Protein 5GJ7 (pdb70)

Foldseek 3Di:
DCPPCVPVNNPPHDPVLVVVLVLLLVLLQVLQVVALVLFVVLAAPVVSLVSCLVSLVLQQCADVVLPHVVDFLLSLLRSLLSNLLSPLLSSLLSLQFSLVNNQCVQWVLFDPVLNSVVSNCCRPVVATEHEFEAACVVWEWEADVQFTWIFGKTWFNQNLVRHQWYWYWHQYPPVRWIWIFIFGSVQWDWAADDAALASSSSGITMTGGDRGGTGPNRTGDTDDPPDHGTNFALLSLSVLSLLSSLLSLLVSLLVVLVVQQQPDDDPVDPHGNCPVVVLVVLNVLLVVLSVVLVVLSSVLSVCSRVDGRVVSNLCNLSSLVSLVSSLVSSLSSLVSSDVSNDPCCPDSVDCSSNSNRHSVCSCVPPPHPVVSVVSVVVSVVVVVVVVD/DCPPCVPVNNVPHDPVLVVVLVLLLVLLQVLQVVALVLFVVLAAPVVSLVSCLVSLVLQQCADVVLPHVVDFLLSLLRSLLSNLLSPLLSSLLSLQFSLVNNQCVQWVLFDPVLNSVVSNCCRPPVATEHEFEAACVVWEWEADVQFTWIFGKTWFNQNLVRHQWYWYWHQYPPVRWIWIFIFGSVQWDWAADDAALASSSSGIIMIGGDRGDGGPNRTSDTDDPPPHGTNFALLSLSVLSLLSSLLSLLVSLLVVLVVQQQPDDDPVDPHGNCPVVVLVVLNVLLVVLSVVLVVLSSVLSVCSRPDGRVVSNLCNLSSLVSLQSSLVSSLSSLVSSDVSNDPCCPDSVDCSSNSNRHSVCSCVPPPHPVVSVVSVVVSVVVVVVVVD

Radius of gyration: 30.06 Å; Cα contacts (8 Å, |Δi|>4): 1444; chains: 2; bounding box: 57×85×86 Å

B-factor: mean 37.54, std 18.25, range [15.16, 155.48]

InterPro domains:
  IPR006091 Acyl-CoA dehydrogenase/oxidase, middle domain [PF02770] (129-219)
  IPR009075 Acyl-CoA dehydrogenase/oxidase, C-terminal [PF00441] (251-368)
  IPR009100 Acyl-CoA dehydrogenase/oxidase, N-terminal and middle domain superfamily [SSF56645] (12-227)
  IPR013786 Acyl-CoA dehydrogenase/oxidase, N-terminal [PF02771] (24-99)
  IPR036250 Acyl-CoA dehydrogenase-like, C-terminal [SSF47203] (246-389)
  IPR037069 Acyl-CoA dehydrogenase/oxidase, N-terminal domain superfamily [G3DSA:1.10.540.10] (10-118)
  IPR046373 Acyl-CoA oxidase/dehydrogenase, middle domain superfamily [G3DSA:2.40.110.10] (139-228)

Nearest PDB structures (foldseek):
  5gj7-assembly2_B  TM=1.002E+00  e=6.350E-62  Alicyclobacillus acidocaldarius subsp. acidocaldarius DSM 446
  5z8t-assembly1_A  TM=9.835E-01  e=1.400E-55  Alicyclobacillus acidocaldarius subsp. acidocaldarius DSM 446
  4zxv-assembly1_B  TM=8.487E-01  e=9.759E-19  Streptomyces peucetius
  7f70-assembly1_A  TM=8.238E-01  e=1.485E-18  Mycobacterium tuberculosis H37Rv
  3d6b-assembly1_D  TM=8.443E-01  e=2.720E-15  Burkholderia pseudomallei 1710b

Solvent-accessible surface area: 32580 Å² total; per-residue (Å²): 114,35,9,11,28,71,79,152,40,64,101,92,11,62,80,78,6,103,80,34,0,121,38,0,92,87,16,10,95,25,0,71,113,72,3,61,116,31,9,132,73,29,70,20,0,110,100,2,2,94,35,0,48,94,36,1,2,1,82,12,1,0,20,103,143,36,39,5,80,29,7,43,0,15,9,2,0,2,0,0,9,12,0,1,66,4,12,3,4,0,0,16,0,0,0,54,0,1,0,5,0,0,30,2,39,34,0,15,21,2,59,82,119,10,23,84,70,0,0,72,11,1,36,160,130,9,2,0,0,6,36,6,50,85,45,128,85,160,0,43,0,75,110,35,131,52,0,11,92,0,76,20,96,0,16,143,2,30,0,0,20,16,9,46,23,0,6,0,24,0,25,4,43,154,86,128,26,45,0,31,0,0,0,89,55,130,49,20,91,47,32,148,57,158,58,23,0,7,19,40,4,4,16,22,19,8,0,13,1,142,91,3,71,0,23,90,141,30,17,11,26,18,74,102,127,68,98,104,54,73,144,95,47,4,8,45,0,20,61,3,0,7,1,0,0,0,0,0,1,0,6,10,0,22,52,55,0,82,114,25,0,56,94,100,139,25,143,118,51,116,52,40,18,26,95,26,98,52,5,86,119,35,19,39,87,0,66,119,61,4,68,50,1,7,63,59,0,2,46,5,0,72,133,1,51,93,15,44,31,115,90,17,58,149,28,79,29,54,14,12,21,1,8,7,72,0,0,26,4,0,20,76,0,0,38,19,0,0,54,6,10,9,37,132,0,25,17,45,41,17,23,0,5,17,12,11,4,4,1,7,19,0,7,14,31,94,48,64,20,30,52,3,132,110,65,55,54,122,19,43,115,61,154,155,62,87,74,168,114,34,9,9,27,70,78,153,39,62,100,93,11,64,82,79,6,102,81,33,0,119,41,0,92,86,15,9,96,25,0,72,113,73,3,52,85,18,10,148,68,28,72,20,2,117,70,2,5,106,44,0,54,88,36,0,2,1,81,13,1,0,19,106,146,46,40,5,80,29,8,42,0,14,11,2,0,2,0,0,9,12,0,2,67,4,11,3,3,0,0,15,2,0,0,52,0,1,0,4,0,0,29,2,38,35,0,14,20,2,57,84,117,9,24,104,61,0,0,84,10,0,34,150,128,9,2,0,0,6,37,6,50,84,48,125,84,162,1,42,0,74,109,36,133,52,0,11,105,0,52,19,91,0,12,146,2,28,0,0,22,16,9,48,24,0,6,0,24,0,26,4,42,151,84,129,27,45,0,30,0,0,0,93,56,131,51,19,107,48,44,136,59,155,35,23,0,6,15,30,4,7,14,18,22,11,0,33,1,150,78,4,74,0,24,92,142,32,14,11,28,19,75,107,135,77,98,110,36,68,140,95,46,4,8,45,0,19,62,3,0,7,0,0,0,0,0,0,1,0,7,9,0,23,52,55,0,82,114,28,0,57,93,99,142,24,153,118,50,104,51,38,18,26,97,26,98,52,5,84,120,37,20,38,87,0,69,115,63,4,70,49,1,7,64,59,0,2,45,5,0,74,131,1,51,92,15,46,29,114,91,17,60,148,29,79,30,55,12,12,19,1,7,7,74,1,0,27,5,0,18,77,0,0,38,20,0,0,57,6,10,15,38,133,0,26,17,55,41,18,23,0,5,16,11,10,3,5,0,6,16,0,8,12,30,103,46,57,21,30,51,4,133,112,67,53,53,124,19,45,114,62,153,155,60,88,73,171

Organism: Alicyclobacillus acidocaldarius subsp. acidocaldarius (strain ATCC 27009 / DSM 446 / BCRC 14685 / JCM 5260 / KCTC 1825 / NBRC 15652 / NCIMB 11725 / NRRL B-14509 / 104-IA) (NCBI:txid521098)

CATH classification: 1.10.540.10 (+2 more: 2.40.110.10, 1.20.140.10)

Sequence (776 aa):
SNAMYDIYGEAALPADVRERLRITRDLAQAFHERAPEHDRAGDFPFENIEDLKASGYVRWTVPVEYGGLGLSLEEMLMHQEVLAKGDGSTALAIGWHVGILLHLRETGAFPDELFRMVCESVVKEGALINSCATEPPETTAVKVPGGYRITGRKTFSTLSPALTWIMVTATVADEDVVGQFLVRKEDVEIVETWDTLGMRATGSHDIVLKDVFVPEERVIVIQRPGVQAERRPDGSGWLLHIPACYLGIALAARDFALEYAATYRPNTLPHPIAEVPHVEQKLGEMELKLLAARTLLYDLARRFDAASPEERVKLQPQFGAVKTLATNAANQVVDLAMRVVGGRSLSRALPLERYYRDVRAGLHNPPMDDVVYRNLAKAALARRAAGQSNAMYDIYGEAALPADVRERLRITRDLAQAFHERAPEHDRAGDFPFENIEDLKASGYVRWTVPVEYGGLGLSLEEMLMHQEVLAKGDGSTALAIGWHVGILLHLRETGAFPDELFRMVCESVVKEGALINSCATEPPETTAVKVPGGYRITGRKTFSTLSPALTWIMVTATVADEDVVGQFLVRKEDVEIVETWDTLGMRATGSHDIVLKDVFVPEERVIVIQRPGVQAERRPDGSGWLLHIPACYLGIALAARDFALEYAATYRPNTLPHPIAEVPHVEQKLGEMELKLLAARTLLYDLARRFDAASPEERVKLQPQFGAVKTLATNAANQVVDLAMRVVGGRSLSRALPLERYYRDVRAGLHNPPMDDVVYRNLAKAALARRAAGQ

Secondary structure (DSSP, 8-state):
--TTHHHH-STTS-HHHHHHHHHHHHHHHHHHHHHHHHHHHT---HHHHHHHHHHTGGGTTS-GGGTS----HHHHHHHHHHHHHH-HHHHHHHHHHHHHHHHHHHH--S-HHHHHHHHHHHHHH---EEEE-------EEEEETTEEEEEEEE---TTGGG-SEEEEEEEETTTTEEEEEEEEGGGSEEEE---BSS-TTT--EEEEEEEEEEEGGGEEEEE-SS--S-SS--TTGGGGHHHHHHHHHHHHHHHHHHHHHHH---TT-SS-GGGSHHHHHHHHHHHHHHHHHHHHHHHHHHHHHH--HHHHHHTHHHHHHHHHHHHHHHHHHHHHHHHHH-GGGGBTTSSHHHHHHHHGGGGTSSSPHHHHHHHHHHHHHHHHHHT-/--TTHHHH-STTS-HHHHHHHHHHHHHHHHHHHHHHHHHHHT---HHHHHHHHHHTGGGTTS-GGGTS----HHHHHHHHHHHHHH-HHHHHHHHHHHHHHHHHHHH--S-HHHHHHHHHHHHHH---EEEE-------EEEEETTEEEEEEEE---TTGGG-SEEEEEEEETTTTEEEEEEEEGGGSEEEE---BSS-TTT--EEEEEEEEEEEGGGEEEEE-SS--S-SS--TTGGGGHHHHHHHHHHHHHHHHHHHHHHH---TT-SS-GGGSHHHHHHHHHHHHHHHHHHHHHHHHHHHHHH--HHHHHHTHHHHHHHHHHHHHHHHHHHHHHHHHH-GGGGBTTSSHHHHHHHHGGGGTSSSPHHHHHHHHHHHHHHHHHHT-

Structure (mmCIF, N/CA/C/O backbone):
data_5GJ7
#
_entry.id   5GJ7
#
_cell.length_a   155.691
_cell.length_b   69.384
_cell.length_c   83.255
_cell.angle_alpha   90.000
_cell.angle_beta   90.000
_cell.angle_gamma   90.000
#
_symmetry.space_group_name_H-M   'P 21 21 2'
#
loop_
_entity.id
_entity.type
_entity.pdbx_description
1 polymer 'Acyl-CoA dehydrogenase type 2 domain protein'
2 water water
#
loop_
_atom_site.group_PDB
_atom_site.id
_atom_site.type_symbol
_atom_site.label_atom_id
_atom_site.label_alt_id
_atom_site.label_comp_id
_atom_site.label_asym_id
_atom_site.label_entity_id
_atom_site.label_seq_id
_atom_site.pdbx_PDB_ins_code
_atom_site.Cartn_x
_atom_site.Cartn_y
_atom_site.Cartn_z
_atom_site.occupancy
_atom_site.B_iso_or_equiv
_atom_site.auth_seq_id
_atom_site.auth_comp_id
_atom_site.auth_asym_id
_atom_site.auth_atom_id
_atom_site.pdbx_PDB_model_num
ATOM 1 N N . SER A 1 1 ? 229.096 66.314 12.014 1.00 71.65 -2 SER A N 1
ATOM 2 C CA . SER A 1 1 ? 228.917 66.006 13.463 1.00 75.24 -2 SER A CA 1
ATOM 3 C C . SER A 1 1 ? 227.632 65.179 13.661 1.00 66.96 -2 SER A C 1
ATOM 4 O O . SER A 1 1 ? 227.709 64.027 14.079 1.00 67.67 -2 SER A O 1
ATOM 7 N N . ASN A 1 2 ? 226.473 65.772 13.349 1.00 64.90 -1 ASN A N 1
ATOM 8 C CA . ASN A 1 2 ? 225.158 65.064 13.288 1.00 58.69 -1 ASN A CA 1
ATOM 9 C C . ASN A 1 2 ? 224.800 64.651 11.829 1.00 52.26 -1 ASN A C 1
ATOM 10 O O . ASN A 1 2 ? 224.299 63.537 11.543 1.00 41.64 -1 ASN A O 1
ATOM 15 N N . ALA A 1 3 ? 225.033 65.576 10.905 1.00 39.90 0 ALA A N 1
ATOM 16 C CA . ALA A 1 3 ? 224.570 65.404 9.544 1.00 37.75 0 ALA A CA 1
ATOM 17 C C . ALA A 1 3 ? 225.332 64.284 8.841 1.00 34.21 0 ALA A C 1
ATOM 18 O O . ALA A 1 3 ? 226.416 63.840 9.272 1.00 42.73 0 ALA A O 1
ATOM 20 N N . MET A 1 4 ? 224.735 63.824 7.755 1.00 28.65 1 MET A N 1
ATOM 21 C CA . MET A 1 4 ? 225.278 62.730 6.921 1.00 29.32 1 MET A CA 1
ATOM 22 C C . MET A 1 4 ? 225.340 61.380 7.625 1.00 28.65 1 MET A C 1
ATOM 23 O O . MET A 1 4 ? 226.119 60.474 7.241 1.00 24.75 1 MET A O 1
ATOM 28 N N . TYR A 1 5 ? 224.443 61.223 8.605 1.00 33.21 2 TYR A N 1
ATOM 29 C CA . TYR A 1 5 ? 224.146 59.938 9.248 1.00 32.57 2 TYR A CA 1
ATOM 30 C C . TYR A 1 5 ? 223.828 58.822 8.240 1.00 31.25 2 TYR A C 1
ATOM 31 O O . TYR A 1 5 ? 224.087 57.677 8.540 1.00 29.81 2 TYR A O 1
ATOM 40 N N . ASP A 1 6 ? 223.312 59.143 7.054 1.00 30.22 3 ASP A N 1
ATOM 41 C CA . ASP A 1 6 ? 223.096 58.128 5.982 1.00 33.15 3 ASP A CA 1
ATOM 42 C C . ASP A 1 6 ? 224.401 57.495 5.469 1.00 37.65 3 ASP A C 1
ATOM 43 O O . ASP A 1 6 ? 224.426 56.295 5.089 1.00 30.81 3 ASP A O 1
ATOM 48 N N . ILE A 1 7 ? 225.471 58.304 5.469 1.00 31.24 4 ILE A N 1
ATOM 49 C CA . ILE A 1 7 ? 226.819 57.818 5.182 1.00 34.15 4 ILE A CA 1
ATOM 50 C C . ILE A 1 7 ? 227.516 57.275 6.408 1.00 33.56 4 ILE A C 1
ATOM 51 O O . ILE A 1 7 ? 228.114 56.202 6.345 1.00 36.32 4 ILE A O 1
ATOM 56 N N . TYR A 1 8 ? 227.508 58.021 7.503 1.00 31.11 5 TYR A N 1
ATOM 57 C CA . TYR A 1 8 ? 228.406 57.723 8.643 1.00 34.40 5 TYR A CA 1
ATOM 58 C C . TYR A 1 8 ? 227.817 56.955 9.835 1.00 37.32 5 TYR A C 1
ATOM 59 O O . TYR A 1 8 ? 228.563 56.610 10.750 1.00 37.45 5 TYR A O 1
ATOM 68 N N . GLY A 1 9 ? 226.515 56.675 9.822 1.00 38.68 6 GLY A N 1
ATOM 69 C CA . GLY A 1 9 ? 225.832 55.908 10.907 1.00 41.46 6 GLY A CA 1
ATOM 70 C C . GLY A 1 9 ? 224.937 56.796 11.775 1.00 49.61 6 GLY A C 1
ATOM 71 O O . GLY A 1 9 ? 225.276 57.965 12.027 1.00 41.38 6 GLY A O 1
ATOM 72 N N . GLU A 1 10 ? 223.775 56.261 12.192 1.00 50.84 7 GLU A N 1
ATOM 73 C CA . GLU A 1 10 ? 222.820 56.972 13.070 1.00 56.61 7 GLU A CA 1
ATOM 74 C C . GLU A 1 10 ? 223.079 56.743 14.570 1.00 58.44 7 GLU A C 1
ATOM 75 O O . GLU A 1 10 ? 222.648 57.552 15.401 1.00 58.26 7 GLU A O 1
ATOM 81 N N . ALA A 1 11 ? 223.803 55.677 14.911 1.00 58.29 8 ALA A N 1
ATOM 82 C CA . ALA A 1 11 ? 224.123 55.345 16.313 1.00 63.38 8 ALA A CA 1
ATOM 83 C C . ALA A 1 11 ? 224.673 56.546 17.123 1.00 62.28 8 ALA A C 1
ATOM 84 O O . ALA A 1 11 ? 224.350 56.688 18.299 1.00 58.38 8 ALA A O 1
ATOM 86 N N . ALA A 1 12 ? 225.482 57.395 16.482 1.00 60.63 9 ALA A N 1
ATOM 87 C CA . ALA A 1 12 ? 226.109 58.563 17.129 1.00 63.04 9 ALA A CA 1
ATOM 88 C C . ALA A 1 12 ? 225.159 59.733 17.415 1.00 61.94 9 ALA A C 1
ATOM 89 O O . ALA A 1 12 ? 225.547 60.674 18.115 1.00 65.95 9 ALA A O 1
ATOM 91 N N . LEU A 1 13 ? 223.951 59.709 16.843 1.00 52.78 10 LEU A N 1
ATOM 92 C CA . LEU A 1 13 ? 223.027 60.854 16.944 1.00 43.38 10 LEU A CA 1
ATOM 93 C C . LEU A 1 13 ? 222.380 60.894 18.321 1.00 37.32 10 LEU A C 1
ATOM 94 O O . LEU A 1 13 ? 222.006 59.845 18.852 1.00 35.67 10 LEU A O 1
ATOM 99 N N . PRO A 1 14 ? 222.258 62.085 18.915 1.00 33.74 11 PRO A N 1
ATOM 100 C CA . PRO A 1 14 ? 221.549 62.146 20.204 1.00 38.32 11 PRO A CA 1
ATOM 101 C C . PRO A 1 14 ? 220.053 61.754 20.041 1.00 34.72 11 PRO A C 1
ATOM 102 O O . PRO A 1 14 ? 219.504 61.918 18.940 1.00 33.89 11 PRO A O 1
ATOM 106 N N . ALA A 1 15 ? 219.450 61.241 21.115 1.00 34.34 12 ALA A N 1
ATOM 107 C CA . ALA A 1 15 ? 218.088 60.705 21.109 1.00 33.11 12 ALA A CA 1
ATOM 108 C C . ALA A 1 15 ? 217.090 61.757 20.628 1.00 31.37 12 ALA A C 1
ATOM 109 O O . ALA A 1 15 ? 216.192 61.419 19.863 1.00 31.28 12 ALA A O 1
ATOM 111 N N . ASP A 1 16 ? 217.251 63.021 21.014 1.00 30.31 13 ASP A N 1
ATOM 112 C CA . ASP A 1 16 ? 216.291 64.067 20.545 1.00 29.96 13 ASP A CA 1
ATOM 113 C C . ASP A 1 16 ? 216.303 64.318 19.018 1.00 27.81 13 ASP A C 1
ATOM 114 O O . ASP A 1 16 ? 215.255 64.454 18.378 1.00 25.48 13 ASP A O 1
ATOM 119 N N . VAL A 1 17 ? 217.500 64.358 18.432 1.00 26.65 14 VAL A N 1
ATOM 120 C CA . VAL A 1 17 ? 217.649 64.528 16.999 1.00 25.86 14 VAL A CA 1
ATOM 121 C C . VAL A 1 17 ? 217.126 63.276 16.264 1.00 25.97 14 VAL A C 1
ATOM 122 O O . VAL A 1 17 ? 216.475 63.434 15.242 1.00 23.10 14 VAL A O 1
ATOM 126 N N . ARG A 1 18 ? 217.419 62.066 16.776 1.00 26.66 15 ARG A N 1
ATOM 127 C CA . ARG A 1 18 ? 216.884 60.849 16.163 1.00 30.52 15 ARG A CA 1
ATOM 128 C C . ARG A 1 18 ? 215.338 60.873 16.159 1.00 29.64 15 ARG A C 1
ATOM 129 O O . ARG A 1 18 ? 214.697 60.484 15.174 1.00 28.24 15 ARG A O 1
ATOM 137 N N . GLU A 1 19 ? 214.725 61.326 17.259 1.00 28.61 16 GLU A N 1
ATOM 138 C CA . GLU A 1 19 ? 213.267 61.421 17.305 1.00 30.10 16 GLU A CA 1
ATOM 139 C C . GLU A 1 19 ? 212.739 62.443 16.273 1.00 27.74 16 GLU A C 1
ATOM 140 O O . GLU A 1 19 ? 211.737 62.198 15.560 1.00 23.44 16 GLU A O 1
ATOM 146 N N . ARG A 1 20 ? 213.438 63.580 16.152 1.00 26.14 17 ARG A N 1
ATOM 147 C CA . ARG A 1 20 ? 212.993 64.580 15.194 1.00 23.51 17 ARG A CA 1
ATOM 148 C C . ARG A 1 20 ? 213.153 64.083 13.749 1.00 24.04 17 ARG A C 1
ATOM 149 O O . ARG A 1 20 ? 212.271 64.319 12.926 1.00 26.02 17 ARG A O 1
ATOM 157 N N . LEU A 1 21 ? 214.204 63.328 13.477 1.00 24.48 18 LEU A N 1
ATOM 158 C CA . LEU A 1 21 ? 214.421 62.710 12.168 1.00 27.23 18 LEU A CA 1
ATOM 159 C C . LEU A 1 21 ? 213.355 61.658 11.819 1.00 27.21 18 LEU A C 1
ATOM 160 O O . LEU A 1 21 ? 212.968 61.599 10.662 1.00 22.62 18 LEU A O 1
ATOM 165 N N . ARG A 1 22 ? 212.883 60.887 12.805 1.00 28.14 19 ARG A N 1
ATOM 166 C CA . ARG A 1 22 ? 211.714 59.998 12.605 1.00 29.21 19 ARG A CA 1
ATOM 167 C C . ARG A 1 22 ? 210.473 60.816 12.176 1.00 28.20 19 ARG A C 1
ATOM 168 O O . ARG A 1 22 ? 209.760 60.413 11.276 1.00 27.07 19 ARG A O 1
ATOM 176 N N . ILE A 1 23 ? 210.247 61.963 12.816 1.00 26.50 20 ILE A N 1
ATOM 177 C CA . ILE A 1 23 ? 209.128 62.854 12.447 1.00 26.80 20 ILE A CA 1
ATOM 178 C C . ILE A 1 23 ? 209.245 63.364 11.019 1.00 24.13 20 ILE A C 1
ATOM 179 O O . ILE A 1 23 ? 208.298 63.260 10.256 1.00 21.78 20 ILE A O 1
ATOM 184 N N . THR A 1 24 ? 210.409 63.883 10.623 1.00 22.52 21 THR A N 1
ATOM 185 C CA . THR A 1 24 ? 210.554 64.442 9.282 1.00 22.34 21 THR A CA 1
ATOM 186 C C . THR A 1 24 ? 210.660 63.381 8.187 1.00 22.01 21 THR A C 1
ATOM 187 O O . THR A 1 24 ? 210.161 63.587 7.086 1.00 21.27 21 THR A O 1
ATOM 191 N N . ARG A 1 25 ? 211.238 62.227 8.478 1.00 23.29 22 ARG A N 1
ATOM 192 C CA . ARG A 1 25 ? 211.201 61.099 7.531 1.00 25.50 22 ARG A CA 1
ATOM 193 C C . ARG A 1 25 ? 209.768 60.661 7.253 1.00 26.87 22 ARG A C 1
ATOM 194 O O . ARG A 1 25 ? 209.434 60.407 6.101 1.00 26.12 22 ARG A O 1
ATOM 202 N N . ASP A 1 26 ? 208.956 60.572 8.312 1.00 27.47 23 ASP A N 1
ATOM 203 C CA . ASP A 1 26 ? 207.477 60.287 8.191 1.00 30.29 23 ASP A CA 1
ATOM 204 C C . ASP A 1 26 ? 206.778 61.314 7.297 1.00 27.97 23 ASP A C 1
ATOM 205 O O . ASP A 1 26 ? 206.091 60.906 6.361 1.00 24.25 23 ASP A O 1
ATOM 210 N N . LEU A 1 27 ? 206.986 62.613 7.556 1.00 23.01 24 LEU A N 1
ATOM 211 C CA . LEU A 1 27 ? 206.457 63.650 6.681 1.00 22.59 24 LEU A CA 1
ATOM 212 C C . LEU A 1 27 ? 206.902 63.505 5.206 1.00 22.22 24 LEU A C 1
ATOM 213 O O . LEU A 1 27 ? 206.090 63.510 4.291 1.00 21.12 24 LEU A O 1
ATOM 218 N N . ALA A 1 28 ? 208.195 63.336 4.988 1.00 21.70 25 ALA A N 1
ATOM 219 C CA . ALA A 1 28 ? 208.742 63.141 3.662 1.00 21.77 25 ALA A CA 1
ATOM 220 C C . ALA A 1 28 ? 208.096 62.001 2.918 1.00 22.77 25 ALA A C 1
ATOM 221 O O . ALA A 1 28 ? 207.867 62.108 1.736 1.00 22.99 25 ALA A O 1
ATOM 223 N N . GLN A 1 29 ? 207.876 60.888 3.603 1.00 25.62 26 GLN A N 1
ATOM 224 C CA . GLN A 1 29 ? 207.235 59.729 2.959 1.00 27.61 26 GLN A CA 1
ATOM 225 C C . GLN A 1 29 ? 205.818 60.098 2.450 1.00 27.62 26 GLN A C 1
ATOM 226 O O . GLN A 1 29 ? 205.430 59.735 1.336 1.00 29.09 26 GLN A O 1
ATOM 232 N N . ALA A 1 30 ? 205.045 60.787 3.275 1.00 26.37 27 ALA A N 1
ATOM 233 C CA . ALA A 1 30 ? 203.738 61.229 2.850 1.00 29.02 27 ALA A CA 1
ATOM 234 C C . ALA A 1 30 ? 203.837 62.230 1.668 1.00 27.04 27 ALA A C 1
ATOM 235 O O . ALA A 1 30 ? 203.075 62.135 0.704 1.00 25.17 27 ALA A O 1
ATOM 237 N N . PHE A 1 31 ? 204.802 63.151 1.705 1.00 25.34 28 PHE A N 1
ATOM 238 C CA . PHE A 1 31 ? 204.931 64.118 0.617 1.00 25.02 28 PHE A CA 1
ATOM 239 C C . PHE A 1 31 ? 205.247 63.410 -0.717 1.00 23.93 28 PHE A C 1
ATOM 240 O O . PHE A 1 31 ? 204.718 63.771 -1.784 1.00 23.83 28 PHE A O 1
ATOM 248 N N . HIS A 1 32 ? 206.120 62.421 -0.633 1.00 22.16 29 HIS A N 1
ATOM 249 C CA . HIS A 1 32 ? 206.503 61.567 -1.762 1.00 24.87 29 HIS A CA 1
ATOM 250 C C . HIS A 1 32 ? 205.300 60.898 -2.382 1.00 24.15 29 HIS A C 1
ATOM 251 O O . HIS A 1 32 ? 205.138 60.930 -3.603 1.00 24.04 29 HIS A O 1
ATOM 258 N N . GLU A 1 33 ? 204.450 60.325 -1.552 1.00 25.95 30 GLU A N 1
ATOM 259 C CA . GLU A 1 33 ? 203.269 59.640 -2.067 1.00 28.43 30 GLU A CA 1
ATOM 260 C C . GLU A 1 33 ? 202.304 60.612 -2.759 1.00 29.83 30 GLU A C 1
ATOM 261 O O . GLU A 1 33 ? 201.675 60.271 -3.756 1.00 29.12 30 GLU A O 1
ATOM 267 N N . ARG A 1 34 ? 202.220 61.834 -2.234 1.00 27.52 31 ARG A N 1
ATOM 268 C CA . ARG A 1 34 ? 201.348 62.891 -2.803 1.00 28.70 31 ARG A CA 1
ATOM 269 C C . ARG A 1 34 ? 201.948 63.678 -3.975 1.00 26.66 31 ARG A C 1
ATOM 270 O O . ARG A 1 34 ? 201.200 64.369 -4.714 1.00 25.78 31 ARG A O 1
ATOM 278 N N . ALA A 1 35 ? 203.243 63.548 -4.197 1.00 26.01 32 ALA A N 1
ATOM 279 C CA . ALA A 1 35 ? 203.945 64.541 -5.083 1.00 25.13 32 ALA A CA 1
ATOM 280 C C . ALA A 1 35 ? 203.512 64.434 -6.549 1.00 25.02 32 ALA A C 1
ATOM 281 O O . ALA A 1 35 ? 203.349 65.446 -7.213 1.00 23.24 32 ALA A O 1
ATOM 283 N N . PRO A 1 36 ? 203.256 63.220 -7.049 1.00 27.39 33 PRO A N 1
ATOM 284 C CA . PRO A 1 36 ? 202.955 63.130 -8.501 1.00 27.79 33 PRO A CA 1
ATOM 285 C C . PRO A 1 36 ? 201.715 63.912 -8.962 1.00 27.92 33 PRO A C 1
ATOM 286 O O . PRO A 1 36 ? 201.777 64.601 -9.988 1.00 26.44 33 PRO A O 1
ATOM 290 N N . GLU A 1 37 ? 200.613 63.819 -8.219 1.00 28.94 34 GLU A N 1
ATOM 291 C CA . GLU A 1 37 ? 199.364 64.471 -8.589 1.00 32.18 34 GLU A CA 1
ATOM 292 C C . GLU A 1 37 ? 199.514 65.976 -8.398 1.00 28.45 34 GLU A C 1
ATOM 293 O O . GLU A 1 37 ? 198.956 66.738 -9.174 1.00 28.82 34 GLU A O 1
ATOM 299 N N . HIS A 1 38 ? 200.186 66.403 -7.346 1.00 26.92 35 HIS A N 1
ATOM 300 C CA . HIS A 1 38 ? 200.405 67.843 -7.123 1.00 26.60 35 HIS A CA 1
ATOM 301 C C . HIS A 1 38 ? 201.257 68.458 -8.245 1.00 29.41 35 HIS A C 1
ATOM 302 O O . HIS A 1 38 ? 200.923 69.547 -8.718 1.00 30.37 35 HIS A O 1
ATOM 309 N N . ASP A 1 39 ? 202.302 67.756 -8.698 1.00 27.03 36 ASP A N 1
ATOM 310 C CA . ASP A 1 39 ? 203.081 68.170 -9.876 1.00 27.36 36 ASP A CA 1
ATOM 311 C C . ASP A 1 39 ? 202.254 68.194 -11.150 1.00 30.01 36 ASP A C 1
ATOM 312 O O . ASP A 1 39 ? 202.335 69.151 -11.940 1.00 27.91 36 ASP A O 1
ATOM 317 N N . ARG A 1 40 ? 201.460 67.155 -11.368 1.00 30.85 37 ARG A N 1
ATOM 318 C CA . ARG A 1 40 ? 200.647 67.078 -12.595 1.00 36.50 37 ARG A CA 1
ATOM 319 C C . ARG A 1 40 ? 199.599 68.192 -12.598 1.00 37.21 37 ARG A C 1
ATOM 320 O O . ARG A 1 40 ? 199.472 68.919 -13.575 1.00 37.34 37 ARG A O 1
ATOM 328 N N . ALA A 1 41 ? 198.883 68.366 -11.490 1.00 36.39 38 ALA A N 1
ATOM 329 C CA . ALA A 1 41 ? 197.830 69.380 -11.433 1.00 38.09 38 ALA A CA 1
ATOM 330 C C . ALA A 1 41 ? 198.387 70.774 -11.204 1.00 38.40 38 ALA A C 1
ATOM 331 O O . ALA A 1 41 ? 197.705 71.785 -11.495 1.00 39.93 38 ALA A O 1
ATOM 333 N N . GLY A 1 42 ? 199.587 70.875 -10.652 1.00 32.03 39 GLY A N 1
ATOM 334 C CA . GLY A 1 42 ? 200.134 72.184 -10.274 1.00 34.71 39 GLY A CA 1
ATOM 335 C C . GLY A 1 42 ? 199.328 72.874 -9.177 1.00 36.68 39 GLY A C 1
ATOM 336 O O . GLY A 1 42 ? 199.295 74.124 -9.136 1.00 38.60 39 GLY A O 1
ATOM 337 N N . ASP A 1 43 ? 198.709 72.071 -8.278 1.00 34.22 40 ASP A N 1
ATOM 338 C CA . ASP A 1 43 ? 197.826 72.592 -7.196 1.00 31.87 40 ASP A CA 1
ATOM 339 C C . ASP A 1 43 ? 198.591 72.644 -5.857 1.00 29.89 40 ASP A C 1
ATOM 340 O O . ASP A 1 43 ? 199.412 71.771 -5.555 1.00 27.40 40 ASP A O 1
ATOM 345 N N . PHE A 1 44 ? 198.337 73.701 -5.083 1.00 27.32 41 PHE A N 1
ATOM 346 C CA . PHE A 1 44 ? 199.087 73.950 -3.889 1.00 26.54 41 PHE A CA 1
ATOM 347 C C . PHE A 1 44 ? 198.926 72.842 -2.837 1.00 26.11 41 PHE A C 1
ATOM 348 O O . PHE A 1 44 ? 197.818 72.433 -2.540 1.00 26.17 41 PHE A O 1
ATOM 356 N N . PRO A 1 45 ? 200.014 72.393 -2.205 1.00 25.19 42 PRO A N 1
ATOM 357 C CA . PRO A 1 45 ? 199.887 71.206 -1.310 1.00 24.11 42 PRO A CA 1
ATOM 358 C C . PRO A 1 45 ? 199.420 71.593 0.106 1.00 23.47 42 PRO A C 1
ATOM 359 O O . PRO A 1 45 ? 200.162 71.488 1.070 1.00 22.29 42 PRO A O 1
ATOM 363 N N . PHE A 1 46 ? 198.168 72.033 0.247 1.00 23.84 43 PHE A N 1
ATOM 364 C CA . PHE A 1 46 ? 197.672 72.456 1.554 1.00 24.87 43 PHE A CA 1
ATOM 365 C C . PHE A 1 46 ? 197.725 71.368 2.604 1.00 26.02 43 PHE A C 1
ATOM 366 O O . PHE A 1 46 ? 198.043 71.636 3.747 1.00 25.87 43 PHE A O 1
ATOM 374 N N . GLU A 1 47 ? 197.455 70.127 2.221 1.00 26.62 44 GLU A N 1
ATOM 375 C CA . GLU A 1 47 ? 197.515 69.039 3.184 1.00 27.47 44 GLU A CA 1
ATOM 376 C C . GLU A 1 47 ? 198.912 68.768 3.733 1.00 25.78 44 GLU A C 1
ATOM 377 O O . GLU A 1 47 ? 199.074 68.462 4.922 1.00 24.99 44 GLU A O 1
ATOM 383 N N . ASN A 1 48 ? 199.924 68.912 2.894 1.00 25.24 45 ASN A N 1
ATOM 384 C CA . ASN A 1 48 ? 201.303 68.854 3.363 1.00 24.03 45 ASN A CA 1
ATOM 385 C C . ASN A 1 48 ? 201.592 69.940 4.397 1.00 23.95 45 ASN A C 1
ATOM 386 O O . ASN A 1 48 ? 202.207 69.696 5.432 1.00 22.50 45 ASN A O 1
ATOM 391 N N . ILE A 1 49 ? 201.179 71.149 4.111 1.00 24.70 46 ILE A N 1
ATOM 392 C CA . ILE A 1 49 ? 201.322 72.240 5.080 1.00 26.06 46 ILE A CA 1
ATOM 393 C C . ILE A 1 49 ? 200.561 71.964 6.386 1.00 25.99 46 ILE A C 1
ATOM 394 O O . ILE A 1 49 ? 201.141 72.135 7.468 1.00 27.04 46 ILE A O 1
ATOM 399 N N . GLU A 1 50 ? 199.339 71.443 6.321 1.00 27.09 47 GLU A N 1
ATOM 400 C CA . GLU A 1 50 ? 198.629 71.001 7.541 1.00 27.94 47 GLU A CA 1
ATOM 401 C C . GLU A 1 50 ? 199.405 69.919 8.335 1.00 27.56 47 GLU A C 1
ATOM 402 O O . GLU A 1 50 ? 199.452 69.995 9.576 1.00 25.79 47 GLU A O 1
ATOM 408 N N . ASP A 1 51 ? 200.020 68.950 7.641 1.00 26.56 48 ASP A N 1
ATOM 409 C CA . ASP A 1 51 ? 200.867 67.956 8.317 1.00 25.33 48 ASP A CA 1
ATOM 410 C C . ASP A 1 51 ? 202.093 68.591 9.014 1.00 24.97 48 ASP A C 1
ATOM 411 O O . ASP A 1 51 ? 202.435 68.203 10.114 1.00 24.11 48 ASP A O 1
ATOM 416 N N . LEU A 1 52 ? 202.760 69.543 8.365 1.00 23.21 49 LEU A N 1
ATOM 417 C CA . LEU A 1 52 ? 203.887 70.225 8.953 1.00 23.99 49 LEU A CA 1
ATOM 418 C C . LEU A 1 52 ? 203.449 70.973 10.243 1.00 24.60 49 LEU A C 1
ATOM 419 O O . LEU A 1 52 ? 204.131 70.942 11.250 1.00 21.78 49 LEU A O 1
ATOM 424 N N . LYS A 1 53 ? 202.304 71.644 10.189 1.00 25.16 50 LYS A N 1
ATOM 425 C CA . LYS A 1 53 ? 201.791 72.342 11.376 1.00 26.84 50 LYS A CA 1
ATOM 426 C C . LYS A 1 53 ? 201.462 71.352 12.482 1.00 26.09 50 LYS A C 1
ATOM 427 O O . LYS A 1 53 ? 201.827 71.560 13.621 1.00 24.86 50 LYS A O 1
ATOM 433 N N . ALA A 1 54 ? 200.792 70.256 12.142 1.00 28.03 51 ALA A N 1
ATOM 434 C CA . ALA A 1 54 ? 200.356 69.286 13.165 1.00 28.88 51 ALA A CA 1
ATOM 435 C C . ALA A 1 54 ? 201.575 68.659 13.826 1.00 27.81 51 ALA A C 1
ATOM 436 O O . ALA A 1 54 ? 201.569 68.404 15.041 1.00 26.88 51 ALA A O 1
ATOM 438 N N . SER A 1 55 ? 202.627 68.411 13.053 1.00 25.38 52 SER A N 1
ATOM 439 C CA . SER A 1 55 ? 203.814 67.758 13.604 1.00 24.88 52 SER A CA 1
ATOM 440 C C . SER A 1 55 ? 204.572 68.661 14.585 1.00 25.49 52 SER A C 1
ATOM 441 O O . SER A 1 55 ? 205.446 68.176 15.300 1.00 25.69 52 SER A O 1
ATOM 444 N N . GLY A 1 56 ? 204.368 69.986 14.507 1.00 24.32 53 GLY A N 1
ATOM 445 C CA . GLY A 1 56 ? 205.191 70.900 15.271 1.00 23.39 53 GLY A CA 1
ATOM 446 C C . GLY A 1 56 ? 206.410 71.443 14.528 1.00 22.28 53 GLY A C 1
ATOM 447 O O . GLY A 1 56 ? 207.011 72.428 14.996 1.00 23.41 53 GLY A O 1
ATOM 448 N N . TYR A 1 57 ? 206.731 70.899 13.350 1.00 20.98 54 TYR A N 1
ATOM 449 C CA . TYR A 1 57 ? 207.907 71.288 12.592 1.00 20.28 54 TYR A CA 1
ATOM 450 C C . TYR A 1 57 ? 208.033 72.818 12.440 1.00 20.14 54 TYR A C 1
ATOM 451 O O . TYR A 1 57 ? 209.120 73.372 12.497 1.00 19.27 54 TYR A O 1
ATOM 460 N N . VAL A 1 58 ? 206.913 73.474 12.245 1.00 21.35 55 VAL A N 1
ATOM 461 C CA . VAL A 1 58 ? 206.912 74.892 11.921 1.00 21.59 55 VAL A CA 1
ATOM 462 C C . VAL A 1 58 ? 207.415 75.790 13.031 1.00 21.31 55 VAL A C 1
ATOM 463 O O . VAL A 1 58 ? 207.610 76.991 12.808 1.00 21.52 55 VAL A O 1
ATOM 467 N N . ARG A 1 59 ? 207.469 75.272 14.250 1.00 21.70 56 ARG A N 1
ATOM 468 C CA . ARG A 1 59 ? 207.951 76.047 15.376 1.00 22.47 56 ARG A CA 1
ATOM 469 C C . ARG A 1 59 ? 209.332 75.627 15.849 1.00 22.31 56 ARG A C 1
ATOM 470 O O . ARG A 1 59 ? 209.820 76.154 16.830 1.00 23.53 56 ARG A O 1
ATOM 478 N N . TRP A 1 60 ? 209.985 74.705 15.152 1.00 22.72 57 TRP A N 1
ATOM 479 C CA . TRP A 1 60 ? 211.252 74.190 15.628 1.00 22.04 57 TRP A CA 1
ATOM 480 C C . TRP A 1 60 ? 212.369 75.273 15.692 1.00 22.31 57 TRP A C 1
ATOM 481 O O . TRP A 1 60 ? 213.227 75.211 16.593 1.00 22.58 57 TRP A O 1
ATOM 492 N N . THR A 1 61 ? 212.357 76.257 14.803 1.00 20.04 58 THR A N 1
ATOM 493 C CA . THR A 1 61 ? 213.374 77.331 14.868 1.00 20.87 58 THR A CA 1
ATOM 494 C C . THR A 1 61 ? 213.009 78.532 15.719 1.00 20.90 58 THR A C 1
ATOM 495 O O . THR A 1 61 ? 213.873 79.373 15.989 1.00 22.86 58 THR A O 1
ATOM 499 N N . VAL A 1 62 ? 211.783 78.601 16.210 1.00 21.62 59 VAL A N 1
ATOM 500 C CA . VAL A 1 62 ? 211.382 79.621 17.177 1.00 22.53 59 VAL A CA 1
ATOM 501 C C . VAL A 1 62 ? 212.196 79.431 18.479 1.00 23.30 59 VAL A C 1
ATOM 502 O O . VAL A 1 62 ? 212.438 78.292 18.871 1.00 22.77 59 VAL A O 1
ATOM 506 N N . PRO A 1 63 ? 212.650 80.501 19.115 1.00 24.22 60 PRO A N 1
ATOM 507 C CA . PRO A 1 63 ? 213.440 80.269 20.343 1.00 26.63 60 PRO A CA 1
ATOM 508 C C . PRO A 1 63 ? 212.686 79.500 21.451 1.00 26.65 60 PRO A C 1
ATOM 509 O O . PRO A 1 63 ? 211.443 79.556 21.602 1.00 25.03 60 PRO A O 1
ATOM 513 N N . VAL A 1 64 ? 213.478 78.808 22.256 1.00 28.00 61 VAL A N 1
ATOM 514 C CA . VAL A 1 64 ? 212.915 78.054 23.385 1.00 29.75 61 VAL A CA 1
ATOM 515 C C . VAL A 1 64 ? 212.068 78.904 24.331 1.00 30.55 61 VAL A C 1
ATOM 516 O O . VAL A 1 64 ? 210.988 78.464 24.742 1.00 29.61 61 VAL A O 1
ATOM 520 N N . GLU A 1 65 ? 212.483 80.141 24.605 1.00 33.23 62 GLU A N 1
ATOM 521 C CA . GLU A 1 65 ? 211.729 80.979 25.529 1.00 36.94 62 GLU A CA 1
ATOM 522 C C . GLU A 1 65 ? 210.270 81.280 25.064 1.00 36.83 62 GLU A C 1
ATOM 523 O O . GLU A 1 65 ? 209.367 81.501 25.909 1.00 36.24 62 GLU A O 1
ATOM 529 N N . TYR A 1 66 ? 210.036 81.287 23.748 1.00 34.35 63 TYR A N 1
ATOM 530 C CA . TYR A 1 66 ? 208.697 81.486 23.211 1.00 33.25 63 TYR A CA 1
ATOM 531 C C . TYR A 1 66 ? 208.014 80.178 22.833 1.00 33.22 63 TYR A C 1
ATOM 532 O O . TYR A 1 66 ? 206.920 80.200 22.231 1.00 33.25 63 TYR A O 1
ATOM 541 N N . GLY A 1 67 ? 208.607 79.027 23.197 1.00 30.18 64 GLY A N 1
ATOM 542 C CA . GLY A 1 67 ? 207.920 77.732 22.998 1.00 28.97 64 GLY A CA 1
ATOM 543 C C . GLY A 1 67 ? 208.300 76.958 21.770 1.00 26.79 64 GLY A C 1
ATOM 544 O O . GLY A 1 67 ? 207.663 75.959 21.421 1.00 25.15 64 GLY A O 1
ATOM 545 N N . GLY A 1 68 ? 209.385 77.376 21.144 1.00 27.10 65 GLY A N 1
ATOM 546 C CA . GLY A 1 68 ? 209.982 76.593 20.063 1.00 26.90 65 GLY A CA 1
ATOM 547 C C . GLY A 1 68 ? 211.091 75.710 20.586 1.00 25.29 65 GLY A C 1
ATOM 548 O O . GLY A 1 68 ? 211.263 75.532 21.775 1.00 25.13 65 GLY A O 1
ATOM 549 N N . LEU A 1 69 ? 211.867 75.176 19.677 1.00 25.53 66 LEU A N 1
ATOM 550 C CA . LEU A 1 69 ? 212.971 74.275 20.014 1.00 25.09 66 LEU A CA 1
ATOM 551 C C . LEU A 1 69 ? 214.347 74.923 19.800 1.00 25.52 66 LEU A C 1
ATOM 552 O O . LEU A 1 69 ? 215.340 74.326 20.132 1.00 25.90 66 LEU A O 1
ATOM 557 N N . GLY A 1 70 ? 214.398 76.169 19.311 1.00 25.29 67 GLY A N 1
ATOM 558 C CA . GLY A 1 70 ? 215.657 76.868 19.064 1.00 24.87 67 GLY A CA 1
ATOM 559 C C . GLY A 1 70 ? 216.645 76.082 18.205 1.00 26.17 67 GLY A C 1
ATOM 560 O O . GLY A 1 70 ? 217.847 76.194 18.429 1.00 24.30 67 GLY A O 1
ATOM 561 N N . LEU A 1 71 ? 216.162 75.336 17.200 1.00 24.19 68 LEU A N 1
ATOM 562 C CA . LEU A 1 71 ? 217.013 74.425 16.441 1.00 24.13 68 LEU A CA 1
ATOM 563 C C . LEU A 1 71 ? 218.190 75.157 15.797 1.00 23.48 68 LEU A C 1
ATOM 564 O O . LEU A 1 71 ? 218.075 76.302 15.311 1.00 21.09 68 LEU A O 1
ATOM 569 N N . SER A 1 72 ? 219.293 74.455 15.762 1.00 21.48 69 SER A N 1
ATOM 570 C CA . SER A 1 72 ? 220.511 74.941 15.080 1.00 21.79 69 SER A CA 1
ATOM 571 C C . SER A 1 72 ? 220.325 74.997 13.559 1.00 20.54 69 SER A C 1
ATOM 572 O O . SER A 1 72 ? 219.445 74.333 12.995 1.00 20.63 69 SER A O 1
ATOM 575 N N . LEU A 1 73 ? 221.121 75.828 12.875 1.00 19.85 70 LEU A N 1
ATOM 576 C CA . LEU A 1 73 ? 221.056 75.867 11.416 1.00 19.83 70 LEU A CA 1
ATOM 577 C C . LEU A 1 73 ? 221.468 74.494 10.824 1.00 19.56 70 LEU A C 1
ATOM 578 O O . LEU A 1 73 ? 220.865 74.019 9.890 1.00 18.29 70 LEU A O 1
ATOM 583 N N . GLU A 1 74 ? 222.441 73.867 11.424 1.00 20.93 71 GLU A N 1
ATOM 584 C CA . GLU A 1 74 ? 222.890 72.524 10.956 1.00 21.36 71 GLU A CA 1
ATOM 585 C C . GLU A 1 74 ? 221.734 71.547 10.976 1.00 19.53 71 GLU A C 1
ATOM 586 O O . GLU A 1 74 ? 221.481 70.847 9.972 1.00 19.55 71 GLU A O 1
ATOM 592 N N . GLU A 1 75 ? 221.009 71.488 12.095 1.00 21.29 72 GLU A N 1
ATOM 593 C CA . GLU A 1 75 ? 219.877 70.577 12.182 1.00 20.15 72 GLU A CA 1
ATOM 594 C C . GLU A 1 75 ? 218.688 70.995 11.270 1.00 20.35 72 GLU A C 1
ATOM 595 O O . GLU A 1 75 ? 218.073 70.163 10.649 1.00 22.41 72 GLU A O 1
ATOM 601 N N . MET A 1 76 ? 218.400 72.270 11.164 1.00 19.52 73 MET A N 1
ATOM 602 C CA . MET A 1 76 ? 217.357 72.712 10.250 1.00 21.08 73 MET A CA 1
ATOM 603 C C . MET A 1 76 ? 217.690 72.229 8.833 1.00 19.86 73 MET A C 1
ATOM 604 O O . MET A 1 76 ? 216.805 71.709 8.119 1.00 19.89 73 MET A O 1
ATOM 609 N N . LEU A 1 77 ? 218.953 72.381 8.420 1.00 19.12 74 LEU A N 1
ATOM 610 C CA . LEU A 1 77 ? 219.326 71.919 7.071 1.00 19.32 74 LEU A CA 1
ATOM 611 C C . LEU A 1 77 ? 219.131 70.418 6.921 1.00 18.49 74 LEU A C 1
ATOM 612 O O . LEU A 1 77 ? 218.722 70.001 5.856 1.00 19.99 74 LEU A O 1
ATOM 617 N N . MET A 1 78 ? 219.440 69.621 7.950 1.00 18.57 75 MET A N 1
ATOM 618 C CA . MET A 1 78 ? 219.278 68.171 7.888 1.00 20.91 75 MET A CA 1
ATOM 619 C C . MET A 1 78 ? 217.813 67.832 7.595 1.00 20.52 75 MET A C 1
ATOM 620 O O . MET A 1 78 ? 217.510 66.931 6.792 1.00 17.38 75 MET A O 1
ATOM 625 N N . HIS A 1 79 ? 216.896 68.522 8.287 1.00 19.81 76 HIS A N 1
ATOM 626 C CA . HIS A 1 79 ? 215.478 68.207 8.104 1.00 20.13 76 HIS A CA 1
ATOM 627 C C . HIS A 1 79 ? 214.965 68.702 6.761 1.00 19.85 76 HIS A C 1
ATOM 628 O O . HIS A 1 79 ? 214.185 68.004 6.131 1.00 19.68 76 HIS A O 1
ATOM 635 N N . GLN A 1 80 ? 215.405 69.886 6.326 1.00 19.56 77 GLN A N 1
ATOM 636 C CA . GLN A 1 80 ? 215.092 70.383 4.990 1.00 18.49 77 GLN A CA 1
ATOM 637 C C . GLN A 1 80 ? 215.498 69.412 3.890 1.00 19.64 77 GLN A C 1
ATOM 638 O O . GLN A 1 80 ? 214.739 69.208 2.912 1.00 18.75 77 GLN A O 1
ATOM 644 N N . GLU A 1 81 ? 216.696 68.824 4.036 1.00 18.49 78 GLU A N 1
ATOM 645 C CA . GLU A 1 81 ? 217.166 67.894 3.084 1.00 18.56 78 GLU A CA 1
ATOM 646 C C . GLU A 1 81 ? 216.276 66.627 3.081 1.00 19.31 78 GLU A C 1
ATOM 647 O O . GLU A 1 81 ? 215.919 66.135 2.001 1.00 18.68 78 GLU A O 1
ATOM 653 N N . VAL A 1 82 ? 215.867 66.155 4.255 1.00 19.37 79 VAL A N 1
ATOM 654 C CA . VAL A 1 82 ? 214.959 64.984 4.393 1.00 20.80 79 VAL A CA 1
ATOM 655 C C . VAL A 1 82 ? 213.593 65.291 3.729 1.00 20.89 79 VAL A C 1
ATOM 656 O O . VAL A 1 82 ? 213.085 64.525 2.901 1.00 18.51 79 VAL A O 1
ATOM 660 N N . LEU A 1 83 ? 213.060 66.471 4.004 1.00 17.99 80 LEU A N 1
ATOM 661 C CA . LEU A 1 83 ? 211.714 66.831 3.498 1.00 19.30 80 LEU A CA 1
ATOM 662 C C . LEU A 1 83 ? 211.771 66.955 1.976 1.00 19.69 80 LEU A C 1
ATOM 663 O O . LEU A 1 83 ? 210.844 66.509 1.285 1.00 19.04 80 LEU A O 1
ATOM 668 N N . ALA A 1 84 ? 212.864 67.564 1.460 1.00 18.44 81 ALA A N 1
ATOM 669 C CA . ALA A 1 84 ? 213.038 67.786 0.013 1.00 19.56 81 ALA A CA 1
ATOM 670 C C . ALA A 1 84 ? 213.147 66.483 -0.780 1.00 21.96 81 ALA A C 1
ATOM 671 O O . ALA A 1 84 ? 212.773 66.436 -1.933 1.00 20.67 81 ALA A O 1
ATOM 673 N N . LYS A 1 85 ? 213.677 65.449 -0.175 1.00 21.15 82 LYS A N 1
ATOM 674 C CA . LYS A 1 85 ? 213.750 64.168 -0.844 1.00 24.27 82 LYS A CA 1
ATOM 675 C C . LYS A 1 85 ? 212.350 63.685 -1.129 1.00 24.32 82 LYS A C 1
ATOM 676 O O . LYS A 1 85 ? 212.115 63.035 -2.164 1.00 24.31 82 LYS A O 1
ATOM 682 N N . GLY A 1 86 ? 211.432 63.960 -0.202 1.00 25.32 83 GLY A N 1
ATOM 683 C CA . GLY A 1 86 ? 210.045 63.619 -0.420 1.00 25.19 83 GLY A CA 1
ATOM 684 C C . GLY A 1 86 ? 209.340 64.465 -1.447 1.00 25.55 83 GLY A C 1
ATOM 685 O O . GLY A 1 86 ? 208.632 63.934 -2.319 1.00 22.32 83 GLY A O 1
ATOM 686 N N . ASP A 1 87 ? 209.503 65.798 -1.342 1.00 24.61 84 ASP A N 1
ATOM 687 C CA . ASP A 1 87 ? 208.918 66.693 -2.313 1.00 28.70 84 ASP A CA 1
ATOM 688 C C . ASP A 1 87 ? 209.630 68.036 -2.245 1.00 26.46 84 ASP A C 1
ATOM 689 O O . ASP A 1 87 ? 209.576 68.735 -1.226 1.00 20.87 84 ASP A O 1
ATOM 694 N N . GLY A 1 88 ? 210.320 68.367 -3.321 1.00 25.04 85 GLY A N 1
ATOM 695 C CA . GLY A 1 88 ? 211.113 69.605 -3.375 1.00 22.92 85 GLY A CA 1
ATOM 696 C C . GLY A 1 88 ? 210.289 70.838 -3.135 1.00 21.84 85 GLY A C 1
ATOM 697 O O . GLY A 1 88 ? 210.735 71.708 -2.382 1.00 22.07 85 GLY A O 1
ATOM 698 N N . SER A 1 89 ? 209.164 70.960 -3.832 1.00 22.27 86 SER A N 1
ATOM 699 C CA . SER A 1 89 ? 208.287 72.142 -3.743 1.00 25.50 86 SER A CA 1
ATOM 700 C C . SER A 1 89 ? 207.919 72.437 -2.308 1.00 23.05 86 SER A C 1
ATOM 701 O O . SER A 1 89 ? 208.041 73.567 -1.847 1.00 20.50 86 SER A O 1
ATOM 704 N N . THR A 1 90 ? 207.384 71.438 -1.637 1.00 20.24 87 THR A N 1
ATOM 705 C CA . THR A 1 90 ? 206.921 71.628 -0.238 1.00 20.65 87 THR A CA 1
ATOM 706 C C . THR A 1 90 ? 208.075 72.016 0.707 1.00 21.19 87 THR A C 1
ATOM 707 O O . THR A 1 90 ? 207.940 72.907 1.544 1.00 20.85 87 THR A O 1
ATOM 711 N N . ALA A 1 91 ? 209.192 71.290 0.596 1.00 18.82 88 ALA A N 1
ATOM 712 C CA . ALA A 1 91 ? 210.375 71.581 1.424 1.00 19.06 88 ALA A CA 1
ATOM 713 C C . ALA A 1 91 ? 210.833 72.963 1.212 1.00 17.96 88 ALA A C 1
ATOM 714 O O . ALA A 1 91 ? 211.102 73.713 2.164 1.00 20.22 88 ALA A O 1
ATOM 716 N N . LEU A 1 92 ? 210.981 73.347 -0.032 1.00 18.15 89 LEU A N 1
ATOM 717 C CA . LEU A 1 92 ? 211.568 74.666 -0.287 1.00 19.30 89 LEU A CA 1
ATOM 718 C C . LEU A 1 92 ? 210.627 75.750 0.284 1.00 21.54 89 LEU A C 1
ATOM 719 O O . LEU A 1 92 ? 211.078 76.697 0.909 1.00 21.77 89 LEU A O 1
ATOM 724 N N . ALA A 1 93 ? 209.328 75.621 0.013 1.00 19.12 90 ALA A N 1
ATOM 725 C CA . ALA A 1 93 ? 208.346 76.546 0.564 1.00 20.14 90 ALA A CA 1
ATOM 726 C C . ALA A 1 93 ? 208.381 76.683 2.122 1.00 18.87 90 ALA A C 1
ATOM 727 O O . ALA A 1 93 ? 208.452 77.795 2.634 1.00 18.80 90 ALA A O 1
ATOM 729 N N . ILE A 1 94 ? 208.355 75.588 2.855 1.00 18.05 91 ILE A N 1
ATOM 730 C CA . ILE A 1 94 ? 208.385 75.677 4.311 1.00 18.95 91 ILE A CA 1
ATOM 731 C C . ILE A 1 94 ? 209.777 76.072 4.818 1.00 19.80 91 ILE A C 1
ATOM 732 O O . ILE A 1 94 ? 209.890 76.729 5.855 1.00 21.11 91 ILE A O 1
ATOM 737 N N . GLY A 1 95 ? 210.833 75.799 4.032 1.00 18.17 92 GLY A N 1
ATOM 738 C CA . GLY A 1 95 ? 212.168 76.285 4.310 1.00 19.27 92 GLY A CA 1
ATOM 739 C C . GLY A 1 95 ? 212.235 77.785 4.471 1.00 19.02 92 GLY A C 1
ATOM 740 O O . GLY A 1 95 ? 212.957 78.269 5.336 1.00 20.05 92 GLY A O 1
ATOM 741 N N . TRP A 1 96 ? 211.483 78.522 3.653 1.00 18.88 93 TRP A N 1
ATOM 742 C CA . TRP A 1 96 ? 211.453 79.960 3.745 1.00 20.81 93 TRP A CA 1
ATOM 743 C C . TRP A 1 96 ? 210.903 80.425 5.124 1.00 23.51 93 TRP A C 1
ATOM 744 O O . TRP A 1 96 ? 211.357 81.443 5.676 1.00 24.13 93 TRP A O 1
ATOM 755 N N . HIS A 1 97 ? 209.892 79.720 5.617 1.00 20.30 94 HIS A N 1
ATOM 756 C CA . HIS A 1 97 ? 209.306 79.993 6.922 1.00 21.29 94 HIS A CA 1
ATOM 757 C C . HIS A 1 97 ? 210.279 79.649 8.088 1.00 20.24 94 HIS A C 1
ATOM 758 O O . HIS A 1 97 ? 210.559 80.508 8.914 1.00 21.50 94 HIS A O 1
ATOM 765 N N . VAL A 1 98 ? 210.708 78.393 8.199 1.00 19.19 95 VAL A N 1
ATOM 766 C CA . VAL A 1 98 ? 211.609 78.012 9.321 1.00 19.98 95 VAL A CA 1
ATOM 767 C C . VAL A 1 98 ? 212.955 78.779 9.261 1.00 20.70 95 VAL A C 1
ATOM 768 O O . VAL A 1 98 ? 213.508 79.233 10.309 1.00 19.37 95 VAL A O 1
ATOM 772 N N . GLY A 1 99 ? 213.403 79.052 8.041 1.00 20.06 96 GLY A N 1
ATOM 773 C CA . GLY A 1 99 ? 214.613 79.823 7.842 1.00 20.59 96 GLY A CA 1
ATOM 774 C C . GLY A 1 99 ? 214.491 81.278 8.236 1.00 20.70 96 GLY A C 1
ATOM 775 O O . GLY A 1 99 ? 215.385 81.813 8.881 1.00 21.22 96 GLY A O 1
ATOM 776 N N . ILE A 1 100 ? 213.418 81.942 7.813 1.00 19.61 97 ILE A N 1
ATOM 777 C CA . ILE A 1 100 ? 213.237 83.348 8.155 1.00 21.03 97 ILE A CA 1
ATOM 778 C C . ILE A 1 100 ? 213.126 83.505 9.680 1.00 20.63 97 ILE A C 1
ATOM 779 O O . ILE A 1 100 ? 213.631 84.510 10.244 1.00 19.11 97 ILE A O 1
ATOM 784 N N . LEU A 1 101 ? 212.504 82.541 10.354 1.00 18.59 98 LEU A N 1
ATOM 785 C CA . LEU A 1 101 ? 212.385 82.602 11.799 1.00 20.50 98 LEU A CA 1
ATOM 786 C C . LEU A 1 101 ? 213.767 82.436 12.431 1.00 21.14 98 LEU A C 1
ATOM 787 O O . LEU A 1 101 ? 214.086 83.130 13.396 1.00 21.21 98 LEU A O 1
ATOM 792 N N . LEU A 1 102 ? 214.616 81.574 11.852 1.00 20.89 99 LEU A N 1
ATOM 793 C CA . LEU A 1 102 ? 215.998 81.443 12.345 1.00 21.25 99 LEU A CA 1
ATOM 794 C C . LEU A 1 102 ? 216.765 82.772 12.147 1.00 20.15 99 LEU A C 1
ATOM 795 O O . LEU A 1 102 ? 217.435 83.251 13.061 1.00 19.65 99 LEU A O 1
ATOM 800 N N . HIS A 1 103 ? 216.603 83.370 10.967 1.00 20.22 100 HIS A N 1
ATOM 801 C CA . HIS A 1 103 ? 217.159 84.729 10.651 1.00 22.58 100 HIS A CA 1
ATOM 802 C C . HIS A 1 103 ? 216.765 85.785 11.682 1.00 22.70 100 HIS A C 1
ATOM 803 O O . HIS A 1 103 ? 217.618 86.491 12.214 1.00 24.28 100 HIS A O 1
ATOM 810 N N . LEU A 1 104 ? 215.480 85.844 12.021 1.00 22.04 101 LEU A N 1
ATOM 811 C CA . LEU A 1 104 ? 214.966 86.853 12.998 1.00 24.06 101 LEU A CA 1
ATOM 812 C C . LEU A 1 104 ? 215.486 86.616 14.405 1.00 23.47 101 LEU A C 1
ATOM 813 O O . LEU A 1 104 ? 215.870 87.528 15.091 1.00 23.09 101 LEU A O 1
ATOM 818 N N . ARG A 1 105 ? 215.554 85.350 14.780 1.00 23.93 102 ARG A N 1
ATOM 819 C CA . ARG A 1 105 ? 216.103 84.946 16.079 1.00 24.66 102 ARG A CA 1
ATOM 820 C C . ARG A 1 105 ? 217.568 85.316 16.227 1.00 24.59 102 ARG A C 1
ATOM 821 O O . ARG A 1 105 ? 217.962 85.730 17.313 1.00 24.78 102 ARG A O 1
ATOM 829 N N . GLU A 1 106 ? 218.367 85.123 15.163 1.00 22.72 103 GLU A N 1
ATOM 830 C CA . GLU A 1 106 ? 219.783 85.365 15.207 1.00 24.44 103 GLU A CA 1
ATOM 831 C C . GLU A 1 106 ? 220.153 86.827 15.011 1.00 25.16 103 GLU A C 1
ATOM 832 O O . GLU A 1 106 ? 221.287 87.209 15.349 1.00 25.63 103 GLU A O 1
ATOM 838 N N . THR A 1 107 ? 219.235 87.646 14.493 1.00 25.47 104 THR A N 1
ATOM 839 C CA . THR A 1 107 ? 219.572 89.075 14.181 1.00 24.76 104 THR A CA 1
ATOM 840 C C . THR A 1 107 ? 218.908 90.070 15.083 1.00 27.53 104 THR A C 1
ATOM 841 O O . THR A 1 107 ? 219.368 91.218 15.162 1.00 27.92 104 THR A O 1
ATOM 845 N N . GLY A 1 108 ? 217.825 89.689 15.748 1.00 28.13 105 GLY A N 1
ATOM 846 C CA . GLY A 1 108 ? 216.913 90.679 16.369 1.00 29.50 105 GLY A CA 1
ATOM 847 C C . GLY A 1 108 ? 216.428 91.759 15.426 1.00 31.00 105 GLY A C 1
ATOM 848 O O . GLY A 1 108 ? 216.233 92.928 15.857 1.00 32.13 105 GLY A O 1
ATOM 849 N N . ALA A 1 109 ? 216.240 91.429 14.148 1.00 31.50 106 ALA A N 1
ATOM 850 C CA . ALA A 1 109 ? 215.695 92.419 13.177 1.00 36.54 106 ALA A CA 1
ATOM 851 C C . ALA A 1 109 ? 214.290 92.957 13.581 1.00 36.61 106 ALA A C 1
ATOM 852 O O . ALA A 1 109 ? 213.954 94.115 13.325 1.00 39.30 106 ALA A O 1
ATOM 854 N N . PHE A 1 110 ? 213.482 92.135 14.236 1.00 33.72 107 PHE A N 1
ATOM 855 C CA . PHE A 1 110 ? 212.160 92.622 14.720 1.00 35.18 107 PHE A CA 1
ATOM 856 C C . PHE A 1 110 ? 212.295 93.316 16.055 1.00 36.11 107 PHE A C 1
ATOM 857 O O . PHE A 1 110 ? 213.075 92.862 16.886 1.00 35.91 107 PHE A O 1
ATOM 865 N N . PRO A 1 111 ? 211.479 94.388 16.304 1.00 37.07 108 PRO A N 1
ATOM 866 C CA . PRO A 1 111 ? 211.265 94.851 17.679 1.00 37.11 108 PRO A CA 1
ATOM 867 C C . PRO A 1 111 ? 210.853 93.698 18.560 1.00 38.44 108 PRO A C 1
ATOM 868 O O . PRO A 1 111 ? 210.155 92.796 18.079 1.00 37.50 108 PRO A O 1
ATOM 872 N N . ASP A 1 112 ? 211.202 93.758 19.846 1.00 40.95 109 ASP A N 1
ATOM 873 C CA . ASP A 1 112 ? 210.998 92.617 20.771 1.00 42.02 109 ASP A CA 1
ATOM 874 C C . ASP A 1 112 ? 209.560 92.190 20.860 1.00 39.72 109 ASP A C 1
ATOM 875 O O . ASP A 1 112 ? 209.239 90.992 20.755 1.00 39.09 109 ASP A O 1
ATOM 880 N N . GLU A 1 113 ? 208.685 93.165 21.017 1.00 38.78 110 GLU A N 1
ATOM 881 C CA . GLU A 1 113 ? 207.292 92.886 21.207 1.00 41.74 110 GLU A CA 1
ATOM 882 C C . GLU A 1 113 ? 206.692 92.230 19.955 1.00 36.05 110 GLU A C 1
ATOM 883 O O . GLU A 1 113 ? 205.927 91.278 20.062 1.00 35.79 110 GLU A O 1
ATOM 889 N N . LEU A 1 114 ? 207.099 92.692 18.782 1.00 34.06 111 LEU A N 1
ATOM 890 C CA . LEU A 1 114 ? 206.601 92.156 17.532 1.00 33.88 111 LEU A CA 1
ATOM 891 C C . LEU A 1 114 ? 207.062 90.705 17.292 1.00 32.51 111 LEU A C 1
ATOM 892 O O . LEU A 1 114 ? 206.278 89.873 16.806 1.00 33.11 111 LEU A O 1
ATOM 897 N N . PHE A 1 115 ? 208.319 90.411 17.640 1.00 30.03 112 PHE A N 1
ATOM 898 C CA . PHE A 1 115 ? 208.859 89.060 17.525 1.00 29.92 112 PHE A CA 1
ATOM 899 C C . PHE A 1 115 ? 208.134 88.094 18.463 1.00 29.25 112 PHE A C 1
ATOM 900 O O . PHE A 1 115 ? 207.777 86.989 18.045 1.00 28.62 112 PHE A O 1
ATOM 908 N N . ARG A 1 116 ? 207.881 88.538 19.687 1.00 30.43 113 ARG A N 1
ATOM 909 C CA . ARG A 1 116 ? 207.125 87.768 20.646 1.00 33.76 113 ARG A CA 1
ATOM 910 C C . ARG A 1 116 ? 205.695 87.461 20.102 1.00 33.23 113 ARG A C 1
ATOM 911 O O . ARG A 1 116 ? 205.261 86.294 20.145 1.00 31.77 113 ARG A O 1
ATOM 919 N N . MET A 1 117 ? 205.012 88.472 19.555 1.00 30.56 114 MET A N 1
ATOM 920 C CA . MET A 1 117 ? 203.655 88.278 18.967 1.00 31.76 114 MET A CA 1
ATOM 921 C C . MET A 1 117 ? 203.683 87.237 17.837 1.00 29.67 114 MET A C 1
ATOM 922 O O . MET A 1 117 ? 202.908 86.251 17.868 1.00 28.06 114 MET A O 1
ATOM 927 N N . VAL A 1 118 ? 204.623 87.383 16.904 1.00 28.47 115 VAL A N 1
ATOM 928 C CA . VAL A 1 118 ? 204.735 86.462 15.798 1.00 27.23 115 VAL A CA 1
ATOM 929 C C . VAL A 1 118 ? 205.096 85.040 16.279 1.00 26.94 115 VAL A C 1
ATOM 930 O O . VAL A 1 118 ? 204.420 84.066 15.888 1.00 25.15 115 VAL A O 1
ATOM 934 N N . CYS A 1 119 ? 206.107 84.933 17.147 1.00 25.98 116 CYS A N 1
ATOM 935 C CA . CYS A 1 119 ? 206.495 83.630 17.709 1.00 26.66 116 CYS A CA 1
ATOM 936 C C . CYS A 1 119 ? 205.322 82.924 18.411 1.00 26.32 116 CYS A C 1
ATOM 937 O O . CYS A 1 119 ? 205.074 81.718 18.165 1.00 24.64 116 CYS A O 1
ATOM 940 N N . GLU A 1 120 ? 204.552 83.660 19.194 1.00 27.96 117 GLU A N 1
ATOM 941 C CA . GLU A 1 120 ? 203.333 83.088 19.818 1.00 30.13 117 GLU A CA 1
ATOM 942 C C . GLU A 1 120 ? 202.314 82.572 18.817 1.00 27.91 117 GLU A C 1
ATOM 943 O O . GLU A 1 120 ? 201.748 81.486 19.014 1.00 26.56 117 GLU A O 1
ATOM 949 N N . SER A 1 121 ? 202.078 83.326 17.751 1.00 27.17 118 SER A N 1
ATOM 950 C CA . SER A 1 121 ? 201.189 82.885 16.701 1.00 27.04 118 SER A CA 1
ATOM 951 C C . SER A 1 121 ? 201.723 81.601 15.992 1.00 25.59 118 SER A C 1
ATOM 952 O O . SER A 1 121 ? 200.938 80.691 15.677 1.00 24.63 118 SER A O 1
ATOM 955 N N . VAL A 1 122 ? 203.030 81.530 15.765 1.00 25.12 119 VAL A N 1
ATOM 956 C CA . VAL A 1 122 ? 203.624 80.323 15.173 1.00 25.32 119 VAL A CA 1
ATOM 957 C C . VAL A 1 122 ? 203.480 79.141 16.132 1.00 27.02 119 VAL A C 1
ATOM 958 O O . VAL A 1 122 ? 203.035 78.052 15.728 1.00 27.43 119 VAL A O 1
ATOM 962 N N . VAL A 1 123 ? 203.826 79.343 17.399 1.00 28.02 120 VAL A N 1
ATOM 963 C CA . VAL A 1 123 ? 203.752 78.230 18.377 1.00 28.34 120 VAL A CA 1
ATOM 964 C C . VAL A 1 123 ? 202.296 77.777 18.666 1.00 30.10 120 VAL A C 1
ATOM 965 O O . VAL A 1 123 ? 202.014 76.565 18.690 1.00 30.66 120 VAL A O 1
ATOM 969 N N . LYS A 1 124 ? 201.414 78.721 18.922 1.00 29.49 121 LYS A N 1
ATOM 970 C CA . LYS A 1 124 ? 200.038 78.383 19.335 1.00 34.23 121 LYS A CA 1
ATOM 971 C C . LYS A 1 124 ? 199.091 78.068 18.177 1.00 36.85 121 LYS A C 1
ATOM 972 O O . LYS A 1 124 ? 198.171 77.295 18.385 1.00 36.85 121 LYS A O 1
ATOM 978 N N . GLU A 1 125 ? 199.256 78.692 17.003 1.00 35.43 122 GLU A N 1
ATOM 979 C CA . GLU A 1 125 ? 198.279 78.498 15.891 1.00 38.22 122 GLU A CA 1
ATOM 980 C C . GLU A 1 125 ? 198.913 77.883 14.655 1.00 34.80 122 GLU A C 1
ATOM 981 O O . GLU A 1 125 ? 198.198 77.612 13.717 1.00 33.80 122 GLU A O 1
ATOM 987 N N . GLY A 1 126 ? 200.232 77.710 14.640 1.00 30.92 123 GLY A N 1
ATOM 988 C CA . GLY A 1 126 ? 200.952 77.305 13.428 1.00 29.75 123 GLY A CA 1
ATOM 989 C C . GLY A 1 126 ? 200.895 78.333 12.316 1.00 27.93 123 GLY A C 1
ATOM 990 O O . GLY A 1 126 ? 200.914 77.971 11.153 1.00 31.26 123 GLY A O 1
ATOM 991 N N . ALA A 1 127 ? 200.867 79.614 12.664 1.00 26.17 124 ALA A N 1
ATOM 992 C CA . ALA A 1 127 ? 200.926 80.690 11.673 1.00 24.55 124 ALA A CA 1
ATOM 993 C C . ALA A 1 127 ? 202.240 80.636 10.880 1.00 24.20 124 ALA A C 1
ATOM 994 O O . ALA A 1 127 ? 203.286 80.341 11.468 1.00 22.73 124 ALA A O 1
ATOM 996 N N . LEU A 1 128 ? 202.201 80.884 9.568 1.00 21.74 125 LEU A N 1
ATOM 997 C CA . LEU A 1 128 ? 203.366 80.835 8.759 1.00 21.68 125 LEU A CA 1
ATOM 998 C C . LEU A 1 128 ? 203.748 82.244 8.312 1.00 22.35 125 LEU A C 1
ATOM 999 O O . LEU A 1 128 ? 202.849 83.080 8.083 1.00 22.33 125 LEU A O 1
ATOM 1004 N N . ILE A 1 129 ? 205.055 82.470 8.144 1.00 21.09 126 ILE A N 1
ATOM 1005 C CA . ILE A 1 129 ? 205.612 83.817 7.818 1.00 22.50 126 ILE A CA 1
ATOM 1006 C C . ILE A 1 129 ? 206.633 83.670 6.696 1.00 23.32 126 ILE A C 1
ATOM 1007 O O . ILE A 1 129 ? 207.295 82.645 6.603 1.00 22.84 126 ILE A O 1
ATOM 1012 N N . ASN A 1 130 ? 206.669 84.652 5.791 1.00 23.41 127 ASN A N 1
ATOM 1013 C CA . ASN A 1 130 ? 207.739 84.778 4.826 1.00 27.84 127 ASN A CA 1
ATOM 1014 C C . ASN A 1 130 ? 207.980 86.266 4.543 1.00 28.24 127 ASN A C 1
ATOM 1015 O O . ASN A 1 130 ? 207.116 87.147 4.837 1.00 25.14 127 ASN A O 1
ATOM 1020 N N . SER A 1 131 ? 209.138 86.538 3.957 1.00 28.88 128 SER A N 1
ATOM 1021 C CA . SER A 1 131 ? 209.530 87.899 3.569 1.00 34.66 128 SER A CA 1
ATOM 1022 C C . SER A 1 131 ? 209.381 87.999 2.085 1.00 38.21 128 SER A C 1
ATOM 1023 O O . SER A 1 131 ? 209.863 87.110 1.368 1.00 37.18 128 SER A O 1
ATOM 1026 N N . CYS A 1 132 ? 208.685 89.031 1.587 1.00 34.76 129 CYS A N 1
ATOM 1027 C CA . CYS A 1 132 ? 208.436 89.166 0.153 1.00 37.26 129 CYS A CA 1
ATOM 1028 C C . CYS A 1 132 ? 208.866 90.564 -0.261 1.00 44.15 129 CYS A C 1
ATOM 1029 O O . CYS A 1 132 ? 208.115 91.529 -0.066 1.00 39.03 129 CYS A O 1
ATOM 1032 N N . ALA A 1 133 ? 210.091 90.671 -0.798 1.00 39.21 130 ALA A N 1
ATOM 1033 C CA . ALA A 1 133 ? 210.660 91.967 -1.181 1.00 38.60 130 ALA A CA 1
ATOM 1034 C C . ALA A 1 133 ? 210.665 92.229 -2.703 1.00 38.85 130 ALA A C 1
ATOM 1035 O O . ALA A 1 133 ? 210.442 93.357 -3.128 1.00 36.22 130 ALA A O 1
ATOM 1037 N N . THR A 1 134 ? 210.939 91.210 -3.518 1.00 40.87 131 THR A N 1
ATOM 1038 C CA . THR A 1 134 ? 211.117 91.360 -4.992 1.00 42.06 131 THR A CA 1
ATOM 1039 C C . THR A 1 134 ? 209.808 91.714 -5.690 1.00 42.13 131 THR A C 1
ATOM 1040 O O . THR A 1 134 ? 208.750 91.323 -5.233 1.00 43.17 131 THR A O 1
ATOM 1044 N N . GLU A 1 135 ? 209.881 92.471 -6.785 1.00 43.73 132 GLU A N 1
ATOM 1045 C CA . GLU A 1 135 ? 208.726 92.996 -7.509 1.00 47.91 132 GLU A CA 1
ATOM 1046 C C . GLU A 1 135 ? 208.852 92.717 -9.002 1.00 51.53 132 GLU A C 1
ATOM 1047 O O . GLU A 1 135 ? 209.944 92.430 -9.463 1.00 50.07 132 GLU A O 1
ATOM 1053 N N . PRO A 1 136 ? 207.753 92.808 -9.776 1.00 58.97 133 PRO A N 1
ATOM 1054 C CA . PRO A 1 136 ? 207.930 92.771 -11.238 1.00 68.05 133 PRO A CA 1
ATOM 1055 C C . PRO A 1 136 ? 208.440 94.114 -11.779 1.00 64.43 133 PRO A C 1
ATOM 1056 O O . PRO A 1 136 ? 209.300 94.120 -12.659 1.00 79.99 133 PRO A O 1
ATOM 1060 N N . PRO A 1 147 ? 212.104 100.432 -4.349 1.00 53.59 144 PRO A N 1
ATOM 1061 C CA . PRO A 1 147 ? 210.857 99.604 -4.292 1.00 52.54 144 PRO A CA 1
ATOM 1062 C C . PRO A 1 147 ? 209.642 100.380 -4.789 1.00 49.10 144 PRO A C 1
ATOM 1063 O O . PRO A 1 147 ? 209.376 101.494 -4.308 1.00 44.77 144 PRO A O 1
ATOM 1067 N N . GLU A 1 148 ? 208.964 99.819 -5.795 1.00 47.70 145 GLU A N 1
ATOM 1068 C CA . GLU A 1 148 ? 207.753 100.426 -6.394 1.00 50.44 145 GLU A CA 1
ATOM 1069 C C . GLU A 1 148 ? 206.550 100.371 -5.425 1.00 46.51 145 GLU A C 1
ATOM 1070 O O . GLU A 1 148 ? 205.698 101.256 -5.442 1.00 43.93 145 GLU A O 1
ATOM 1076 N N . THR A 1 149 ? 206.458 99.281 -4.631 1.00 41.76 146 THR A N 1
ATOM 1077 C CA . THR A 1 149 ? 205.441 99.166 -3.584 1.00 39.37 146 THR A CA 1
ATOM 1078 C C . THR A 1 149 ? 205.550 100.367 -2.625 1.00 42.41 146 THR A C 1
ATOM 1079 O O . THR A 1 149 ? 206.649 100.784 -2.243 1.00 43.19 146 THR A O 1
ATOM 1083 N N . THR A 1 150 ? 204.414 100.963 -2.284 1.00 40.83 147 THR A N 1
ATOM 1084 C CA . THR A 1 150 ? 204.422 102.228 -1.594 1.00 43.21 147 THR A CA 1
ATOM 1085 C C . THR A 1 150 ? 203.606 102.160 -0.326 1.00 42.13 147 THR A C 1
ATOM 1086 O O . THR A 1 150 ? 202.514 101.616 -0.348 1.00 43.93 147 THR A O 1
ATOM 1090 N N . ALA A 1 151 ? 204.100 102.764 0.744 1.00 40.98 148 ALA A N 1
ATOM 1091 C CA . ALA A 1 151 ? 203.362 102.948 1.986 1.00 40.91 148 ALA A CA 1
ATOM 1092 C C . ALA A 1 151 ? 203.060 104.413 2.169 1.00 42.88 148 ALA A C 1
ATOM 1093 O O . ALA A 1 151 ? 203.939 105.222 2.007 1.00 44.18 148 ALA A O 1
ATOM 1095 N N . VAL A 1 152 ? 201.826 104.743 2.537 1.00 43.48 149 VAL A N 1
ATOM 1096 C CA . VAL A 1 152 ? 201.402 106.098 2.793 1.00 45.65 149 VAL A CA 1
ATOM 1097 C C . VAL A 1 152 ? 201.074 106.137 4.266 1.00 45.31 149 VAL A C 1
ATOM 1098 O O . VAL A 1 152 ? 200.376 105.278 4.781 1.00 42.96 149 VAL A O 1
ATOM 1102 N N . LYS A 1 153 ? 201.569 107.159 4.939 1.00 46.57 150 LYS A N 1
ATOM 1103 C CA . LYS A 1 153 ? 201.321 107.340 6.358 1.00 47.63 150 LYS A CA 1
ATOM 1104 C C . LYS A 1 153 ? 199.880 107.790 6.519 1.00 48.56 150 LYS A C 1
ATOM 1105 O O . LYS A 1 153 ? 199.459 108.789 5.897 1.00 49.12 150 LYS A O 1
ATOM 1111 N N . VAL A 1 154 ? 199.143 107.117 7.394 1.00 46.36 151 VAL A N 1
ATOM 1112 C CA . VAL A 1 154 ? 197.742 107.518 7.711 1.00 48.11 151 VAL A CA 1
ATOM 1113 C C . VAL A 1 154 ? 197.549 107.513 9.208 1.00 48.26 151 VAL A C 1
ATOM 1114 O O . VAL A 1 154 ? 198.410 106.971 9.911 1.00 47.31 151 VAL A O 1
ATOM 1118 N N . PRO A 1 155 ? 196.416 108.034 9.694 1.00 51.34 152 PRO A N 1
ATOM 1119 C CA . PRO A 1 155 ? 196.186 107.901 11.123 1.00 52.53 152 PRO A CA 1
ATOM 1120 C C . PRO A 1 155 ? 196.264 106.447 11.571 1.00 53.06 152 PRO A C 1
ATOM 1121 O O . PRO A 1 155 ? 195.626 105.587 10.970 1.00 54.89 152 PRO A O 1
ATOM 1125 N N . GLY A 1 156 ? 197.155 106.171 12.527 1.00 51.12 153 GLY A N 1
ATOM 1126 C CA . GLY A 1 156 ? 197.264 104.866 13.113 1.00 48.45 153 GLY A CA 1
ATOM 1127 C C . GLY A 1 156 ? 198.291 103.933 12.509 1.00 44.66 153 GLY A C 1
ATOM 1128 O O . GLY A 1 156 ? 198.614 102.924 13.141 1.00 44.48 153 GLY A O 1
ATOM 1129 N N . GLY A 1 157 ? 198.829 104.257 11.332 1.00 42.86 154 GLY A N 1
ATOM 1130 C CA . GLY A 1 157 ? 199.765 103.390 10.673 1.00 41.23 154 GLY A CA 1
ATOM 1131 C C . GLY A 1 157 ? 200.012 103.785 9.233 1.00 41.23 154 GLY A C 1
ATOM 1132 O O . GLY A 1 157 ? 200.253 104.960 8.951 1.00 42.48 154 GLY A O 1
ATOM 1133 N N . TYR A 1 158 ? 199.938 102.804 8.336 1.00 39.30 155 TYR A N 1
ATOM 1134 C CA . TYR A 1 158 ? 200.284 103.003 6.931 1.00 40.74 155 TYR A CA 1
ATOM 1135 C C . TYR A 1 158 ? 199.278 102.235 6.066 1.00 39.14 155 TYR A C 1
ATOM 1136 O O . TYR A 1 158 ? 198.788 101.202 6.492 1.00 38.23 155 TYR A O 1
ATOM 1145 N N . ARG A 1 159 ? 199.047 102.726 4.853 1.00 38.78 156 ARG A N 1
ATOM 1146 C CA . ARG A 1 159 ? 198.396 101.992 3.778 1.00 38.00 156 ARG A CA 1
ATOM 1147 C C . ARG A 1 159 ? 199.429 101.629 2.732 1.00 37.89 156 ARG A C 1
ATOM 1148 O O . ARG A 1 159 ? 200.147 102.494 2.253 1.00 38.46 156 ARG A O 1
ATOM 1156 N N . ILE A 1 160 ? 199.443 100.359 2.331 1.00 35.87 157 ILE A N 1
ATOM 1157 C CA . ILE A 1 160 ? 200.396 99.809 1.384 1.00 36.47 157 ILE A CA 1
ATOM 1158 C C . ILE A 1 160 ? 199.718 99.351 0.101 1.00 37.55 157 ILE A C 1
ATOM 1159 O O . ILE A 1 160 ? 198.722 98.604 0.134 1.00 36.26 157 ILE A O 1
ATOM 1164 N N . THR A 1 161 ? 200.247 99.850 -1.009 1.00 39.14 158 THR A N 1
ATOM 1165 C CA . THR A 1 161 ? 199.792 99.534 -2.358 1.00 41.16 158 THR A CA 1
ATOM 1166 C C . THR A 1 161 ? 201.030 99.107 -3.185 1.00 40.73 158 THR A C 1
ATOM 1167 O O . THR A 1 161 ? 202.065 99.787 -3.194 1.00 39.43 158 THR A O 1
ATOM 1171 N N . GLY A 1 162 ? 200.939 97.943 -3.829 1.00 40.28 159 GLY A N 1
ATOM 1172 C CA . GLY A 1 162 ? 202.040 97.456 -4.649 1.00 38.45 159 GLY A CA 1
ATOM 1173 C C . GLY A 1 162 ? 201.833 96.013 -5.048 1.00 41.05 159 GLY A C 1
ATOM 1174 O O . GLY A 1 162 ? 200.693 95.501 -5.069 1.00 37.63 159 GLY A O 1
ATOM 1175 N N . ARG A 1 163 ? 202.955 95.364 -5.384 1.00 41.42 160 ARG A N 1
ATOM 1176 C CA . ARG A 1 163 ? 202.932 94.025 -5.933 1.00 43.04 160 ARG A CA 1
ATOM 1177 C C . ARG A 1 163 ? 204.280 93.364 -5.727 1.00 40.60 160 ARG A C 1
ATOM 1178 O O . ARG A 1 163 ? 205.300 93.974 -5.956 1.00 38.28 160 ARG A O 1
ATOM 1186 N N . LYS A 1 164 ? 204.270 92.163 -5.180 1.00 39.54 161 LYS A N 1
ATOM 1187 C CA . LYS A 1 164 ? 205.478 91.434 -4.908 1.00 39.28 161 LYS A CA 1
ATOM 1188 C C . LYS A 1 164 ? 205.379 90.151 -5.676 1.00 44.96 161 LYS A C 1
ATOM 1189 O O . LYS A 1 164 ? 204.275 89.746 -6.090 1.00 46.59 161 LYS A O 1
ATOM 1195 N N . THR A 1 165 ? 206.539 89.546 -5.940 1.00 43.00 162 THR A N 1
ATOM 1196 C CA . THR A 1 165 ? 206.605 88.424 -6.860 1.00 47.56 162 THR A CA 1
ATOM 1197 C C . THR A 1 165 ? 207.386 87.247 -6.238 1.00 41.98 162 THR A C 1
ATOM 1198 O O . THR A 1 165 ? 208.045 87.411 -5.224 1.00 41.96 162 THR A O 1
ATOM 1202 N N . PHE A 1 166 ? 207.209 86.054 -6.806 1.00 42.85 163 PHE A N 1
ATOM 1203 C CA . PHE A 1 166 ? 207.870 84.835 -6.351 1.00 45.37 163 PHE A CA 1
ATOM 1204 C C . PHE A 1 166 ? 207.662 84.484 -4.885 1.00 47.29 163 PHE A C 1
ATOM 1205 O O . PHE A 1 166 ? 208.595 84.117 -4.177 1.00 47.97 163 PHE A O 1
ATOM 1213 N N . SER A 1 167 ? 206.433 84.541 -4.419 1.00 47.17 164 SER A N 1
ATOM 1214 C CA . SER A 1 167 ? 206.189 84.259 -3.002 1.00 55.15 164 SER A CA 1
ATOM 1215 C C . SER A 1 167 ? 205.624 82.837 -2.842 1.00 48.57 164 SER A C 1
ATOM 1216 O O . SER A 1 167 ? 204.420 82.676 -2.668 1.00 48.56 164 SER A O 1
ATOM 1219 N N . THR A 1 168 ? 206.490 81.844 -2.758 1.00 34.83 165 THR A N 1
ATOM 1220 C CA . THR A 1 168 ? 206.082 80.442 -2.970 1.00 34.38 165 THR A CA 1
ATOM 1221 C C . THR A 1 168 ? 205.184 79.825 -1.906 1.00 31.41 165 THR A C 1
ATOM 1222 O O . THR A 1 168 ? 204.378 78.942 -2.232 1.00 34.49 165 THR A O 1
ATOM 1226 N N . LEU A 1 169 ? 205.308 80.262 -0.654 1.00 25.62 166 LEU A N 1
ATOM 1227 C CA . LEU A 1 169 ? 204.419 79.768 0.397 1.00 24.16 166 LEU A CA 1
ATOM 1228 C C . LEU A 1 169 ? 203.123 80.580 0.570 1.00 23.39 166 LEU A C 1
ATOM 1229 O O . LEU A 1 169 ? 202.239 80.216 1.375 1.00 23.46 166 LEU A O 1
ATOM 1234 N N . SER A 1 170 ? 202.966 81.632 -0.227 1.00 24.92 167 SER A N 1
ATOM 1235 C CA . SER A 1 170 ? 201.918 82.654 0.051 1.00 26.31 167 SER A CA 1
ATOM 1236 C C . SER A 1 170 ? 200.479 82.184 0.218 1.00 26.74 167 SER A C 1
ATOM 1237 O O . SER A 1 170 ? 199.762 82.692 1.102 1.00 27.37 167 SER A O 1
ATOM 1240 N N . PRO A 1 171 ? 200.037 81.156 -0.556 1.00 28.23 168 PRO A N 1
ATOM 1241 C CA . PRO A 1 171 ? 198.700 80.658 -0.332 1.00 27.88 168 PRO A CA 1
ATOM 1242 C C . PRO A 1 171 ? 198.423 80.192 1.091 1.00 27.50 168 PRO A C 1
ATOM 1243 O O . PRO A 1 171 ? 197.276 80.201 1.501 1.00 27.97 168 PRO A O 1
ATOM 1247 N N . ALA A 1 172 ? 199.461 79.777 1.839 1.00 26.37 169 ALA A N 1
ATOM 1248 C CA . ALA A 1 172 ? 199.314 79.253 3.203 1.00 25.97 169 ALA A CA 1
ATOM 1249 C C . ALA A 1 172 ? 199.846 80.194 4.262 1.00 25.90 169 ALA A C 1
ATOM 1250 O O . ALA A 1 172 ? 199.914 79.819 5.437 1.00 26.99 169 ALA A O 1
ATOM 1252 N N . LEU A 1 173 ? 200.226 81.409 3.894 1.00 24.09 170 LEU A N 1
ATOM 1253 C CA . LEU A 1 173 ? 200.822 82.299 4.894 1.00 22.46 170 LEU A CA 1
ATOM 1254 C C . LEU A 1 173 ? 199.782 82.902 5.787 1.00 23.63 170 LEU A C 1
ATOM 1255 O O . LEU A 1 173 ? 198.620 83.079 5.387 1.00 23.27 170 LEU A O 1
ATOM 1260 N N . THR A 1 174 ? 200.209 83.261 7.004 1.00 23.16 171 THR A N 1
ATOM 1261 C CA . THR A 1 174 ? 199.482 84.215 7.858 1.00 24.38 171 THR A CA 1
ATOM 1262 C C . THR A 1 174 ? 200.099 85.613 7.807 1.00 24.05 171 THR A C 1
ATOM 1263 O O . THR A 1 174 ? 199.378 86.602 7.764 1.00 22.75 171 THR A O 1
ATOM 1267 N N . TRP A 1 175 ? 201.426 85.669 7.837 1.00 23.58 172 TRP A N 1
ATOM 1268 C CA . TRP A 1 175 ? 202.150 86.911 7.915 1.00 24.45 172 TRP A CA 1
ATOM 1269 C C . TRP A 1 175 ? 203.081 87.061 6.709 1.00 23.97 172 TRP A C 1
ATOM 1270 O O . TRP A 1 175 ? 203.723 86.103 6.268 1.00 21.76 172 TRP A O 1
ATOM 1281 N N . ILE A 1 176 ? 203.221 88.306 6.256 1.00 24.22 173 ILE A N 1
ATOM 1282 C CA . ILE A 1 176 ? 204.064 88.640 5.157 1.00 25.05 173 ILE A CA 1
ATOM 1283 C C . ILE A 1 176 ? 204.853 89.896 5.507 1.00 25.80 173 ILE A C 1
ATOM 1284 O O . ILE A 1 176 ? 204.275 90.939 5.758 1.00 25.78 173 ILE A O 1
ATOM 1289 N N . MET A 1 177 ? 206.161 89.808 5.435 1.00 25.78 174 MET A N 1
ATOM 1290 C CA . MET A 1 177 ? 207.059 90.971 5.651 1.00 28.42 174 MET A CA 1
ATOM 1291 C C . MET A 1 177 ? 207.257 91.571 4.283 1.00 28.82 174 MET A C 1
ATOM 1292 O O . MET A 1 177 ? 207.610 90.854 3.343 1.00 29.85 174 MET A O 1
ATOM 1297 N N . VAL A 1 178 ? 206.928 92.844 4.126 1.00 29.47 175 VAL A N 1
ATOM 1298 C CA . VAL A 1 178 ? 206.989 93.421 2.821 1.00 30.82 175 VAL A CA 1
ATOM 1299 C C . VAL A 1 178 ? 207.714 94.752 2.919 1.00 31.16 175 VAL A C 1
ATOM 1300 O O . VAL A 1 178 ? 207.528 95.504 3.860 1.00 32.11 175 VAL A O 1
ATOM 1304 N N . THR A 1 179 ? 208.552 95.003 1.925 1.00 30.93 176 THR A N 1
ATOM 1305 C CA . THR A 1 179 ? 209.263 96.301 1.810 1.00 32.83 176 THR A CA 1
ATOM 1306 C C . THR A 1 179 ? 208.439 97.220 0.992 1.00 32.52 176 THR A C 1
ATOM 1307 O O . THR A 1 179 ? 207.784 96.822 0.030 1.00 33.32 176 THR A O 1
ATOM 1311 N N . ALA A 1 180 ? 208.495 98.489 1.348 1.00 34.06 177 ALA A N 1
ATOM 1312 C CA . ALA A 1 180 ? 207.819 99.493 0.616 1.00 34.76 177 ALA A CA 1
ATOM 1313 C C . ALA A 1 180 ? 208.523 100.849 0.864 1.00 37.76 177 ALA A C 1
ATOM 1314 O O . ALA A 1 180 ? 209.136 101.058 1.909 1.00 39.76 177 ALA A O 1
ATOM 1316 N N . THR A 1 181 ? 208.377 101.759 -0.086 1.00 39.92 178 THR A N 1
ATOM 1317 C CA . THR A 1 181 ? 208.917 103.105 0.044 1.00 41.86 178 THR A CA 1
ATOM 1318 C C . THR A 1 181 ? 207.853 103.925 0.631 1.00 43.42 178 THR A C 1
ATOM 1319 O O . THR A 1 181 ? 206.734 103.892 0.155 1.00 45.87 178 THR A O 1
ATOM 1323 N N . VAL A 1 182 ? 208.188 104.692 1.657 1.00 46.20 179 VAL A N 1
ATOM 1324 C CA . VAL A 1 182 ? 207.264 105.602 2.284 1.00 49.69 179 VAL A CA 1
ATOM 1325 C C . VAL A 1 182 ? 207.169 106.865 1.388 1.00 56.00 179 VAL A C 1
ATOM 1326 O O . VAL A 1 182 ? 208.188 107.495 1.087 1.00 58.41 179 VAL A O 1
ATOM 1330 N N . ALA A 1 183 ? 205.961 107.218 0.944 1.00 58.08 180 ALA A N 1
ATOM 1331 C CA . ALA A 1 183 ? 205.805 108.280 -0.047 1.00 61.57 180 ALA A CA 1
ATOM 1332 C C . ALA A 1 183 ? 206.103 109.576 0.655 1.00 65.01 180 ALA A C 1
ATOM 1333 O O . ALA A 1 183 ? 205.692 109.777 1.795 1.00 59.42 180 ALA A O 1
ATOM 1335 N N . ASP A 1 184 ? 206.864 110.434 -0.008 1.00 76.04 181 ASP A N 1
ATOM 1336 C CA . ASP A 1 184 ? 207.192 111.788 0.516 1.00 82.44 181 ASP A CA 1
ATOM 1337 C C . ASP A 1 184 ? 208.208 111.797 1.683 1.00 82.37 181 ASP A C 1
ATOM 1338 O O . ASP A 1 184 ? 208.435 112.832 2.287 1.00 86.26 181 ASP A O 1
ATOM 1343 N N . GLU A 1 185 ? 208.796 110.654 2.027 1.00 78.77 182 GLU A N 1
ATOM 1344 C CA . GLU A 1 185 ? 210.076 110.664 2.731 1.00 74.88 182 GLU A CA 1
ATOM 1345 C C . GLU A 1 185 ? 211.197 110.057 1.908 1.00 73.20 182 GLU A C 1
ATOM 1346 O O . GLU A 1 185 ? 212.360 110.303 2.206 1.00 74.67 182 GLU A O 1
ATOM 1352 N N . ASP A 1 186 ? 210.848 109.290 0.871 1.00 72.88 183 ASP A N 1
ATOM 1353 C CA . ASP A 1 186 ? 211.795 108.587 0.021 1.00 78.17 183 ASP A CA 1
ATOM 1354 C C . ASP A 1 186 ? 212.750 107.673 0.823 1.00 75.48 183 ASP A C 1
ATOM 1355 O O . ASP A 1 186 ? 213.922 107.492 0.451 1.00 82.43 183 ASP A O 1
ATOM 1360 N N . VAL A 1 187 ? 212.227 107.068 1.898 1.00 67.12 184 VAL A N 1
ATOM 1361 C CA . VAL A 1 187 ? 212.970 106.068 2.706 1.00 60.50 184 VAL A CA 1
ATOM 1362 C C . VAL A 1 187 ? 212.220 104.718 2.626 1.00 55.20 184 VAL A C 1
ATOM 1363 O O . VAL A 1 187 ? 211.008 104.698 2.453 1.00 52.33 184 VAL A O 1
ATOM 1367 N N . VAL A 1 188 ? 212.944 103.608 2.707 1.00 52.69 185 VAL A N 1
ATOM 1368 C CA . VAL A 1 188 ? 212.337 102.276 2.598 1.00 53.13 185 VAL A CA 1
ATOM 1369 C C . VAL A 1 188 ? 211.958 101.776 3.983 1.00 52.80 185 VAL A C 1
ATOM 1370 O O . VAL A 1 188 ? 212.739 101.927 4.927 1.00 52.47 185 VAL A O 1
ATOM 1374 N N . GLY A 1 189 ? 210.768 101.164 4.091 1.00 48.16 186 GLY A N 1
ATOM 1375 C CA . GLY A 1 189 ? 210.332 100.482 5.314 1.00 42.28 186 GLY A CA 1
ATOM 1376 C C . GLY A 1 189 ? 210.055 99.002 5.073 1.00 39.19 186 GLY A C 1
ATOM 1377 O O . GLY A 1 189 ? 209.941 98.557 3.934 1.00 36.61 186 GLY A O 1
ATOM 1378 N N . GLN A 1 190 ? 210.007 98.249 6.165 1.00 35.72 187 GLN A N 1
ATOM 1379 C CA . GLN A 1 190 ? 209.491 96.905 6.147 1.00 34.43 187 GLN A CA 1
ATOM 1380 C C . GLN A 1 190 ? 208.276 96.817 7.107 1.00 32.19 187 GLN A C 1
ATOM 1381 O O . GLN A 1 190 ? 208.297 97.314 8.236 1.00 30.95 187 GLN A O 1
ATOM 1387 N N . PHE A 1 191 ? 207.226 96.153 6.642 1.00 31.13 188 PHE A N 1
ATOM 1388 C CA . PHE A 1 191 ? 205.904 96.159 7.313 1.00 29.90 188 PHE A CA 1
ATOM 1389 C C . PHE A 1 191 ? 205.350 94.747 7.439 1.00 28.05 188 PHE A C 1
ATOM 1390 O O . PHE A 1 191 ? 205.506 93.946 6.499 1.00 27.58 188 PHE A O 1
ATOM 1398 N N . LEU A 1 192 ? 204.763 94.424 8.592 1.00 27.84 189 LEU A N 1
ATOM 1399 C CA . LEU A 1 192 ? 204.243 93.043 8.751 1.00 28.64 189 LEU A CA 1
ATOM 1400 C C . LEU A 1 192 ? 202.772 93.087 8.353 1.00 28.77 189 LEU A C 1
ATOM 1401 O O . LEU A 1 192 ? 201.974 93.652 9.051 1.00 27.99 189 LEU A O 1
ATOM 1406 N N . VAL A 1 193 ? 202.473 92.509 7.213 1.00 28.73 190 VAL A N 1
ATOM 1407 C CA . VAL A 1 193 ? 201.160 92.516 6.613 1.00 29.20 190 VAL A CA 1
ATOM 1408 C C . VAL A 1 193 ? 200.469 91.160 6.902 1.00 28.76 190 VAL A C 1
ATOM 1409 O O . VAL A 1 193 ? 201.145 90.144 6.907 1.00 26.01 190 VAL A O 1
ATOM 1413 N N . ARG A 1 194 ? 199.145 91.161 7.115 1.00 29.31 191 ARG A N 1
ATOM 1414 C CA . ARG A 1 194 ? 198.367 89.906 7.232 1.00 29.40 191 ARG A CA 1
ATOM 1415 C C . ARG A 1 194 ? 198.055 89.401 5.839 1.00 27.73 191 ARG A C 1
ATOM 1416 O O . ARG A 1 194 ? 197.576 90.142 4.980 1.00 25.82 191 ARG A O 1
ATOM 1424 N N . LYS A 1 195 ? 198.328 88.130 5.592 1.00 26.61 192 LYS A N 1
ATOM 1425 C CA . LYS A 1 195 ? 198.023 87.520 4.294 1.00 27.87 192 LYS A CA 1
ATOM 1426 C C . LYS A 1 195 ? 196.502 87.675 3.928 1.00 29.93 192 LYS A C 1
ATOM 1427 O O . LYS A 1 195 ? 196.160 87.930 2.763 1.00 28.12 192 LYS A O 1
ATOM 1433 N N . GLU A 1 196 ? 195.622 87.619 4.926 1.00 31.56 193 GLU A N 1
ATOM 1434 C CA . GLU A 1 196 ? 194.225 87.748 4.661 1.00 35.16 193 GLU A CA 1
ATOM 1435 C C . GLU A 1 196 ? 193.870 89.125 4.066 1.00 35.43 193 GLU A C 1
ATOM 1436 O O . GLU A 1 196 ? 192.763 89.285 3.531 1.00 33.99 193 GLU A O 1
ATOM 1442 N N . ASP A 1 197 ? 194.776 90.107 4.168 1.00 32.72 194 ASP A N 1
ATOM 1443 C CA . ASP A 1 197 ? 194.545 91.447 3.594 1.00 33.47 194 ASP A CA 1
ATOM 1444 C C . ASP A 1 197 ? 194.996 91.629 2.144 1.00 33.17 194 ASP A C 1
ATOM 1445 O O . ASP A 1 197 ? 194.741 92.688 1.549 1.00 33.64 194 ASP A O 1
ATOM 1450 N N . VAL A 1 198 ? 195.666 90.647 1.568 1.00 31.95 195 VAL A N 1
ATOM 1451 C CA . VAL A 1 198 ? 196.252 90.763 0.211 1.00 33.81 195 VAL A CA 1
ATOM 1452 C C . VAL A 1 198 ? 195.521 89.832 -0.758 1.00 35.56 195 VAL A C 1
ATOM 1453 O O . VAL A 1 198 ? 194.795 88.963 -0.314 1.00 35.56 195 VAL A O 1
ATOM 1457 N N . GLU A 1 199 ? 195.759 89.994 -2.053 1.00 36.26 196 GLU A N 1
ATOM 1458 C CA . GLU A 1 199 ? 195.240 89.095 -3.079 1.00 38.58 196 GLU A CA 1
ATOM 1459 C C . GLU A 1 199 ? 196.426 88.274 -3.590 1.00 37.07 196 GLU A C 1
ATOM 1460 O O . GLU A 1 199 ? 197.454 88.837 -3.944 1.00 34.78 196 GLU A O 1
ATOM 1466 N N . ILE A 1 200 ? 196.284 86.950 -3.605 1.00 34.82 197 ILE A N 1
ATOM 1467 C CA . ILE A 1 200 ? 197.297 86.054 -4.171 1.00 36.84 197 ILE A CA 1
ATOM 1468 C C . ILE A 1 200 ? 196.851 85.844 -5.600 1.00 38.93 197 ILE A C 1
ATOM 1469 O O . ILE A 1 200 ? 195.657 85.555 -5.822 1.00 38.81 197 ILE A O 1
ATOM 1474 N N . VAL A 1 201 ? 197.710 86.133 -6.579 1.00 38.92 198 VAL A N 1
ATOM 1475 C CA . VAL A 1 201 ? 197.329 86.021 -8.013 1.00 42.51 198 VAL A CA 1
ATOM 1476 C C . VAL A 1 201 ? 198.287 85.031 -8.643 1.00 45.49 198 VAL A C 1
ATOM 1477 O O . VAL A 1 201 ? 199.502 85.109 -8.408 1.00 41.67 198 VAL A O 1
ATOM 1481 N N . GLU A 1 202 ? 197.745 84.107 -9.429 1.00 47.21 199 GLU A N 1
ATOM 1482 C CA . GLU A 1 202 ? 198.548 83.106 -10.100 1.00 51.83 199 GLU A CA 1
ATOM 1483 C C . GLU A 1 202 ? 199.170 83.780 -11.299 1.00 50.28 199 GLU A C 1
ATOM 1484 O O . GLU A 1 202 ? 198.513 84.556 -11.998 1.00 53.73 199 GLU A O 1
ATOM 1490 N N . THR A 1 203 ? 200.435 83.499 -11.522 1.00 48.99 200 THR A N 1
ATOM 1491 C CA . THR A 1 203 ? 201.137 83.947 -12.731 1.00 54.75 200 THR A CA 1
ATOM 1492 C C . THR A 1 203 ? 201.437 82.682 -13.548 1.00 58.76 200 THR A C 1
ATOM 1493 O O . THR A 1 203 ? 200.731 81.686 -13.402 1.00 59.66 200 THR A O 1
ATOM 1497 N N . TRP A 1 204 ? 202.455 82.685 -14.401 1.00 59.96 201 TRP A N 1
ATOM 1498 C CA . TRP A 1 204 ? 202.688 81.528 -15.291 1.00 54.71 201 TRP A CA 1
ATOM 1499 C C . TRP A 1 204 ? 203.155 80.322 -14.537 1.00 41.01 201 TRP A C 1
ATOM 1500 O O . TRP A 1 204 ? 203.762 80.440 -13.502 1.00 39.28 201 TRP A O 1
ATOM 1511 N N . ASP A 1 205 ? 202.811 79.146 -15.021 1.00 37.98 202 ASP A N 1
ATOM 1512 C CA . ASP A 1 205 ? 203.329 77.961 -14.384 1.00 39.63 202 ASP A CA 1
ATOM 1513 C C . ASP A 1 205 ? 204.773 77.730 -14.863 1.00 32.56 202 ASP A C 1
ATOM 1514 O O . ASP A 1 205 ? 205.291 78.435 -15.745 1.00 28.95 202 ASP A O 1
ATOM 1519 N N . THR A 1 206 ? 205.445 76.793 -14.248 1.00 29.18 203 THR A N 1
ATOM 1520 C CA . THR A 1 206 ? 206.910 76.731 -14.374 1.00 26.77 203 THR A CA 1
ATOM 1521 C C . THR A 1 206 ? 207.297 75.317 -14.751 1.00 25.58 203 THR A C 1
ATOM 1522 O O . THR A 1 206 ? 206.468 74.362 -14.656 1.00 23.44 203 THR A O 1
ATOM 1526 N N . LEU A 1 207 ? 208.564 75.195 -15.145 1.00 24.70 204 LEU A N 1
ATOM 1527 C CA . LEU A 1 207 ? 209.180 73.953 -15.529 1.00 24.67 204 LEU A CA 1
ATOM 1528 C C . LEU A 1 207 ? 208.998 72.925 -14.426 1.00 23.94 204 LEU A C 1
ATOM 1529 O O . LEU A 1 207 ? 208.581 71.809 -14.665 1.00 21.82 204 LEU A O 1
ATOM 1534 N N . GLY A 1 208 ? 209.470 73.268 -13.226 1.00 23.11 205 GLY A N 1
ATOM 1535 C CA . GLY A 1 208 ? 209.354 72.374 -12.058 1.00 23.23 205 GLY A CA 1
ATOM 1536 C C . GLY A 1 208 ? 208.852 73.111 -10.833 1.00 23.36 205 GLY A C 1
ATOM 1537 O O . GLY A 1 208 ? 208.401 74.287 -10.928 1.00 23.46 205 GLY A O 1
ATOM 1538 N N . MET A 1 209 ? 209.046 72.469 -9.687 1.00 22.19 206 MET A N 1
ATOM 1539 C CA . MET A 1 209 ? 208.549 72.963 -8.396 1.00 25.76 206 MET A CA 1
ATOM 1540 C C . MET A 1 209 ? 207.083 73.407 -8.593 1.00 25.67 206 MET A C 1
ATOM 1541 O O . MET A 1 209 ? 206.719 74.467 -8.180 1.00 29.61 206 MET A O 1
ATOM 1546 N N . ARG A 1 210 ? 206.265 72.632 -9.294 1.00 25.24 207 ARG A N 1
ATOM 1547 C CA . ARG A 1 210 ? 205.000 73.141 -9.814 1.00 30.04 207 ARG A CA 1
ATOM 1548 C C . ARG A 1 210 ? 203.852 73.119 -8.769 1.00 31.46 207 ARG A C 1
ATOM 1549 O O . ARG A 1 210 ? 202.937 73.927 -8.862 1.00 31.60 207 ARG A O 1
ATOM 1557 N N . ALA A 1 211 ? 203.968 72.275 -7.745 1.00 30.64 208 ALA A N 1
ATOM 1558 C CA . ALA A 1 211 ? 202.911 72.173 -6.718 1.00 31.19 208 ALA A CA 1
ATOM 1559 C C . ALA A 1 211 ? 202.731 73.551 -6.059 1.00 34.76 208 ALA A C 1
ATOM 1560 O O . ALA A 1 211 ? 201.619 74.072 -5.993 1.00 34.34 208 ALA A O 1
ATOM 1562 N N . THR A 1 212 ? 203.800 74.133 -5.560 1.00 32.83 209 THR A N 1
ATOM 1563 C CA . THR A 1 212 ? 203.691 75.454 -4.918 1.00 41.88 209 THR A CA 1
ATOM 1564 C C . THR A 1 212 ? 203.474 76.590 -5.908 1.00 48.05 209 THR A C 1
ATOM 1565 O O . THR A 1 212 ? 202.804 77.583 -5.564 1.00 59.15 209 THR A O 1
ATOM 1569 N N . GLY A 1 213 ? 203.980 76.408 -7.131 1.00 46.98 210 GLY A N 1
ATOM 1570 C CA . GLY A 1 213 ? 203.671 77.288 -8.235 1.00 51.98 210 GLY A CA 1
ATOM 1571 C C . GLY A 1 213 ? 204.334 78.626 -8.049 1.00 51.03 210 GLY A C 1
ATOM 1572 O O . GLY A 1 213 ? 205.214 78.779 -7.205 1.00 54.44 210 GLY A O 1
ATOM 1573 N N . SER A 1 214 ? 203.926 79.588 -8.864 1.00 54.79 211 SER A N 1
ATOM 1574 C CA . SER A 1 214 ? 204.428 80.964 -8.784 1.00 51.98 211 SER A CA 1
ATOM 1575 C C . SER A 1 214 ? 203.226 81.833 -8.491 1.00 46.84 211 SER A C 1
ATOM 1576 O O . SER A 1 214 ? 202.223 81.809 -9.234 1.00 44.68 211 SER A O 1
ATOM 1579 N N . HIS A 1 215 ? 203.289 82.568 -7.389 1.00 43.34 212 HIS A N 1
ATOM 1580 C CA . HIS A 1 215 ? 202.237 83.553 -7.136 1.00 44.85 212 HIS A CA 1
ATOM 1581 C C . HIS A 1 215 ? 202.774 84.939 -6.856 1.00 40.40 212 HIS A C 1
ATOM 1582 O O . HIS A 1 215 ? 203.805 85.103 -6.198 1.00 41.40 212 HIS A O 1
ATOM 1589 N N . ASP A 1 216 ? 202.070 85.936 -7.362 1.00 35.88 213 ASP A N 1
ATOM 1590 C CA . ASP A 1 216 ? 202.308 87.311 -6.965 1.00 36.88 213 ASP A CA 1
ATOM 1591 C C . ASP A 1 216 ? 201.390 87.642 -5.788 1.00 37.48 213 ASP A C 1
ATOM 1592 O O . ASP A 1 216 ? 200.331 87.022 -5.664 1.00 33.07 213 ASP A O 1
ATOM 1597 N N . ILE A 1 217 ? 201.828 88.539 -4.901 1.00 34.34 214 ILE A N 1
ATOM 1598 C CA . ILE A 1 217 ? 200.936 89.074 -3.901 1.00 39.50 214 ILE A CA 1
ATOM 1599 C C . ILE A 1 217 ? 200.606 90.536 -4.276 1.00 37.26 214 ILE A C 1
ATOM 1600 O O . ILE A 1 217 ? 201.503 91.334 -4.578 1.00 33.85 214 ILE A O 1
ATOM 1605 N N . VAL A 1 218 ? 199.324 90.848 -4.337 1.00 38.60 215 VAL A N 1
ATOM 1606 C CA . VAL A 1 218 ? 198.849 92.172 -4.715 1.00 38.55 215 VAL A CA 1
ATOM 1607 C C . VAL A 1 218 ? 198.277 92.846 -3.473 1.00 38.71 215 VAL A C 1
ATOM 1608 O O . VAL A 1 218 ? 197.423 92.251 -2.805 1.00 33.36 215 VAL A O 1
ATOM 1612 N N . LEU A 1 219 ? 198.770 94.067 -3.201 1.00 37.24 216 LEU A N 1
ATOM 1613 C CA . LEU A 1 219 ? 198.363 94.856 -2.082 1.00 38.23 216 LEU A CA 1
ATOM 1614 C C . LEU A 1 219 ? 197.639 96.048 -2.650 1.00 39.48 216 LEU A C 1
ATOM 1615 O O . LEU A 1 219 ? 198.242 96.847 -3.357 1.00 38.85 216 LEU A O 1
ATOM 1620 N N . LYS A 1 220 ? 196.355 96.159 -2.345 1.00 40.64 217 LYS A N 1
ATOM 1621 C CA . LYS A 1 220 ? 195.619 97.392 -2.626 1.00 43.10 217 LYS A CA 1
ATOM 1622 C C . LYS A 1 220 ? 195.058 97.890 -1.323 1.00 42.18 217 LYS A C 1
ATOM 1623 O O . LYS A 1 220 ? 194.243 97.211 -0.690 1.00 40.98 217 LYS A O 1
ATOM 1629 N N . ASP A 1 221 ? 195.519 99.052 -0.903 1.00 40.87 218 ASP A N 1
ATOM 1630 C CA . ASP A 1 221 ? 194.937 99.704 0.229 1.00 41.18 218 ASP A CA 1
ATOM 1631 C C . ASP A 1 221 ? 195.111 98.904 1.515 1.00 37.80 218 ASP A C 1
ATOM 1632 O O . ASP A 1 221 ? 194.207 98.905 2.331 1.00 37.43 218 ASP A O 1
ATOM 1637 N N . VAL A 1 222 ? 196.262 98.239 1.705 1.00 35.86 219 VAL A N 1
ATOM 1638 C CA . VAL A 1 222 ? 196.457 97.369 2.855 1.00 33.71 219 VAL A CA 1
ATOM 1639 C C . VAL A 1 222 ? 196.904 98.162 4.077 1.00 34.06 219 VAL A C 1
ATOM 1640 O O . VAL A 1 222 ? 197.903 98.864 4.018 1.00 33.88 219 VAL A O 1
ATOM 1644 N N . PHE A 1 223 ? 196.117 98.091 5.150 1.00 33.79 220 PHE A N 1
ATOM 1645 C CA . PHE A 1 223 ? 196.411 98.775 6.390 1.00 34.13 220 PHE A CA 1
ATOM 1646 C C . PHE A 1 223 ? 197.404 97.993 7.211 1.00 33.13 220 PHE A C 1
ATOM 1647 O O . PHE A 1 223 ? 197.240 96.759 7.359 1.00 31.54 220 PHE A O 1
ATOM 1655 N N . VAL A 1 224 ? 198.484 98.672 7.633 1.00 32.81 221 VAL A N 1
ATOM 1656 C CA . VAL A 1 224 ? 199.442 98.154 8.629 1.00 31.98 221 VAL A CA 1
ATOM 1657 C C . VAL A 1 224 ? 199.427 99.145 9.796 1.00 33.37 221 VAL A C 1
ATOM 1658 O O . VAL A 1 224 ? 199.766 100.322 9.586 1.00 34.84 221 VAL A O 1
ATOM 1662 N N . PRO A 1 225 ? 198.973 98.708 10.981 1.00 32.78 222 PRO A N 1
ATOM 1663 C CA . PRO A 1 225 ? 199.024 99.579 12.116 1.00 35.01 222 PRO A CA 1
ATOM 1664 C C . PRO A 1 225 ? 200.487 99.770 12.575 1.00 35.94 222 PRO A C 1
ATOM 1665 O O . PRO A 1 225 ? 201.334 98.932 12.288 1.00 35.03 222 PRO A O 1
ATOM 1669 N N . GLU A 1 226 ? 200.715 100.859 13.311 1.00 40.41 223 GLU A N 1
ATOM 1670 C CA . GLU A 1 226 ? 202.039 101.243 13.760 1.00 43.77 223 GLU A CA 1
ATOM 1671 C C . GLU A 1 226 ? 202.775 100.110 14.480 1.00 42.74 223 GLU A C 1
ATOM 1672 O O . GLU A 1 226 ? 203.967 99.889 14.224 1.00 45.30 223 GLU A O 1
ATOM 1678 N N . GLU A 1 227 ? 202.082 99.339 15.307 1.00 44.22 224 GLU A N 1
ATOM 1679 C CA . GLU A 1 227 ? 202.712 98.199 16.015 1.00 46.79 224 GLU A CA 1
ATOM 1680 C C . GLU A 1 227 ? 203.262 97.044 15.127 1.00 44.28 224 GLU A C 1
ATOM 1681 O O . GLU A 1 227 ? 204.056 96.208 15.600 1.00 48.93 224 GLU A O 1
ATOM 1687 N N . ARG A 1 228 ? 202.860 96.992 13.853 1.00 39.54 225 ARG A N 1
ATOM 1688 C CA . ARG A 1 228 ? 203.364 96.003 12.894 1.00 37.06 225 ARG A CA 1
ATOM 1689 C C . ARG A 1 228 ? 204.339 96.568 11.854 1.00 34.08 225 ARG A C 1
ATOM 1690 O O . ARG A 1 228 ? 204.621 95.934 10.839 1.00 33.24 225 ARG A O 1
ATOM 1698 N N . VAL A 1 229 ? 204.826 97.772 12.115 1.00 35.44 226 VAL A N 1
ATOM 1699 C CA . VAL A 1 229 ? 205.930 98.344 11.375 1.00 35.87 226 VAL A CA 1
ATOM 1700 C C . VAL A 1 229 ? 207.199 97.640 11.932 1.00 36.80 226 VAL A C 1
ATOM 1701 O O . VAL A 1 229 ? 207.394 97.593 13.151 1.00 39.17 226 VAL A O 1
ATOM 1705 N N . ILE A 1 230 ? 207.987 97.036 11.060 1.00 35.93 227 ILE A N 1
ATOM 1706 C CA . ILE A 1 230 ? 209.202 96.308 11.462 1.00 36.38 227 ILE A CA 1
ATOM 1707 C C . ILE A 1 230 ? 210.321 97.355 11.639 1.00 40.27 227 ILE A C 1
ATOM 1708 O O . ILE A 1 230 ? 210.883 97.497 12.733 1.00 39.31 227 ILE A O 1
ATOM 1713 N N . VAL A 1 231 ? 210.557 98.120 10.586 1.00 39.68 228 VAL A N 1
ATOM 1714 C CA . VAL A 1 231 ? 211.585 99.141 10.612 1.00 45.44 228 VAL A CA 1
ATOM 1715 C C . VAL A 1 231 ? 211.311 100.173 9.519 1.00 44.75 228 VAL A C 1
ATOM 1716 O O . VAL A 1 231 ? 210.786 99.823 8.451 1.00 44.78 228 VAL A O 1
ATOM 1720 N N . ILE A 1 232 ? 211.668 101.431 9.780 1.00 48.75 229 ILE A N 1
ATOM 1721 C CA . ILE A 1 232 ? 211.757 102.442 8.728 1.00 51.76 229 ILE A CA 1
ATOM 1722 C C . ILE A 1 232 ? 213.242 102.852 8.615 1.00 52.19 229 ILE A C 1
ATOM 1723 O O . ILE A 1 232 ? 213.785 103.395 9.570 1.00 53.58 229 ILE A O 1
ATOM 1728 N N . GLN A 1 233 ? 213.860 102.611 7.458 1.00 54.70 230 GLN A N 1
ATOM 1729 C CA . GLN A 1 233 ? 215.310 102.821 7.252 1.00 55.69 230 GLN A CA 1
ATOM 1730 C C . GLN A 1 233 ? 215.624 104.286 6.940 1.00 59.24 230 GLN A C 1
ATOM 1731 O O . GLN A 1 233 ? 215.841 104.670 5.785 1.00 57.44 230 GLN A O 1
ATOM 1737 N N . ARG A 1 234 ? 215.615 105.083 8.006 1.00 62.02 231 ARG A N 1
ATOM 1738 C CA . ARG A 1 234 ? 216.117 106.477 8.012 1.00 73.09 231 ARG A CA 1
ATOM 1739 C C . ARG A 1 234 ? 217.667 106.524 8.214 1.00 82.45 231 ARG A C 1
ATOM 1740 O O . ARG A 1 234 ? 218.308 105.464 8.371 1.00 76.83 231 ARG A O 1
ATOM 1748 N N . PRO A 1 235 ? 218.280 107.746 8.185 1.00 95.57 232 PRO A N 1
ATOM 1749 C CA . PRO A 1 235 ? 219.658 107.902 8.703 1.00 96.79 232 PRO A CA 1
ATOM 1750 C C . PRO A 1 235 ? 219.767 107.635 10.224 1.00 94.02 232 PRO A C 1
ATOM 1751 O O . PRO A 1 235 ? 219.115 108.325 11.016 1.00 77.98 232 PRO A O 1
ATOM 1755 N N . GLY A 1 236 ? 220.560 106.630 10.606 1.00 99.31 233 GLY A N 1
ATOM 1756 C CA . GLY A 1 236 ? 220.843 106.316 12.023 1.00 105.78 233 GLY A CA 1
ATOM 1757 C C . GLY A 1 236 ? 220.303 105.014 12.629 1.00 104.79 233 GLY A C 1
ATOM 1758 O O . GLY A 1 236 ? 220.948 104.448 13.508 1.00 96.61 233 GLY A O 1
ATOM 1759 N N . VAL A 1 237 ? 219.138 104.544 12.176 1.00 102.80 234 VAL A N 1
ATOM 1760 C CA . VAL A 1 237 ? 218.404 103.413 12.852 1.00 101.20 234 VAL A CA 1
ATOM 1761 C C . VAL A 1 237 ? 219.142 102.058 13.150 1.00 93.92 234 VAL A C 1
ATOM 1762 O O . VAL A 1 237 ? 219.306 101.740 14.316 1.00 86.15 234 VAL A O 1
ATOM 1766 N N . GLN A 1 238 ? 219.555 101.226 12.193 1.00 97.94 235 GLN A N 1
ATOM 1767 C CA . GLN A 1 238 ? 219.247 101.292 10.781 1.00 111.89 235 GLN A CA 1
ATOM 1768 C C . GLN A 1 238 ? 218.765 99.973 10.131 1.00 121.95 235 GLN A C 1
ATOM 1769 O O . GLN A 1 238 ? 218.351 100.038 8.975 1.00 136.82 235 GLN A O 1
ATOM 1775 N N . ALA A 1 239 ? 218.806 98.814 10.817 1.00 99.97 236 ALA A N 1
ATOM 1776 C CA . ALA A 1 239 ? 218.448 97.524 10.170 1.00 97.05 236 ALA A CA 1
ATOM 1777 C C . ALA A 1 239 ? 218.181 96.329 11.114 1.00 89.03 236 ALA A C 1
ATOM 1778 O O . ALA A 1 239 ? 217.057 95.859 11.215 1.00 75.96 236 ALA A O 1
ATOM 1780 N N . GLU A 1 240 ? 219.239 95.821 11.749 1.00 86.08 237 GLU A N 1
ATOM 1781 C CA . GLU A 1 240 ? 219.222 94.567 12.527 1.00 77.51 237 GLU A CA 1
ATOM 1782 C C . GLU A 1 240 ? 220.232 94.665 13.694 1.00 75.14 237 GLU A C 1
ATOM 1783 O O . GLU A 1 240 ? 221.375 95.112 13.490 1.00 87.51 237 GLU A O 1
ATOM 1789 N N . ARG A 1 241 ? 219.848 94.227 14.893 1.00 56.13 238 ARG A N 1
ATOM 1790 C CA . ARG A 1 241 ? 220.732 94.370 16.068 1.00 53.18 238 ARG A CA 1
ATOM 1791 C C . ARG A 1 241 ? 222.110 93.670 15.915 1.00 50.55 238 ARG A C 1
ATOM 1792 O O . ARG A 1 241 ? 223.088 94.136 16.470 1.00 47.65 238 ARG A O 1
ATOM 1800 N N . ARG A 1 242 ? 222.179 92.580 15.154 1.00 43.34 239 ARG A N 1
ATOM 1801 C CA . ARG A 1 242 ? 223.460 91.932 14.888 1.00 41.21 239 ARG A CA 1
ATOM 1802 C C . ARG A 1 242 ? 223.406 91.101 13.632 1.00 38.17 239 ARG A C 1
ATOM 1803 O O . ARG A 1 242 ? 222.511 90.283 13.455 1.00 40.57 239 ARG A O 1
ATOM 1811 N N . PRO A 1 243 ? 224.363 91.303 12.737 1.00 33.77 240 PRO A N 1
ATOM 1812 C CA . PRO A 1 243 ? 224.231 90.630 11.454 1.00 32.16 240 PRO A CA 1
ATOM 1813 C C . PRO A 1 243 ? 224.417 89.110 11.509 1.00 30.44 240 PRO A C 1
ATOM 1814 O O . PRO A 1 243 ? 225.077 88.600 12.419 1.00 32.74 240 PRO A O 1
ATOM 1818 N N . ASP A 1 244 ? 223.853 88.396 10.533 1.00 27.91 241 ASP A N 1
ATOM 1819 C CA . ASP A 1 244 ? 224.000 86.930 10.426 1.00 26.45 241 ASP A CA 1
ATOM 1820 C C . ASP A 1 244 ? 224.599 86.426 9.125 1.00 25.86 241 ASP A C 1
ATOM 1821 O O . ASP A 1 244 ? 224.582 85.203 8.850 1.00 23.36 241 ASP A O 1
ATOM 1826 N N . GLY A 1 245 ? 225.070 87.343 8.286 1.00 25.78 242 GLY A N 1
ATOM 1827 C CA . GLY A 1 245 ? 225.600 86.973 6.947 1.00 26.36 242 GLY A CA 1
ATOM 1828 C C . GLY A 1 245 ? 224.635 86.176 6.029 1.00 26.08 242 GLY A C 1
ATOM 1829 O O . GLY A 1 245 ? 225.077 85.527 5.069 1.00 25.30 242 GLY A O 1
ATOM 1830 N N . SER A 1 246 ? 223.328 86.224 6.314 1.00 26.30 243 SER A N 1
ATOM 1831 C CA . SER A 1 246 ? 222.306 85.486 5.545 1.00 26.66 243 SER A CA 1
ATOM 1832 C C . SER A 1 246 ? 222.573 83.979 5.543 1.00 23.70 243 SER A C 1
ATOM 1833 O O . SER A 1 246 ? 222.196 83.310 4.611 1.00 23.91 243 SER A O 1
ATOM 1836 N N . GLY A 1 247 ? 223.220 83.455 6.599 1.00 22.43 244 GLY A N 1
ATOM 1837 C CA . GLY A 1 247 ? 223.457 82.031 6.702 1.00 20.64 244 GLY A CA 1
ATOM 1838 C C . GLY A 1 247 ? 222.217 81.160 6.490 1.00 19.80 244 GLY A C 1
ATOM 1839 O O . GLY A 1 247 ? 222.266 80.067 5.923 1.00 18.69 244 GLY A O 1
ATOM 1840 N N . TRP A 1 248 ? 221.066 81.646 6.945 1.00 19.24 245 TRP A N 1
ATOM 1841 C CA . TRP A 1 248 ? 219.815 80.919 6.814 1.00 18.92 245 TRP A CA 1
ATOM 1842 C C . TRP A 1 248 ? 219.440 80.565 5.383 1.00 18.28 245 TRP A C 1
ATOM 1843 O O . TRP A 1 248 ? 218.720 79.583 5.167 1.00 18.85 245 TRP A O 1
ATOM 1854 N N . LEU A 1 249 ? 220.009 81.282 4.423 1.00 18.58 246 LEU A N 1
ATOM 1855 C CA . LEU A 1 249 ? 219.814 81.020 2.993 1.00 18.84 246 LEU A CA 1
ATOM 1856 C C . LEU A 1 249 ? 220.461 79.717 2.539 1.00 19.98 246 LEU A C 1
ATOM 1857 O O . LEU A 1 249 ? 220.121 79.253 1.486 1.00 21.40 246 LEU A O 1
ATOM 1862 N N . LEU A 1 250 ? 221.269 79.071 3.375 1.00 19.21 247 LEU A N 1
ATOM 1863 C CA . LEU A 1 250 ? 221.640 77.650 3.133 1.00 17.69 247 LEU A CA 1
ATOM 1864 C C . LEU A 1 250 ? 220.514 76.672 3.016 1.00 17.54 247 LEU A C 1
ATOM 1865 O O . LEU A 1 250 ? 220.729 75.539 2.560 1.00 18.92 247 LEU A O 1
ATOM 1870 N N . HIS A 1 251 ? 219.293 77.038 3.444 1.00 18.74 248 HIS A N 1
ATOM 1871 C CA . HIS A 1 251 ? 218.129 76.175 3.239 1.00 19.49 248 HIS A CA 1
ATOM 1872 C C . HIS A 1 251 ? 217.925 75.845 1.768 1.00 18.01 248 HIS A C 1
ATOM 1873 O O . HIS A 1 251 ? 217.510 74.697 1.434 1.00 18.68 248 HIS A O 1
ATOM 1880 N N . ILE A 1 252 ? 218.283 76.783 0.907 1.00 17.59 249 ILE A N 1
ATOM 1881 C CA . ILE A 1 252 ? 218.103 76.635 -0.519 1.00 19.17 249 ILE A CA 1
ATOM 1882 C C . ILE A 1 252 ? 218.932 75.437 -1.036 1.00 20.85 249 ILE A C 1
ATOM 1883 O O . ILE A 1 252 ? 218.336 74.516 -1.565 1.00 20.35 249 ILE A O 1
ATOM 1888 N N . PRO A 1 253 ? 220.297 75.447 -0.881 1.00 18.23 250 PRO A N 1
ATOM 1889 C CA . PRO A 1 253 ? 221.064 74.279 -1.339 1.00 18.94 250 PRO A CA 1
ATOM 1890 C C . PRO A 1 253 ? 220.733 73.013 -0.627 1.00 17.72 250 PRO A C 1
ATOM 1891 O O . PRO A 1 253 ? 220.828 71.931 -1.236 1.00 17.41 250 PRO A O 1
ATOM 1895 N N . ALA A 1 254 ? 220.266 73.094 0.639 1.00 17.72 251 ALA A N 1
ATOM 1896 C CA . ALA A 1 254 ? 219.823 71.859 1.328 1.00 17.85 251 ALA A CA 1
ATOM 1897 C C . ALA A 1 254 ? 218.694 71.184 0.596 1.00 19.77 251 ALA A C 1
ATOM 1898 O O . ALA A 1 254 ? 218.603 69.925 0.509 1.00 18.20 251 ALA A O 1
ATOM 1900 N N . CYS A 1 255 ? 217.750 71.995 0.147 1.00 20.04 252 CYS A N 1
ATOM 1901 C CA . CYS A 1 255 ? 216.589 71.464 -0.573 1.00 21.33 252 CYS A CA 1
ATOM 1902 C C . CYS A 1 255 ? 216.984 70.760 -1.929 1.00 19.42 252 CYS A C 1
ATOM 1903 O O . CYS A 1 255 ? 216.611 69.620 -2.219 1.00 19.10 252 CYS A O 1
ATOM 1906 N N . TYR A 1 256 ? 217.805 71.436 -2.702 1.00 18.26 253 TYR A N 1
ATOM 1907 C CA . TYR A 1 256 ? 218.292 70.887 -3.999 1.00 18.06 253 TYR A CA 1
ATOM 1908 C C . TYR A 1 256 ? 219.135 69.604 -3.817 1.00 18.91 253 TYR A C 1
ATOM 1909 O O . TYR A 1 256 ? 218.978 68.661 -4.590 1.00 19.26 253 TYR A O 1
ATOM 1918 N N . LEU A 1 257 ? 219.892 69.486 -2.721 1.00 19.80 254 LEU A N 1
ATOM 1919 C CA . LEU A 1 257 ? 220.634 68.251 -2.419 1.00 19.16 254 LEU A CA 1
ATOM 1920 C C . LEU A 1 257 ? 219.711 67.128 -2.035 1.00 19.73 254 LEU A C 1
ATOM 1921 O O . LEU A 1 257 ? 219.974 65.973 -2.341 1.00 20.44 254 LEU A O 1
ATOM 1926 N N . GLY A 1 258 ? 218.621 67.436 -1.321 1.00 17.81 255 GLY A N 1
ATOM 1927 C CA . GLY A 1 258 ? 217.638 66.413 -1.034 1.00 18.47 255 GLY A CA 1
ATOM 1928 C C . GLY A 1 258 ? 216.966 65.859 -2.273 1.00 17.09 255 GLY A C 1
ATOM 1929 O O . GLY A 1 258 ? 216.766 64.659 -2.391 1.00 18.92 255 GLY A O 1
ATOM 1930 N N . ILE A 1 259 ? 216.690 66.726 -3.237 1.00 18.86 256 ILE A N 1
ATOM 1931 C CA . ILE A 1 259 ? 216.113 66.272 -4.521 1.00 20.40 256 ILE A CA 1
ATOM 1932 C C . ILE A 1 259 ? 217.157 65.363 -5.203 1.00 19.54 256 ILE A C 1
ATOM 1933 O O . ILE A 1 259 ? 216.827 64.255 -5.677 1.00 19.34 256 ILE A O 1
ATOM 1938 N N . ALA A 1 260 ? 218.419 65.791 -5.216 1.00 18.34 257 ALA A N 1
ATOM 1939 C CA . ALA A 1 260 ? 219.454 64.913 -5.764 1.00 17.52 257 ALA A CA 1
ATOM 1940 C C . ALA A 1 260 ? 219.546 63.569 -5.078 1.00 17.20 257 ALA A C 1
ATOM 1941 O O . ALA A 1 260 ? 219.736 62.528 -5.755 1.00 19.75 257 ALA A O 1
ATOM 1943 N N . LEU A 1 261 ? 219.439 63.547 -3.733 1.00 17.58 258 LEU A N 1
ATOM 1944 C CA . LEU A 1 261 ? 219.451 62.286 -3.011 1.00 18.32 258 LEU A CA 1
ATOM 1945 C C . LEU A 1 261 ? 218.326 61.354 -3.391 1.00 19.51 258 LEU A C 1
ATOM 1946 O O . LEU A 1 261 ? 218.530 60.142 -3.436 1.00 21.38 258 LEU A O 1
ATOM 1951 N N . ALA A 1 262 ? 217.100 61.880 -3.582 1.00 19.84 259 ALA A N 1
ATOM 1952 C CA . ALA A 1 262 ? 215.949 61.064 -4.078 1.00 19.39 259 ALA A CA 1
ATOM 1953 C C . ALA A 1 262 ? 216.295 60.468 -5.426 1.00 18.50 259 ALA A C 1
ATOM 1954 O O . ALA A 1 262 ? 216.054 59.292 -5.685 1.00 18.65 259 ALA A O 1
ATOM 1956 N N . ALA A 1 263 ? 216.927 61.255 -6.290 1.00 17.87 260 ALA A N 1
ATOM 1957 C CA . ALA A 1 263 ? 217.247 60.782 -7.638 1.00 18.68 260 ALA A CA 1
ATOM 1958 C C . ALA A 1 263 ? 218.277 59.671 -7.545 1.00 19.05 260 ALA A C 1
ATOM 1959 O O . ALA A 1 263 ? 218.140 58.610 -8.192 1.00 19.19 260 ALA A O 1
ATOM 1961 N N . ARG A 1 264 ? 219.282 59.904 -6.712 1.00 19.79 261 ARG A N 1
ATOM 1962 C CA . ARG A 1 264 ? 220.300 58.884 -6.430 1.00 21.29 261 ARG A CA 1
ATOM 1963 C C . ARG A 1 264 ? 219.729 57.602 -5.886 1.00 20.46 261 ARG A C 1
ATOM 1964 O O . ARG A 1 264 ? 220.114 56.535 -6.334 1.00 19.75 261 ARG A O 1
ATOM 1972 N N . ASP A 1 265 ? 218.929 57.724 -4.830 1.00 21.84 262 ASP A N 1
ATOM 1973 C CA . ASP A 1 265 ? 218.292 56.522 -4.197 1.00 22.45 262 ASP A CA 1
ATOM 1974 C C . ASP A 1 265 ? 217.484 55.770 -5.221 1.00 22.57 262 ASP A C 1
ATOM 1975 O O . ASP A 1 265 ? 217.513 54.528 -5.281 1.00 22.90 262 ASP A O 1
ATOM 1980 N N . PHE A 1 266 ? 216.754 56.514 -6.044 1.00 21.39 263 PHE A N 1
ATOM 1981 C CA . PHE A 1 266 ? 216.021 55.873 -7.124 1.00 22.52 263 PHE A CA 1
ATOM 1982 C C . PHE A 1 266 ? 216.882 55.018 -8.081 1.00 21.63 263 PHE A C 1
ATOM 1983 O O . PHE A 1 266 ? 216.545 53.849 -8.364 1.00 20.22 263 PHE A O 1
ATOM 1991 N N . ALA A 1 267 ? 217.946 55.609 -8.580 1.00 19.58 264 ALA A N 1
ATOM 1992 C CA . ALA A 1 267 ? 218.798 55.029 -9.580 1.00 21.21 264 ALA A CA 1
ATOM 1993 C C . ALA A 1 267 ? 219.594 53.874 -9.008 1.00 22.39 264 ALA A C 1
ATOM 1994 O O . ALA A 1 267 ? 219.775 52.873 -9.668 1.00 23.26 264 ALA A O 1
ATOM 1996 N N . LEU A 1 268 ? 220.014 54.002 -7.755 1.00 22.42 265 LEU A N 1
ATOM 1997 C CA . LEU A 1 268 ? 220.648 52.906 -7.063 1.00 24.89 265 LEU A CA 1
ATOM 1998 C C . LEU A 1 268 ? 219.737 51.681 -6.893 1.00 25.34 265 LEU A C 1
ATOM 1999 O O . LEU A 1 268 ? 220.148 50.552 -7.177 1.00 24.61 265 LEU A O 1
ATOM 2004 N N . GLU A 1 269 ? 218.518 51.908 -6.374 1.00 24.38 266 GLU A N 1
ATOM 2005 C CA . GLU A 1 269 ? 217.496 50.885 -6.289 1.00 27.19 266 GLU A CA 1
ATOM 2006 C C . GLU A 1 269 ? 217.241 50.228 -7.655 1.00 26.37 266 GLU A C 1
ATOM 2007 O O . GLU A 1 269 ? 217.222 48.975 -7.776 1.00 26.57 266 GLU A O 1
ATOM 2013 N N . TYR A 1 270 ? 217.063 51.041 -8.683 1.00 24.25 267 TYR A N 1
ATOM 2014 C CA . TYR A 1 270 ? 216.819 50.509 -10.026 1.00 25.03 267 TYR A CA 1
ATOM 2015 C C . TYR A 1 270 ? 217.968 49.652 -10.495 1.00 25.70 267 TYR A C 1
ATOM 2016 O O . TYR A 1 270 ? 217.774 48.531 -10.991 1.00 25.56 267 TYR A O 1
ATOM 2025 N N . ALA A 1 271 ? 219.181 50.197 -10.378 1.00 24.29 268 ALA A N 1
ATOM 2026 C CA . ALA A 1 271 ? 220.375 49.503 -10.824 1.00 24.67 268 ALA A CA 1
ATOM 2027 C C . ALA A 1 271 ? 220.603 48.188 -10.063 1.00 25.47 268 ALA A C 1
ATOM 2028 O O . ALA A 1 271 ? 221.040 47.197 -10.648 1.00 25.08 268 ALA A O 1
ATOM 2030 N N . ALA A 1 272 ? 220.270 48.179 -8.767 1.00 26.86 269 ALA A N 1
ATOM 2031 C CA . ALA A 1 272 ? 220.431 46.932 -7.956 1.00 28.14 269 ALA A CA 1
ATOM 2032 C C . ALA A 1 272 ? 219.489 45.821 -8.382 1.00 31.34 269 ALA A C 1
ATOM 2033 O O . ALA A 1 272 ? 219.803 44.626 -8.230 1.00 31.25 269 ALA A O 1
ATOM 2035 N N . THR A 1 273 ? 218.344 46.201 -8.935 1.00 32.20 270 THR A N 1
ATOM 2036 C CA . THR A 1 273 ? 217.271 45.256 -9.107 1.00 36.22 270 THR A CA 1
ATOM 2037 C C . THR A 1 273 ? 216.885 44.974 -10.555 1.00 40.70 270 THR A C 1
ATOM 2038 O O . THR A 1 273 ? 216.242 43.967 -10.817 1.00 38.64 270 THR A O 1
ATOM 2042 N N . TYR A 1 274 ? 217.293 45.812 -11.501 1.00 39.68 271 TYR A N 1
ATOM 2043 C CA . TYR A 1 274 ? 216.944 45.595 -12.899 1.00 45.93 271 TYR A CA 1
ATOM 2044 C C . TYR A 1 274 ? 218.031 44.725 -13.528 1.00 48.26 271 TYR A C 1
ATOM 2045 O O . TYR A 1 274 ? 219.227 45.100 -13.583 1.00 39.69 271 TYR A O 1
ATOM 2054 N N . ARG A 1 275 ? 217.620 43.544 -13.969 1.00 48.88 272 ARG A N 1
ATOM 2055 C CA . ARG A 1 275 ? 218.492 42.600 -14.652 1.00 57.13 272 ARG A CA 1
ATOM 2056 C C . ARG A 1 275 ? 217.810 42.361 -15.999 1.00 61.32 272 ARG A C 1
ATOM 2057 O O . ARG A 1 275 ? 216.788 41.685 -16.029 1.00 61.35 272 ARG A O 1
ATOM 2065 N N . PRO A 1 276 ? 218.324 42.967 -17.105 1.00 61.57 273 PRO A N 1
ATOM 2066 C CA . PRO A 1 276 ? 217.736 42.631 -18.411 1.00 61.96 273 PRO A CA 1
ATOM 2067 C C . PRO A 1 276 ? 218.106 41.191 -18.809 1.00 66.14 273 PRO A C 1
ATOM 2068 O O . PRO A 1 276 ? 219.081 40.634 -18.280 1.00 54.87 273 PRO A O 1
ATOM 2072 N N . ASN A 1 277 ? 217.355 40.600 -19.731 1.00 71.37 274 ASN A N 1
ATOM 2073 C CA . ASN A 1 277 ? 217.667 39.230 -20.174 1.00 80.48 274 ASN A CA 1
ATOM 2074 C C . ASN A 1 277 ? 218.919 39.135 -21.086 1.00 81.93 274 ASN A C 1
ATOM 2075 O O . ASN A 1 277 ? 219.353 38.035 -21.418 1.00 79.71 274 ASN A O 1
ATOM 2080 N N . THR A 1 278 ? 219.495 40.280 -21.480 1.00 85.26 275 THR A N 1
ATOM 2081 C CA . THR A 1 278 ? 220.772 40.308 -22.217 1.00 79.82 275 THR A CA 1
ATOM 2082 C C . THR A 1 278 ? 222.002 40.131 -21.298 1.00 73.21 275 THR A C 1
ATOM 2083 O O . THR A 1 278 ? 223.103 39.964 -21.806 1.00 68.95 275 THR A O 1
ATOM 2087 N N . LEU A 1 279 ? 221.820 40.185 -19.970 1.00 67.56 276 LEU A N 1
ATOM 2088 C CA . LEU A 1 279 ? 222.925 40.151 -18.999 1.00 66.50 276 LEU A CA 1
ATOM 2089 C C . LEU A 1 279 ? 222.692 39.084 -17.921 1.00 62.69 276 LEU A C 1
ATOM 2090 O O . LEU A 1 279 ? 221.554 38.824 -17.562 1.00 59.15 276 LEU A O 1
ATOM 2095 N N . PRO A 1 280 ? 223.777 38.533 -17.339 1.00 63.86 277 PRO A N 1
ATOM 2096 C CA . PRO A 1 280 ? 223.659 37.612 -16.207 1.00 65.28 277 PRO A CA 1
ATOM 2097 C C . PRO A 1 280 ? 223.696 38.261 -14.811 1.00 65.26 277 PRO A C 1
ATOM 2098 O O . PRO A 1 280 ? 223.656 37.536 -13.808 1.00 64.47 277 PRO A O 1
ATOM 2102 N N . HIS A 1 281 ? 223.797 39.596 -14.734 1.00 59.10 278 HIS A N 1
ATOM 2103 C CA . HIS A 1 281 ? 223.883 40.303 -13.456 1.00 55.79 278 HIS A CA 1
ATOM 2104 C C . HIS A 1 281 ? 223.045 41.601 -13.512 1.00 49.96 278 HIS A C 1
ATOM 2105 O O . HIS A 1 281 ? 222.655 42.046 -14.594 1.00 48.00 278 HIS A O 1
ATOM 2112 N N . PRO A 1 282 ? 222.773 42.210 -12.356 1.00 43.41 279 PRO A N 1
ATOM 2113 C CA . PRO A 1 282 ? 222.037 43.472 -12.392 1.00 37.29 279 PRO A CA 1
ATOM 2114 C C . PRO A 1 282 ? 222.836 44.566 -13.098 1.00 35.70 279 PRO A C 1
ATOM 2115 O O . PRO A 1 282 ? 224.045 44.437 -13.228 1.00 34.88 279 PRO A O 1
ATOM 2119 N N . ILE A 1 283 ? 222.190 45.651 -13.526 1.00 32.75 280 ILE A N 1
ATOM 2120 C CA . ILE A 1 283 ? 222.932 46.674 -14.202 1.00 32.90 280 ILE A CA 1
ATOM 2121 C C . ILE A 1 283 ? 223.906 47.416 -13.283 1.00 29.91 280 ILE A C 1
ATOM 2122 O O . ILE A 1 283 ? 224.866 48.063 -13.765 1.00 27.44 280 ILE A O 1
ATOM 2127 N N . ALA A 1 284 ? 223.664 47.350 -11.980 1.00 28.10 281 ALA A N 1
ATOM 2128 C CA . ALA A 1 284 ? 224.615 47.881 -10.998 1.00 27.92 281 ALA A CA 1
ATOM 2129 C C . ALA A 1 284 ? 226.038 47.339 -11.165 1.00 29.68 281 ALA A C 1
ATOM 2130 O O . ALA A 1 284 ? 226.978 47.994 -10.744 1.00 30.55 281 ALA A O 1
ATOM 2132 N N . GLU A 1 285 ? 226.206 46.174 -11.776 1.00 28.85 282 GLU A N 1
ATOM 2133 C CA . GLU A 1 285 ? 227.533 45.618 -12.035 1.00 32.90 282 GLU A CA 1
ATOM 2134 C C . GLU A 1 285 ? 228.070 45.878 -13.475 1.00 32.50 282 GLU A C 1
ATOM 2135 O O . GLU A 1 285 ? 229.096 45.352 -13.833 1.00 33.00 282 GLU A O 1
ATOM 2141 N N . VAL A 1 286 ? 227.379 46.663 -14.293 1.00 28.94 283 VAL A N 1
ATOM 2142 C CA . VAL A 1 286 ? 227.895 47.025 -15.606 1.00 29.19 283 VAL A CA 1
ATOM 2143 C C . VAL A 1 286 ? 228.956 48.130 -15.366 1.00 27.77 283 VAL A C 1
ATOM 2144 O O . VAL A 1 286 ? 228.678 49.067 -14.614 1.00 25.06 283 VAL A O 1
ATOM 2148 N N . PRO A 1 287 ? 230.167 48.024 -15.987 1.00 28.21 284 PRO A N 1
ATOM 2149 C CA . PRO A 1 287 ? 231.217 48.977 -15.625 1.00 26.84 284 PRO A CA 1
ATOM 2150 C C . PRO A 1 287 ? 230.832 50.442 -15.749 1.00 25.49 284 PRO A C 1
ATOM 2151 O O . PRO A 1 287 ? 231.064 51.176 -14.784 1.00 24.33 284 PRO A O 1
ATOM 2155 N N . HIS A 1 288 ? 230.202 50.878 -16.833 1.00 26.41 285 HIS A N 1
ATOM 2156 C CA . HIS A 1 288 ? 229.904 52.341 -16.985 1.00 25.98 285 HIS A CA 1
ATOM 2157 C C . HIS A 1 288 ? 228.823 52.798 -15.995 1.00 24.43 285 HIS A C 1
ATOM 2158 O O . HIS A 1 288 ? 228.826 53.933 -15.570 1.00 22.28 285 HIS A O 1
ATOM 2165 N N . VAL A 1 289 ? 227.950 51.884 -15.560 1.00 23.42 286 VAL A N 1
ATOM 2166 C CA . VAL A 1 289 ? 226.978 52.165 -14.489 1.00 22.61 286 VAL A CA 1
ATOM 2167 C C . VAL A 1 289 ? 227.646 52.342 -13.116 1.00 21.35 286 VAL A C 1
ATOM 2168 O O . VAL A 1 289 ? 227.319 53.287 -12.384 1.00 21.50 286 VAL A O 1
ATOM 2172 N N . GLU A 1 290 ? 228.614 51.492 -12.796 1.00 21.49 287 GLU A N 1
ATOM 2173 C CA . GLU A 1 290 ? 229.400 51.646 -11.560 1.00 22.83 287 GLU A CA 1
ATOM 2174 C C . GLU A 1 290 ? 230.077 52.992 -11.515 1.00 21.96 287 GLU A C 1
ATOM 2175 O O . GLU A 1 290 ? 230.088 53.644 -10.483 1.00 20.42 287 GLU A O 1
ATOM 2181 N N . GLN A 1 291 ? 230.643 53.381 -12.653 1.00 21.33 288 GLN A N 1
ATOM 2182 C CA . GLN A 1 291 ? 231.323 54.673 -12.703 1.00 22.43 288 GLN A CA 1
ATOM 2183 C C . GLN A 1 291 ? 230.355 55.795 -12.457 1.00 20.25 288 GLN A C 1
ATOM 2184 O O . GLN A 1 291 ? 230.674 56.702 -11.735 1.00 20.70 288 GLN A O 1
ATOM 2190 N N . LYS A 1 292 ? 229.177 55.740 -13.078 1.00 21.10 289 LYS A N 1
ATOM 2191 C CA . LYS A 1 292 ? 228.160 56.810 -12.909 1.00 19.78 289 LYS A CA 1
ATOM 2192 C C . LYS A 1 292 ? 227.651 56.848 -11.471 1.00 19.68 289 LYS A C 1
ATOM 2193 O O . LYS A 1 292 ? 227.533 57.954 -10.847 1.00 16.73 289 LYS A O 1
ATOM 2199 N N . LEU A 1 293 ? 227.382 55.686 -10.894 1.00 18.84 290 LEU A N 1
ATOM 2200 C CA . LEU A 1 293 ? 226.943 55.645 -9.466 1.00 20.09 290 LEU A CA 1
ATOM 2201 C C . LEU A 1 293 ? 228.036 56.231 -8.524 1.00 19.56 290 LEU A C 1
ATOM 2202 O O . LEU A 1 293 ? 227.722 56.959 -7.564 1.00 18.48 290 LEU A O 1
ATOM 2207 N N . GLY A 1 294 ? 229.290 55.863 -8.776 1.00 19.57 291 GLY A N 1
ATOM 2208 C CA . GLY A 1 294 ? 230.433 56.350 -7.982 1.00 19.70 291 GLY A CA 1
ATOM 2209 C C . GLY A 1 294 ? 230.604 57.862 -8.113 1.00 18.61 291 GLY A C 1
ATOM 2210 O O . GLY A 1 294 ? 230.779 58.535 -7.136 1.00 17.28 291 GLY A O 1
ATOM 2211 N N . GLU A 1 295 ? 230.451 58.367 -9.322 1.00 19.16 292 GLU A N 1
ATOM 2212 C CA . GLU A 1 295 ? 230.514 59.832 -9.540 1.00 22.20 292 GLU A CA 1
ATOM 2213 C C . GLU A 1 295 ? 229.415 60.593 -8.809 1.00 19.24 292 GLU A C 1
ATOM 2214 O O . GLU A 1 295 ? 229.684 61.615 -8.226 1.00 18.06 292 GLU A O 1
ATOM 2220 N N . MET A 1 296 ? 228.168 60.113 -8.894 1.00 19.17 293 MET A N 1
ATOM 2221 C CA . MET A 1 296 ? 227.067 60.625 -8.056 1.00 18.81 293 MET A CA 1
ATOM 2222 C C . MET A 1 296 ? 227.455 60.637 -6.595 1.00 18.47 293 MET A C 1
ATOM 2223 O O . MET A 1 296 ? 227.290 61.660 -5.910 1.00 17.20 293 MET A O 1
ATOM 2228 N N . GLU A 1 297 ? 228.011 59.542 -6.090 1.00 17.12 294 GLU A N 1
ATOM 2229 C CA . GLU A 1 297 ? 228.364 59.519 -4.661 1.00 18.64 294 GLU A CA 1
ATOM 2230 C C . GLU A 1 297 ? 229.357 60.619 -4.341 1.00 18.56 294 GLU A C 1
ATOM 2231 O O . GLU A 1 297 ? 229.261 61.209 -3.260 1.00 17.76 294 GLU A O 1
ATOM 2237 N N . LEU A 1 298 ? 230.358 60.795 -5.213 1.00 18.14 295 LEU A N 1
ATOM 2238 C CA . LEU A 1 298 ? 231.425 61.751 -4.899 1.00 19.24 295 LEU A CA 1
ATOM 2239 C C . LEU A 1 298 ? 230.856 63.190 -4.931 1.00 17.32 295 LEU A C 1
ATOM 2240 O O . LEU A 1 298 ? 231.182 63.997 -4.059 1.00 17.67 295 LEU A O 1
ATOM 2245 N N . LYS A 1 299 ? 230.057 63.524 -5.934 1.00 16.54 296 LYS A N 1
ATOM 2246 C CA . LYS A 1 299 ? 229.463 64.920 -6.046 1.00 17.61 296 LYS A CA 1
ATOM 2247 C C . LYS A 1 299 ? 228.623 65.216 -4.809 1.00 18.02 296 LYS A C 1
ATOM 2248 O O . LYS A 1 299 ? 228.689 66.277 -4.250 1.00 15.81 296 LYS A O 1
ATOM 2254 N N . LEU A 1 300 ? 227.842 64.217 -4.371 1.00 18.50 297 LEU A N 1
ATOM 2255 C CA . LEU A 1 300 ? 227.039 64.380 -3.139 1.00 19.99 297 LEU A CA 1
ATOM 2256 C C . LEU A 1 300 ? 227.905 64.532 -1.888 1.00 19.58 297 LEU A C 1
ATOM 2257 O O . LEU A 1 300 ? 227.617 65.333 -1.017 1.00 19.14 297 LEU A O 1
ATOM 2262 N N . LEU A 1 301 ? 228.916 63.676 -1.753 1.00 19.33 298 LEU A N 1
ATOM 2263 C CA . LEU A 1 301 ? 229.794 63.729 -0.611 1.00 20.32 298 LEU A CA 1
ATOM 2264 C C . LEU A 1 301 ? 230.441 65.090 -0.487 1.00 18.13 298 LEU A C 1
ATOM 2265 O O . LEU A 1 301 ? 230.431 65.685 0.604 1.00 18.50 298 LEU A O 1
ATOM 2270 N N . ALA A 1 302 ? 230.978 65.597 -1.590 1.00 18.18 299 ALA A N 1
ATOM 2271 C CA . ALA A 1 302 ? 231.687 66.890 -1.559 1.00 18.84 299 ALA A CA 1
ATOM 2272 C C . ALA A 1 302 ? 230.705 68.026 -1.225 1.00 17.89 299 ALA A C 1
ATOM 2273 O O . ALA A 1 302 ? 230.993 68.886 -0.364 1.00 18.71 299 ALA A O 1
ATOM 2275 N N . ALA A 1 303 ? 229.568 68.044 -1.922 1.00 16.64 300 ALA A N 1
ATOM 2276 C CA . ALA A 1 303 ? 228.604 69.191 -1.729 1.00 16.42 300 ALA A CA 1
ATOM 2277 C C . ALA A 1 303 ? 227.948 69.166 -0.363 1.00 17.09 300 ALA A C 1
ATOM 2278 O O . ALA A 1 303 ? 227.942 70.210 0.311 1.00 17.60 300 ALA A O 1
ATOM 2280 N N . ARG A 1 304 ? 227.522 67.974 0.115 1.00 17.25 301 ARG A N 1
ATOM 2281 C CA . ARG A 1 304 ? 226.903 67.887 1.450 1.00 18.08 301 ARG A CA 1
ATOM 2282 C C . ARG A 1 304 ? 227.908 68.176 2.577 1.00 20.23 301 ARG A C 1
ATOM 2283 O O . ARG A 1 304 ? 227.565 68.858 3.542 1.00 19.28 301 ARG A O 1
ATOM 2291 N N . THR A 1 305 ? 229.154 67.713 2.429 1.00 16.16 302 THR A N 1
ATOM 2292 C CA . THR A 1 305 ? 230.159 67.942 3.459 1.00 16.12 302 THR A CA 1
ATOM 2293 C C . THR A 1 305 ? 230.380 69.441 3.601 1.00 16.22 302 THR A C 1
ATOM 2294 O O . THR A 1 305 ? 230.458 69.939 4.686 1.00 17.72 302 THR A O 1
ATOM 2298 N N . LEU A 1 306 ? 230.451 70.165 2.516 1.00 16.26 303 LEU A N 1
ATOM 2299 C CA . LEU A 1 306 ? 230.706 71.593 2.631 1.00 17.11 303 LEU A CA 1
ATOM 2300 C C . LEU A 1 306 ? 229.465 72.293 3.241 1.00 17.92 303 LEU A C 1
ATOM 2301 O O . LEU A 1 306 ? 229.605 73.221 4.030 1.00 18.66 303 LEU A O 1
ATOM 2306 N N . LEU A 1 307 ? 228.274 71.886 2.811 1.00 17.04 304 LEU A N 1
ATOM 2307 C CA . LEU A 1 307 ? 227.047 72.502 3.292 1.00 18.33 304 LEU A CA 1
ATOM 2308 C C . LEU A 1 307 ? 226.996 72.449 4.810 1.00 17.76 304 LEU A C 1
ATOM 2309 O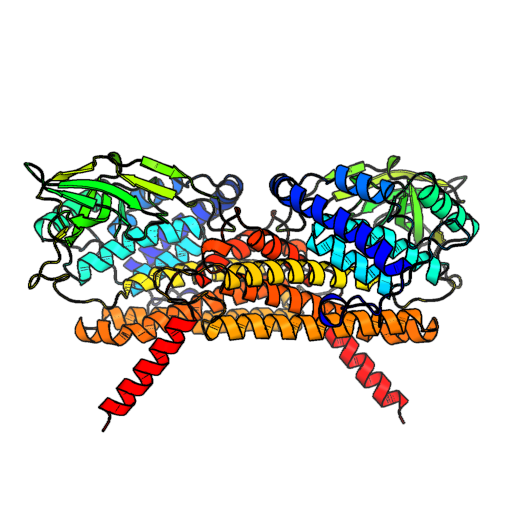 O . LEU A 1 307 ? 226.753 73.452 5.457 1.00 16.93 304 LEU A O 1
ATOM 2314 N N . TYR A 1 308 ? 227.127 71.257 5.362 1.00 18.89 305 TYR A N 1
ATOM 2315 C CA . TYR A 1 308 ? 227.039 71.073 6.805 1.00 19.64 305 TYR A CA 1
ATOM 2316 C C . TYR A 1 308 ? 228.202 71.676 7.574 1.00 22.17 305 TYR A C 1
ATOM 2317 O O . TYR A 1 308 ? 227.999 72.108 8.694 1.00 21.57 305 TYR A O 1
ATOM 2326 N N . ASP A 1 309 ? 229.417 71.683 6.986 1.00 20.88 306 ASP A N 1
ATOM 2327 C CA . ASP A 1 309 ? 230.585 72.328 7.609 1.00 21.59 306 ASP A CA 1
ATOM 2328 C C . ASP A 1 309 ? 230.306 73.842 7.815 1.00 20.24 306 ASP A C 1
ATOM 2329 O O . ASP A 1 309 ? 230.538 74.359 8.910 1.00 18.69 306 ASP A O 1
ATOM 2334 N N . LEU A 1 310 ? 229.751 74.498 6.800 1.00 18.45 307 LEU A N 1
ATOM 2335 C CA . LEU A 1 310 ? 229.438 75.916 6.893 1.00 20.00 307 LEU A CA 1
ATOM 2336 C C . LEU A 1 310 ? 228.286 76.215 7.840 1.00 19.64 307 LEU A C 1
ATOM 2337 O O . LEU A 1 310 ? 228.339 77.194 8.550 1.00 18.43 307 LEU A O 1
ATOM 2342 N N . ALA A 1 311 ? 227.331 75.299 7.899 1.00 18.07 308 ALA A N 1
ATOM 2343 C CA . ALA A 1 311 ? 226.217 75.406 8.847 1.00 19.86 308 ALA A CA 1
ATOM 2344 C C . ALA A 1 311 ? 226.743 75.284 10.249 1.00 20.08 308 ALA A C 1
ATOM 2345 O O . ALA A 1 311 ? 226.356 76.094 11.129 1.00 20.19 308 ALA A O 1
ATOM 2347 N N . ARG A 1 312 ? 227.630 74.314 10.503 1.00 19.23 309 ARG A N 1
ATOM 2348 C CA . ARG A 1 312 ? 228.200 74.224 11.869 1.00 21.02 309 ARG A CA 1
ATOM 2349 C C . ARG A 1 312 ? 229.027 75.481 12.214 1.00 21.39 309 ARG A C 1
ATOM 2350 O O . ARG A 1 312 ? 229.024 75.951 13.336 1.00 22.90 309 ARG A O 1
ATOM 2358 N N . ARG A 1 313 ? 229.817 75.968 11.255 1.00 21.02 310 ARG A N 1
ATOM 2359 C CA . ARG A 1 313 ? 230.601 77.194 11.512 1.00 22.17 310 ARG A CA 1
ATOM 2360 C C . ARG A 1 313 ? 229.694 78.369 11.806 1.00 20.49 310 ARG A C 1
ATOM 2361 O O . ARG A 1 313 ? 229.998 79.158 12.671 1.00 21.12 310 ARG A O 1
ATOM 2369 N N . PHE A 1 314 ? 228.580 78.485 11.070 1.00 21.09 311 PHE A N 1
ATOM 2370 C CA . PHE A 1 314 ? 227.553 79.500 11.345 1.00 20.88 311 PHE A CA 1
ATOM 2371 C C . PHE A 1 314 ? 227.071 79.419 12.783 1.00 21.70 311 PHE A C 1
ATOM 2372 O O . PHE A 1 314 ? 227.024 80.441 13.484 1.00 21.97 311 PHE A O 1
ATOM 2380 N N . ASP A 1 315 ? 226.686 78.229 13.185 1.00 23.15 312 ASP A N 1
ATOM 2381 C CA . ASP A 1 315 ? 226.150 78.010 14.529 1.00 26.28 312 ASP A CA 1
ATOM 2382 C C . ASP A 1 315 ? 227.124 78.434 15.632 1.00 26.88 312 ASP A C 1
ATOM 2383 O O . ASP A 1 315 ? 226.696 78.951 16.676 1.00 26.90 312 ASP A O 1
ATOM 2388 N N . ALA A 1 316 ? 228.402 78.201 15.408 1.00 26.34 313 ALA A N 1
ATOM 2389 C CA . ALA A 1 316 ? 229.391 78.521 16.401 1.00 28.74 313 ALA A CA 1
ATOM 2390 C C . ALA A 1 316 ? 229.874 79.975 16.325 1.00 30.67 313 ALA A C 1
ATOM 2391 O O . ALA A 1 316 ? 230.606 80.411 17.191 1.00 30.78 313 ALA A O 1
ATOM 2393 N N . ALA A 1 317 ? 229.523 80.715 15.280 1.00 29.12 314 ALA A N 1
ATOM 2394 C CA . ALA A 1 317 ? 230.232 81.992 14.991 1.00 28.20 314 ALA A CA 1
ATOM 2395 C C . ALA A 1 317 ? 229.539 83.192 15.623 1.00 28.39 314 ALA A C 1
ATOM 2396 O O . ALA A 1 317 ? 228.322 83.206 15.765 1.00 28.31 314 ALA A O 1
ATOM 2398 N N . SER A 1 318 ? 230.307 84.218 15.945 1.00 29.37 315 SER A N 1
ATOM 2399 C CA . SER A 1 318 ? 229.767 85.497 16.360 1.00 30.95 315 SER A CA 1
ATOM 2400 C C . SER A 1 318 ? 229.180 86.204 15.140 1.00 29.96 315 SER A C 1
ATOM 2401 O O . SER A 1 318 ? 229.392 85.757 14.019 1.00 28.35 315 SER A O 1
ATOM 2404 N N . PRO A 1 319 ? 228.449 87.303 15.341 1.00 31.72 316 PRO A N 1
ATOM 2405 C CA . PRO A 1 319 ? 227.892 88.022 14.196 1.00 32.19 316 PRO A CA 1
ATOM 2406 C C . PRO A 1 319 ? 228.935 88.506 13.199 1.00 32.41 316 PRO A C 1
ATOM 2407 O O . PRO A 1 319 ? 228.759 88.385 11.992 1.00 30.35 316 PRO A O 1
ATOM 2411 N N . GLU A 1 320 ? 230.033 89.016 13.715 1.00 34.28 317 GLU A N 1
ATOM 2412 C CA . GLU A 1 320 ? 231.111 89.522 12.884 1.00 38.51 317 GLU A CA 1
ATOM 2413 C C . GLU A 1 320 ? 231.705 88.398 12.010 1.00 34.06 317 GLU A C 1
ATOM 2414 O O . GLU A 1 320 ? 232.042 88.614 10.845 1.00 29.54 317 GLU A O 1
ATOM 2420 N N . GLU A 1 321 ? 231.844 87.207 12.586 1.00 31.42 318 GLU A N 1
ATOM 2421 C CA . GLU A 1 321 ? 232.386 86.065 11.849 1.00 30.91 318 GLU A CA 1
ATOM 2422 C C . GLU A 1 321 ? 231.377 85.595 10.843 1.00 27.73 318 GLU A C 1
ATOM 2423 O O . GLU A 1 321 ? 231.743 85.144 9.748 1.00 25.97 318 GLU A O 1
ATOM 2429 N N . ARG A 1 322 ? 230.083 85.673 11.185 1.00 24.35 319 ARG A N 1
ATOM 2430 C CA . ARG A 1 322 ? 229.065 85.241 10.256 1.00 23.84 319 ARG A CA 1
ATOM 2431 C C . ARG A 1 322 ? 229.101 86.088 9.006 1.00 24.63 319 ARG A C 1
ATOM 2432 O O . ARG A 1 322 ? 228.918 85.579 7.904 1.00 24.00 319 ARG A O 1
ATOM 2440 N N . VAL A 1 323 ? 229.249 87.393 9.161 1.00 25.47 320 VAL A N 1
ATOM 2441 C CA . VAL A 1 323 ? 229.347 88.251 8.013 1.00 27.57 320 VAL A CA 1
ATOM 2442 C C . VAL A 1 323 ? 230.507 87.845 7.095 1.00 27.57 320 VAL A C 1
ATOM 2443 O O . VAL A 1 323 ? 230.360 87.823 5.890 1.00 25.96 320 VAL A O 1
ATOM 2447 N N . LYS A 1 324 ? 231.641 87.504 7.686 1.00 28.88 321 LYS A N 1
ATOM 2448 C CA . LYS A 1 324 ? 232.824 87.075 6.934 1.00 31.34 321 LYS A CA 1
ATOM 2449 C C . LYS A 1 324 ? 232.648 85.730 6.237 1.00 29.78 321 LYS A C 1
ATOM 2450 O O . LYS A 1 324 ? 233.381 85.441 5.287 1.00 29.99 321 LYS A O 1
ATOM 2456 N N . LEU A 1 325 ? 231.727 84.901 6.709 1.00 26.62 322 LEU A N 1
ATOM 2457 C CA . LEU A 1 325 ? 231.431 83.647 6.013 1.00 25.16 322 LEU A CA 1
ATOM 2458 C C . LEU A 1 325 ? 230.620 83.799 4.724 1.00 24.51 322 LEU A C 1
ATOM 2459 O O . LEU A 1 325 ? 230.434 82.825 4.012 1.00 21.50 322 LEU A O 1
ATOM 2464 N N . GLN A 1 326 ? 230.091 84.983 4.436 1.00 23.44 323 GLN A N 1
ATOM 2465 C CA . GLN A 1 326 ? 229.184 85.085 3.291 1.00 25.88 323 GLN A CA 1
ATOM 2466 C C . GLN A 1 326 ? 229.712 84.530 1.956 1.00 23.33 323 GLN A C 1
ATOM 2467 O O . GLN A 1 326 ? 228.970 83.824 1.291 1.00 22.84 323 GLN A O 1
ATOM 2473 N N . PRO A 1 327 ? 230.999 84.797 1.593 1.00 24.34 324 PRO A N 1
ATOM 2474 C CA . PRO A 1 327 ? 231.515 84.293 0.328 1.00 24.42 324 PRO A CA 1
ATOM 2475 C C . PRO A 1 327 ? 231.477 82.780 0.263 1.00 22.80 324 PRO A C 1
ATOM 2476 O O . PRO A 1 327 ? 231.117 82.204 -0.781 1.00 21.42 324 PRO A O 1
ATOM 2480 N N . GLN A 1 328 ? 231.775 82.139 1.384 1.00 22.38 325 GLN A N 1
ATOM 2481 C CA . GLN A 1 328 ? 231.670 80.668 1.460 1.00 21.40 325 GLN A CA 1
ATOM 2482 C C . GLN A 1 328 ? 230.233 80.177 1.451 1.00 19.93 325 GLN A C 1
ATOM 2483 O O . GLN A 1 328 ? 229.925 79.129 0.837 1.00 17.68 325 GLN A O 1
ATOM 2489 N N . PHE A 1 329 ? 229.319 80.896 2.103 1.00 20.91 326 PHE A N 1
ATOM 2490 C CA . PHE A 1 329 ? 227.896 80.597 1.931 1.00 19.70 326 PHE A CA 1
ATOM 2491 C C . PHE A 1 329 ? 227.444 80.621 0.456 1.00 18.68 326 PHE A C 1
ATOM 2492 O O . PHE A 1 329 ? 226.680 79.753 0.033 1.00 18.20 326 PHE A O 1
ATOM 2500 N N . GLY A 1 330 ? 227.917 81.593 -0.304 1.00 19.64 327 GLY A N 1
ATOM 2501 C CA . GLY A 1 330 ? 227.642 81.606 -1.728 1.00 20.38 327 GLY A CA 1
ATOM 2502 C C . GLY A 1 330 ? 228.257 80.416 -2.441 1.00 20.12 327 GLY A C 1
ATOM 2503 O O . GLY A 1 330 ? 227.605 79.775 -3.263 1.00 18.52 327 GLY A O 1
ATOM 2504 N N . ALA A 1 331 ? 229.489 80.097 -2.094 1.00 20.05 328 ALA A N 1
ATOM 2505 C CA . ALA A 1 331 ? 230.175 78.947 -2.700 1.00 20.46 328 ALA A CA 1
ATOM 2506 C C . ALA A 1 331 ? 229.374 77.694 -2.544 1.00 19.30 328 ALA A C 1
ATOM 2507 O O . ALA A 1 331 ? 229.225 76.954 -3.514 1.00 19.38 328 ALA A O 1
ATOM 2509 N N . VAL A 1 332 ? 228.843 77.436 -1.331 1.00 20.99 329 VAL A N 1
ATOM 2510 C CA . VAL A 1 332 ? 228.010 76.269 -1.053 1.00 20.81 329 VAL A CA 1
ATOM 2511 C C . VAL A 1 332 ? 226.813 76.227 -1.997 1.00 19.07 329 VAL A C 1
ATOM 2512 O O . VAL A 1 332 ? 226.431 75.163 -2.464 1.00 17.19 329 VAL A O 1
ATOM 2516 N N . LYS A 1 333 ? 226.148 77.367 -2.145 1.00 19.51 330 LYS A N 1
ATOM 2517 C CA . LYS A 1 333 ? 224.985 77.435 -3.022 1.00 20.02 330 LYS A CA 1
ATOM 2518 C C . LYS A 1 333 ? 225.318 77.012 -4.478 1.00 19.69 330 LYS A C 1
ATOM 2519 O O . LYS A 1 333 ? 224.628 76.141 -5.044 1.00 19.83 330 LYS A O 1
ATOM 2525 N N . THR A 1 334 ? 226.380 77.579 -5.032 1.00 18.89 331 THR A N 1
ATOM 2526 C CA . THR A 1 334 ? 226.816 77.255 -6.381 1.00 17.96 331 THR A CA 1
ATOM 2527 C C . THR A 1 334 ? 227.175 75.741 -6.463 1.00 17.64 331 THR A C 1
ATOM 2528 O O . THR A 1 334 ? 226.695 75.028 -7.356 1.00 17.30 331 THR A O 1
ATOM 2532 N N . LEU A 1 335 ? 227.985 75.263 -5.521 1.00 17.12 332 LEU A N 1
ATOM 2533 C CA . LEU A 1 335 ? 228.451 73.844 -5.567 1.00 17.51 332 LEU A CA 1
ATOM 2534 C C . LEU A 1 335 ? 227.262 72.888 -5.454 1.00 17.21 332 LEU A C 1
ATOM 2535 O O . LEU A 1 335 ? 227.121 71.962 -6.257 1.00 16.61 332 LEU A O 1
ATOM 2540 N N . ALA A 1 336 ? 226.387 73.122 -4.459 1.00 17.54 333 ALA A N 1
ATOM 2541 C CA . ALA A 1 336 ? 225.269 72.231 -4.245 1.00 16.16 333 ALA A CA 1
ATOM 2542 C C . ALA A 1 336 ? 224.262 72.190 -5.377 1.00 16.03 333 ALA A C 1
ATOM 2543 O O . ALA A 1 336 ? 223.797 71.072 -5.778 1.00 16.32 333 ALA A O 1
ATOM 2545 N N . THR A 1 337 ? 223.893 73.342 -5.901 1.00 16.16 334 THR A N 1
ATOM 2546 C CA . THR A 1 337 ? 222.851 73.398 -6.939 1.00 15.97 334 THR A CA 1
ATOM 2547 C C . THR A 1 337 ? 223.387 72.862 -8.245 1.00 17.68 334 THR A C 1
ATOM 2548 O O . THR A 1 337 ? 222.650 72.138 -8.927 1.00 18.60 334 THR A O 1
ATOM 2552 N N . ASN A 1 338 ? 224.652 73.168 -8.584 1.00 16.82 335 ASN A N 1
ATOM 2553 C CA . ASN A 1 338 ? 225.337 72.510 -9.737 1.00 18.15 335 ASN A CA 1
ATOM 2554 C C . ASN A 1 338 ? 225.482 70.999 -9.558 1.00 18.31 335 ASN A C 1
ATOM 2555 O O . ASN A 1 338 ? 225.115 70.233 -10.482 1.00 16.78 335 ASN A O 1
ATOM 2560 N N . ALA A 1 339 ? 225.962 70.572 -8.390 1.00 18.50 336 ALA A N 1
ATOM 2561 C CA . ALA A 1 339 ? 226.101 69.146 -8.092 1.00 18.99 336 ALA A CA 1
ATOM 2562 C C . ALA A 1 339 ? 224.751 68.471 -8.180 1.00 17.75 336 ALA A C 1
ATOM 2563 O O . ALA A 1 339 ? 224.619 67.330 -8.686 1.00 19.14 336 ALA A O 1
ATOM 2565 N N . ALA A 1 340 ? 223.716 69.105 -7.675 1.00 16.75 337 ALA A N 1
ATOM 2566 C CA . ALA A 1 340 ? 222.397 68.448 -7.708 1.00 16.74 337 ALA A CA 1
ATOM 2567 C C . ALA A 1 340 ? 221.864 68.216 -9.137 1.00 17.02 337 ALA A C 1
ATOM 2568 O O . ALA A 1 340 ? 221.393 67.097 -9.449 1.00 16.50 337 ALA A O 1
ATOM 2570 N N . ASN A 1 341 ? 222.092 69.184 -10.024 1.00 16.68 338 ASN A N 1
ATOM 2571 C CA . ASN A 1 341 ? 221.711 69.022 -11.416 1.00 17.58 338 ASN A CA 1
ATOM 2572 C C . ASN A 1 341 ? 222.508 67.927 -12.107 1.00 17.71 338 ASN A C 1
ATOM 2573 O O . ASN A 1 341 ? 221.954 67.133 -12.874 1.00 17.73 338 ASN A O 1
ATOM 2578 N N . GLN A 1 342 ? 223.811 67.849 -11.763 1.00 16.46 339 GLN A N 1
ATOM 2579 C CA . GLN A 1 342 ? 224.657 66.822 -12.344 1.00 16.35 339 GLN A CA 1
ATOM 2580 C C . GLN A 1 342 ? 224.287 65.465 -11.841 1.00 16.06 339 GLN A C 1
ATOM 2581 O O . GLN A 1 342 ? 224.323 64.505 -12.630 1.00 16.80 339 GLN A O 1
ATOM 2587 N N . VAL A 1 343 ? 223.943 65.355 -10.556 1.00 15.16 340 VAL A N 1
ATOM 2588 C CA . VAL A 1 343 ? 223.576 64.076 -9.987 1.00 16.37 340 VAL A CA 1
ATOM 2589 C C . VAL A 1 343 ? 222.321 63.529 -10.663 1.00 17.25 340 VAL A C 1
ATOM 2590 O O . VAL A 1 343 ? 222.219 62.332 -10.999 1.00 16.76 340 VAL A O 1
ATOM 2594 N N . VAL A 1 344 ? 221.330 64.411 -10.863 1.00 18.26 341 VAL A N 1
ATOM 2595 C CA . VAL A 1 344 ? 220.086 64.002 -11.543 1.00 18.36 341 VAL A CA 1
ATOM 2596 C C . VAL A 1 344 ? 220.344 63.562 -12.969 1.00 19.59 341 VAL A C 1
ATOM 2597 O O . VAL A 1 344 ? 219.828 62.521 -13.387 1.00 18.55 341 VAL A O 1
ATOM 2601 N N . ASP A 1 345 ? 221.229 64.267 -13.679 1.00 19.12 342 ASP A N 1
ATOM 2602 C CA . ASP A 1 345 ? 221.656 63.840 -15.004 1.00 19.92 342 ASP A CA 1
ATOM 2603 C C . ASP A 1 345 ? 222.219 62.403 -15.017 1.00 18.97 342 ASP A C 1
ATOM 2604 O O . ASP A 1 345 ? 221.840 61.605 -15.869 1.00 18.42 342 ASP A O 1
ATOM 2609 N N . LEU A 1 346 ? 223.172 62.128 -14.105 1.00 18.63 343 LEU A N 1
ATOM 2610 C CA . LEU A 1 346 ? 223.776 60.825 -14.011 1.00 19.92 343 LEU A CA 1
ATOM 2611 C C . LEU A 1 346 ? 222.749 59.773 -13.651 1.00 18.45 343 LEU A C 1
ATOM 2612 O O . LEU A 1 346 ? 222.781 58.697 -14.217 1.00 19.32 343 LEU A O 1
ATOM 2617 N N . ALA A 1 347 ? 221.835 60.088 -12.723 1.00 19.14 344 ALA A N 1
ATOM 2618 C CA . ALA A 1 347 ? 220.783 59.133 -12.303 1.00 19.70 344 ALA A CA 1
ATOM 2619 C C . ALA A 1 347 ? 219.907 58.686 -13.500 1.00 20.33 344 ALA A C 1
ATOM 2620 O O . ALA A 1 347 ? 219.668 57.487 -13.744 1.00 19.44 344 ALA A O 1
ATOM 2622 N N . MET A 1 348 ? 219.535 59.674 -14.315 1.00 19.25 345 MET A N 1
ATOM 2623 C CA . MET A 1 348 ? 218.803 59.422 -15.565 1.00 20.09 345 MET A CA 1
ATOM 2624 C C . MET A 1 348 ? 219.616 58.581 -16.544 1.00 20.43 345 MET A C 1
ATOM 2625 O O . MET A 1 348 ? 219.039 57.640 -17.161 1.00 20.64 345 MET A O 1
ATOM 2630 N N . ARG A 1 349 ? 220.940 58.845 -16.679 1.00 19.53 346 ARG A N 1
ATOM 2631 C CA . ARG A 1 349 ? 221.736 58.011 -17.578 1.00 20.46 346 ARG A CA 1
ATOM 2632 C C . ARG A 1 349 ? 221.869 56.575 -17.073 1.00 20.68 346 ARG A C 1
ATOM 2633 O O . ARG A 1 349 ? 221.912 55.672 -17.857 1.00 24.03 346 ARG A O 1
ATOM 2641 N N . VAL A 1 350 ? 221.917 56.387 -15.778 1.00 19.84 347 VAL A N 1
ATOM 2642 C CA . VAL A 1 350 ? 221.940 55.040 -15.184 1.00 20.99 347 VAL A CA 1
ATOM 2643 C C . VAL A 1 350 ? 220.656 54.292 -15.540 1.00 22.81 347 VAL A C 1
ATOM 2644 O O . VAL A 1 350 ? 220.710 53.122 -15.902 1.00 23.59 347 VAL A O 1
ATOM 2648 N N . VAL A 1 351 ? 219.513 54.941 -15.367 1.00 22.72 348 VAL A N 1
ATOM 2649 C CA . VAL A 1 351 ? 218.224 54.304 -15.583 1.00 23.67 348 VAL A CA 1
ATOM 2650 C C . VAL A 1 351 ? 217.963 54.104 -17.075 1.00 25.41 348 VAL A C 1
ATOM 2651 O O . VAL A 1 351 ? 217.428 53.064 -17.456 1.00 27.22 348 VAL A O 1
ATOM 2655 N N . GLY A 1 352 ? 218.394 55.041 -17.907 1.00 23.60 349 GLY A N 1
ATOM 2656 C CA . GLY A 1 352 ? 218.276 54.927 -19.353 1.00 24.47 349 GLY A CA 1
ATOM 2657 C C . GLY A 1 352 ? 216.962 55.546 -19.845 1.00 24.65 349 GLY A C 1
ATOM 2658 O O . GLY A 1 352 ? 216.428 56.456 -19.197 1.00 24.86 349 GLY A O 1
ATOM 2659 N N . GLY A 1 353 ? 216.475 55.044 -20.966 1.00 25.19 350 GLY A N 1
ATOM 2660 C CA . GLY A 1 353 ? 215.272 55.521 -21.641 1.00 27.54 350 GLY A CA 1
ATOM 2661 C C . GLY A 1 353 ? 214.005 55.620 -20.789 1.00 27.37 350 GLY A C 1
ATOM 2662 O O . GLY A 1 353 ? 213.231 56.558 -20.956 1.00 26.03 350 GLY A O 1
ATOM 2663 N N . ARG A 1 354 ? 213.828 54.691 -19.836 1.00 28.37 351 ARG A N 1
ATOM 2664 C CA . ARG A 1 354 ? 212.671 54.732 -18.906 1.00 30.27 351 ARG A CA 1
ATOM 2665 C C . ARG A 1 354 ? 212.665 56.006 -18.050 1.00 26.62 351 ARG A C 1
ATOM 2666 O O . ARG A 1 354 ? 211.647 56.399 -17.560 1.00 27.13 351 ARG A O 1
ATOM 2674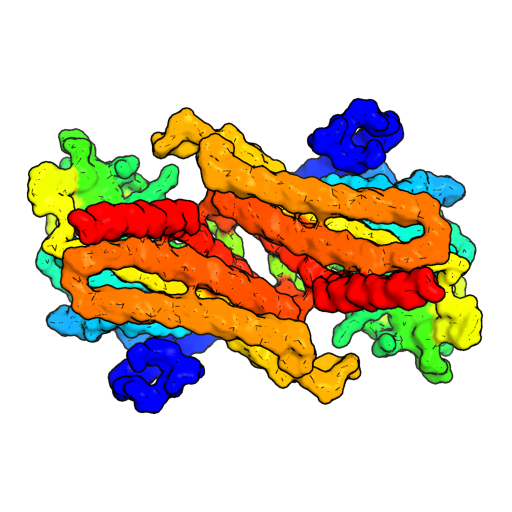 N N . SER A 1 355 ? 213.823 56.635 -17.856 1.00 25.80 352 SER A N 1
ATOM 2675 C CA . SER A 1 355 ? 213.917 57.895 -17.108 1.00 23.93 352 SER A CA 1
ATOM 2676 C C . SER A 1 355 ? 213.083 59.062 -17.709 1.00 23.41 352 SER A C 1
ATOM 2677 O O . SER A 1 355 ? 212.769 60.014 -16.996 1.00 23.56 352 SER A O 1
ATOM 2680 N N . LEU A 1 356 ? 212.787 58.990 -18.979 1.00 22.59 353 LEU A N 1
ATOM 2681 C CA . LEU A 1 356 ? 211.916 59.955 -19.632 1.00 24.83 353 LEU A CA 1
ATOM 2682 C C . LEU A 1 356 ? 210.424 59.791 -19.277 1.00 26.00 353 LEU A C 1
ATOM 2683 O O . LEU A 1 356 ? 209.617 60.682 -19.562 1.00 25.33 353 LEU A O 1
ATOM 2688 N N . SER A 1 357 ? 210.040 58.634 -18.714 1.00 26.50 354 SER A N 1
ATOM 2689 C CA . SER A 1 357 ? 208.617 58.332 -18.488 1.00 26.86 354 SER A CA 1
ATOM 2690 C C . SER A 1 357 ? 208.090 59.015 -17.257 1.00 27.08 354 SER A C 1
ATOM 2691 O O . SER A 1 357 ? 208.737 58.995 -16.169 1.00 24.98 354 SER A O 1
ATOM 2694 N N . ARG A 1 358 ? 206.933 59.649 -17.379 1.00 28.58 355 ARG A N 1
ATOM 2695 C CA . ARG A 1 358 ? 206.278 60.220 -16.210 1.00 31.41 355 ARG A CA 1
ATOM 2696 C C . ARG A 1 358 ? 205.765 59.127 -15.226 1.00 31.62 355 ARG A C 1
ATOM 2697 O O . ARG A 1 358 ? 205.380 59.448 -14.131 1.00 34.61 355 ARG A O 1
ATOM 2705 N N . ALA A 1 359 ? 205.845 57.864 -15.583 1.00 32.38 356 ALA A N 1
ATOM 2706 C CA . ALA A 1 359 ? 205.595 56.782 -14.594 1.00 37.08 356 ALA A CA 1
ATOM 2707 C C . ALA A 1 359 ? 206.631 56.718 -13.453 1.00 36.75 356 ALA A C 1
ATOM 2708 O O . ALA A 1 359 ? 206.318 56.172 -12.396 1.00 35.10 356 ALA A O 1
ATOM 2710 N N . LEU A 1 360 ? 207.851 57.224 -13.709 1.00 32.27 357 LEU A N 1
ATOM 2711 C CA . LEU A 1 360 ? 208.950 57.255 -12.764 1.00 29.30 357 LEU A CA 1
ATOM 2712 C C . LEU A 1 360 ? 209.107 58.723 -12.309 1.00 29.52 357 LEU A C 1
ATOM 2713 O O . LEU A 1 360 ? 208.688 59.634 -13.017 1.00 24.85 357 LEU A O 1
ATOM 2718 N N . PRO A 1 361 ? 209.685 58.945 -11.114 1.00 28.47 358 PRO A N 1
ATOM 2719 C CA . PRO A 1 361 ? 209.808 60.246 -10.556 1.00 28.41 358 PRO A CA 1
ATOM 2720 C C . PRO A 1 361 ? 211.024 61.031 -11.066 1.00 23.86 358 PRO A C 1
ATOM 2721 O O . PRO A 1 361 ? 211.126 62.228 -10.743 1.00 23.40 358 PRO A O 1
ATOM 2725 N N . LEU A 1 362 ? 211.939 60.379 -11.807 1.00 23.63 359 LEU A N 1
ATOM 2726 C CA . LEU A 1 362 ? 213.190 61.001 -12.179 1.00 25.04 359 LEU A CA 1
ATOM 2727 C C . LEU A 1 362 ? 212.999 62.218 -13.037 1.00 24.10 359 LEU A C 1
ATOM 2728 O O . LEU A 1 362 ? 213.733 63.157 -12.863 1.00 21.45 359 LEU A O 1
ATOM 2733 N N . GLU A 1 363 ? 212.042 62.178 -13.959 1.00 22.66 360 GLU A N 1
ATOM 2734 C CA . GLU A 1 363 ? 211.776 63.316 -14.802 1.00 22.95 360 GLU A CA 1
ATOM 2735 C C . GLU A 1 363 ? 211.279 64.523 -13.988 1.00 22.46 360 GLU A C 1
ATOM 2736 O O . GLU A 1 363 ? 211.671 65.695 -14.272 1.00 20.87 360 GLU A O 1
ATOM 2742 N N . ARG A 1 364 ? 210.456 64.286 -12.963 1.00 21.47 361 ARG A N 1
ATOM 2743 C CA . ARG A 1 364 ? 210.076 65.354 -12.053 1.00 22.04 361 ARG A CA 1
ATOM 2744 C C . ARG A 1 364 ? 211.287 65.941 -11.311 1.00 21.46 361 ARG A C 1
ATOM 2745 O O . ARG A 1 364 ? 211.451 67.164 -11.189 1.00 20.07 361 ARG A O 1
ATOM 2753 N N . TYR A 1 365 ? 212.160 65.095 -10.840 1.00 21.36 362 TYR A N 1
ATOM 2754 C CA . TYR A 1 365 ? 213.422 65.588 -10.208 1.00 21.32 362 TYR A CA 1
ATOM 2755 C C . TYR A 1 365 ? 214.274 66.444 -11.150 1.00 19.60 362 TYR A C 1
ATOM 2756 O O . TYR A 1 365 ? 214.794 67.474 -10.723 1.00 17.96 362 TYR A O 1
ATOM 2765 N N . TYR A 1 366 ? 214.345 66.038 -12.428 1.00 19.46 363 TYR A N 1
ATOM 2766 C CA . TYR A 1 366 ? 215.111 66.780 -13.445 1.00 19.88 363 TYR A CA 1
ATOM 2767 C C . TYR A 1 366 ? 214.538 68.151 -13.672 1.00 20.83 363 TYR A C 1
ATOM 2768 O O . TYR A 1 366 ? 215.249 69.130 -13.835 1.00 19.01 363 TYR A O 1
ATOM 2777 N N . ARG A 1 367 ? 213.213 68.219 -13.708 1.00 20.23 364 ARG A N 1
ATOM 2778 C CA . ARG A 1 367 ? 212.539 69.540 -13.778 1.00 20.95 364 ARG A CA 1
ATOM 2779 C C . ARG A 1 367 ? 212.720 70.379 -12.507 1.00 21.91 364 ARG A C 1
ATOM 2780 O O . ARG A 1 367 ? 212.950 71.615 -12.610 1.00 21.24 364 ARG A O 1
ATOM 2788 N N . ASP A 1 368 ? 212.480 69.776 -11.334 1.00 20.88 365 ASP A N 1
ATOM 2789 C CA . ASP A 1 368 ? 212.523 70.512 -10.055 1.00 21.75 365 ASP A CA 1
ATOM 2790 C C . ASP A 1 368 ? 213.926 71.082 -9.746 1.00 22.94 365 ASP A C 1
ATOM 2791 O O . ASP A 1 368 ? 214.101 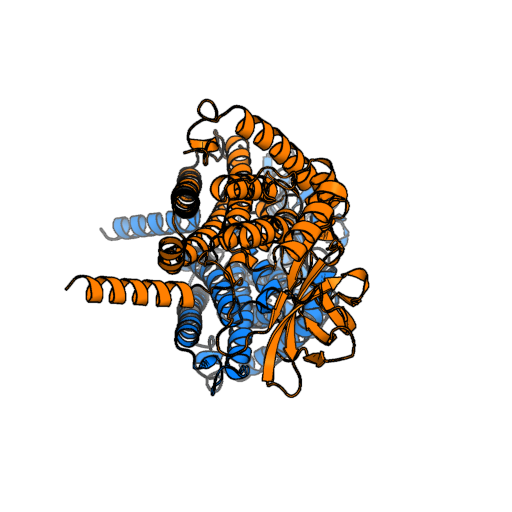72.257 -9.314 1.00 20.94 365 ASP A O 1
ATOM 2796 N N . VAL A 1 369 ? 214.938 70.266 -9.972 1.00 19.50 366 VAL A N 1
ATOM 2797 C CA . VAL A 1 369 ? 216.298 70.654 -9.620 1.00 19.30 366 VAL A CA 1
ATOM 2798 C C . VAL A 1 369 ? 216.845 71.794 -10.368 1.00 20.50 366 VAL A C 1
ATOM 2799 O O . VAL A 1 369 ? 217.736 72.512 -9.878 1.00 19.07 366 VAL A O 1
ATOM 2803 N N . ARG A 1 370 ? 216.302 72.042 -11.557 1.00 20.62 367 ARG A N 1
ATOM 2804 C CA . ARG A 1 370 ? 216.791 73.099 -12.394 1.00 21.50 367 ARG A CA 1
ATOM 2805 C C . ARG A 1 370 ? 216.692 74.507 -11.795 1.00 22.38 367 ARG A C 1
ATOM 2806 O O . ARG A 1 370 ? 217.592 75.302 -12.048 1.00 21.79 367 ARG A O 1
ATOM 2814 N N . ALA A 1 371 ? 215.661 74.777 -11.004 1.00 21.47 368 ALA A N 1
ATOM 2815 C CA . ALA A 1 371 ? 215.446 76.088 -10.455 1.00 23.30 368 ALA A CA 1
ATOM 2816 C C . ALA A 1 371 ? 216.557 76.543 -9.511 1.00 23.94 368 ALA A C 1
ATOM 2817 O O . ALA A 1 371 ? 216.722 77.754 -9.318 1.00 24.65 368 ALA A O 1
ATOM 2819 N N . GLY A 1 372 ? 217.277 75.614 -8.902 1.00 21.87 369 GLY A N 1
ATOM 2820 C CA . GLY A 1 372 ? 218.385 76.026 -8.015 1.00 26.16 369 GLY A CA 1
ATOM 2821 C C . GLY A 1 372 ? 219.412 76.930 -8.702 1.00 23.44 369 GLY A C 1
ATOM 2822 O O . GLY A 1 372 ? 220.007 77.787 -8.088 1.00 24.50 369 GLY A O 1
ATOM 2823 N N . LEU A 1 373 ? 219.659 76.684 -9.981 1.00 24.42 370 LEU A N 1
ATOM 2824 C CA . LEU A 1 373 ? 220.655 77.429 -10.734 1.00 25.26 370 LEU A CA 1
ATOM 2825 C C . LEU A 1 373 ? 220.239 78.890 -10.944 1.00 31.27 370 LEU A C 1
ATOM 2826 O O . LEU A 1 373 ? 221.094 79.761 -11.071 1.00 31.18 370 LEU A O 1
ATOM 2831 N N . HIS A 1 374 ? 218.939 79.163 -10.938 1.00 29.62 371 HIS A N 1
ATOM 2832 C CA . HIS A 1 374 ? 218.428 80.494 -11.254 1.00 34.59 371 HIS A CA 1
ATOM 2833 C C . HIS A 1 374 ? 217.967 81.291 -10.018 1.00 35.95 371 HIS A C 1
ATOM 2834 O O . HIS A 1 374 ? 217.652 82.451 -10.148 1.00 46.81 371 HIS A O 1
ATOM 2841 N N . ASN A 1 375 ? 217.942 80.683 -8.826 1.00 43.79 372 ASN A N 1
ATOM 2842 C CA . ASN A 1 375 ? 217.899 81.414 -7.527 1.00 45.48 372 ASN A CA 1
ATOM 2843 C C . ASN A 1 375 ? 219.168 82.263 -7.375 1.00 42.58 372 ASN A C 1
ATOM 2844 O O . ASN A 1 375 ? 220.265 81.728 -7.531 1.00 33.48 372 ASN A O 1
ATOM 2849 N N . PRO A 1 376 ? 219.052 83.547 -6.991 1.00 38.70 373 PRO A N 1
ATOM 2850 C CA . PRO A 1 376 ? 220.270 84.237 -6.602 1.00 36.60 373 PRO A CA 1
ATOM 2851 C C . PRO A 1 376 ? 220.939 83.595 -5.356 1.00 36.73 373 PRO A C 1
ATOM 2852 O O . PRO A 1 376 ? 220.243 82.994 -4.567 1.00 28.10 373 PRO A O 1
ATOM 2856 N N . PRO A 1 377 ? 222.258 83.734 -5.155 1.00 32.22 374 PRO A N 1
ATOM 2857 C CA . PRO A 1 377 ? 223.162 84.451 -6.060 1.00 31.20 374 PRO A CA 1
ATOM 2858 C C . PRO A 1 377 ? 223.499 83.614 -7.269 1.00 29.78 374 PRO A C 1
ATOM 2859 O O . PRO A 1 377 ? 223.693 82.385 -7.140 1.00 30.50 374 PRO A O 1
ATOM 2863 N N . MET A 1 378 ? 223.565 84.237 -8.437 1.00 27.42 375 MET A N 1
ATOM 2864 C CA . MET A 1 378 ? 223.949 83.478 -9.653 1.00 28.93 375 MET A CA 1
ATOM 2865 C C . MET A 1 378 ? 225.434 83.017 -9.528 1.00 24.13 375 MET A C 1
ATOM 2866 O O . MET A 1 378 ? 226.247 83.658 -8.869 1.00 24.92 375 MET A O 1
ATOM 2871 N N . ASP A 1 379 ? 225.777 81.953 -10.231 1.00 23.24 376 ASP A N 1
ATOM 2872 C CA . ASP A 1 379 ? 227.156 81.442 -10.215 1.00 22.43 376 ASP A CA 1
ATOM 2873 C C . ASP A 1 379 ? 228.179 82.544 -10.513 1.00 22.47 376 ASP A C 1
ATOM 2874 O O . ASP A 1 379 ? 229.208 82.622 -9.809 1.00 22.39 376 ASP A O 1
ATOM 2879 N N . ASP A 1 380 ? 227.954 83.424 -11.503 1.00 22.98 377 ASP A N 1
ATOM 2880 C CA . ASP A 1 380 ? 228.948 84.427 -11.814 1.00 25.13 377 ASP A CA 1
ATOM 2881 C C . ASP A 1 380 ? 229.209 85.393 -10.638 1.00 24.27 377 ASP A C 1
ATOM 2882 O O . ASP A 1 380 ? 230.332 85.871 -10.438 1.00 22.43 377 ASP A O 1
ATOM 2887 N N . VAL A 1 381 ? 228.174 85.686 -9.881 1.00 22.83 378 VAL A N 1
ATOM 2888 C CA . VAL A 1 381 ? 228.273 86.521 -8.703 1.00 24.70 378 VAL A CA 1
ATOM 2889 C C . VAL A 1 381 ? 229.034 85.804 -7.563 1.00 22.52 378 VAL A C 1
ATOM 2890 O O . VAL A 1 381 ? 229.910 86.382 -6.913 1.00 22.72 378 VAL A O 1
ATOM 2894 N N . VAL A 1 382 ? 228.742 84.551 -7.363 1.00 21.80 379 VAL A N 1
ATOM 2895 C CA . VAL A 1 382 ? 229.440 83.750 -6.350 1.00 21.27 379 VAL A CA 1
ATOM 2896 C C . VAL A 1 382 ? 230.922 83.691 -6.665 1.00 20.47 379 VAL A C 1
ATOM 2897 O O . VAL A 1 382 ? 231.745 83.945 -5.779 1.00 22.86 379 VAL A O 1
ATOM 2901 N N . TYR A 1 383 ? 231.295 83.442 -7.921 1.00 20.00 380 TYR A N 1
ATOM 2902 C CA . TYR A 1 383 ? 232.687 83.363 -8.251 1.00 20.07 380 TYR A CA 1
ATOM 2903 C C . TYR A 1 383 ? 233.393 84.708 -8.079 1.00 20.62 380 TYR A C 1
ATOM 2904 O O . TYR A 1 383 ? 234.508 84.796 -7.527 1.00 19.73 380 TYR A O 1
ATOM 2913 N N . ARG A 1 384 ? 232.768 85.768 -8.555 1.00 22.27 381 ARG A N 1
ATOM 2914 C CA . ARG A 1 384 ? 233.334 87.079 -8.356 1.00 24.15 381 ARG A CA 1
ATOM 2915 C C . ARG A 1 384 ? 233.563 87.402 -6.862 1.00 23.40 381 ARG A C 1
ATOM 2916 O O . ARG A 1 384 ? 234.576 87.992 -6.481 1.00 26.13 381 ARG A O 1
ATOM 2924 N N . ASN A 1 385 ? 232.584 87.085 -6.040 1.00 23.92 382 ASN A N 1
ATOM 2925 C CA . ASN A 1 385 ? 232.699 87.339 -4.600 1.00 24.70 382 ASN A CA 1
ATOM 2926 C C . ASN A 1 385 ? 233.815 86.494 -3.926 1.00 23.09 382 ASN A C 1
ATOM 2927 O O . ASN A 1 385 ? 234.504 86.979 -3.064 1.00 23.42 382 ASN A O 1
ATOM 2932 N N . LEU A 1 386 ? 233.991 85.269 -4.366 1.00 22.38 383 LEU A N 1
ATOM 2933 C CA . LEU A 1 386 ? 235.129 84.437 -3.907 1.00 21.75 383 LEU A CA 1
ATOM 2934 C C . LEU A 1 386 ? 236.464 85.049 -4.271 1.00 22.68 383 LEU A C 1
ATOM 2935 O O . LEU A 1 386 ? 237.382 85.122 -3.445 1.00 23.09 383 LEU A O 1
ATOM 2940 N N . ALA A 1 387 ? 236.574 85.550 -5.498 1.00 22.44 384 ALA A N 1
ATOM 2941 C CA . ALA A 1 387 ? 237.764 86.196 -5.943 1.00 23.80 384 ALA A CA 1
ATOM 2942 C C . ALA A 1 387 ? 238.024 87.441 -5.099 1.00 25.90 384 ALA A C 1
ATOM 2943 O O . ALA A 1 387 ? 239.133 87.674 -4.665 1.00 26.73 384 ALA A O 1
ATOM 2945 N N . LYS A 1 388 ? 237.003 88.234 -4.867 1.00 27.71 385 LYS A N 1
ATOM 2946 C CA . LYS A 1 388 ? 237.214 89.466 -4.071 1.00 31.47 385 LYS A CA 1
ATOM 2947 C C . LYS A 1 388 ? 237.600 89.139 -2.617 1.00 29.31 385 LYS A C 1
ATOM 2948 O O . LYS A 1 388 ? 238.416 89.809 -2.066 1.00 26.66 385 LYS A O 1
ATOM 2954 N N . ALA A 1 389 ? 237.013 88.096 -2.025 1.00 26.06 386 ALA A N 1
ATOM 2955 C CA . ALA A 1 389 ? 237.394 87.683 -0.666 1.00 25.78 386 ALA A CA 1
ATOM 2956 C C . ALA A 1 389 ? 238.839 87.210 -0.656 1.00 26.45 386 ALA A C 1
ATOM 2957 O O . ALA A 1 389 ? 239.601 87.578 0.211 1.00 27.12 386 ALA A O 1
ATOM 2959 N N . ALA A 1 390 ? 239.251 86.463 -1.679 1.00 26.81 387 ALA A N 1
ATOM 2960 C CA . ALA A 1 390 ? 240.650 86.032 -1.763 1.00 27.08 387 ALA A CA 1
ATOM 2961 C C . ALA A 1 390 ? 241.632 87.215 -1.804 1.00 28.99 387 ALA A C 1
ATOM 2962 O O . ALA A 1 390 ? 242.691 87.236 -1.075 1.00 27.42 387 ALA A O 1
ATOM 2964 N N . LEU A 1 391 ? 241.266 88.235 -2.583 1.00 30.66 388 LEU A N 1
ATOM 2965 C CA . LEU A 1 391 ? 242.081 89.453 -2.685 1.00 35.73 388 LEU A CA 1
ATOM 2966 C C . LEU A 1 391 ? 242.078 90.227 -1.370 1.00 36.08 388 LEU A C 1
ATOM 2967 O O . LEU A 1 391 ? 243.130 90.713 -0.975 1.00 43.29 388 LEU A O 1
ATOM 2972 N N . ALA A 1 392 ? 240.934 90.299 -0.683 1.00 35.65 389 ALA A N 1
ATOM 2973 C CA . ALA A 1 392 ? 240.873 90.949 0.644 1.00 36.66 389 ALA A CA 1
ATOM 2974 C C . ALA A 1 392 ? 241.746 90.203 1.668 1.00 37.88 389 ALA A C 1
ATOM 2975 O O . ALA A 1 392 ? 242.550 90.831 2.360 1.00 36.77 389 ALA A O 1
ATOM 2977 N N . ARG A 1 393 ? 241.673 88.861 1.691 1.00 35.65 390 ARG A N 1
ATOM 2978 C CA . ARG A 1 393 ? 242.527 88.081 2.596 1.00 37.56 390 ARG A CA 1
ATOM 2979 C C . ARG A 1 393 ? 244.033 88.312 2.319 1.00 39.30 390 ARG A C 1
ATOM 2980 O O . ARG A 1 393 ? 244.819 88.509 3.250 1.00 43.32 390 ARG A O 1
ATOM 2988 N N . ARG A 1 394 ? 244.447 88.311 1.059 1.00 38.32 391 ARG A N 1
ATOM 2989 C CA . ARG A 1 394 ? 245.820 88.630 0.723 1.00 44.07 391 ARG A CA 1
ATOM 2990 C C . ARG A 1 394 ? 246.236 90.035 1.231 1.00 45.60 391 ARG A C 1
ATOM 2991 O O . ARG A 1 394 ? 247.282 90.193 1.825 1.00 45.08 391 ARG A O 1
ATOM 2999 N N . ALA A 1 395 ? 245.398 91.038 1.004 1.00 48.04 392 ALA A N 1
ATOM 3000 C CA . ALA A 1 395 ? 245.699 92.402 1.431 1.00 50.28 392 ALA A CA 1
ATOM 3001 C C . ALA A 1 395 ? 245.832 92.496 2.974 1.00 54.16 392 ALA A C 1
ATOM 3002 O O . ALA A 1 395 ? 246.773 93.109 3.470 1.00 53.78 392 ALA A O 1
ATOM 3004 N N . ALA A 1 396 ? 244.901 91.886 3.716 1.00 54.73 393 ALA A N 1
ATOM 3005 C CA . ALA A 1 396 ? 244.965 91.853 5.190 1.00 60.14 393 ALA A CA 1
ATOM 3006 C C . ALA A 1 396 ? 246.208 91.132 5.735 1.00 65.54 393 ALA A C 1
ATOM 3007 O O . ALA A 1 396 ? 246.775 91.558 6.724 1.00 60.41 393 ALA A O 1
ATOM 3009 N N . GLY A 1 397 ? 246.656 90.073 5.072 1.00 67.88 394 GLY A N 1
ATOM 3010 C CA . GLY A 1 397 ? 247.886 89.370 5.483 1.00 76.57 394 GLY A CA 1
ATOM 3011 C C . GLY A 1 397 ? 249.179 90.161 5.741 1.00 84.02 394 GLY A C 1
ATOM 3012 O O . GLY A 1 397 ? 250.017 89.695 6.515 1.00 83.25 394 GLY A O 1
ATOM 3013 N N . GLN A 1 398 ? 249.325 91.358 5.155 1.00 92.41 395 GLN A N 1
ATOM 3014 C CA . GLN A 1 398 ? 250.616 92.121 5.135 1.00 91.90 395 GLN A CA 1
ATOM 3015 C C . GLN A 1 398 ? 250.535 93.473 5.848 1.00 86.12 395 GLN A C 1
ATOM 3016 O O . GLN A 1 398 ? 249.522 93.792 6.464 1.00 80.85 395 GLN A O 1
ATOM 3022 N N . SER B 1 1 ? 229.015 72.351 -47.524 1.00 67.09 -2 SER B N 1
ATOM 3023 C CA . SER B 1 1 ? 228.838 72.652 -48.977 1.00 77.55 -2 SER B CA 1
ATOM 3024 C C . SER B 1 1 ? 227.537 73.467 -49.176 1.00 74.56 -2 SER B C 1
ATOM 3025 O O . SER B 1 1 ? 227.601 74.629 -49.603 1.00 67.09 -2 SER B O 1
ATOM 3028 N N . ASN B 1 2 ? 226.389 72.852 -48.861 1.00 67.92 -1 ASN B N 1
ATOM 3029 C CA . ASN B 1 2 ? 225.070 73.531 -48.799 1.00 64.16 -1 ASN B CA 1
ATOM 3030 C C . ASN B 1 2 ? 224.698 73.944 -47.337 1.00 57.07 -1 ASN B C 1
ATOM 3031 O O . ASN B 1 2 ? 224.199 75.057 -47.048 1.00 45.64 -1 ASN B O 1
ATOM 3036 N N . ALA B 1 3 ? 224.931 73.021 -46.409 1.00 47.24 0 ALA B N 1
ATOM 3037 C CA . ALA B 1 3 ? 224.480 73.196 -45.045 1.00 45.29 0 ALA B CA 1
ATOM 3038 C C . ALA B 1 3 ? 225.234 74.326 -44.346 1.00 41.05 0 ALA B C 1
ATOM 3039 O O . ALA B 1 3 ? 226.313 74.784 -44.785 1.00 44.37 0 ALA B O 1
ATOM 3041 N N . MET B 1 4 ? 224.625 74.786 -43.272 1.00 34.01 1 MET B N 1
ATOM 3042 C CA . MET B 1 4 ? 225.163 75.867 -42.440 1.00 32.85 1 MET B CA 1
ATOM 3043 C C . MET B 1 4 ? 225.218 77.223 -43.142 1.00 32.98 1 MET B C 1
ATOM 3044 O O . MET B 1 4 ? 225.996 78.140 -42.757 1.00 30.09 1 MET B O 1
ATOM 3049 N N . TYR B 1 5 ? 224.324 77.380 -44.116 1.00 34.77 2 TYR B N 1
ATOM 3050 C CA . TYR B 1 5 ? 224.021 78.659 -44.755 1.00 36.16 2 TYR B CA 1
ATOM 3051 C C . TYR B 1 5 ? 223.705 79.774 -43.733 1.00 35.86 2 TYR B C 1
ATOM 3052 O O . TYR B 1 5 ? 223.923 80.905 -44.044 1.00 37.27 2 TYR B O 1
ATOM 3061 N N . ASP B 1 6 ? 223.172 79.457 -42.550 1.00 36.69 3 ASP B N 1
ATOM 3062 C CA . ASP B 1 6 ? 222.948 80.470 -41.483 1.00 38.99 3 ASP B CA 1
ATOM 3063 C C . ASP B 1 6 ? 224.250 81.107 -40.975 1.00 44.59 3 ASP B C 1
ATOM 3064 O O . ASP B 1 6 ? 224.267 82.310 -40.581 1.00 36.21 3 ASP B O 1
ATOM 3069 N N . ILE B 1 7 ? 225.331 80.304 -40.984 1.00 36.74 4 ILE B N 1
ATOM 3070 C CA . ILE B 1 7 ? 226.684 80.804 -40.682 1.00 40.60 4 ILE B CA 1
ATOM 3071 C C . ILE B 1 7 ? 227.380 81.346 -41.923 1.00 40.44 4 ILE B C 1
ATOM 3072 O O . ILE B 1 7 ? 227.938 82.442 -41.872 1.00 44.13 4 ILE B O 1
ATOM 3077 N N . TYR B 1 8 ? 227.366 80.598 -43.028 1.00 36.93 5 TYR B N 1
ATOM 3078 C CA . TYR B 1 8 ? 228.246 80.912 -44.184 1.00 38.70 5 TYR B CA 1
ATOM 3079 C C . TYR B 1 8 ? 227.624 81.705 -45.375 1.00 40.52 5 TYR B C 1
ATOM 3080 O O . TYR B 1 8 ? 228.350 82.052 -46.294 1.00 41.74 5 TYR B O 1
ATOM 3089 N N . GLY B 1 9 ? 226.314 81.961 -45.348 1.00 43.00 6 GLY B N 1
ATOM 3090 C CA . GLY B 1 9 ? 225.609 82.695 -46.424 1.00 48.42 6 GLY B CA 1
ATOM 3091 C C . GLY B 1 9 ? 224.731 81.792 -47.292 1.00 53.10 6 GLY B C 1
ATOM 3092 O O . GLY B 1 9 ? 225.089 80.629 -47.538 1.00 51.68 6 GLY B O 1
ATOM 3093 N N . GLU B 1 10 ? 223.573 82.310 -47.710 1.00 56.03 7 GLU B N 1
ATOM 3094 C CA . GLU B 1 10 ? 222.633 81.576 -48.584 1.00 63.02 7 GLU B CA 1
ATOM 3095 C C . GLU B 1 10 ? 222.905 81.802 -50.076 1.00 63.66 7 GLU B C 1
ATOM 3096 O O . GLU B 1 10 ? 222.488 80.987 -50.902 1.00 61.00 7 GLU B O 1
ATOM 3102 N N . ALA B 1 11 ? 223.621 82.879 -50.418 1.00 64.77 8 ALA B N 1
ATOM 3103 C CA . ALA B 1 11 ? 223.945 83.210 -51.819 1.00 68.69 8 ALA B CA 1
ATOM 3104 C C . ALA B 1 11 ? 224.507 82.022 -52.633 1.00 66.14 8 ALA B C 1
ATOM 3105 O O . ALA B 1 11 ? 224.177 81.870 -53.807 1.00 63.66 8 ALA B O 1
ATOM 3107 N N . ALA B 1 12 ? 225.323 81.182 -51.996 1.00 64.20 9 ALA B N 1
ATOM 3108 C CA . ALA B 1 12 ? 225.957 80.027 -52.651 1.00 63.05 9 ALA B CA 1
ATOM 3109 C C . ALA B 1 12 ? 225.023 78.851 -52.925 1.00 60.95 9 ALA B C 1
ATOM 3110 O O . ALA B 1 12 ? 225.427 77.911 -53.622 1.00 63.16 9 ALA B O 1
ATOM 3112 N N . LEU B 1 13 ? 223.815 78.852 -52.338 1.00 54.92 10 LEU B N 1
ATOM 3113 C CA . LEU B 1 13 ? 222.911 77.691 -52.431 1.00 49.26 10 LEU B CA 1
ATOM 3114 C C . LEU B 1 13 ? 222.264 77.638 -53.810 1.00 40.83 10 LEU B C 1
ATOM 3115 O O . LEU B 1 13 ? 221.875 78.676 -54.345 1.00 39.05 10 LEU B O 1
ATOM 3120 N N . PRO B 1 14 ? 222.141 76.435 -54.390 1.00 36.25 11 PRO B N 1
ATOM 3121 C CA . PRO B 1 14 ? 221.461 76.376 -55.685 1.00 38.93 11 PRO B CA 1
ATOM 3122 C C . PRO B 1 14 ? 219.961 76.747 -55.525 1.00 35.71 11 PRO B C 1
ATOM 3123 O O . PRO B 1 14 ? 219.406 76.574 -54.427 1.00 32.82 11 PRO B O 1
ATOM 3127 N N . ALA B 1 15 ? 219.347 77.233 -56.609 1.00 34.68 12 ALA B N 1
ATOM 3128 C CA . ALA B 1 15 ? 217.979 77.762 -56.598 1.00 33.06 12 ALA B CA 1
ATOM 3129 C C . ALA B 1 15 ? 216.982 76.704 -56.118 1.00 31.81 12 ALA B C 1
ATOM 3130 O O . ALA B 1 15 ? 216.108 77.034 -55.343 1.00 30.71 12 ALA B O 1
ATOM 3132 N N . ASP B 1 16 ? 217.146 75.444 -56.517 1.00 31.61 13 ASP B N 1
ATOM 3133 C CA . ASP B 1 16 ? 216.204 74.386 -56.030 1.00 33.36 13 ASP B CA 1
ATOM 3134 C C . ASP B 1 16 ? 216.211 74.125 -54.522 1.00 31.83 13 ASP B C 1
ATOM 3135 O O . ASP B 1 16 ? 215.155 73.998 -53.877 1.00 31.09 13 ASP B O 1
ATOM 3140 N N . VAL B 1 17 ? 217.406 74.115 -53.932 1.00 30.09 14 VAL B N 1
ATOM 3141 C CA . VAL B 1 17 ? 217.554 73.965 -52.490 1.00 28.92 14 VAL B CA 1
ATOM 3142 C C . VAL B 1 17 ? 217.017 75.187 -51.749 1.00 30.38 14 VAL B C 1
ATOM 3143 O O . VAL B 1 17 ? 216.353 75.019 -50.734 1.00 28.44 14 VAL B O 1
ATOM 3147 N N . ARG B 1 18 ? 217.312 76.401 -52.238 1.00 30.46 15 ARG B N 1
ATOM 3148 C CA . ARG B 1 18 ? 216.769 77.605 -51.636 1.00 32.82 15 ARG B CA 1
ATOM 3149 C C . ARG B 1 18 ? 215.218 77.544 -51.613 1.00 32.36 15 ARG B C 1
ATOM 3150 O O . ARG B 1 18 ? 214.588 77.955 -50.645 1.00 31.01 15 ARG B O 1
ATOM 3158 N N . GLU B 1 19 ? 214.606 77.099 -52.710 1.00 31.07 16 GLU B N 1
ATOM 3159 C CA . GLU B 1 19 ? 213.171 77.023 -52.762 1.00 31.96 16 GLU B CA 1
ATOM 3160 C C . GLU B 1 19 ? 212.659 76.025 -51.742 1.00 29.85 16 GLU B C 1
ATOM 3161 O O . GLU B 1 19 ? 211.629 76.262 -51.058 1.00 29.40 16 GLU B O 1
ATOM 3167 N N . ARG B 1 20 ? 213.326 74.876 -51.637 1.00 27.51 17 ARG B N 1
ATOM 3168 C CA . ARG B 1 20 ? 212.892 73.880 -50.683 1.00 25.97 17 ARG B CA 1
ATOM 3169 C C . ARG B 1 20 ? 213.047 74.354 -49.235 1.00 25.80 17 ARG B C 1
ATOM 3170 O O . ARG B 1 20 ? 212.171 74.114 -48.424 1.00 25.61 17 ARG B O 1
ATOM 3178 N N . LEU B 1 21 ? 214.110 75.110 -48.965 1.00 27.45 18 LEU B N 1
ATOM 3179 C CA . LEU B 1 21 ? 214.318 75.745 -47.662 1.00 27.59 18 LEU B CA 1
ATOM 3180 C C . LEU B 1 21 ? 213.242 76.765 -47.331 1.00 29.86 18 LEU B C 1
ATOM 3181 O O . LEU B 1 21 ? 212.841 76.834 -46.169 1.00 29.60 18 LEU B O 1
ATOM 3186 N N . ARG B 1 22 ? 212.757 77.531 -48.318 1.00 31.25 19 ARG B N 1
ATOM 3187 C CA . ARG B 1 22 ? 211.589 78.405 -48.119 1.00 31.80 19 ARG B CA 1
ATOM 3188 C C . ARG B 1 22 ? 210.365 77.600 -47.697 1.00 31.07 19 ARG B C 1
ATOM 3189 O O . ARG B 1 22 ? 209.625 77.995 -46.792 1.00 27.81 19 ARG B O 1
ATOM 3197 N N . ILE B 1 23 ? 210.162 76.444 -48.323 1.00 29.81 20 ILE B N 1
ATOM 3198 C CA . ILE B 1 23 ? 209.011 75.581 -47.944 1.00 29.44 20 ILE B CA 1
ATOM 3199 C C . ILE B 1 23 ? 209.130 75.064 -46.505 1.00 27.96 20 ILE B C 1
ATOM 3200 O O . ILE B 1 23 ? 208.187 75.123 -45.753 1.00 28.35 20 ILE B O 1
ATOM 3205 N N . THR B 1 24 ? 210.283 74.558 -46.128 1.00 27.09 21 THR B N 1
ATOM 3206 C CA . THR B 1 24 ? 210.435 73.961 -44.785 1.00 27.50 21 THR B CA 1
ATOM 3207 C C . THR B 1 24 ? 210.518 75.031 -43.691 1.00 25.98 21 THR B C 1
ATOM 3208 O O . THR B 1 24 ? 210.061 74.801 -42.600 1.00 24.18 21 THR B O 1
ATOM 3212 N N . ARG B 1 25 ? 211.087 76.195 -43.991 1.00 27.08 22 ARG B N 1
ATOM 3213 C CA . ARG B 1 25 ? 211.055 77.322 -43.059 1.00 28.99 22 ARG B CA 1
ATOM 3214 C C . ARG B 1 25 ? 209.625 77.742 -42.768 1.00 29.86 22 ARG B C 1
ATOM 3215 O O . ARG B 1 25 ? 209.298 77.987 -41.594 1.00 30.55 22 ARG B O 1
ATOM 3223 N N . ASP B 1 26 ? 208.798 77.822 -43.827 1.00 31.22 23 ASP B N 1
ATOM 3224 C CA . ASP B 1 26 ? 207.330 78.055 -43.703 1.00 33.85 23 ASP B CA 1
ATOM 3225 C C . ASP B 1 26 ? 206.635 77.030 -42.810 1.00 30.89 23 ASP B C 1
ATOM 3226 O O . ASP B 1 26 ? 205.958 77.412 -41.880 1.00 30.72 23 ASP B O 1
ATOM 3231 N N . LEU B 1 27 ? 206.841 75.740 -43.081 1.00 29.95 24 LEU B N 1
ATOM 3232 C CA . LEU B 1 27 ? 206.340 74.684 -42.203 1.00 28.10 24 LEU B CA 1
ATOM 3233 C C . LEU B 1 27 ? 206.788 74.842 -40.724 1.00 27.69 24 LEU B C 1
ATOM 3234 O O . LEU B 1 27 ? 205.993 74.804 -39.803 1.00 27.76 24 LEU B O 1
ATOM 3239 N N . ALA B 1 28 ? 208.089 75.041 -40.514 1.00 26.08 25 ALA B N 1
ATOM 3240 C CA . ALA B 1 28 ? 208.644 75.231 -39.180 1.00 25.83 25 ALA B CA 1
ATOM 3241 C C . ALA B 1 28 ? 207.976 76.362 -38.418 1.00 27.97 25 ALA B C 1
ATOM 3242 O O . ALA B 1 28 ? 207.731 76.222 -37.222 1.00 28.06 25 ALA B O 1
ATOM 3244 N N . GLN B 1 29 ? 207.727 77.462 -39.086 1.00 29.93 26 GLN B N 1
ATOM 3245 C CA . GLN B 1 29 ? 207.041 78.593 -38.439 1.00 33.75 26 GLN B CA 1
ATOM 3246 C C . GLN B 1 29 ? 205.643 78.210 -37.948 1.00 33.48 26 GLN B C 1
ATOM 3247 O O . GLN B 1 29 ? 205.241 78.540 -36.827 1.00 34.65 26 GLN B O 1
ATOM 3253 N N . ALA B 1 30 ? 204.885 77.518 -38.780 1.00 32.76 27 ALA B N 1
ATOM 3254 C CA . ALA B 1 30 ? 203.588 77.036 -38.355 1.00 32.37 27 ALA B CA 1
ATOM 3255 C C . ALA B 1 30 ? 203.703 76.026 -37.169 1.00 31.96 27 ALA B C 1
ATOM 3256 O O . ALA B 1 30 ? 202.933 76.089 -36.214 1.00 31.27 27 ALA B O 1
ATOM 3258 N N . PHE B 1 31 ? 204.674 75.136 -37.211 1.00 28.33 28 PHE B N 1
ATOM 3259 C CA . PHE B 1 31 ? 204.834 74.161 -36.115 1.00 30.08 28 PHE B CA 1
ATOM 3260 C C . PHE B 1 31 ? 205.150 74.843 -34.781 1.00 29.20 28 PHE B C 1
ATOM 3261 O O . PHE B 1 31 ? 204.617 74.462 -33.720 1.00 28.28 28 PHE B O 1
ATOM 3269 N N . HIS B 1 32 ? 205.974 75.880 -34.873 1.00 27.83 29 HIS B N 1
ATOM 3270 C CA . HIS B 1 32 ? 206.354 76.728 -33.728 1.00 28.91 29 HIS B CA 1
ATOM 3271 C C . HIS B 1 32 ? 205.135 77.319 -33.098 1.00 31.07 29 HIS B C 1
ATOM 3272 O O . HIS B 1 32 ? 205.000 77.297 -31.875 1.00 29.85 29 HIS B O 1
ATOM 3279 N N . GLU B 1 33 ? 204.269 77.898 -33.916 1.00 31.80 30 GLU B N 1
ATOM 3280 C CA . GLU B 1 33 ? 203.081 78.557 -33.399 1.00 35.20 30 GLU B CA 1
ATOM 3281 C C . GLU B 1 33 ? 202.126 77.570 -32.705 1.00 34.16 30 GLU B C 1
ATOM 3282 O O . GLU B 1 33 ? 201.513 77.894 -31.726 1.00 35.15 30 GLU B O 1
ATOM 3288 N N . ARG B 1 34 ? 202.038 76.357 -33.233 1.00 32.91 31 ARG B N 1
ATOM 3289 C CA . ARG B 1 34 ? 201.216 75.288 -32.676 1.00 32.36 31 ARG B CA 1
ATOM 3290 C C . ARG B 1 34 ? 201.852 74.517 -31.517 1.00 30.53 31 ARG B C 1
ATOM 3291 O O . ARG B 1 34 ? 201.151 73.758 -30.837 1.00 30.33 31 ARG B O 1
ATOM 3299 N N . ALA B 1 35 ? 203.172 74.638 -31.320 1.00 31.05 32 ALA B N 1
ATOM 3300 C CA . ALA B 1 35 ? 203.881 73.673 -30.440 1.00 29.48 32 ALA B CA 1
ATOM 3301 C C . ALA B 1 35 ? 203.435 73.766 -28.963 1.00 31.01 32 ALA B C 1
ATOM 3302 O O . ALA B 1 35 ? 203.285 72.756 -28.316 1.00 29.69 32 ALA B O 1
ATOM 3304 N N . PRO B 1 36 ? 203.216 74.973 -28.436 1.00 33.24 33 PRO B N 1
ATOM 3305 C CA . PRO B 1 36 ? 202.870 75.039 -27.012 1.00 34.48 33 PRO B CA 1
ATOM 3306 C C . PRO B 1 36 ? 201.616 74.220 -26.607 1.00 34.91 33 PRO B C 1
ATOM 3307 O O . PRO B 1 36 ? 201.666 73.499 -25.595 1.00 32.61 33 PRO B O 1
ATOM 3311 N N . GLU B 1 37 ? 200.534 74.279 -27.395 1.00 36.12 34 GLU B N 1
ATOM 3312 C CA . GLU B 1 37 ? 199.287 73.578 -27.049 1.00 39.74 34 GLU B CA 1
ATOM 3313 C C . GLU B 1 37 ? 199.427 72.078 -27.216 1.00 38.68 34 GLU B C 1
ATOM 3314 O O . GLU B 1 37 ? 198.917 71.299 -26.395 1.00 37.13 34 GLU B O 1
ATOM 3320 N N . HIS B 1 38 ? 200.157 71.660 -28.240 1.00 35.49 35 HIS B N 1
ATOM 3321 C CA . HIS B 1 38 ? 200.422 70.236 -28.407 1.00 37.00 35 HIS B CA 1
ATOM 3322 C C . HIS B 1 38 ? 201.259 69.661 -27.275 1.00 35.45 35 HIS B C 1
ATOM 3323 O O . HIS B 1 38 ? 201.012 68.531 -26.833 1.00 36.31 35 HIS B O 1
ATOM 3330 N N . ASP B 1 39 ? 202.270 70.403 -26.836 1.00 32.66 36 ASP B N 1
ATOM 3331 C CA . ASP B 1 39 ? 203.077 69.992 -25.686 1.00 32.00 36 ASP B CA 1
ATOM 3332 C C . ASP B 1 39 ? 202.244 69.920 -24.408 1.00 34.26 36 ASP B C 1
ATOM 3333 O O . ASP B 1 39 ? 202.385 68.983 -23.635 1.00 33.13 36 ASP B O 1
ATOM 3338 N N . ARG B 1 40 ? 201.433 70.938 -24.169 1.00 34.95 37 ARG B N 1
ATOM 3339 C CA . ARG B 1 40 ? 200.638 70.992 -22.969 1.00 42.15 37 ARG B CA 1
ATOM 3340 C C . ARG B 1 40 ? 199.646 69.816 -22.973 1.00 43.70 37 ARG B C 1
ATOM 3341 O O . ARG B 1 40 ? 199.528 69.124 -21.988 1.00 42.60 37 ARG B O 1
ATOM 3349 N N . ALA B 1 41 ? 198.972 69.580 -24.084 1.00 41.66 38 ALA B N 1
ATOM 3350 C CA . ALA B 1 41 ? 197.977 68.514 -24.116 1.00 47.86 38 ALA B CA 1
ATOM 3351 C C . ALA B 1 41 ? 198.600 67.125 -24.325 1.00 50.05 38 ALA B C 1
ATOM 3352 O O . ALA B 1 41 ? 197.984 66.119 -24.003 1.00 54.55 38 ALA B O 1
ATOM 3354 N N . GLY B 1 42 ? 199.799 67.072 -24.890 1.00 48.44 39 GLY B N 1
ATOM 3355 C CA . GLY B 1 42 ? 200.403 65.802 -25.280 1.00 46.06 39 GLY B CA 1
ATOM 3356 C C . GLY B 1 42 ? 199.641 65.080 -26.392 1.00 47.95 39 GLY B C 1
ATOM 3357 O O . GLY B 1 42 ? 199.626 63.838 -26.417 1.00 45.10 39 GLY B O 1
ATOM 3358 N N . ASP B 1 43 ? 198.977 65.854 -27.261 1.00 50.25 40 ASP B N 1
ATOM 3359 C CA . ASP B 1 43 ? 198.045 65.314 -28.313 1.00 53.05 40 ASP B CA 1
ATOM 3360 C C . ASP B 1 43 ? 198.736 65.361 -29.688 1.00 52.07 40 ASP B C 1
ATOM 3361 O O . ASP B 1 43 ? 199.498 66.293 -29.985 1.00 63.92 40 ASP B O 1
ATOM 3366 N N . PHE B 1 44 ? 198.487 64.336 -30.496 1.00 40.39 41 PHE B N 1
ATOM 3367 C CA . PHE B 1 44 ? 199.178 64.130 -31.715 1.00 35.94 41 PHE B CA 1
ATOM 3368 C C . PHE B 1 44 ? 198.952 65.281 -32.715 1.00 35.52 41 PHE B C 1
ATOM 3369 O O . PHE B 1 44 ? 197.841 65.670 -32.980 1.00 37.03 41 PHE B O 1
ATOM 3377 N N . PRO B 1 45 ? 200.015 65.825 -33.295 1.00 32.75 42 PRO B N 1
ATOM 3378 C CA . PRO B 1 45 ? 199.873 66.991 -34.201 1.00 32.60 42 PRO B CA 1
ATOM 3379 C C . PRO B 1 45 ? 199.404 66.606 -35.638 1.00 31.54 42 PRO B C 1
ATOM 3380 O O . PRO B 1 45 ? 200.143 66.746 -36.608 1.00 30.38 42 PRO B O 1
ATOM 3384 N N . PHE B 1 46 ? 198.153 66.172 -35.776 1.00 31.70 43 PHE B N 1
ATOM 3385 C CA . PHE B 1 46 ? 197.649 65.745 -37.083 1.00 33.65 43 PHE B CA 1
ATOM 3386 C C . PHE B 1 46 ? 197.715 66.838 -38.120 1.00 32.73 43 PHE B C 1
ATOM 3387 O O . PHE B 1 46 ? 198.034 66.561 -39.262 1.00 32.08 43 PHE B O 1
ATOM 3395 N N . GLU B 1 47 ? 197.453 68.078 -37.729 1.00 33.76 44 GLU B N 1
ATOM 3396 C CA . GLU B 1 47 ? 197.496 69.174 -38.694 1.00 36.47 44 GLU B CA 1
ATOM 3397 C C . GLU B 1 47 ? 198.900 69.427 -39.260 1.00 33.21 44 GLU B C 1
ATOM 3398 O O . GLU B 1 47 ? 199.049 69.745 -40.445 1.00 33.32 44 GLU B O 1
ATOM 3404 N N . ASN B 1 48 ? 199.928 69.296 -38.434 1.00 30.91 45 ASN B N 1
ATOM 3405 C CA . ASN B 1 48 ? 201.277 69.389 -38.902 1.00 28.86 45 ASN B CA 1
ATOM 3406 C C . ASN B 1 48 ? 201.574 68.312 -39.940 1.00 29.02 45 ASN B C 1
ATOM 3407 O O . ASN B 1 48 ? 202.191 68.571 -40.961 1.00 28.50 45 ASN B O 1
ATOM 3412 N N . ILE B 1 49 ? 201.193 67.074 -39.655 1.00 30.94 46 ILE B N 1
ATOM 3413 C CA . ILE B 1 49 ? 201.369 65.980 -40.621 1.00 31.54 46 ILE B CA 1
ATOM 3414 C C . ILE B 1 49 ? 200.631 66.269 -41.922 1.00 32.07 46 ILE B C 1
ATOM 3415 O O . ILE B 1 49 ? 201.204 66.086 -42.992 1.00 28.80 46 ILE B O 1
ATOM 3420 N N . GLU B 1 50 ? 199.378 66.729 -41.858 1.00 32.12 47 GLU B N 1
ATOM 3421 C CA . GLU B 1 50 ? 198.717 67.137 -43.066 1.00 35.07 47 GLU B CA 1
ATOM 3422 C C . GLU B 1 50 ? 199.467 68.231 -43.838 1.00 33.69 47 GLU B C 1
ATOM 3423 O O . GLU B 1 50 ? 199.453 68.182 -45.067 1.00 34.44 47 GLU B O 1
ATOM 3429 N N . ASP B 1 51 ? 200.021 69.239 -43.153 1.00 32.14 48 ASP B N 1
ATOM 3430 C CA . ASP B 1 51 ? 200.832 70.267 -43.826 1.00 32.10 48 ASP B CA 1
ATOM 3431 C C . ASP B 1 51 ? 202.080 69.684 -44.511 1.00 29.65 48 ASP B C 1
ATOM 3432 O O . ASP B 1 51 ? 202.397 70.036 -45.628 1.00 29.10 48 ASP B O 1
ATOM 3437 N N . LEU B 1 52 ? 202.755 68.746 -43.858 1.00 28.92 49 LEU B N 1
ATOM 3438 C CA . LEU B 1 52 ? 203.882 68.033 -44.478 1.00 27.49 49 LEU B CA 1
ATOM 3439 C C . LEU B 1 52 ? 203.466 67.257 -45.760 1.00 27.51 49 LEU B C 1
ATOM 3440 O O . LEU B 1 52 ? 204.131 67.333 -46.779 1.00 26.51 49 LEU B O 1
ATOM 3445 N N . LYS B 1 53 ? 202.338 66.560 -45.710 1.00 29.21 50 LYS B N 1
ATOM 3446 C CA . LYS B 1 53 ? 201.830 65.869 -46.899 1.00 32.08 50 LYS B CA 1
ATOM 3447 C C . LYS B 1 53 ? 201.504 66.871 -48.008 1.00 33.31 50 LYS B C 1
ATOM 3448 O O . LYS B 1 53 ? 201.853 66.667 -49.134 1.00 32.02 50 LYS B O 1
ATOM 3454 N N . ALA B 1 54 ? 200.797 67.945 -47.669 1.00 34.70 51 ALA B N 1
ATOM 3455 C CA . ALA B 1 54 ? 200.341 68.925 -48.680 1.00 34.88 51 ALA B CA 1
ATOM 3456 C C . ALA B 1 54 ? 201.528 69.581 -49.344 1.00 32.91 51 ALA B C 1
ATOM 3457 O O . ALA B 1 54 ? 201.492 69.818 -50.554 1.00 32.60 51 ALA B O 1
ATOM 3459 N N . SER B 1 55 ? 202.599 69.840 -48.586 1.00 31.46 52 SER B N 1
ATOM 3460 C CA . SER B 1 55 ? 203.765 70.520 -49.129 1.00 30.10 52 SER B CA 1
ATOM 3461 C C . SER B 1 55 ? 204.547 69.637 -50.086 1.00 30.56 52 SER B C 1
ATOM 3462 O O . SER B 1 55 ? 205.383 70.131 -50.814 1.00 31.71 52 SER B O 1
ATOM 3465 N N . GLY B 1 56 ? 204.374 68.317 -50.002 1.00 29.45 53 GLY B N 1
ATOM 3466 C CA . GLY B 1 56 ? 205.174 67.394 -50.775 1.00 28.20 53 GLY B CA 1
ATOM 3467 C C . GLY B 1 56 ? 206.418 66.870 -50.053 1.00 26.31 53 GLY B C 1
ATOM 3468 O O . GLY B 1 56 ? 207.013 65.885 -50.503 1.00 27.30 53 GLY B O 1
ATOM 3469 N N . TYR B 1 57 ? 206.743 67.425 -48.884 1.00 25.02 54 TYR B N 1
ATOM 3470 C CA . TYR B 1 57 ? 207.882 67.006 -48.106 1.00 23.67 54 TYR B CA 1
ATOM 3471 C C . TYR B 1 57 ? 208.018 65.494 -47.954 1.00 24.16 54 TYR B C 1
ATOM 3472 O O . TYR B 1 57 ? 209.125 64.959 -47.996 1.00 23.19 54 TYR B O 1
ATOM 3481 N N . VAL B 1 58 ? 206.894 64.809 -47.749 1.00 24.50 55 VAL B N 1
ATOM 3482 C CA . VAL B 1 58 ? 206.908 63.398 -47.401 1.00 25.72 55 VAL B CA 1
ATOM 3483 C C . VAL B 1 58 ? 207.399 62.488 -48.512 1.00 26.17 55 VAL B C 1
ATOM 3484 O O . VAL B 1 58 ? 207.633 61.303 -48.278 1.00 26.55 55 VAL B O 1
ATOM 3488 N N . ARG B 1 59 ? 207.511 63.017 -49.726 1.00 27.50 56 ARG B N 1
ATOM 3489 C CA . ARG B 1 59 ? 208.027 62.231 -50.840 1.00 28.14 56 ARG B CA 1
ATOM 3490 C C . ARG B 1 59 ? 209.381 62.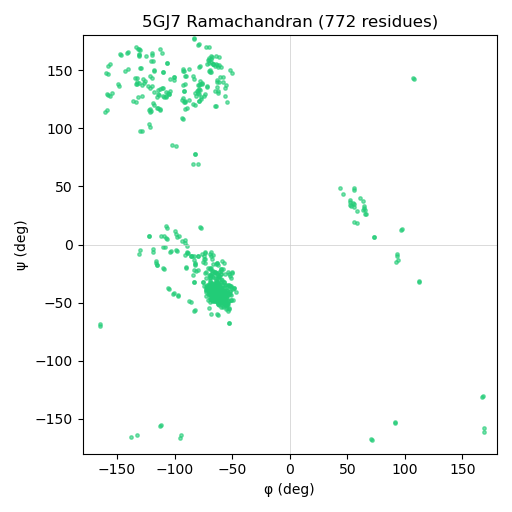700 -51.326 1.00 27.21 56 ARG B C 1
ATOM 3491 O O . ARG B 1 59 ? 209.848 62.185 -52.324 1.00 27.95 56 ARG B O 1
ATOM 3499 N N . TRP B 1 60 ? 210.027 63.636 -50.631 1.00 26.60 57 TRP B N 1
ATOM 3500 C CA . TRP B 1 60 ? 211.282 64.189 -51.099 1.00 26.80 57 TRP B CA 1
ATOM 3501 C C . TRP B 1 60 ? 212.433 63.146 -51.146 1.00 26.94 57 TRP B C 1
ATOM 3502 O O . TRP B 1 60 ? 213.249 63.206 -52.076 1.00 28.86 57 TRP B O 1
ATOM 3513 N N . THR B 1 61 ? 212.411 62.124 -50.285 1.00 25.42 58 THR B N 1
ATOM 3514 C CA . THR B 1 61 ? 213.417 61.058 -50.372 1.00 24.52 58 THR B CA 1
ATOM 3515 C C . THR B 1 61 ? 213.076 59.858 -51.239 1.00 26.38 58 THR B C 1
ATOM 3516 O O . THR B 1 61 ? 213.963 59.056 -51.497 1.00 27.23 58 THR B O 1
ATOM 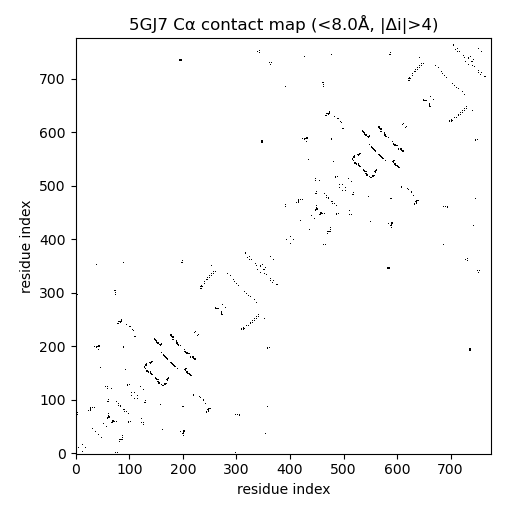3520 N N . VAL B 1 62 ? 211.838 59.750 -51.723 1.00 25.99 59 VAL B N 1
ATOM 3521 C CA . VAL B 1 62 ? 211.469 58.728 -52.680 1.00 27.10 59 VAL B CA 1
ATOM 3522 C C . VAL B 1 62 ? 212.271 58.954 -53.971 1.00 27.01 59 VAL B C 1
ATOM 3523 O O . VAL B 1 62 ? 212.497 60.103 -54.352 1.00 26.06 59 VAL B O 1
ATOM 3527 N N . PRO B 1 63 ? 212.723 57.900 -54.632 1.00 28.35 60 PRO B N 1
ATOM 3528 C CA . PRO B 1 63 ? 213.538 58.152 -55.841 1.00 30.10 60 PRO B CA 1
ATOM 3529 C C . PRO B 1 63 ? 212.796 58.912 -56.953 1.00 30.56 60 PRO B C 1
ATOM 3530 O O . PRO B 1 63 ? 211.529 58.825 -57.094 1.00 29.35 60 PRO B O 1
ATOM 3534 N N . VAL B 1 64 ? 213.584 59.598 -57.777 1.00 30.56 61 VAL B N 1
ATOM 3535 C CA . VAL B 1 64 ? 212.994 60.337 -58.904 1.00 32.93 61 VAL B CA 1
ATOM 3536 C C . VAL B 1 64 ? 212.150 59.482 -59.815 1.00 34.12 61 VAL B C 1
ATOM 3537 O O . VAL B 1 64 ? 211.066 59.910 -60.227 1.00 34.37 61 VAL B O 1
ATOM 3541 N N . GLU B 1 65 ? 212.589 58.256 -60.095 1.00 36.92 62 GLU B N 1
ATOM 3542 C CA . GLU B 1 65 ? 211.851 57.396 -61.006 1.00 39.62 62 GLU B CA 1
ATOM 3543 C C . GLU B 1 65 ? 210.412 57.043 -60.531 1.00 39.41 62 GLU B C 1
ATOM 3544 O O . GLU B 1 65 ? 209.511 56.807 -61.368 1.00 37.39 62 GLU B O 1
ATOM 3550 N N . TYR B 1 66 ? 210.185 57.055 -59.221 1.00 36.31 63 TYR B N 1
ATOM 3551 C CA . TYR B 1 66 ? 208.863 56.830 -58.673 1.00 36.95 63 TYR B CA 1
ATOM 3552 C C . TYR B 1 66 ? 208.131 58.125 -58.276 1.00 36.12 63 TYR B C 1
ATOM 3553 O O . TYR B 1 66 ? 207.050 58.074 -57.690 1.00 37.25 63 TYR B O 1
ATOM 3562 N N . GLY B 1 67 ? 208.648 59.276 -58.686 1.00 35.27 64 GLY B N 1
ATOM 3563 C CA . GLY B 1 67 ? 207.916 60.553 -58.499 1.00 34.49 64 GLY B CA 1
ATOM 3564 C C . GLY B 1 67 ? 208.314 61.347 -57.285 1.00 31.68 64 GLY B C 1
ATOM 3565 O O . GLY B 1 67 ? 207.630 62.314 -56.905 1.00 30.06 64 GLY B O 1
ATOM 3566 N N . GLY B 1 68 ? 209.437 60.961 -56.658 1.00 30.84 65 GLY B N 1
ATOM 3567 C CA . GLY B 1 68 ? 209.997 61.748 -55.579 1.00 29.28 65 GLY B CA 1
ATOM 3568 C C . GLY B 1 68 ? 211.064 62.693 -56.081 1.00 29.77 65 GLY B C 1
ATOM 3569 O O . GLY B 1 68 ? 211.225 62.869 -57.279 1.00 29.81 65 GLY B O 1
ATOM 3570 N N . LEU B 1 69 ? 211.857 63.214 -55.159 1.00 28.16 66 LEU B N 1
ATOM 3571 C CA . LEU B 1 69 ? 212.947 64.112 -55.513 1.00 29.47 66 LEU B CA 1
ATOM 3572 C C . LEU B 1 69 ? 214.321 63.502 -55.312 1.00 29.16 66 LEU B C 1
ATOM 3573 O O . LEU B 1 69 ? 215.312 64.153 -55.642 1.00 28.39 66 LEU B O 1
ATOM 3578 N N . GLY B 1 70 ? 214.399 62.266 -54.802 1.00 28.91 67 GLY B N 1
ATOM 3579 C CA . GLY B 1 70 ? 215.677 61.610 -54.541 1.00 28.65 67 GLY B CA 1
ATOM 3580 C C . GLY B 1 70 ? 216.683 62.401 -53.695 1.00 28.89 67 GLY B C 1
ATOM 3581 O O . GLY B 1 70 ? 217.854 62.303 -53.945 1.00 26.83 67 GLY B O 1
ATOM 3582 N N . LEU B 1 71 ? 216.223 63.128 -52.677 1.00 28.35 68 LEU B N 1
ATOM 3583 C CA . LEU B 1 71 ? 217.055 64.062 -51.935 1.00 28.50 68 LEU B CA 1
ATOM 3584 C C . LEU B 1 71 ? 218.223 63.351 -51.282 1.00 27.50 68 LEU B C 1
ATOM 3585 O O . LEU B 1 71 ? 218.113 62.214 -50.812 1.00 27.47 68 LEU B O 1
ATOM 3590 N N . SER B 1 72 ? 219.340 64.041 -51.248 1.00 26.02 69 SER B N 1
ATOM 3591 C CA . SER B 1 72 ? 220.537 63.585 -50.569 1.00 24.49 69 SER B CA 1
ATOM 3592 C C . SER B 1 72 ? 220.343 63.514 -49.049 1.00 23.64 69 SER B C 1
ATOM 3593 O O . SER B 1 72 ? 219.464 64.193 -48.480 1.00 24.65 69 SER B O 1
ATOM 3596 N N . LEU B 1 73 ? 221.116 62.677 -48.373 1.00 22.53 70 LEU B N 1
ATOM 3597 C CA . LEU B 1 73 ? 221.079 62.670 -46.918 1.00 22.26 70 LEU B CA 1
ATOM 3598 C C . LEU B 1 73 ? 221.469 64.048 -46.339 1.00 22.66 70 LEU B C 1
ATOM 3599 O O . LEU B 1 73 ? 220.869 64.535 -45.381 1.00 20.61 70 LEU B O 1
ATOM 3604 N N . GLU B 1 74 ? 222.462 64.687 -46.929 1.00 24.26 71 GLU B N 1
ATOM 3605 C CA . GLU B 1 74 ? 222.886 66.019 -46.480 1.00 23.91 71 GLU B CA 1
ATOM 3606 C C . GLU B 1 74 ? 221.693 66.978 -46.472 1.00 22.60 71 GLU B C 1
ATOM 3607 O O . GLU B 1 74 ? 221.474 67.714 -45.487 1.00 23.70 71 GLU B O 1
ATOM 3613 N N . GLU B 1 75 ? 220.970 67.018 -47.581 1.00 23.86 72 GLU B N 1
ATOM 3614 C CA . GLU B 1 75 ? 219.820 67.938 -47.664 1.00 24.75 72 GLU B CA 1
ATOM 3615 C C . GLU B 1 75 ? 218.654 67.513 -46.745 1.00 22.66 72 GLU B C 1
ATOM 3616 O O . GLU B 1 75 ? 218.025 68.348 -46.141 1.00 23.79 72 GLU B O 1
ATOM 3622 N N . MET B 1 76 ? 218.358 66.244 -46.655 1.00 22.10 73 MET B N 1
ATOM 3623 C CA . MET B 1 76 ? 217.357 65.793 -45.749 1.00 23.07 73 MET B CA 1
ATOM 3624 C C . MET B 1 76 ? 217.692 66.285 -44.342 1.00 22.65 73 MET B C 1
ATOM 3625 O O . MET B 1 76 ? 216.796 66.770 -43.614 1.00 23.09 73 MET B O 1
ATOM 3630 N N . LEU B 1 77 ? 218.950 66.170 -43.943 1.00 21.40 74 LEU B N 1
ATOM 3631 C CA . LEU B 1 77 ? 219.326 66.651 -42.593 1.00 21.51 74 LEU B CA 1
ATOM 3632 C C . LEU B 1 77 ? 219.124 68.133 -42.431 1.00 20.16 74 LEU B C 1
ATOM 3633 O O . LEU B 1 77 ? 218.697 68.533 -41.362 1.00 20.00 74 LEU B O 1
ATOM 3638 N N . MET B 1 78 ? 219.450 68.933 -43.456 1.00 21.31 75 MET B N 1
ATOM 3639 C CA . MET B 1 78 ? 219.234 70.361 -43.410 1.00 22.64 75 MET B CA 1
ATOM 3640 C C . MET B 1 78 ? 217.762 70.672 -43.128 1.00 22.85 75 MET B C 1
ATOM 3641 O O . MET B 1 78 ? 217.455 71.567 -42.321 1.00 21.99 75 MET B O 1
ATOM 3646 N N . HIS B 1 79 ? 216.843 69.967 -43.803 1.00 20.44 76 HIS B N 1
ATOM 3647 C CA . HIS B 1 79 ? 215.429 70.244 -43.587 1.00 23.33 76 HIS B CA 1
ATOM 3648 C C . HIS B 1 79 ? 214.932 69.748 -42.252 1.00 21.74 76 HIS B C 1
ATOM 3649 O O . HIS B 1 79 ? 214.136 70.414 -41.627 1.00 21.28 76 HIS B O 1
ATOM 3656 N N . GLN B 1 80 ? 215.433 68.589 -41.808 1.00 23.05 77 GLN B N 1
ATOM 3657 C CA . GLN B 1 80 ? 215.063 68.090 -40.486 1.00 20.57 77 GLN B CA 1
ATOM 3658 C C . GLN B 1 80 ? 215.465 69.039 -39.383 1.00 21.63 77 GLN B C 1
ATOM 3659 O O . GLN B 1 80 ? 214.703 69.250 -38.415 1.00 19.21 77 GLN B O 1
ATOM 3665 N N . GLU B 1 81 ? 216.660 69.632 -39.526 1.00 20.98 78 GLU B N 1
ATOM 3666 C CA . GLU B 1 81 ? 217.136 70.631 -38.613 1.00 21.71 78 GLU B CA 1
ATOM 3667 C C . GLU B 1 81 ? 216.239 71.850 -38.621 1.00 21.53 78 GLU B C 1
ATOM 3668 O O . GLU B 1 81 ? 215.862 72.347 -37.545 1.00 22.22 78 GLU B O 1
ATOM 3674 N N . VAL B 1 82 ? 215.834 72.288 -39.797 1.00 22.33 79 VAL B N 1
ATOM 3675 C CA . VAL B 1 82 ? 214.927 73.437 -39.933 1.00 24.90 79 VAL B CA 1
ATOM 3676 C C . VAL B 1 82 ? 213.575 73.141 -39.249 1.00 24.12 79 VAL B C 1
ATOM 3677 O O . VAL B 1 82 ? 213.049 73.930 -38.439 1.00 21.69 79 VAL B O 1
ATOM 3681 N N . LEU B 1 83 ? 213.031 71.967 -39.539 1.00 22.24 80 LEU B N 1
ATOM 3682 C CA . LEU B 1 83 ? 211.693 71.598 -39.002 1.00 22.02 80 LEU B CA 1
ATOM 3683 C C . LEU B 1 83 ? 211.750 71.480 -37.470 1.00 21.54 80 LEU B C 1
ATOM 3684 O O . LEU B 1 83 ? 210.812 71.908 -36.792 1.00 22.65 80 LEU B O 1
ATOM 3689 N N . ALA B 1 84 ? 212.815 70.861 -36.946 1.00 21.30 81 ALA B N 1
ATOM 3690 C CA . ALA B 1 84 ? 212.988 70.643 -35.518 1.00 21.26 81 ALA B CA 1
ATOM 3691 C C . ALA B 1 84 ? 213.097 71.954 -34.737 1.00 23.33 81 ALA B C 1
ATOM 3692 O O . ALA B 1 84 ? 212.733 71.995 -33.581 1.00 23.73 81 ALA B O 1
ATOM 3694 N N . LYS B 1 85 ? 213.590 73.017 -35.355 1.00 24.07 82 LYS B N 1
ATOM 3695 C CA . LYS B 1 85 ? 213.644 74.290 -34.670 1.00 26.52 82 LYS B CA 1
ATOM 3696 C C . LYS B 1 85 ? 212.262 74.768 -34.386 1.00 28.71 82 LYS B C 1
ATOM 3697 O O . LYS B 1 85 ? 212.031 75.427 -33.365 1.00 27.62 82 LYS B O 1
ATOM 3703 N N . GLY B 1 86 ? 211.334 74.494 -35.321 1.00 28.82 83 GLY B N 1
ATOM 3704 C CA . GLY B 1 86 ? 209.952 74.760 -35.080 1.00 26.35 83 GLY B CA 1
ATOM 3705 C C . GLY B 1 86 ? 209.269 73.892 -34.042 1.00 27.64 83 GLY B C 1
ATOM 3706 O O . GLY B 1 86 ? 208.556 74.404 -33.149 1.00 24.09 83 GLY B O 1
ATOM 3707 N N . ASP B 1 87 ? 209.442 72.566 -34.163 1.00 25.31 84 ASP B N 1
ATOM 3708 C CA . ASP B 1 87 ? 208.896 71.654 -33.195 1.00 25.70 84 ASP B CA 1
ATOM 3709 C C . ASP B 1 87 ? 209.667 70.332 -33.283 1.00 24.82 84 ASP B C 1
ATOM 3710 O O . ASP B 1 87 ? 209.566 69.633 -34.292 1.00 22.12 84 ASP B O 1
ATOM 3715 N N . GLY B 1 88 ? 210.369 69.996 -32.199 1.00 22.67 85 GLY B N 1
ATOM 3716 C CA . GLY B 1 88 ? 211.137 68.785 -32.134 1.00 22.73 85 GLY B CA 1
ATOM 3717 C C . GLY B 1 88 ? 210.347 67.525 -32.353 1.00 22.82 85 GLY B C 1
ATOM 3718 O O . GLY B 1 88 ? 210.777 66.689 -33.145 1.00 24.09 85 GLY B O 1
ATOM 3719 N N . SER B 1 89 ? 209.181 67.416 -31.707 1.00 24.68 86 SER B N 1
ATOM 3720 C CA . SER B 1 89 ? 208.348 66.232 -31.809 1.00 25.97 86 SER B CA 1
ATOM 3721 C C . SER B 1 89 ? 207.953 65.915 -33.238 1.00 24.88 86 SER B C 1
ATOM 3722 O O . SER B 1 89 ? 208.083 64.801 -33.697 1.00 26.04 86 SER B O 1
ATOM 3725 N N . THR B 1 90 ? 207.379 66.901 -33.896 1.00 24.44 87 THR B N 1
ATOM 3726 C CA . THR B 1 90 ? 206.917 66.706 -35.295 1.00 25.34 87 THR B CA 1
ATOM 3727 C C . THR B 1 90 ? 208.089 66.338 -36.229 1.00 23.97 87 THR B C 1
ATOM 3728 O O . THR B 1 90 ? 207.958 65.442 -37.069 1.00 23.66 87 THR B O 1
ATOM 3732 N N . ALA B 1 91 ? 209.203 67.049 -36.092 1.00 23.00 88 ALA B N 1
ATOM 3733 C CA . ALA B 1 91 ? 210.371 66.824 -36.927 1.00 21.97 88 ALA B CA 1
ATOM 3734 C C . ALA B 1 91 ? 210.903 65.432 -36.731 1.00 22.78 88 ALA B C 1
ATOM 3735 O O . ALA B 1 91 ? 211.125 64.687 -37.675 1.00 22.20 88 ALA B O 1
ATOM 3737 N N . LEU B 1 92 ? 211.054 65.051 -35.491 1.00 22.76 89 LEU B N 1
ATOM 3738 C CA . LEU B 1 92 ? 211.585 63.722 -35.222 1.00 23.53 89 LEU B CA 1
ATOM 3739 C C . LEU B 1 92 ? 210.653 62.652 -35.789 1.00 23.39 89 LEU B C 1
ATOM 3740 O O . LEU B 1 92 ? 211.107 61.701 -36.404 1.00 23.03 89 LEU B O 1
ATOM 3745 N N . ALA B 1 93 ? 209.347 62.783 -35.542 1.00 23.15 90 ALA B N 1
ATOM 3746 C CA . ALA B 1 93 ? 208.369 61.817 -36.070 1.00 24.44 90 ALA B CA 1
ATOM 3747 C C . ALA B 1 93 ? 208.378 61.688 -37.607 1.00 23.50 90 ALA B C 1
ATOM 3748 O O . ALA B 1 93 ? 208.473 60.554 -38.124 1.00 25.08 90 ALA B O 1
ATOM 3750 N N . ILE B 1 94 ? 208.368 62.797 -38.333 1.00 22.35 91 ILE B N 1
ATOM 3751 C CA . ILE B 1 94 ? 208.419 62.693 -39.796 1.00 23.83 91 ILE B CA 1
ATOM 3752 C C . ILE B 1 94 ? 209.813 62.275 -40.293 1.00 22.14 91 ILE B C 1
ATOM 3753 O O . ILE B 1 94 ? 209.944 61.654 -41.350 1.00 22.85 91 ILE B O 1
ATOM 3758 N N . GLY B 1 95 ? 210.844 62.534 -39.484 1.00 22.24 92 GLY B N 1
ATOM 3759 C CA . GLY B 1 95 ? 212.209 62.127 -39.777 1.00 21.11 92 GLY B CA 1
ATOM 3760 C C . GLY B 1 95 ? 212.286 60.632 -39.967 1.00 21.49 92 GLY B C 1
ATOM 3761 O O . GLY B 1 95 ? 213.047 60.161 -40.823 1.00 21.78 92 GLY B O 1
ATOM 3762 N N . TRP B 1 96 ? 211.564 59.884 -39.150 1.00 21.73 93 TRP B N 1
ATOM 3763 C CA . TRP B 1 96 ? 211.551 58.443 -39.260 1.00 24.41 93 TRP B CA 1
ATOM 3764 C C . TRP B 1 96 ? 211.026 58.008 -40.622 1.00 25.13 93 TRP B C 1
ATOM 3765 O O . TRP B 1 96 ? 211.496 56.995 -41.175 1.00 27.08 93 TRP B O 1
ATOM 3776 N N . HIS B 1 97 ? 210.001 58.710 -41.110 1.00 26.30 94 HIS B N 1
ATOM 3777 C CA . HIS B 1 97 ? 209.385 58.385 -42.406 1.00 25.85 94 HIS B CA 1
ATOM 3778 C C . HIS B 1 97 ? 210.334 58.732 -43.583 1.00 25.89 94 HIS B C 1
ATOM 3779 O O . HIS B 1 97 ? 210.630 57.854 -44.402 1.00 26.15 94 HIS B O 1
ATOM 3786 N N . VAL B 1 98 ? 210.806 59.974 -43.666 1.00 24.30 95 VAL B N 1
ATOM 3787 C CA . VAL B 1 98 ? 211.665 60.352 -44.769 1.00 25.16 95 VAL B CA 1
ATOM 3788 C C . VAL B 1 98 ? 212.985 59.595 -44.735 1.00 24.30 95 VAL B C 1
ATOM 3789 O O . VAL B 1 98 ? 213.575 59.204 -45.798 1.00 25.22 95 VAL B O 1
ATOM 3793 N N . GLY B 1 99 ? 213.467 59.355 -43.528 1.00 25.27 96 GLY B N 1
ATOM 3794 C CA . GLY B 1 99 ? 214.703 58.645 -43.325 1.00 23.60 96 GLY B CA 1
ATOM 3795 C C . GLY B 1 99 ? 214.592 57.191 -43.731 1.00 24.67 96 GLY B C 1
ATOM 3796 O O . GLY B 1 99 ? 215.535 56.661 -44.360 1.00 23.98 96 GLY B O 1
ATOM 3797 N N . ILE B 1 100 ? 213.522 56.505 -43.298 1.00 24.94 97 ILE B N 1
ATOM 3798 C CA . ILE B 1 100 ? 213.369 55.082 -43.636 1.00 26.49 97 ILE B CA 1
ATOM 3799 C C . ILE B 1 100 ? 213.280 54.913 -45.145 1.00 26.31 97 ILE B C 1
ATOM 3800 O O . ILE B 1 100 ? 213.819 53.937 -45.693 1.00 25.95 97 ILE B O 1
ATOM 3805 N N . LEU B 1 101 ? 212.661 55.882 -45.822 1.00 24.90 98 LEU B N 1
ATOM 3806 C CA . LEU B 1 101 ? 212.539 55.820 -47.257 1.00 25.80 98 LEU B CA 1
ATOM 3807 C C . LEU B 1 101 ? 213.918 56.027 -47.910 1.00 25.94 98 LEU B C 1
ATOM 3808 O O . LEU B 1 101 ? 214.266 55.310 -48.863 1.00 27.28 98 LEU B O 1
ATOM 3813 N N . LEU B 1 102 ? 214.753 56.890 -47.334 1.00 25.42 99 LEU B N 1
ATOM 3814 C CA . LEU B 1 102 ? 216.111 57.034 -47.832 1.00 25.61 99 LEU B CA 1
ATOM 3815 C C . LEU B 1 102 ? 216.906 55.739 -47.625 1.00 26.22 99 LEU B C 1
ATOM 3816 O O . LEU B 1 102 ? 217.602 55.268 -48.552 1.00 25.41 99 LEU B O 1
ATOM 3821 N N . HIS B 1 103 ? 216.737 55.129 -46.449 1.00 25.83 100 HIS B N 1
ATOM 3822 C CA . HIS B 1 103 ? 217.330 53.810 -46.151 1.00 27.91 100 HIS B CA 1
ATOM 3823 C C . HIS B 1 103 ? 216.973 52.768 -47.197 1.00 28.38 100 HIS B C 1
ATOM 3824 O O . HIS B 1 103 ? 217.852 52.048 -47.703 1.00 29.07 100 HIS B O 1
ATOM 3831 N N . LEU B 1 104 ? 215.688 52.649 -47.485 1.00 29.18 101 LEU B N 1
ATOM 3832 C CA . LEU B 1 104 ? 215.199 51.617 -48.442 1.00 29.75 101 LEU B CA 1
ATOM 3833 C C . LEU B 1 104 ? 215.697 51.852 -49.866 1.00 29.34 101 LEU B C 1
ATOM 3834 O O . LEU B 1 104 ? 216.132 50.947 -50.540 1.00 29.33 101 LEU B O 1
ATOM 3839 N N . ARG B 1 105 ? 215.732 53.113 -50.254 1.00 29.60 102 ARG B N 1
ATOM 3840 C CA . ARG B 1 105 ? 216.275 53.536 -51.544 1.00 30.54 102 ARG B CA 1
ATOM 3841 C C . ARG B 1 105 ? 217.760 53.196 -51.694 1.00 31.88 102 ARG B C 1
ATOM 3842 O O . ARG B 1 105 ? 218.155 52.766 -52.791 1.00 31.91 102 ARG B O 1
ATOM 3850 N N . GLU B 1 106 ? 218.557 53.410 -50.624 1.00 29.51 103 GLU B N 1
ATOM 3851 C CA . GLU B 1 106 ? 219.993 53.203 -50.672 1.00 31.11 103 GLU B CA 1
ATOM 3852 C C . GLU B 1 106 ? 220.403 51.753 -50.477 1.00 32.60 103 GLU B C 1
ATOM 3853 O O . GLU B 1 106 ? 221.519 51.410 -50.862 1.00 33.36 103 GLU B O 1
ATOM 3859 N N . THR B 1 107 ? 219.515 50.907 -49.938 1.00 31.72 104 THR B N 1
ATOM 3860 C CA . THR B 1 107 ? 219.872 49.532 -49.637 1.00 33.32 104 THR B CA 1
ATOM 3861 C C . THR B 1 107 ? 219.224 48.483 -50.535 1.00 35.82 104 THR B C 1
ATOM 3862 O O . THR B 1 107 ? 219.744 47.371 -50.622 1.00 39.34 104 THR B O 1
ATOM 3866 N N . GLY B 1 108 ? 218.115 48.815 -51.191 1.00 35.74 105 GLY B N 1
ATOM 3867 C CA . GLY B 1 108 ? 217.240 47.802 -51.807 1.00 38.81 105 GLY B CA 1
ATOM 3868 C C . GLY B 1 108 ? 216.811 46.689 -50.847 1.00 39.12 105 GLY B C 1
ATOM 3869 O O . GLY B 1 108 ? 216.680 45.545 -51.268 1.00 41.75 105 GLY B O 1
ATOM 3870 N N . ALA B 1 109 ? 216.627 47.017 -49.563 1.00 37.66 106 ALA B N 1
ATOM 3871 C CA . ALA B 1 109 ? 216.148 46.044 -48.569 1.00 39.93 106 ALA B CA 1
ATOM 3872 C C . ALA B 1 109 ? 214.761 45.477 -48.947 1.00 42.14 106 ALA B C 1
ATOM 3873 O O . ALA B 1 109 ? 214.497 44.305 -48.703 1.00 46.47 106 ALA B O 1
ATOM 3875 N N . PHE B 1 110 ? 213.911 46.277 -49.604 1.00 41.71 107 PHE B N 1
ATOM 3876 C CA . PHE B 1 110 ? 212.619 45.762 -50.109 1.00 45.14 107 PHE B CA 1
ATOM 3877 C C . PHE B 1 110 ? 212.764 45.051 -51.458 1.00 45.59 107 PHE B C 1
ATOM 3878 O O . PHE B 1 110 ? 213.536 45.516 -52.295 1.00 47.18 107 PHE B O 1
ATOM 3886 N N . PRO B 1 111 ? 212.005 43.953 -51.684 1.00 47.19 108 PRO B N 1
ATOM 3887 C CA . PRO B 1 111 ? 211.787 43.473 -53.061 1.00 48.10 108 PRO B CA 1
ATOM 3888 C C . PRO B 1 111 ? 211.322 44.610 -53.964 1.00 47.98 108 PRO B C 1
ATOM 3889 O O . PRO B 1 111 ? 210.633 45.508 -53.483 1.00 45.26 108 PRO B O 1
ATOM 3893 N N . ASP B 1 112 ? 211.703 44.571 -55.239 1.00 50.65 109 ASP B N 1
ATOM 3894 C CA . ASP B 1 112 ? 211.498 45.711 -56.155 1.00 53.71 109 ASP B CA 1
ATOM 3895 C C . ASP B 1 112 ? 210.040 46.104 -56.244 1.00 52.97 109 ASP B C 1
ATOM 3896 O O . ASP B 1 112 ? 209.685 47.296 -56.156 1.00 49.38 109 ASP B O 1
ATOM 3901 N N . GLU B 1 113 ? 209.192 45.098 -56.405 1.00 50.57 110 GLU B N 1
ATOM 3902 C CA . GLU B 1 113 ? 207.796 45.353 -56.595 1.00 51.60 110 GLU B CA 1
ATOM 3903 C C . GLU B 1 113 ? 207.194 45.977 -55.349 1.00 45.89 110 GLU B C 1
ATOM 3904 O O . GLU B 1 113 ? 206.396 46.890 -55.458 1.00 43.57 110 GLU B O 1
ATOM 3910 N N . LEU B 1 114 ? 207.590 45.506 -54.173 1.00 44.32 111 LEU B N 1
ATOM 3911 C CA . LEU B 1 114 ? 207.086 46.055 -52.920 1.00 43.15 111 LEU B CA 1
ATOM 3912 C C . LEU B 1 114 ? 207.500 47.533 -52.707 1.00 41.19 111 LEU B C 1
ATOM 3913 O O . LEU B 1 114 ? 206.711 48.344 -52.200 1.00 38.96 111 LEU B O 1
ATOM 3918 N N . PHE B 1 115 ? 208.745 47.847 -53.032 1.00 39.64 112 PHE B N 1
ATOM 3919 C CA . PHE B 1 115 ? 209.239 49.205 -52.916 1.00 39.43 112 PHE B CA 1
ATOM 3920 C C . PHE B 1 115 ? 208.460 50.153 -53.851 1.00 39.71 112 PHE B C 1
ATOM 3921 O O . PHE B 1 115 ? 208.074 51.259 -53.437 1.00 36.70 112 PHE B O 1
ATOM 3929 N N . ARG B 1 116 ? 208.224 49.698 -55.081 1.00 40.73 113 ARG B N 1
ATOM 3930 C CA . ARG B 1 116 ? 207.454 50.456 -56.042 1.00 43.88 113 ARG B CA 1
ATOM 3931 C C . ARG B 1 116 ? 206.032 50.727 -55.500 1.00 43.86 113 ARG B C 1
ATOM 3932 O O . ARG B 1 116 ? 205.553 51.872 -55.559 1.00 39.23 113 ARG B O 1
ATOM 3940 N N . MET B 1 117 ? 205.382 49.679 -54.975 1.00 40.73 114 MET B N 1
ATOM 3941 C CA . MET B 1 117 ? 204.058 49.833 -54.386 1.00 41.92 114 MET B CA 1
ATOM 3942 C C . MET B 1 117 ? 204.037 50.892 -53.269 1.00 38.99 114 MET B C 1
ATOM 3943 O O . MET B 1 117 ? 203.214 51.837 -53.286 1.00 36.73 114 MET B O 1
ATOM 3948 N N . VAL B 1 118 ? 204.956 50.763 -52.319 1.00 37.71 115 VAL B N 1
ATOM 3949 C CA . VAL B 1 118 ? 205.033 51.718 -51.215 1.00 36.88 115 VAL B CA 1
ATOM 3950 C C . VAL B 1 118 ? 205.318 53.151 -51.740 1.00 35.59 115 VAL B C 1
ATOM 3951 O O . VAL B 1 118 ? 204.647 54.091 -51.323 1.00 35.71 115 VAL B O 1
ATOM 3955 N N . CYS B 1 119 ? 206.319 53.299 -52.616 1.00 35.00 116 CYS B N 1
ATOM 3956 C CA . CYS B 1 119 ? 206.668 54.618 -53.165 1.00 34.42 116 CYS B CA 1
ATOM 3957 C C . CYS B 1 119 ? 205.469 55.290 -53.856 1.00 35.54 116 CYS B C 1
ATOM 3958 O O . CYS B 1 119 ? 205.208 56.476 -53.615 1.00 32.61 116 CYS B O 1
ATOM 3961 N N . GLU B 1 120 ? 204.703 54.514 -54.645 1.00 36.76 117 GLU B N 1
ATOM 3962 C CA . GLU B 1 120 ? 203.505 55.049 -55.278 1.00 38.94 117 GLU B CA 1
ATOM 3963 C C . GLU B 1 120 ? 202.505 55.548 -54.260 1.00 36.92 117 GLU B C 1
ATOM 3964 O O . GLU B 1 120 ? 201.896 56.584 -54.479 1.00 35.12 117 GLU B O 1
ATOM 3970 N N . SER B 1 121 ? 202.304 54.783 -53.180 1.00 36.36 118 SER B N 1
ATOM 3971 C CA . SER B 1 121 ? 201.374 55.194 -52.135 1.00 35.33 118 SER B CA 1
ATOM 3972 C C . SER B 1 121 ? 201.857 56.474 -51.427 1.00 33.83 118 SER B C 1
ATOM 3973 O O . SER B 1 121 ? 201.051 57.368 -51.136 1.00 32.94 118 SER B O 1
ATOM 3976 N N . VAL B 1 122 ? 203.167 56.601 -51.216 1.00 32.53 119 VAL B N 1
ATOM 3977 C CA . VAL B 1 122 ? 203.699 57.833 -50.644 1.00 32.27 119 VAL B CA 1
ATOM 3978 C C . VAL B 1 122 ? 203.496 59.012 -51.602 1.00 33.22 119 VAL B C 1
ATOM 3979 O O . VAL B 1 122 ? 203.072 60.086 -51.195 1.00 32.01 119 VAL B O 1
ATOM 3983 N N . VAL B 1 123 ? 203.856 58.819 -52.861 1.00 33.56 120 VAL B N 1
ATOM 3984 C CA . VAL B 1 123 ? 203.778 59.924 -53.830 1.00 34.68 120 VAL B CA 1
ATOM 3985 C C . VAL B 1 123 ? 202.338 60.335 -54.145 1.00 36.40 120 VAL B C 1
ATOM 3986 O O . VAL B 1 123 ? 202.024 61.534 -54.147 1.00 37.36 120 VAL B O 1
ATOM 3990 N N . LYS B 1 124 ? 201.482 59.353 -54.402 1.00 37.44 121 LYS B N 1
ATOM 3991 C CA . LYS B 1 124 ? 200.089 59.644 -54.796 1.00 42.48 121 LYS B CA 1
ATOM 3992 C C . LYS B 1 124 ? 199.136 59.916 -53.654 1.00 43.98 121 LYS B C 1
ATOM 3993 O O . LYS B 1 124 ? 198.196 60.668 -53.861 1.00 47.41 121 LYS B O 1
ATOM 3999 N N . GLU B 1 125 ? 199.315 59.296 -52.489 1.00 41.80 122 GLU B N 1
ATOM 4000 C CA . GLU B 1 125 ? 198.348 59.472 -51.369 1.00 43.05 122 GLU B CA 1
ATOM 4001 C C . GLU B 1 125 ? 198.957 60.091 -50.113 1.00 42.04 122 GLU B C 1
ATOM 4002 O O . GLU B 1 125 ? 198.223 60.349 -49.168 1.00 41.80 122 GLU B O 1
ATOM 4008 N N . GLY B 1 126 ? 200.275 60.332 -50.096 1.00 36.77 123 GLY B N 1
ATOM 4009 C CA . GLY B 1 126 ? 200.974 60.786 -48.901 1.00 35.57 123 GLY B CA 1
ATOM 4010 C C . GLY B 1 126 ? 200.942 59.763 -47.774 1.00 34.48 123 GLY B C 1
ATOM 4011 O O . GLY B 1 126 ? 200.982 60.151 -46.630 1.00 36.18 123 GLY B O 1
ATOM 4012 N N . ALA B 1 127 ? 200.887 58.469 -48.098 1.00 33.20 124 ALA B N 1
ATOM 4013 C CA . ALA B 1 127 ? 200.990 57.393 -47.113 1.00 32.61 124 ALA B CA 1
ATOM 4014 C C . ALA B 1 127 ? 202.315 57.499 -46.338 1.00 31.11 124 ALA B C 1
ATOM 4015 O O . ALA B 1 127 ? 203.371 57.802 -46.935 1.00 31.65 124 ALA B O 1
ATOM 4017 N N . LEU B 1 128 ? 202.286 57.248 -45.035 1.00 28.76 125 LEU B N 1
ATOM 4018 C CA . LEU B 1 128 ? 203.462 57.319 -44.227 1.00 28.57 125 LEU B CA 1
ATOM 4019 C C . LEU B 1 128 ? 203.880 55.897 -43.770 1.00 29.47 125 LEU B C 1
ATOM 4020 O O . LEU B 1 128 ? 203.017 55.068 -43.524 1.00 28.49 125 LEU B O 1
ATOM 4025 N N . ILE B 1 129 ? 205.195 55.698 -43.598 1.00 28.12 126 ILE B N 1
ATOM 4026 C CA . ILE B 1 129 ? 205.785 54.396 -43.252 1.00 28.64 126 ILE B CA 1
ATOM 4027 C C . ILE B 1 129 ? 206.775 54.589 -42.116 1.00 28.13 126 ILE B C 1
ATOM 4028 O O . ILE B 1 129 ? 207.441 55.636 -42.043 1.00 30.79 126 ILE B O 1
ATOM 4033 N N . ASN B 1 130 ? 206.836 53.626 -41.195 1.00 28.83 127 ASN B N 1
ATOM 4034 C CA . ASN B 1 130 ? 207.923 53.526 -40.230 1.00 31.76 127 ASN B CA 1
ATOM 4035 C C . ASN B 1 130 ? 208.189 52.060 -39.901 1.00 34.15 127 ASN B C 1
ATOM 4036 O O . ASN B 1 130 ? 207.383 51.142 -40.218 1.00 32.91 127 ASN B O 1
ATOM 4041 N N . SER B 1 131 ? 209.352 51.835 -39.307 1.00 34.88 128 SER B N 1
ATOM 4042 C CA . SER B 1 131 ? 209.778 50.497 -38.897 1.00 41.09 128 SER B CA 1
ATOM 4043 C C . SER B 1 131 ? 209.621 50.393 -37.407 1.00 44.07 128 SER B C 1
ATOM 4044 O O . SER B 1 131 ? 210.106 51.273 -36.712 1.00 48.31 128 SER B O 1
ATOM 4047 N N . CYS B 1 132 ? 209.005 49.327 -36.910 1.00 44.98 129 CYS B N 1
ATOM 4048 C CA . CYS B 1 132 ? 208.763 49.140 -35.466 1.00 53.13 129 CYS B CA 1
ATOM 4049 C C . CYS B 1 132 ? 209.237 47.755 -35.036 1.00 54.94 129 CYS B C 1
ATOM 4050 O O . CYS B 1 132 ? 208.536 46.758 -35.245 1.00 56.91 129 CYS B O 1
ATOM 4053 N N . ALA B 1 133 ? 210.449 47.699 -34.481 1.00 51.04 130 ALA B N 1
ATOM 4054 C CA . ALA B 1 133 ? 211.080 46.430 -34.100 1.00 52.42 130 ALA B CA 1
ATOM 4055 C C . ALA B 1 133 ? 211.103 46.160 -32.578 1.00 53.12 130 ALA B C 1
ATOM 4056 O O . ALA B 1 133 ? 210.906 45.020 -32.157 1.00 48.53 130 ALA B O 1
ATOM 4058 N N . THR B 1 134 ? 211.312 47.191 -31.752 1.00 49.30 131 THR B N 1
ATOM 4059 C CA . THR B 1 134 ? 211.483 47.019 -30.288 1.00 49.43 131 THR B CA 1
ATOM 4060 C C . THR B 1 134 ? 210.190 46.592 -29.577 1.00 48.88 131 THR B C 1
ATOM 4061 O O . THR B 1 134 ? 209.109 46.927 -30.034 1.00 53.17 131 THR B O 1
ATOM 4065 N N . GLU B 1 135 ? 210.301 45.843 -28.477 1.00 49.24 132 GLU B N 1
ATOM 4066 C CA . GLU B 1 135 ? 209.144 45.258 -27.767 1.00 56.49 132 GLU B CA 1
ATOM 4067 C C . GLU B 1 135 ? 209.244 45.549 -26.271 1.00 60.73 132 GLU B C 1
ATOM 4068 O O . GLU B 1 135 ? 210.316 45.891 -25.812 1.00 56.61 132 GLU B O 1
ATOM 4074 N N . PRO B 1 136 ? 208.146 45.398 -25.500 1.00 67.50 133 PRO B N 1
ATOM 4075 C CA . PRO B 1 136 ? 208.303 45.477 -24.046 1.00 72.81 133 PRO B CA 1
ATOM 4076 C C . PRO B 1 136 ? 208.873 44.173 -23.475 1.00 75.09 133 PRO B C 1
ATOM 4077 O O . PRO B 1 136 ? 209.734 44.215 -22.599 1.00 77.58 133 PRO B O 1
ATOM 4081 N N . PRO B 1 147 ? 212.966 38.134 -30.903 1.00 68.36 144 PRO B N 1
ATOM 4082 C CA . PRO B 1 147 ? 211.653 38.822 -30.970 1.00 64.31 144 PRO B CA 1
ATOM 4083 C C . PRO B 1 147 ? 210.502 37.962 -30.466 1.00 63.70 144 PRO B C 1
ATOM 4084 O O . PRO B 1 147 ? 210.290 36.855 -30.967 1.00 66.06 144 PRO B O 1
ATOM 4088 N N . GLU B 1 148 ? 209.784 38.467 -29.466 1.00 63.97 145 GLU B N 1
ATOM 4089 C CA . GLU B 1 148 ? 208.595 37.810 -28.888 1.00 67.42 145 GLU B CA 1
ATOM 4090 C C . GLU B 1 148 ? 207.387 37.795 -29.853 1.00 62.95 145 GLU B C 1
ATOM 4091 O O . GLU B 1 148 ? 206.598 36.845 -29.861 1.00 60.59 145 GLU B O 1
ATOM 4097 N N . THR B 1 149 ? 207.228 38.872 -30.634 1.00 57.86 146 THR B N 1
ATOM 4098 C CA . THR B 1 149 ? 206.226 38.938 -31.701 1.00 55.31 146 THR B CA 1
ATOM 4099 C C . THR B 1 149 ? 206.418 37.759 -32.664 1.00 56.49 146 THR B C 1
ATOM 4100 O O . THR B 1 149 ? 207.537 37.427 -33.056 1.00 55.42 146 THR B O 1
ATOM 4104 N N . THR B 1 150 ? 205.318 37.149 -33.056 1.00 55.21 147 THR B N 1
ATOM 4105 C CA . THR B 1 150 ? 205.387 35.875 -33.745 1.00 60.45 147 THR B CA 1
ATOM 4106 C C . THR B 1 150 ? 204.596 35.919 -35.034 1.00 59.60 147 THR B C 1
ATOM 4107 O O . THR B 1 150 ? 203.484 36.411 -35.026 1.00 61.49 147 THR B O 1
ATOM 4111 N N . ALA B 1 151 ? 205.153 35.349 -36.101 1.00 58.66 148 ALA B N 1
ATOM 4112 C CA . ALA B 1 151 ? 204.440 35.113 -37.350 1.00 59.53 148 ALA B CA 1
ATOM 4113 C C . ALA B 1 151 ? 204.210 33.613 -37.527 1.00 62.36 148 ALA B C 1
ATOM 4114 O O . ALA B 1 151 ? 205.128 32.855 -37.348 1.00 65.94 148 ALA B O 1
ATOM 4116 N N . VAL B 1 152 ? 203.007 33.216 -37.907 1.00 62.86 149 VAL B N 1
ATOM 4117 C CA . VAL B 1 152 ? 202.681 31.827 -38.173 1.00 65.24 149 VAL B CA 1
ATOM 4118 C C . VAL B 1 152 ? 202.418 31.766 -39.661 1.00 64.39 149 VAL B C 1
ATOM 4119 O O . VAL B 1 152 ? 201.695 32.606 -40.191 1.00 63.07 149 VAL B O 1
ATOM 4123 N N . LYS B 1 153 ? 202.994 30.768 -40.322 1.00 65.30 150 LYS B N 1
ATOM 4124 C CA . LYS B 1 153 ? 202.822 30.579 -41.751 1.00 64.67 150 LYS B CA 1
ATOM 4125 C C . LYS B 1 153 ? 201.409 30.032 -41.963 1.00 65.32 150 LYS B C 1
ATOM 4126 O O . LYS B 1 153 ? 201.016 29.035 -41.336 1.00 66.70 150 LYS B O 1
ATOM 4132 N N . VAL B 1 154 ? 200.652 30.688 -42.843 1.00 63.44 151 VAL B N 1
ATOM 4133 C CA . VAL B 1 154 ? 199.285 30.239 -43.206 1.00 64.76 151 VAL B CA 1
ATOM 4134 C C . VAL B 1 154 ? 199.167 30.249 -44.707 1.00 64.87 151 VAL B C 1
ATOM 4135 O O . VAL B 1 154 ? 199.996 30.860 -45.368 1.00 62.56 151 VAL B O 1
ATOM 4139 N N . PRO B 1 155 ? 198.102 29.649 -45.258 1.00 66.83 152 PRO B N 1
ATOM 4140 C CA . PRO B 1 155 ? 197.930 29.777 -46.685 1.00 67.29 152 PRO B CA 1
ATOM 4141 C C . PRO B 1 155 ? 197.880 31.227 -47.102 1.00 65.82 152 PRO B C 1
ATOM 4142 O O . PRO B 1 155 ? 197.169 32.036 -46.491 1.00 66.77 152 PRO B O 1
ATOM 4146 N N . GLY B 1 156 ? 198.718 31.574 -48.063 1.00 64.59 153 GLY B N 1
ATOM 4147 C CA . GLY B 1 156 ? 198.740 32.902 -48.599 1.00 62.27 153 GLY B CA 1
ATOM 4148 C C . GLY B 1 156 ? 199.706 33.881 -47.968 1.00 59.88 153 GLY B C 1
ATOM 4149 O O . GLY B 1 156 ? 199.914 34.934 -48.536 1.00 58.66 153 GLY B O 1
ATOM 4150 N N . GLY B 1 157 ? 200.255 33.581 -46.784 1.00 59.48 154 GLY B N 1
ATOM 4151 C CA . GLY B 1 157 ? 201.112 34.519 -46.088 1.00 57.10 154 GLY B CA 1
ATOM 4152 C C . GLY B 1 157 ? 201.389 34.132 -44.650 1.00 57.01 154 GLY B C 1
ATOM 4153 O O . GLY B 1 157 ? 201.660 32.953 -44.362 1.00 58.21 154 GLY B O 1
ATOM 4154 N N . TYR B 1 158 ? 201.195 35.085 -43.745 1.00 55.16 155 TYR B N 1
ATOM 4155 C CA . TYR B 1 158 ? 201.513 34.907 -42.320 1.00 57.22 155 TYR B CA 1
ATOM 4156 C C . TYR B 1 158 ? 200.467 35.612 -41.456 1.00 56.80 155 TYR B C 1
ATOM 4157 O O . TYR B 1 158 ? 199.865 36.594 -41.899 1.00 56.17 155 TYR B O 1
ATOM 4166 N N . ARG B 1 159 ? 200.207 35.074 -40.262 1.00 57.87 156 ARG B N 1
ATOM 4167 C CA . ARG B 1 159 ? 199.452 35.761 -39.215 1.00 57.69 156 ARG B CA 1
ATOM 4168 C C . ARG B 1 159 ? 200.441 36.210 -38.134 1.00 57.55 156 ARG B C 1
ATOM 4169 O O . ARG B 1 159 ? 201.222 35.391 -37.660 1.00 59.36 156 ARG B O 1
ATOM 4177 N N . ILE B 1 160 ? 200.379 37.485 -37.737 1.00 55.67 157 ILE B N 1
ATOM 4178 C CA . ILE B 1 160 ? 201.296 38.086 -36.788 1.00 55.17 157 ILE B CA 1
ATOM 4179 C C . ILE B 1 160 ? 200.555 38.474 -35.516 1.00 57.25 157 ILE B C 1
ATOM 4180 O O . ILE B 1 160 ? 199.524 39.159 -35.552 1.00 55.58 157 ILE B O 1
ATOM 4185 N N . THR B 1 161 ? 201.128 38.033 -34.393 1.00 60.06 158 THR B N 1
ATOM 4186 C CA . THR B 1 161 ? 200.623 38.303 -33.047 1.00 59.86 158 THR B CA 1
ATOM 4187 C C . THR B 1 161 ? 201.805 38.789 -32.191 1.00 58.13 158 THR B C 1
ATOM 4188 O O . THR B 1 161 ? 202.883 38.181 -32.177 1.00 57.12 158 THR B O 1
ATOM 4192 N N . GLY B 1 162 ? 201.627 39.935 -31.547 1.00 56.81 159 GLY B N 1
ATOM 4193 C CA . GLY B 1 162 ? 202.686 40.489 -30.722 1.00 56.43 159 GLY B CA 1
ATOM 4194 C C . GLY B 1 162 ? 202.416 41.913 -30.301 1.00 55.51 159 GLY B C 1
ATOM 4195 O O . GLY B 1 162 ? 201.276 42.390 -30.323 1.00 54.71 159 GLY B O 1
ATOM 4196 N N . ARG B 1 163 ? 203.483 42.587 -29.897 1.00 56.20 160 ARG B N 1
ATOM 4197 C CA . ARG B 1 163 ? 203.389 43.953 -29.372 1.00 58.52 160 ARG B CA 1
ATOM 4198 C C . ARG B 1 163 ? 204.715 44.670 -29.593 1.00 52.85 160 ARG B C 1
ATOM 4199 O O . ARG B 1 163 ? 205.766 44.113 -29.351 1.00 56.17 160 ARG B O 1
ATOM 4207 N N . LYS B 1 164 ? 204.661 45.874 -30.147 1.00 48.62 161 LYS B N 1
ATOM 4208 C CA . LYS B 1 164 ? 205.833 46.648 -30.406 1.00 48.75 161 LYS B CA 1
ATOM 4209 C C . LYS B 1 164 ? 205.685 47.929 -29.593 1.00 48.79 161 LYS B C 1
ATOM 4210 O O . LYS B 1 164 ? 204.573 48.306 -29.224 1.00 50.75 161 LYS B O 1
ATOM 4216 N N . THR B 1 165 ? 206.811 48.580 -29.318 1.00 46.33 162 THR B N 1
ATOM 4217 C CA . THR B 1 165 ? 206.842 49.754 -28.437 1.00 45.70 162 THR B CA 1
ATOM 4218 C C . THR B 1 165 ? 207.480 50.914 -29.159 1.00 41.56 162 THR B C 1
ATOM 4219 O O . THR B 1 165 ? 208.185 50.740 -30.145 1.00 42.95 162 THR B O 1
ATOM 4223 N N . PHE B 1 166 ? 207.255 52.114 -28.642 1.00 44.44 163 PHE B N 1
ATOM 4224 C CA . PHE B 1 166 ? 207.929 53.318 -29.146 1.00 44.28 163 PHE B CA 1
ATOM 4225 C C . PHE B 1 166 ? 207.731 53.557 -30.640 1.00 44.99 163 PHE B C 1
ATOM 4226 O O . PHE B 1 166 ? 208.670 53.922 -31.349 1.00 46.62 163 PHE B O 1
ATOM 4234 N N . SER B 1 167 ? 206.496 53.478 -31.108 1.00 48.11 164 SER B N 1
ATOM 4235 C CA . SER B 1 167 ? 206.219 53.785 -32.540 1.00 52.07 164 SER B CA 1
ATOM 4236 C C . SER B 1 167 ? 205.691 55.206 -32.778 1.00 47.93 164 SER B C 1
ATOM 4237 O O . SER B 1 167 ? 204.472 55.426 -32.860 1.00 43.71 164 SER B O 1
ATOM 4240 N N . THR B 1 168 ? 206.600 56.175 -32.900 1.00 44.27 165 THR B N 1
ATOM 4241 C CA . THR B 1 168 ? 206.235 57.604 -32.649 1.00 49.70 165 THR B CA 1
ATOM 4242 C C . THR B 1 168 ? 205.312 58.279 -33.652 1.00 47.99 165 THR B C 1
ATOM 4243 O O . THR B 1 168 ? 204.537 59.188 -33.277 1.00 54.60 165 THR B O 1
ATOM 4247 N N . LEU B 1 169 ? 205.364 57.844 -34.895 1.00 35.87 166 LEU B N 1
ATOM 4248 C CA . LEU B 1 169 ? 204.463 58.410 -35.904 1.00 32.53 166 LEU B CA 1
ATOM 4249 C C . LEU B 1 169 ? 203.165 57.594 -36.068 1.00 32.69 166 LEU B C 1
ATOM 4250 O O . LEU B 1 169 ? 202.278 57.949 -36.899 1.00 32.35 166 LEU B O 1
ATOM 4255 N N . SER B 1 170 ? 203.003 56.542 -35.259 1.00 32.67 167 SER B N 1
ATOM 4256 C CA . SER B 1 170 ? 201.941 55.508 -35.516 1.00 34.30 167 SER B CA 1
ATOM 4257 C C . SER B 1 170 ? 200.486 55.989 -35.745 1.00 35.58 167 SER B C 1
ATOM 4258 O O . SER B 1 170 ? 199.811 55.427 -36.623 1.00 35.34 167 SER B O 1
ATOM 4261 N N . PRO B 1 171 ? 200.033 57.055 -35.041 1.00 34.81 168 PRO B N 1
ATOM 4262 C CA . PRO B 1 171 ? 198.685 57.545 -35.264 1.00 36.98 168 PRO B CA 1
ATOM 4263 C C . PRO B 1 171 ? 198.424 57.998 -36.684 1.00 33.79 168 PRO B C 1
ATOM 4264 O O . PRO B 1 171 ? 197.271 57.963 -37.125 1.00 32.78 168 PRO B O 1
ATOM 4268 N N . ALA B 1 172 ? 199.474 58.391 -37.394 1.00 31.99 169 ALA B N 1
ATOM 4269 C CA . ALA B 1 172 ? 199.349 58.864 -3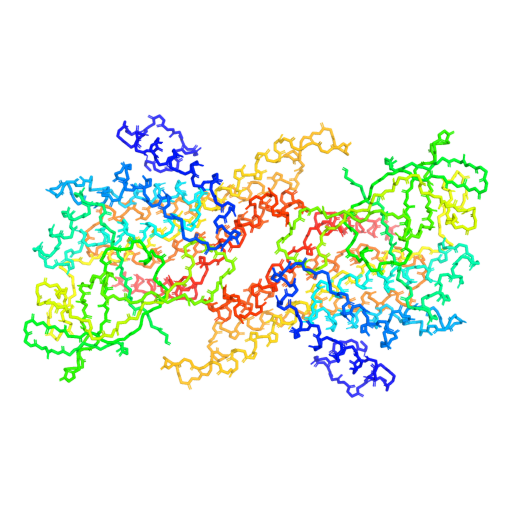8.780 1.00 31.53 169 ALA B CA 1
ATOM 4270 C C . ALA B 1 172 ? 199.868 57.901 -39.819 1.00 31.56 169 ALA B C 1
ATOM 4271 O O . ALA B 1 172 ? 199.977 58.270 -40.967 1.00 31.28 169 ALA B O 1
ATOM 4273 N N . LEU B 1 173 ? 200.280 56.694 -39.436 1.00 32.01 170 LEU B N 1
ATOM 4274 C CA . LEU B 1 173 ? 200.921 55.796 -40.392 1.00 31.68 170 LEU B CA 1
ATOM 4275 C C . LEU B 1 173 ? 199.901 55.111 -41.281 1.00 32.07 170 LEU B C 1
ATOM 4276 O O . LEU B 1 173 ? 198.774 54.846 -40.853 1.00 33.96 170 LEU B O 1
ATOM 4281 N N . THR B 1 174 ? 200.340 54.757 -42.477 1.00 31.49 171 THR B N 1
ATOM 4282 C CA . THR B 1 174 ? 199.670 53.783 -43.329 1.00 33.28 171 THR B CA 1
ATOM 4283 C C . THR B 1 174 ? 200.355 52.420 -43.267 1.00 34.72 171 THR B C 1
ATOM 4284 O O . THR B 1 174 ? 199.684 51.391 -43.182 1.00 35.68 171 THR B O 1
ATOM 4288 N N . TRP B 1 175 ? 201.696 52.419 -43.295 1.00 35.18 172 TRP B N 1
ATOM 4289 C CA . TRP B 1 175 ? 202.475 51.171 -43.326 1.00 35.35 172 TRP B CA 1
ATOM 4290 C C . TRP B 1 175 ? 203.391 51.047 -42.120 1.00 33.77 172 TRP B C 1
ATOM 4291 O O . TRP B 1 175 ? 203.970 52.053 -41.669 1.00 30.45 172 TRP B O 1
ATOM 4302 N N . ILE B 1 176 ? 203.538 49.804 -41.624 1.00 34.70 173 ILE B N 1
ATOM 4303 C CA . ILE B 1 176 ? 204.401 49.525 -40.523 1.00 36.49 173 ILE B CA 1
ATOM 4304 C C . ILE B 1 176 ? 205.260 48.295 -40.849 1.00 40.35 173 ILE B C 1
ATOM 4305 O O . ILE B 1 176 ? 204.730 47.202 -41.115 1.00 39.57 173 ILE B O 1
ATOM 4310 N N . MET B 1 177 ? 206.571 48.465 -40.804 1.00 38.67 174 MET B N 1
ATOM 4311 C CA . MET B 1 177 ? 207.494 47.338 -40.997 1.00 40.84 174 MET B CA 1
ATOM 4312 C C . MET B 1 177 ? 207.668 46.736 -39.611 1.00 40.27 174 MET B C 1
ATOM 4313 O O . MET B 1 177 ? 208.025 47.447 -38.676 1.00 37.81 174 MET B O 1
ATOM 4318 N N . VAL B 1 178 ? 207.388 45.447 -39.459 1.00 40.50 175 VAL B N 1
ATOM 4319 C CA . VAL B 1 178 ? 207.499 44.828 -38.147 1.00 42.93 175 VAL B CA 1
ATOM 4320 C C . VAL B 1 178 ? 208.305 43.523 -38.233 1.00 43.78 175 VAL B C 1
ATOM 4321 O O . VAL B 1 178 ? 208.161 42.760 -39.179 1.00 42.93 175 VAL B O 1
ATOM 4325 N N . THR B 1 179 ? 209.169 43.311 -37.239 1.00 43.20 176 THR B N 1
ATOM 4326 C CA . THR B 1 179 ? 209.948 42.081 -37.110 1.00 44.47 176 THR B CA 1
ATOM 4327 C C . THR B 1 179 ? 209.176 41.090 -36.276 1.00 45.42 176 THR B C 1
ATOM 4328 O O . THR B 1 179 ? 208.456 41.453 -35.345 1.00 43.66 176 THR B O 1
ATOM 4332 N N . ALA B 1 180 ? 209.324 39.823 -36.623 1.00 47.06 177 ALA B N 1
ATOM 4333 C CA . ALA B 1 180 ? 208.684 38.789 -35.905 1.00 49.59 177 ALA B CA 1
ATOM 4334 C C . ALA B 1 180 ? 209.433 37.489 -36.153 1.00 54.32 177 ALA B C 1
ATOM 4335 O O . ALA B 1 180 ? 210.074 37.312 -37.202 1.00 54.66 177 ALA B O 1
ATOM 4337 N N . THR B 1 181 ? 209.331 36.576 -35.196 1.00 55.65 178 THR B N 1
ATOM 4338 C CA . THR B 1 181 ? 209.952 35.271 -35.314 1.00 58.66 178 THR B CA 1
ATOM 4339 C C . THR B 1 181 ? 208.925 34.388 -35.923 1.00 60.15 178 THR B C 1
ATOM 4340 O O . THR B 1 181 ? 207.811 34.360 -35.462 1.00 61.73 178 THR B O 1
ATOM 4344 N N . VAL B 1 182 ? 209.321 33.638 -36.934 1.00 62.45 179 VAL B N 1
ATOM 4345 C CA . VAL B 1 182 ? 208.466 32.675 -37.560 1.00 65.45 179 VAL B CA 1
ATOM 4346 C C . VAL B 1 182 ? 208.438 31.428 -36.650 1.00 71.55 179 VAL B C 1
ATOM 4347 O O . VAL B 1 182 ? 209.490 30.850 -36.350 1.00 70.95 179 VAL B O 1
ATOM 4351 N N . ALA B 1 183 ? 207.243 31.010 -36.213 1.00 74.35 180 ALA B N 1
ATOM 4352 C CA . ALA B 1 183 ? 207.128 29.947 -35.227 1.00 77.58 180 ALA B CA 1
ATOM 4353 C C . ALA B 1 183 ? 207.495 28.651 -35.921 1.00 81.68 180 ALA B C 1
ATOM 4354 O O . ALA B 1 183 ? 207.121 28.437 -37.079 1.00 79.50 180 ALA B O 1
ATOM 4356 N N . ASP B 1 184 ? 208.298 27.830 -35.248 1.00 84.76 181 ASP B N 1
ATOM 4357 C CA . ASP B 1 184 ? 208.715 26.516 -35.772 1.00 90.77 181 ASP B CA 1
ATOM 4358 C C . ASP B 1 184 ? 209.746 26.555 -36.923 1.00 89.44 181 ASP B C 1
ATOM 4359 O O . ASP B 1 184 ? 210.029 25.530 -37.529 1.00 97.47 181 ASP B O 1
ATOM 4364 N N . GLU B 1 185 ? 210.271 27.716 -37.272 1.00 86.68 182 GLU B N 1
ATOM 4365 C CA . GLU B 1 185 ? 211.543 27.758 -37.972 1.00 87.74 182 GLU B CA 1
ATOM 4366 C C . GLU B 1 185 ? 212.622 28.433 -37.142 1.00 88.06 182 GLU B C 1
ATOM 4367 O O . GLU B 1 185 ? 213.798 28.257 -37.429 1.00 91.53 182 GLU B O 1
ATOM 4373 N N . ASP B 1 186 ? 212.223 29.187 -36.115 1.00 89.08 183 ASP B N 1
ATOM 4374 C CA . ASP B 1 186 ? 213.131 29.949 -35.252 1.00 89.72 183 ASP B CA 1
ATOM 4375 C C . ASP B 1 186 ? 214.041 30.930 -36.034 1.00 85.26 183 ASP B C 1
ATOM 4376 O O . ASP B 1 186 ? 215.197 31.161 -35.646 1.00 81.12 183 ASP B O 1
ATOM 4381 N N . VAL B 1 187 ? 213.498 31.507 -37.115 1.00 78.75 184 VAL B N 1
ATOM 4382 C CA . VAL B 1 187 ? 214.190 32.536 -37.917 1.00 74.86 184 VAL B CA 1
ATOM 4383 C C . VAL B 1 187 ? 213.372 33.839 -37.851 1.00 70.11 184 VAL B C 1
ATOM 4384 O O . VAL B 1 187 ? 212.158 33.795 -37.692 1.00 71.55 184 VAL B O 1
ATOM 4388 N N . VAL B 1 188 ? 214.030 34.987 -37.944 1.00 67.92 185 VAL B N 1
ATOM 4389 C CA . VAL B 1 188 ? 213.354 36.280 -37.839 1.00 65.74 185 VAL B CA 1
ATOM 4390 C C . VAL B 1 188 ? 212.968 36.762 -39.228 1.00 63.97 185 VAL B C 1
ATOM 4391 O O . VAL B 1 188 ? 213.751 36.640 -40.167 1.00 64.28 185 VAL B O 1
ATOM 4395 N N . GLY B 1 189 ? 211.755 37.297 -39.348 1.00 61.74 186 GLY B N 1
ATOM 4396 C CA . GLY B 1 189 ? 211.298 37.949 -40.580 1.00 58.60 186 GLY B CA 1
ATOM 4397 C C . GLY B 1 189 ? 210.943 39.411 -40.353 1.00 52.40 186 GLY B C 1
ATOM 4398 O O . GLY B 1 189 ? 210.763 39.847 -39.219 1.00 48.05 186 GLY B O 1
ATOM 4399 N N . GLN B 1 190 ? 210.822 40.149 -41.457 1.00 50.13 187 GLN B N 1
ATOM 4400 C CA . GLN B 1 190 ? 210.224 41.477 -41.452 1.00 47.88 187 GLN B CA 1
ATOM 4401 C C . GLN B 1 190 ? 209.042 41.550 -42.437 1.00 46.45 187 GLN B C 1
ATOM 4402 O O . GLN B 1 190 ? 209.083 41.005 -43.539 1.00 49.93 187 GLN B O 1
ATOM 4408 N N . PHE B 1 191 ? 207.964 42.177 -41.995 1.00 43.97 188 PHE B N 1
ATOM 4409 C CA . PHE B 1 191 ? 206.659 42.098 -42.655 1.00 43.80 188 PHE B CA 1
ATOM 4410 C C . PHE B 1 191 ? 206.046 43.497 -42.781 1.00 40.66 188 PHE B C 1
ATOM 4411 O O . PHE B 1 191 ? 206.079 44.250 -41.826 1.00 38.00 188 PHE B O 1
ATOM 4419 N N . LEU B 1 192 ? 205.449 43.803 -43.925 1.00 40.79 189 LEU B N 1
ATOM 4420 C CA . LEU B 1 192 ? 204.834 45.110 -44.099 1.00 40.59 189 LEU B CA 1
ATOM 4421 C C . LEU B 1 192 ? 203.363 44.971 -43.707 1.00 41.52 189 LEU B C 1
ATOM 4422 O O . LEU B 1 192 ? 202.587 44.375 -44.412 1.00 40.64 189 LEU B O 1
ATOM 4427 N N . VAL B 1 193 ? 203.027 45.540 -42.557 1.00 40.84 190 VAL B N 1
ATOM 4428 C CA . VAL B 1 193 ? 201.695 45.496 -41.972 1.00 43.49 190 VAL B CA 1
ATOM 4429 C C . VAL B 1 193 ? 200.964 46.832 -42.256 1.00 41.45 190 VAL B C 1
ATOM 4430 O O . VAL B 1 193 ? 201.579 47.881 -42.265 1.00 39.20 190 VAL B O 1
ATOM 4434 N N . ARG B 1 194 ? 199.660 46.781 -42.493 1.00 41.72 191 ARG B N 1
ATOM 4435 C CA . ARG B 1 194 ? 198.832 47.992 -42.616 1.00 41.22 191 ARG B CA 1
ATOM 4436 C C . ARG B 1 194 ? 198.493 48.494 -41.219 1.00 40.87 191 ARG B C 1
ATOM 4437 O O . ARG B 1 194 ? 198.071 47.722 -40.366 1.00 40.56 191 ARG B O 1
ATOM 4445 N N . LYS B 1 195 ? 198.669 49.785 -40.980 1.00 39.98 192 LYS B N 1
ATOM 4446 C CA . LYS B 1 195 ? 198.364 50.364 -39.681 1.00 40.65 192 LYS B CA 1
ATOM 4447 C C . LYS B 1 195 ? 196.896 50.126 -39.309 1.00 42.11 192 LYS B C 1
ATOM 4448 O O . LYS B 1 195 ? 196.569 49.881 -38.151 1.00 41.09 192 LYS B O 1
ATOM 4454 N N . GLU B 1 196 ? 196.008 50.136 -40.297 1.00 43.71 193 GLU B N 1
ATOM 4455 C CA . GLU B 1 196 ? 194.615 49.918 -40.026 1.00 47.66 193 GLU B CA 1
ATOM 4456 C C . GLU B 1 196 ? 194.316 48.520 -39.421 1.00 47.61 193 GLU B C 1
ATOM 4457 O O . GLU B 1 196 ? 193.233 48.333 -38.866 1.00 48.58 193 GLU B O 1
ATOM 4463 N N . ASP B 1 197 ? 195.249 47.567 -39.542 1.00 45.41 194 ASP B N 1
ATOM 4464 C CA . ASP B 1 197 ? 195.092 46.217 -38.963 1.00 47.53 194 ASP B CA 1
ATOM 4465 C C . ASP B 1 197 ? 195.576 46.048 -37.518 1.00 46.46 194 ASP B C 1
ATOM 4466 O O . ASP B 1 197 ? 195.330 44.983 -36.924 1.00 46.18 194 ASP B O 1
ATOM 4471 N N . VAL B 1 198 ? 196.230 47.073 -36.960 1.00 44.12 195 VAL B N 1
ATOM 4472 C CA . VAL B 1 198 ? 196.764 47.005 -35.610 1.00 44.47 195 VAL B CA 1
ATOM 4473 C C . VAL B 1 198 ? 196.011 47.930 -34.650 1.00 46.81 195 VAL B C 1
ATOM 4474 O O . VAL B 1 198 ? 195.261 48.800 -35.081 1.00 46.39 195 VAL B O 1
ATOM 4478 N N . GLU B 1 199 ? 196.195 47.721 -33.347 1.00 48.39 196 GLU B N 1
ATOM 4479 C CA . GLU B 1 199 ? 195.607 48.586 -32.323 1.00 50.44 196 GLU B CA 1
ATOM 4480 C C . GLU B 1 199 ? 196.737 49.451 -31.777 1.00 48.64 196 GLU B C 1
ATOM 4481 O O . GLU B 1 199 ? 197.770 48.923 -31.432 1.00 47.63 196 GLU B O 1
ATOM 4487 N N . ILE B 1 200 ? 196.530 50.762 -31.725 1.00 47.82 197 ILE B N 1
ATOM 4488 C CA . ILE B 1 200 ? 197.485 51.690 -31.134 1.00 47.03 197 ILE B CA 1
ATOM 4489 C C . ILE B 1 200 ? 197.019 51.820 -29.714 1.00 48.96 197 ILE B C 1
ATOM 4490 O O . ILE B 1 200 ? 195.844 52.090 -29.497 1.00 48.09 197 ILE B O 1
ATOM 4495 N N . VAL B 1 201 ? 197.901 51.585 -28.748 1.00 47.93 198 VAL B N 1
ATOM 4496 C CA . VAL B 1 201 ? 197.572 51.726 -27.308 1.00 50.73 198 VAL B CA 1
ATOM 4497 C C . VAL B 1 201 ? 198.480 52.818 -26.723 1.00 53.34 198 VAL B C 1
ATOM 4498 O O . VAL B 1 201 ? 199.697 52.812 -26.980 1.00 47.80 198 VAL B O 1
ATOM 4502 N N . GLU B 1 202 ? 197.900 53.769 -25.993 1.00 55.08 199 GLU B N 1
ATOM 4503 C CA . GLU B 1 202 ? 198.686 54.849 -25.393 1.00 60.15 199 GLU B CA 1
ATOM 4504 C C . GLU B 1 202 ? 199.316 54.299 -24.151 1.00 56.91 199 GLU B C 1
ATOM 4505 O O . GLU B 1 202 ? 198.689 53.536 -23.414 1.00 51.03 199 GLU B O 1
ATOM 4511 N N . THR B 1 203 ? 200.578 54.624 -23.954 1.00 54.18 200 THR B N 1
ATOM 4512 C CA . THR B 1 203 ? 201.294 54.225 -22.739 1.00 62.30 200 THR B CA 1
ATOM 4513 C C . THR B 1 203 ? 201.577 55.529 -21.969 1.00 61.55 200 THR B C 1
ATOM 4514 O O . THR B 1 203 ? 200.884 56.516 -22.173 1.00 63.25 200 THR B O 1
ATOM 4518 N N . TRP B 1 204 ? 202.586 55.560 -21.108 1.00 54.05 201 TRP B N 1
ATOM 4519 C CA . TRP B 1 204 ? 202.804 56.730 -20.254 1.00 49.79 201 TRP B CA 1
ATOM 4520 C C . TRP B 1 204 ? 203.271 57.950 -21.031 1.00 40.85 201 TRP B C 1
ATOM 4521 O O . TRP B 1 204 ? 203.919 57.828 -22.048 1.00 36.76 201 TRP B O 1
ATOM 4532 N N . ASP B 1 205 ? 202.903 59.136 -20.581 1.00 37.73 202 ASP B N 1
ATOM 4533 C CA . ASP B 1 205 ? 203.459 60.327 -21.231 1.00 38.21 202 ASP B CA 1
ATOM 4534 C C . ASP B 1 205 ? 204.910 60.578 -20.728 1.00 33.13 202 ASP B C 1
ATOM 4535 O O . ASP B 1 205 ? 205.416 59.861 -19.848 1.00 33.14 202 ASP B O 1
ATOM 4540 N N . THR B 1 206 ? 205.587 61.524 -21.327 1.00 29.51 203 THR B N 1
ATOM 4541 C CA . THR B 1 206 ? 207.041 61.616 -21.154 1.00 28.89 203 THR B CA 1
ATOM 4542 C C . THR B 1 206 ? 207.413 63.044 -20.800 1.00 28.12 203 THR B C 1
ATOM 4543 O O . THR B 1 206 ? 206.579 63.975 -20.924 1.00 26.34 203 THR B O 1
ATOM 4547 N N . LEU B 1 207 ? 208.655 63.192 -20.377 1.00 25.72 204 LEU B N 1
ATOM 4548 C CA . LEU B 1 207 ? 209.249 64.461 -20.032 1.00 25.67 204 LEU B CA 1
ATOM 4549 C C . LEU B 1 207 ? 209.089 65.472 -21.158 1.00 25.34 204 LEU B C 1
ATOM 4550 O O . LEU B 1 207 ? 208.648 66.584 -20.916 1.00 22.83 204 LEU B O 1
ATOM 4555 N N . GLY B 1 208 ? 209.559 65.112 -22.345 1.00 23.92 205 GLY B N 1
ATOM 4556 C CA . GLY B 1 208 ? 209.459 65.952 -23.509 1.00 27.01 205 GLY B CA 1
ATOM 4557 C C . GLY B 1 208 ? 209.062 65.142 -24.734 1.00 28.64 205 GLY B C 1
ATOM 4558 O O . GLY B 1 208 ? 208.614 63.998 -24.626 1.00 27.29 205 GLY B O 1
ATOM 4559 N N . MET B 1 209 ? 209.244 65.765 -25.891 1.00 28.34 206 MET B N 1
ATOM 4560 C CA . MET B 1 209 ? 208.763 65.267 -27.180 1.00 30.52 206 MET B CA 1
ATOM 4561 C C . MET B 1 209 ? 207.329 64.746 -27.020 1.00 32.76 206 MET B C 1
ATOM 4562 O O . MET B 1 209 ? 207.002 63.653 -27.441 1.00 36.52 206 MET B O 1
ATOM 4567 N N . ARG B 1 210 ? 206.467 65.535 -26.390 1.00 30.60 207 ARG B N 1
ATOM 4568 C CA . ARG B 1 210 ? 205.242 64.997 -25.852 1.00 35.76 207 ARG B CA 1
ATOM 4569 C C . ARG B 1 210 ? 204.141 64.924 -26.931 1.00 46.74 207 ARG B C 1
ATOM 4570 O O . ARG B 1 210 ? 203.190 64.154 -26.779 1.00 40.32 207 ARG B O 1
ATOM 4578 N N . ALA B 1 211 ? 204.212 65.786 -27.948 1.00 50.41 208 ALA B N 1
ATOM 4579 C CA . ALA B 1 211 ? 203.125 65.918 -28.933 1.00 51.78 208 ALA B CA 1
ATOM 4580 C C . ALA B 1 211 ? 202.944 64.596 -29.654 1.00 59.00 208 ALA B C 1
ATOM 4581 O O . ALA B 1 211 ? 201.797 64.056 -29.643 1.00 73.81 208 ALA B O 1
ATOM 4583 N N . THR B 1 212 ? 204.028 64.030 -30.198 1.00 54.01 209 THR B N 1
ATOM 4584 C CA . THR B 1 212 ? 203.909 62.665 -30.764 1.00 72.51 209 THR B CA 1
ATOM 4585 C C . THR B 1 212 ? 203.578 61.583 -29.710 1.00 94.58 209 THR B C 1
ATOM 4586 O O . THR B 1 212 ? 202.910 60.578 -30.032 1.00 92.34 209 THR B O 1
ATOM 4590 N N . GLY B 1 213 ? 204.121 61.760 -28.499 1.00 108.06 210 GLY B N 1
ATOM 4591 C CA . GLY B 1 213 ? 203.847 60.867 -27.374 1.00 101.82 210 GLY B CA 1
ATOM 4592 C C . GLY B 1 213 ? 204.488 59.509 -27.544 1.00 104.26 210 GLY B C 1
ATOM 4593 O O . GLY B 1 213 ? 205.324 59.313 -28.430 1.00 109.43 210 GLY B O 1
ATOM 4594 N N . SER B 1 214 ? 204.077 58.569 -26.697 1.00 104.81 211 SER B N 1
ATOM 4595 C CA . SER B 1 214 ? 204.555 57.187 -26.759 1.00 98.87 211 SER B CA 1
ATOM 4596 C C . SER B 1 214 ? 203.362 56.274 -27.050 1.00 92.55 211 SER B C 1
ATOM 4597 O O . SER B 1 214 ? 202.374 56.269 -26.265 1.00 91.44 211 SER B O 1
ATOM 4600 N N . HIS B 1 215 ? 203.400 55.527 -28.162 1.00 67.78 212 HIS B N 1
ATOM 4601 C CA . HIS B 1 215 ? 202.378 54.486 -28.357 1.00 54.82 212 HIS B CA 1
ATOM 4602 C C . HIS B 1 215 ? 202.929 53.090 -28.632 1.00 47.53 212 HIS B C 1
ATOM 4603 O O . HIS B 1 215 ? 203.907 52.918 -29.333 1.00 42.32 212 HIS B O 1
ATOM 4610 N N . ASP B 1 216 ? 202.285 52.093 -28.045 1.00 45.16 213 ASP B N 1
ATOM 4611 C CA . ASP B 1 216 ? 202.523 50.706 -28.409 1.00 47.40 213 ASP B CA 1
ATOM 4612 C C . ASP B 1 216 ? 201.601 50.332 -29.565 1.00 45.82 213 ASP B C 1
ATOM 4613 O O . ASP B 1 216 ? 200.542 50.908 -29.707 1.00 41.64 213 ASP B O 1
ATOM 4618 N N . ILE B 1 217 ? 202.044 49.393 -30.403 1.00 48.32 214 ILE B N 1
ATOM 4619 C CA . ILE B 1 217 ? 201.188 48.823 -31.421 1.00 48.28 214 ILE B CA 1
ATOM 4620 C C . ILE B 1 217 ? 200.956 47.345 -31.073 1.00 51.27 214 ILE B C 1
ATOM 4621 O O . ILE B 1 217 ? 201.890 46.601 -30.781 1.00 48.37 214 ILE B O 1
ATOM 4626 N N . VAL B 1 218 ? 199.681 46.951 -31.051 1.00 52.84 215 VAL B N 1
ATOM 4627 C CA . VAL B 1 218 ? 199.271 45.605 -30.691 1.00 54.44 215 VAL B CA 1
ATOM 4628 C C . VAL B 1 218 ? 198.750 44.922 -31.950 1.00 54.89 215 VAL B C 1
ATOM 4629 O O . VAL B 1 218 ? 197.859 45.477 -32.612 1.00 49.28 215 VAL B O 1
ATOM 4633 N N . LEU B 1 219 ? 199.303 43.731 -32.232 1.00 54.11 216 LEU B N 1
ATOM 4634 C CA . LEU B 1 219 ? 198.928 42.898 -33.353 1.00 52.48 216 LEU B CA 1
ATOM 4635 C C . LEU B 1 219 ? 198.279 41.645 -32.794 1.00 56.41 216 LEU B C 1
ATOM 4636 O O . LEU B 1 219 ? 198.908 40.902 -32.056 1.00 54.41 216 LEU B O 1
ATOM 4641 N N . LYS B 1 220 ? 197.005 41.440 -33.111 1.00 57.98 217 LYS B N 1
ATOM 4642 C CA . LYS B 1 220 ? 196.354 40.184 -32.827 1.00 63.74 217 LYS B CA 1
ATOM 4643 C C . LYS B 1 220 ? 195.843 39.614 -34.150 1.00 64.88 217 LYS B C 1
ATOM 4644 O O . LYS B 1 220 ? 194.963 40.211 -34.786 1.00 63.49 217 LYS B O 1
ATOM 4650 N N . ASP B 1 221 ? 196.421 38.484 -34.570 1.00 64.64 218 ASP B N 1
ATOM 4651 C CA . ASP B 1 221 ? 195.952 37.717 -35.713 1.00 65.17 218 ASP B CA 1
ATOM 4652 C C . ASP B 1 221 ? 196.018 38.534 -36.994 1.00 61.39 218 ASP B C 1
ATOM 4653 O O . ASP B 1 221 ? 195.081 38.497 -37.787 1.00 62.58 218 ASP B O 1
ATOM 4658 N N . VAL B 1 222 ? 197.084 39.317 -37.160 1.00 56.07 219 VAL B N 1
ATOM 4659 C CA . VAL B 1 222 ? 197.209 40.233 -38.294 1.00 53.48 219 VAL B CA 1
ATOM 4660 C C . VAL B 1 222 ? 197.718 39.470 -39.498 1.00 52.36 219 VAL B C 1
ATOM 4661 O O . VAL B 1 222 ? 198.772 38.888 -39.443 1.00 50.29 219 VAL B O 1
ATOM 4665 N N . PHE B 1 223 ? 196.918 39.463 -40.566 1.00 51.99 220 PHE B N 1
ATOM 4666 C CA . PHE B 1 223 ? 197.291 38.832 -41.808 1.00 52.57 220 PHE B CA 1
ATOM 4667 C C . PHE B 1 223 ? 198.243 39.710 -42.599 1.00 50.40 220 PHE B C 1
ATOM 4668 O O . PHE B 1 223 ? 197.982 40.903 -42.765 1.00 48.51 220 PHE B O 1
ATOM 4676 N N . VAL B 1 224 ? 199.361 39.122 -43.030 1.00 50.63 221 VAL B N 1
ATOM 4677 C CA . VAL B 1 224 ? 200.274 39.709 -44.006 1.00 49.17 221 VAL B CA 1
ATOM 4678 C C . VAL B 1 224 ? 200.330 38.701 -45.160 1.00 51.68 221 VAL B C 1
ATOM 4679 O O . VAL B 1 224 ? 200.795 37.574 -44.976 1.00 52.62 221 VAL B O 1
ATOM 4683 N N . PRO B 1 225 ? 199.873 39.112 -46.357 1.00 51.97 222 PRO B N 1
ATOM 4684 C CA . PRO B 1 225 ? 200.037 38.261 -47.511 1.00 54.62 222 PRO B CA 1
ATOM 4685 C C . PRO B 1 225 ? 201.494 38.176 -47.948 1.00 53.88 222 PRO B C 1
ATOM 4686 O O . PRO B 1 225 ? 202.286 39.073 -47.653 1.00 52.90 222 PRO B O 1
ATOM 4690 N N . GLU B 1 226 ? 201.814 37.115 -48.683 1.00 56.94 223 GLU B N 1
ATOM 4691 C CA . GLU B 1 226 ? 203.163 36.817 -49.132 1.00 58.31 223 GLU B CA 1
ATOM 4692 C C . GLU B 1 226 ? 203.823 37.999 -49.837 1.00 57.07 223 GLU B C 1
ATOM 4693 O O . GLU B 1 226 ? 204.985 38.269 -49.587 1.00 56.54 223 GLU B O 1
ATOM 4699 N N . GLU B 1 227 ? 203.078 38.727 -50.665 1.00 56.24 224 GLU B N 1
ATOM 4700 C CA . GLU B 1 227 ? 203.625 39.886 -51.373 1.00 57.16 224 GLU B CA 1
ATOM 4701 C C . GLU B 1 227 ? 204.087 41.065 -50.468 1.00 52.42 224 GLU B C 1
ATOM 4702 O O . GLU B 1 227 ? 204.817 41.935 -50.944 1.00 52.18 224 GLU B O 1
ATOM 4708 N N . ARG B 1 228 ? 203.660 41.097 -49.199 1.00 49.98 225 ARG B N 1
ATOM 4709 C CA . ARG B 1 228 ? 204.096 42.113 -48.231 1.00 48.21 225 ARG B CA 1
ATOM 4710 C C . ARG B 1 228 ? 205.062 41.579 -47.176 1.00 46.25 225 ARG B C 1
ATOM 4711 O O . ARG B 1 228 ? 205.336 42.238 -46.172 1.00 44.32 225 ARG B O 1
ATOM 4719 N N . VAL B 1 229 ? 205.631 40.409 -47.445 1.00 46.86 226 VAL B N 1
ATOM 4720 C CA . VAL B 1 229 ? 206.783 39.885 -46.702 1.00 48.04 226 VAL B CA 1
ATOM 4721 C C . VAL B 1 229 ? 207.988 40.657 -47.247 1.00 48.12 226 VAL B C 1
ATOM 4722 O O . VAL B 1 229 ? 208.210 40.709 -48.453 1.00 49.07 226 VAL B O 1
ATOM 4726 N N . ILE B 1 230 ? 208.755 41.265 -46.360 1.00 49.90 227 ILE B N 1
ATOM 4727 C CA . ILE B 1 230 ? 209.946 42.026 -46.768 1.00 48.13 227 ILE B CA 1
ATOM 4728 C C . ILE B 1 230 ? 211.098 41.042 -46.950 1.00 50.66 227 ILE B C 1
ATOM 4729 O O . ILE B 1 230 ? 211.674 40.920 -48.041 1.00 50.35 227 ILE B O 1
ATOM 4734 N N . VAL B 1 231 ? 211.393 40.307 -45.883 1.00 53.12 228 VAL B N 1
ATOM 4735 C CA . VAL B 1 231 ? 212.494 39.342 -45.891 1.00 55.20 228 VAL B CA 1
ATOM 4736 C C . VAL B 1 231 ? 212.279 38.293 -44.796 1.00 58.09 228 VAL B C 1
ATOM 4737 O O . VAL B 1 231 ? 211.721 38.617 -43.732 1.00 56.50 228 VAL B O 1
ATOM 4741 N N . ILE B 1 232 ? 212.721 37.060 -45.053 1.00 58.18 229 ILE B N 1
ATOM 4742 C CA . ILE B 1 232 ? 212.857 36.064 -43.998 1.00 65.60 229 ILE B CA 1
ATOM 4743 C C . ILE B 1 232 ? 214.346 35.734 -43.858 1.00 69.70 229 ILE B C 1
ATOM 4744 O O . ILE B 1 232 ? 214.931 35.196 -44.797 1.00 73.80 229 ILE B O 1
ATOM 4749 N N . GLN B 1 233 ? 214.934 36.008 -42.685 1.00 73.71 230 GLN B N 1
ATOM 4750 C CA . GLN B 1 233 ? 216.388 35.855 -42.451 1.00 77.26 230 GLN B CA 1
ATOM 4751 C C . GLN B 1 233 ? 216.798 34.410 -42.120 1.00 84.13 230 GLN B C 1
ATOM 4752 O O . GLN B 1 233 ? 217.010 34.052 -40.964 1.00 84.37 230 GLN B O 1
ATOM 4758 N N . ARG B 1 234 ? 216.861 33.603 -43.175 1.00 87.46 231 ARG B N 1
ATOM 4759 C CA . ARG B 1 234 ? 217.412 32.238 -43.160 1.00 101.24 231 ARG B CA 1
ATOM 4760 C C . ARG B 1 234 ? 218.950 32.261 -43.317 1.00 112.06 231 ARG B C 1
ATOM 4761 O O . ARG B 1 234 ? 219.534 33.350 -43.481 1.00 115.80 231 ARG B O 1
ATOM 4769 N N . PRO B 1 235 ? 219.611 31.068 -43.264 1.00 121.34 232 PRO B N 1
ATOM 4770 C CA . PRO B 1 235 ? 220.996 30.977 -43.758 1.00 122.27 232 PRO B CA 1
ATOM 4771 C C . PRO B 1 235 ? 221.127 31.245 -45.276 1.00 124.53 232 PRO B C 1
ATOM 4772 O O . PRO B 1 235 ? 220.536 30.516 -46.084 1.00 117.92 232 PRO B O 1
ATOM 4776 N N . GLY B 1 236 ? 221.886 32.284 -45.641 1.00 126.42 233 GLY B N 1
ATOM 4777 C CA . GLY B 1 236 ? 222.205 32.588 -47.043 1.00 129.33 233 GLY B CA 1
ATOM 4778 C C . GLY B 1 236 ? 221.617 33.848 -47.672 1.00 135.32 233 GLY B C 1
ATOM 4779 O O . GLY B 1 236 ? 222.251 34.422 -48.554 1.00 136.30 233 GLY B O 1
ATOM 4780 N N . VAL B 1 237 ? 220.419 34.271 -47.247 1.00 146.91 234 VAL B N 1
ATOM 4781 C CA . VAL B 1 237 ? 219.637 35.353 -47.954 1.00 148.20 234 VAL B CA 1
ATOM 4782 C C . VAL B 1 237 ? 220.332 36.720 -48.243 1.00 140.10 234 VAL B C 1
ATOM 4783 O O . VAL B 1 237 ? 220.503 37.028 -49.421 1.00 149.58 234 VAL B O 1
ATOM 4787 N N . GLN B 1 238 ? 220.687 37.577 -47.276 1.00 129.13 235 GLN B N 1
ATOM 4788 C CA . GLN B 1 238 ? 220.321 37.487 -45.861 1.00 130.58 235 GLN B CA 1
ATOM 4789 C C . GLN B 1 238 ? 219.732 38.808 -45.275 1.00 134.20 235 GLN B C 1
ATOM 4790 O O . GLN B 1 238 ? 219.280 38.771 -44.141 1.00 155.48 235 GLN B O 1
ATOM 4796 N N . ALA B 1 239 ? 219.681 39.942 -46.007 1.00 112.35 236 ALA B N 1
ATOM 4797 C CA . ALA B 1 239 ? 219.220 41.224 -45.399 1.00 101.23 236 ALA B CA 1
ATOM 4798 C C . ALA B 1 239 ? 218.869 42.336 -46.398 1.00 94.63 236 ALA B C 1
ATOM 4799 O O . ALA B 1 239 ? 217.706 42.723 -46.535 1.00 96.04 236 ALA B O 1
ATOM 4801 N N . GLU B 1 240 ? 219.890 42.850 -47.078 1.00 87.78 237 GLU B N 1
ATOM 4802 C CA . GLU B 1 240 ? 219.780 44.046 -47.920 1.00 85.61 237 GLU B CA 1
ATOM 4803 C C . GLU B 1 240 ? 220.770 43.977 -49.098 1.00 83.17 237 GLU B C 1
ATOM 4804 O O . GLU B 1 240 ? 221.909 43.559 -48.907 1.00 89.54 237 GLU B O 1
ATOM 4810 N N . ARG B 1 241 ? 220.345 44.375 -50.302 1.00 74.60 238 ARG B N 1
ATOM 4811 C CA . ARG B 1 241 ? 221.197 44.232 -51.493 1.00 71.29 238 ARG B CA 1
ATOM 4812 C C . ARG B 1 241 ? 222.526 44.986 -51.393 1.00 63.87 238 ARG B C 1
ATOM 4813 O O . ARG B 1 241 ? 223.521 44.538 -51.944 1.00 66.24 238 ARG B O 1
ATOM 4821 N N . ARG B 1 242 ? 222.557 46.090 -50.663 1.00 58.65 239 ARG B N 1
ATOM 4822 C CA . ARG B 1 242 ? 223.825 46.762 -50.408 1.00 55.84 239 ARG B CA 1
ATOM 4823 C C . ARG B 1 242 ? 223.763 47.614 -49.142 1.00 48.93 239 ARG B C 1
ATOM 4824 O O . ARG B 1 242 ? 222.859 48.414 -48.958 1.00 50.38 239 ARG B O 1
ATOM 4832 N N . PRO B 1 243 ? 224.717 47.418 -48.251 1.00 40.76 240 PRO B N 1
ATOM 4833 C CA . PRO B 1 243 ? 224.557 48.045 -46.948 1.00 37.59 240 PRO B CA 1
ATOM 4834 C C . PRO B 1 243 ? 224.746 49.563 -46.989 1.00 34.82 240 PRO B C 1
ATOM 4835 O O . PRO B 1 243 ? 225.384 50.075 -47.912 1.00 34.59 240 PRO B O 1
ATOM 4839 N N . ASP B 1 244 ? 224.145 50.262 -46.029 1.00 33.21 241 ASP B N 1
ATOM 4840 C CA . ASP B 1 244 ? 224.233 51.730 -45.929 1.00 31.35 241 ASP B CA 1
ATOM 4841 C C . ASP B 1 244 ? 224.807 52.243 -44.591 1.00 29.63 241 ASP B C 1
ATOM 4842 O O . ASP B 1 244 ? 224.798 53.440 -44.333 1.00 27.87 241 ASP B O 1
ATOM 4847 N N . GLY B 1 245 ? 225.293 51.327 -43.753 1.00 31.13 242 GLY B N 1
ATOM 4848 C CA . GLY B 1 245 ? 225.834 51.689 -42.426 1.00 30.27 242 GLY B CA 1
ATOM 4849 C C . GLY B 1 245 ? 224.865 52.402 -41.489 1.00 29.26 242 GLY B C 1
ATOM 4850 O O . GLY B 1 245 ? 225.295 53.074 -40.564 1.00 33.02 242 GLY B O 1
ATOM 4851 N N . SER B 1 246 ? 223.561 52.304 -41.757 1.00 29.47 243 SER B N 1
ATOM 4852 C CA . SER B 1 246 ? 222.547 53.042 -41.011 1.00 31.87 243 SER B CA 1
ATOM 4853 C C . SER B 1 246 ? 222.809 54.573 -41.022 1.00 28.70 243 SER B C 1
ATOM 4854 O O . SER B 1 246 ? 222.413 55.267 -40.083 1.00 28.40 243 SER B O 1
ATOM 4857 N N . GLY B 1 247 ? 223.378 55.093 -42.108 1.00 26.50 244 GLY B N 1
ATOM 4858 C CA . GLY B 1 247 ? 223.602 56.545 -42.219 1.00 25.59 244 GLY B CA 1
ATOM 4859 C C . GLY B 1 247 ? 222.362 57.399 -42.003 1.00 23.45 244 GLY B C 1
ATOM 4860 O O . GLY B 1 247 ? 222.408 58.493 -41.417 1.00 24.00 244 GLY B O 1
ATOM 4861 N N . TRP B 1 248 ? 221.230 56.893 -42.435 1.00 23.88 245 TRP B N 1
ATOM 4862 C CA . TRP B 1 248 ? 219.981 57.612 -42.317 1.00 23.93 245 TRP B CA 1
ATOM 4863 C C . TRP B 1 248 ? 219.604 57.953 -40.868 1.00 22.20 245 TRP B C 1
ATOM 4864 O O . TRP B 1 248 ? 218.868 58.950 -40.651 1.00 21.61 245 TRP B O 1
ATOM 4875 N N . LEU B 1 249 ? 220.175 57.217 -39.917 1.00 21.52 246 LEU B N 1
ATOM 4876 C CA . LEU B 1 249 ? 219.972 57.492 -38.498 1.00 22.54 246 LEU B CA 1
ATOM 4877 C C . LEU B 1 249 ? 220.572 58.805 -38.039 1.00 21.99 246 LEU B C 1
ATOM 4878 O O . LEU B 1 249 ? 220.208 59.296 -36.985 1.00 24.24 246 LEU B O 1
ATOM 4883 N N . LEU B 1 250 ? 221.352 59.469 -38.883 1.00 22.47 247 LEU B N 1
ATOM 4884 C CA . LEU B 1 250 ? 221.719 60.908 -38.628 1.00 20.66 247 LEU B CA 1
ATOM 4885 C C . LEU B 1 250 ? 220.564 61.884 -38.525 1.00 22.76 247 LEU B C 1
ATOM 4886 O O . LEU B 1 250 ? 220.778 63.006 -38.066 1.00 20.85 247 LEU B O 1
ATOM 4891 N N . HIS B 1 251 ? 219.344 61.485 -38.941 1.00 22.53 248 HIS B N 1
ATOM 4892 C CA . HIS B 1 251 ? 218.164 62.340 -38.736 1.00 22.79 248 HIS B CA 1
ATOM 4893 C C . HIS B 1 251 ? 217.966 62.673 -37.254 1.00 22.24 248 HIS B C 1
ATOM 4894 O O . HIS B 1 251 ? 217.543 63.786 -36.915 1.00 20.52 248 HIS B O 1
ATOM 4901 N N . ILE B 1 252 ? 218.350 61.734 -36.385 1.00 22.52 249 ILE B N 1
ATOM 4902 C CA . ILE B 1 252 ? 218.165 61.882 -34.956 1.00 21.48 249 ILE B CA 1
ATOM 4903 C C . ILE B 1 252 ? 218.993 63.075 -34.446 1.00 24.51 249 ILE B C 1
ATOM 4904 O O . ILE B 1 252 ? 218.390 64.017 -33.929 1.00 22.15 249 ILE B O 1
ATOM 4909 N N . PRO B 1 253 ? 220.351 63.076 -34.600 1.00 21.61 250 PRO B N 1
ATOM 4910 C CA . PRO B 1 253 ? 221.106 64.275 -34.178 1.00 21.47 250 PRO B CA 1
ATOM 4911 C C . PRO B 1 253 ? 220.765 65.538 -34.892 1.00 21.61 250 PRO B C 1
ATOM 4912 O O . PRO B 1 253 ? 220.848 66.622 -34.281 1.00 17.74 250 PRO B O 1
ATOM 4916 N N . ALA B 1 254 ? 220.337 65.458 -36.165 1.00 21.78 251 ALA B N 1
ATOM 4917 C CA . ALA B 1 254 ? 219.846 66.701 -36.838 1.00 21.89 251 ALA B CA 1
ATOM 4918 C C . ALA B 1 254 ? 218.672 67.361 -36.114 1.00 22.76 251 ALA B C 1
ATOM 4919 O O . ALA B 1 254 ? 218.589 68.604 -36.023 1.00 22.51 251 ALA B O 1
ATOM 4921 N N . CYS B 1 255 ? 217.737 66.532 -35.648 1.00 22.39 252 CYS B N 1
ATOM 4922 C CA . CYS B 1 255 ? 216.574 67.029 -34.922 1.00 23.34 252 CYS B CA 1
ATOM 4923 C C . CYS B 1 255 ? 217.007 67.748 -33.604 1.00 21.53 252 CYS B C 1
ATOM 4924 O O . CYS B 1 255 ? 216.603 68.876 -33.321 1.00 18.96 252 CYS B O 1
ATOM 4927 N N . TYR B 1 256 ? 217.836 67.068 -32.815 1.00 18.77 253 TYR B N 1
ATOM 4928 C CA . TYR B 1 256 ? 218.314 67.614 -31.527 1.00 20.06 253 TYR B CA 1
ATOM 4929 C C . TYR B 1 256 ? 219.139 68.892 -31.702 1.00 19.72 253 TYR B C 1
ATOM 4930 O O . TYR B 1 256 ? 218.936 69.869 -30.930 1.00 18.99 253 TYR B O 1
ATOM 4939 N N . LEU B 1 257 ? 219.929 68.996 -32.777 1.00 18.09 254 LEU B N 1
ATOM 4940 C CA . LEU B 1 257 ? 220.619 70.270 -33.082 1.00 19.02 254 LEU B CA 1
ATOM 4941 C C . LEU B 1 257 ? 219.670 71.379 -33.476 1.00 20.57 254 LEU B C 1
ATOM 4942 O O . LEU B 1 257 ? 219.914 72.578 -33.182 1.00 18.97 254 LEU B O 1
ATOM 4947 N N . GLY B 1 258 ? 218.599 71.054 -34.199 1.00 20.56 255 GLY B N 1
ATOM 4948 C CA . GLY B 1 258 ? 217.573 72.069 -34.492 1.00 19.48 255 GLY B CA 1
ATOM 4949 C C . GLY B 1 258 ? 216.928 72.637 -33.255 1.00 19.61 255 GLY B C 1
ATOM 4950 O O . GLY B 1 258 ? 216.729 73.853 -33.150 1.00 20.46 255 GLY B O 1
ATOM 4951 N N . ILE B 1 259 ? 216.613 71.774 -32.298 1.00 18.91 256 ILE B N 1
ATOM 4952 C CA . ILE B 1 259 ? 216.086 72.230 -31.012 1.00 20.48 256 ILE B CA 1
ATOM 4953 C C . ILE B 1 259 ? 217.127 73.138 -30.319 1.00 22.76 256 ILE B C 1
ATOM 4954 O O . ILE B 1 259 ? 216.777 74.253 -29.847 1.00 22.04 256 ILE B O 1
ATOM 4959 N N . ALA B 1 260 ? 218.397 72.726 -30.298 1.00 19.58 257 ALA B N 1
ATOM 4960 C CA . ALA B 1 260 ? 219.410 73.626 -29.731 1.00 19.69 257 ALA B CA 1
ATOM 4961 C C . ALA B 1 260 ? 219.482 74.977 -30.446 1.00 19.44 257 ALA B C 1
ATOM 4962 O O . ALA B 1 260 ? 219.674 76.035 -29.780 1.00 18.69 257 ALA B O 1
ATOM 4964 N N . LEU B 1 261 ? 219.367 74.970 -31.786 1.00 19.20 258 LEU B N 1
ATOM 4965 C CA . LEU B 1 261 ? 219.367 76.223 -32.522 1.00 19.45 258 LEU B CA 1
ATOM 4966 C C . LEU B 1 261 ? 218.228 77.155 -32.142 1.00 20.73 258 LEU B C 1
ATOM 4967 O O . LEU B 1 261 ? 218.436 78.366 -32.078 1.00 21.77 258 LEU B O 1
ATOM 4972 N N . ALA B 1 262 ? 217.027 76.594 -31.936 1.00 20.59 259 ALA B N 1
ATOM 4973 C CA . ALA B 1 262 ? 215.878 77.380 -31.441 1.00 21.72 259 ALA B CA 1
ATOM 4974 C C . ALA B 1 262 ? 216.201 78.021 -30.082 1.00 21.55 259 ALA B C 1
ATOM 4975 O O . ALA B 1 262 ? 215.915 79.210 -29.848 1.00 19.81 259 ALA B O 1
ATOM 4977 N N . ALA B 1 263 ? 216.824 77.248 -29.208 1.00 18.91 260 ALA B N 1
ATOM 4978 C CA . ALA B 1 263 ? 217.134 77.766 -27.888 1.00 19.15 260 ALA B CA 1
ATOM 4979 C C . ALA B 1 263 ? 218.154 78.902 -28.010 1.00 19.79 260 ALA B C 1
ATOM 4980 O O . ALA B 1 263 ? 218.019 79.926 -27.340 1.00 20.28 260 ALA B O 1
ATOM 4982 N N . ARG B 1 264 ? 219.189 78.665 -28.833 1.00 19.74 261 ARG B N 1
ATOM 4983 C CA . ARG B 1 264 ? 220.199 79.670 -29.118 1.00 22.00 261 ARG B CA 1
ATOM 4984 C C . ARG B 1 264 ? 219.605 80.930 -29.669 1.00 21.98 261 ARG B C 1
ATOM 4985 O O . ARG B 1 264 ? 219.954 82.026 -29.194 1.00 20.82 261 ARG B O 1
ATOM 4993 N N . ASP B 1 265 ? 218.784 80.801 -30.715 1.00 21.18 262 ASP B N 1
ATOM 4994 C CA . ASP B 1 265 ? 218.154 82.010 -31.316 1.00 24.08 262 ASP B CA 1
ATOM 4995 C C . ASP B 1 265 ? 217.335 82.758 -30.288 1.00 22.67 262 ASP B C 1
ATOM 4996 O O . ASP B 1 265 ? 217.336 84.007 -30.246 1.00 21.62 262 ASP B O 1
ATOM 5001 N N . PHE B 1 266 ? 216.628 81.991 -29.441 1.00 21.56 263 PHE B N 1
ATOM 5002 C CA . PHE B 1 266 ? 215.847 82.635 -28.363 1.00 23.62 263 PHE B CA 1
ATOM 5003 C C . PHE B 1 266 ? 216.696 83.485 -27.402 1.00 21.91 263 PHE B C 1
ATOM 5004 O O . PHE B 1 266 ? 216.378 84.673 -27.153 1.00 21.43 263 PHE B O 1
ATOM 5012 N N . ALA B 1 267 ? 217.763 82.891 -26.918 1.00 21.42 264 ALA B N 1
ATOM 5013 C CA . ALA B 1 267 ? 218.635 83.487 -25.936 1.00 22.72 264 ALA B CA 1
ATOM 5014 C C . ALA B 1 267 ? 219.385 84.687 -26.535 1.00 23.75 264 ALA B C 1
ATOM 5015 O O . ALA B 1 267 ? 219.579 85.689 -25.870 1.00 24.38 264 ALA B O 1
ATOM 5017 N N . LEU B 1 268 ? 219.798 84.562 -27.791 1.00 23.92 265 LEU B N 1
ATOM 5018 C CA . LEU B 1 268 ? 220.451 85.666 -28.483 1.00 25.37 265 LEU B CA 1
ATOM 5019 C C . LEU B 1 268 ? 219.529 86.902 -28.647 1.00 28.21 265 LEU B C 1
ATOM 5020 O O . LEU B 1 268 ? 219.928 88.026 -28.362 1.00 26.43 265 LEU B O 1
ATOM 5025 N N . GLU B 1 269 ? 218.311 86.657 -29.136 1.00 27.81 266 GLU B N 1
ATOM 5026 C CA . GLU B 1 269 ? 217.289 87.678 -29.215 1.00 30.82 266 GLU B CA 1
ATOM 5027 C C . GLU B 1 269 ? 217.037 88.329 -27.859 1.00 28.96 266 GLU B C 1
ATOM 5028 O O . GLU B 1 269 ? 216.983 89.562 -27.748 1.00 28.45 266 GLU B O 1
ATOM 5034 N N . TYR B 1 270 ? 216.851 87.507 -26.843 1.00 26.67 267 TYR B N 1
ATOM 5035 C CA . TYR B 1 270 ? 216.597 87.992 -25.495 1.00 27.54 267 TYR B CA 1
ATOM 5036 C C . TYR B 1 270 ? 217.724 88.873 -25.015 1.00 26.86 267 TYR B C 1
ATOM 5037 O O . TYR B 1 270 ? 217.505 89.993 -24.538 1.00 26.17 267 TYR B O 1
ATOM 5046 N N . ALA B 1 271 ? 218.952 88.364 -25.178 1.00 25.57 268 ALA B N 1
ATOM 5047 C CA . ALA B 1 271 ? 220.126 89.074 -24.718 1.00 25.87 268 ALA B CA 1
ATOM 5048 C C . ALA B 1 271 ? 220.342 90.412 -25.472 1.00 28.02 268 ALA B C 1
ATOM 5049 O O . ALA B 1 271 ? 220.756 91.394 -24.869 1.00 27.75 268 ALA B O 1
ATOM 5051 N N . ALA B 1 272 ? 220.017 90.431 -26.766 1.00 28.46 269 ALA B N 1
ATOM 5052 C CA . ALA B 1 272 ? 220.153 91.663 -27.553 1.00 31.47 269 ALA B CA 1
ATOM 5053 C C . ALA B 1 272 ? 219.186 92.743 -27.138 1.00 34.15 269 ALA B C 1
ATOM 5054 O O . ALA B 1 272 ? 219.471 93.960 -27.268 1.00 34.27 269 ALA B O 1
ATOM 5056 N N . THR B 1 273 ? 218.047 92.334 -26.594 1.00 34.89 270 THR B N 1
ATOM 5057 C CA . THR B 1 273 ? 216.952 93.265 -26.386 1.00 36.49 270 THR B CA 1
ATOM 5058 C C . THR B 1 273 ? 216.554 93.521 -24.934 1.00 39.73 270 THR B C 1
ATOM 5059 O O . THR B 1 273 ? 215.845 94.485 -24.671 1.00 40.37 270 THR B O 1
ATOM 5063 N N . TYR B 1 274 ? 216.997 92.707 -23.991 1.00 39.95 271 TYR B N 1
ATOM 5064 C CA . TYR B 1 274 ? 216.650 92.924 -22.599 1.00 44.03 271 TYR B CA 1
ATOM 5065 C C . TYR B 1 274 ? 217.725 93.812 -21.966 1.00 48.05 271 TYR B C 1
ATOM 5066 O O . TYR B 1 274 ? 218.911 93.460 -21.918 1.00 39.64 271 TYR B O 1
ATOM 5075 N N . ARG B 1 275 ? 217.297 94.998 -21.534 1.00 51.96 272 ARG B N 1
ATOM 5076 C CA . ARG B 1 275 ? 218.156 95.960 -20.849 1.00 57.74 272 ARG B CA 1
ATOM 5077 C C . ARG B 1 275 ? 217.467 96.182 -19.510 1.00 59.15 272 ARG B C 1
ATOM 5078 O O . ARG B 1 275 ? 216.438 96.852 -19.479 1.00 61.48 272 ARG B O 1
ATOM 5086 N N . PRO B 1 276 ? 217.961 95.548 -18.416 1.00 61.86 273 PRO B N 1
ATOM 5087 C CA . PRO B 1 276 ? 217.383 95.891 -17.103 1.00 62.98 273 PRO B CA 1
ATOM 5088 C C . PRO B 1 276 ? 217.749 97.328 -16.693 1.00 65.66 273 PRO B C 1
ATOM 5089 O O . PRO B 1 276 ? 218.713 97.896 -17.217 1.00 57.16 273 PRO B O 1
ATOM 5093 N N . ASN B 1 277 ? 216.991 97.908 -15.769 1.00 70.61 274 ASN B N 1
ATOM 5094 C CA . ASN B 1 277 ? 217.290 99.282 -15.311 1.00 81.28 274 ASN B CA 1
ATOM 5095 C C . ASN B 1 277 ? 218.542 99.383 -14.392 1.00 80.26 274 ASN B C 1
ATOM 5096 O O . ASN B 1 277 ? 218.965 100.483 -14.058 1.00 80.34 274 ASN B O 1
ATOM 5101 N N . THR B 1 278 ? 219.120 98.243 -14.000 1.00 82.30 275 THR B N 1
ATOM 5102 C CA . THR B 1 278 ? 220.389 98.220 -13.262 1.00 81.68 275 THR B CA 1
ATOM 5103 C C . THR B 1 278 ? 221.630 98.408 -14.174 1.00 78.82 275 THR B C 1
ATOM 5104 O O . THR B 1 278 ? 222.727 98.576 -13.657 1.00 76.33 275 THR B O 1
ATOM 5108 N N . LEU B 1 279 ? 221.456 98.368 -15.503 1.00 70.83 276 LEU B N 1
ATOM 5109 C CA . LEU B 1 279 ? 222.565 98.413 -16.468 1.00 67.92 276 LEU B CA 1
ATOM 5110 C C . LEU B 1 279 ? 222.328 99.469 -17.544 1.00 66.43 276 LEU B C 1
ATOM 5111 O O . LEU B 1 279 ? 221.177 99.727 -17.908 1.00 60.28 276 LEU B O 1
ATOM 5116 N N . PRO B 1 280 ? 223.409 100.040 -18.112 1.00 65.42 277 PRO B N 1
ATOM 5117 C CA . PRO B 1 280 ? 223.293 100.956 -19.248 1.00 67.54 277 PRO B CA 1
ATOM 5118 C C . PRO B 1 280 ? 223.365 100.314 -20.654 1.00 63.77 277 PRO B C 1
ATOM 5119 O O . PRO B 1 280 ? 223.273 101.049 -21.658 1.00 60.45 277 PRO B O 1
ATOM 5123 N N . HIS B 1 281 ? 223.451 98.979 -20.737 1.00 54.62 278 HIS B N 1
ATOM 5124 C CA . HIS B 1 281 ? 223.515 98.287 -22.024 1.00 52.04 278 HIS B CA 1
ATOM 5125 C C . HIS B 1 281 ? 222.687 96.973 -21.969 1.00 44.45 278 HIS B C 1
ATOM 5126 O O . HIS B 1 281 ? 222.317 96.519 -20.893 1.00 39.70 278 HIS B O 1
ATOM 5133 N N . PRO B 1 282 ? 222.391 96.383 -23.126 1.00 42.19 279 PRO B N 1
ATOM 5134 C CA . PRO B 1 282 ? 221.688 95.098 -23.106 1.00 39.03 279 PRO B CA 1
ATOM 5135 C C . PRO B 1 282 ? 222.515 94.025 -22.399 1.00 36.62 279 PRO B C 1
ATOM 5136 O O . PRO B 1 282 ? 223.726 94.174 -22.284 1.00 37.49 279 PRO B O 1
ATOM 5140 N N . ILE B 1 283 ? 221.893 92.929 -21.972 1.00 35.08 280 ILE B N 1
ATOM 5141 C CA . ILE B 1 283 ? 222.642 91.906 -21.305 1.00 33.99 280 ILE B CA 1
ATOM 5142 C C . ILE B 1 283 ? 223.613 91.170 -22.236 1.00 31.96 280 ILE B C 1
ATOM 5143 O O . ILE B 1 283 ? 224.585 90.561 -21.757 1.00 30.84 280 ILE B O 1
ATOM 5148 N N . ALA B 1 284 ? 223.378 91.241 -23.541 1.00 29.75 281 ALA B N 1
ATOM 5149 C CA . ALA B 1 284 ? 224.346 90.757 -24.517 1.00 30.09 281 ALA B CA 1
ATOM 5150 C C . ALA B 1 284 ? 225.775 91.330 -24.345 1.00 31.16 281 ALA B C 1
ATOM 5151 O O . ALA B 1 284 ? 226.720 90.692 -24.778 1.00 32.02 281 ALA B O 1
ATOM 5153 N N . GLU B 1 285 ? 225.921 92.501 -23.743 1.00 31.55 282 GLU B N 1
ATOM 5154 C CA . GLU B 1 285 ? 227.236 93.067 -23.490 1.00 33.78 282 GLU B CA 1
ATOM 5155 C C . GLU B 1 285 ? 227.778 92.793 -22.053 1.00 33.63 282 GLU B C 1
ATOM 5156 O O . GLU B 1 285 ? 228.782 93.355 -21.676 1.00 33.83 282 GLU B O 1
ATOM 5162 N N . VAL B 1 286 ? 227.110 91.969 -21.244 1.00 31.02 283 VAL B N 1
ATOM 5163 C CA . VAL B 1 286 ? 227.605 91.640 -19.910 1.00 31.08 283 VAL B CA 1
ATOM 5164 C C . VAL B 1 286 ? 228.687 90.563 -20.156 1.00 28.25 283 VAL B C 1
ATOM 5165 O O . VAL B 1 286 ? 228.432 89.618 -20.900 1.00 27.03 283 VAL B O 1
ATOM 5169 N N . PRO B 1 287 ? 229.879 90.725 -19.575 1.00 28.76 284 PRO B N 1
ATOM 5170 C CA . PRO B 1 287 ? 230.968 89.743 -19.912 1.00 27.28 284 PRO B CA 1
ATOM 5171 C C . PRO B 1 287 ? 230.611 88.275 -19.778 1.00 26.45 284 PRO B C 1
ATOM 5172 O O . PRO B 1 287 ? 230.841 87.547 -20.745 1.00 26.55 284 PRO B O 1
ATOM 5176 N N . HIS B 1 288 ? 229.992 87.826 -18.680 1.00 25.54 285 HIS B N 1
ATOM 5177 C CA . HIS B 1 288 ? 229.740 86.356 -18.564 1.00 27.04 285 HIS B CA 1
ATOM 5178 C C . HIS B 1 288 ? 228.673 85.898 -19.592 1.00 23.95 285 HIS B C 1
ATOM 5179 O O . HIS B 1 288 ? 228.655 84.753 -19.973 1.00 23.47 285 HIS B O 1
ATOM 5186 N N . VAL B 1 289 ? 227.762 86.793 -19.990 1.00 23.90 286 VAL B N 1
ATOM 5187 C CA . VAL B 1 289 ? 226.768 86.501 -21.055 1.00 23.10 286 VAL B CA 1
ATOM 5188 C C . VAL B 1 289 ? 227.438 86.346 -22.414 1.00 22.68 286 VAL B C 1
ATOM 5189 O O . VAL B 1 289 ? 227.131 85.373 -23.146 1.00 21.85 286 VAL B O 1
ATOM 5193 N N . GLU B 1 290 ? 228.398 87.217 -22.721 1.00 23.10 287 GLU B N 1
ATOM 5194 C CA . GLU B 1 290 ? 229.185 87.093 -23.945 1.00 24.63 287 GLU B CA 1
ATOM 5195 C C . GLU B 1 290 ? 229.895 85.756 -24.018 1.00 22.48 287 GLU B C 1
ATOM 5196 O O . GLU B 1 290 ? 229.895 85.089 -25.055 1.00 20.23 287 GLU B O 1
ATOM 5202 N N . GLN B 1 291 ? 230.470 85.371 -22.892 1.00 22.21 288 GLN B N 1
ATOM 5203 C CA . GLN B 1 291 ? 231.112 84.070 -22.819 1.00 21.88 288 GLN B CA 1
ATOM 5204 C C . GLN B 1 291 ? 230.162 82.924 -23.072 1.00 21.37 288 GLN B C 1
ATOM 5205 O O . GLN B 1 291 ? 230.521 82.008 -23.787 1.00 19.33 288 GLN B O 1
ATOM 5211 N N . LYS B 1 292 ? 228.982 82.952 -22.458 1.00 20.94 289 LYS B N 1
ATOM 5212 C CA . LYS B 1 292 ? 227.992 81.850 -22.643 1.00 20.72 289 LYS B CA 1
ATOM 5213 C C . LYS B 1 292 ? 227.476 81.800 -24.070 1.00 20.00 289 LYS B C 1
ATOM 5214 O O . LYS B 1 292 ? 227.400 80.701 -24.696 1.00 19.86 289 LYS B O 1
ATOM 5220 N N . LEU B 1 293 ? 227.211 82.968 -24.656 1.00 20.78 290 LEU B N 1
ATOM 5221 C CA . LEU B 1 293 ? 226.758 83.022 -26.052 1.00 21.34 290 LEU B CA 1
ATOM 5222 C C . LEU B 1 293 ? 227.849 82.491 -27.004 1.00 19.87 290 LEU B C 1
ATOM 5223 O O . LEU B 1 293 ? 227.559 81.743 -27.968 1.00 21.87 290 LEU B O 1
ATOM 5228 N N . GLY B 1 294 ? 229.087 82.868 -26.743 1.00 21.15 291 GLY B N 1
ATOM 5229 C CA . GLY B 1 294 ? 230.252 82.376 -27.523 1.00 20.55 291 GLY B CA 1
ATOM 5230 C C . GLY B 1 294 ? 230.385 80.862 -27.408 1.00 20.78 291 GLY B C 1
ATOM 5231 O O . GLY B 1 294 ? 230.638 80.180 -28.399 1.00 22.11 291 GLY B O 1
ATOM 5232 N N . GLU B 1 295 ? 230.293 80.348 -26.198 1.00 20.80 292 GLU B N 1
ATOM 5233 C CA . GLU B 1 295 ? 230.417 78.890 -25.983 1.00 21.66 292 GLU B CA 1
ATOM 5234 C C . GLU B 1 295 ? 229.339 78.099 -26.733 1.00 20.75 292 GLU B C 1
ATOM 5235 O O . GLU B 1 295 ? 229.621 77.066 -27.299 1.00 19.76 292 GLU B O 1
ATOM 5241 N N . MET B 1 296 ? 228.082 78.544 -26.644 1.00 21.84 293 MET B N 1
ATOM 5242 C CA . MET B 1 296 ? 226.987 78.027 -27.491 1.00 21.12 293 MET B CA 1
ATOM 5243 C C . MET B 1 296 ? 227.368 78.016 -28.959 1.00 19.33 293 MET B C 1
ATOM 5244 O O . MET B 1 296 ? 227.198 77.000 -29.624 1.00 20.75 293 MET B O 1
ATOM 5249 N N . GLU B 1 297 ? 227.910 79.099 -29.473 1.00 19.26 294 GLU B N 1
ATOM 5250 C CA . GLU B 1 297 ? 228.258 79.159 -30.878 1.00 20.03 294 GLU B CA 1
ATOM 5251 C C . GLU B 1 297 ? 229.292 78.126 -31.222 1.00 20.54 294 GLU B C 1
ATOM 5252 O O . GLU B 1 297 ? 229.169 77.471 -32.271 1.00 20.02 294 GLU B O 1
ATOM 5258 N N . LEU B 1 298 ? 230.273 77.930 -30.338 1.00 19.70 295 LEU B N 1
ATOM 5259 C CA . LEU B 1 298 ? 231.330 76.962 -30.655 1.00 21.52 295 LEU B CA 1
ATOM 5260 C C . LEU B 1 298 ? 230.788 75.519 -30.596 1.00 19.57 295 LEU B C 1
ATOM 5261 O O . LEU B 1 298 ? 231.106 74.711 -31.475 1.00 18.62 295 LEU B O 1
ATOM 5266 N N . LYS B 1 299 ? 229.981 75.196 -29.597 1.00 19.86 296 LYS B N 1
ATOM 5267 C CA . LYS B 1 299 ? 229.423 73.830 -29.479 1.00 19.47 296 LYS B CA 1
ATOM 5268 C C . LYS B 1 299 ? 228.590 73.495 -30.728 1.00 20.47 296 LYS B C 1
ATOM 5269 O O . LYS B 1 299 ? 228.663 72.370 -31.274 1.00 20.57 296 LYS B O 1
ATOM 5275 N N . LEU B 1 300 ? 227.788 74.457 -31.178 1.00 19.51 297 LEU B N 1
ATOM 5276 C CA . LEU B 1 300 ? 226.975 74.300 -32.394 1.00 20.52 297 LEU B CA 1
ATOM 5277 C C . LEU B 1 300 ? 227.821 74.185 -33.668 1.00 20.09 297 LEU B C 1
ATOM 5278 O O . LEU B 1 300 ? 227.563 73.314 -34.502 1.00 20.30 297 LEU B O 1
ATOM 5283 N N . LEU B 1 301 ? 228.815 75.054 -33.812 1.00 19.61 298 LEU B N 1
ATOM 5284 C CA . LEU B 1 301 ? 229.717 75.017 -34.953 1.00 20.99 298 LEU B CA 1
ATOM 5285 C C . LEU B 1 301 ? 230.396 73.647 -35.069 1.00 18.32 298 LEU B C 1
ATOM 5286 O O . LEU B 1 301 ? 230.372 73.038 -36.147 1.00 18.17 298 LEU B O 1
ATOM 5291 N N . ALA B 1 302 ? 230.944 73.145 -33.963 1.00 19.61 299 ALA B N 1
ATOM 5292 C CA . ALA B 1 302 ? 231.628 71.834 -33.967 1.00 20.05 299 ALA B CA 1
ATOM 5293 C C . ALA B 1 302 ? 230.682 70.671 -34.291 1.00 17.41 299 ALA B C 1
ATOM 5294 O O . ALA B 1 302 ? 230.969 69.836 -35.166 1.00 17.45 299 ALA B O 1
ATOM 5296 N N . ALA B 1 303 ? 229.556 70.629 -33.618 1.00 18.41 300 ALA B N 1
ATOM 5297 C CA . ALA B 1 303 ? 228.609 69.496 -33.800 1.00 17.36 300 ALA B CA 1
ATOM 5298 C C . ALA B 1 303 ? 227.972 69.516 -35.172 1.00 17.69 300 ALA B C 1
ATOM 5299 O O . ALA B 1 303 ? 227.963 68.482 -35.833 1.00 18.46 300 ALA B O 1
ATOM 5301 N N . ARG B 1 304 ? 227.550 70.696 -35.661 1.00 17.56 301 ARG B N 1
ATOM 5302 C CA . ARG B 1 304 ? 226.906 70.771 -36.990 1.00 18.14 301 ARG B CA 1
ATOM 5303 C C . ARG B 1 304 ? 227.888 70.497 -38.097 1.00 19.91 301 ARG B C 1
ATOM 5304 O O . ARG B 1 304 ? 227.550 69.803 -39.058 1.00 21.56 301 ARG B O 1
ATOM 5312 N N . THR B 1 305 ? 229.142 70.977 -37.950 1.00 18.95 302 THR B N 1
ATOM 5313 C CA . THR B 1 305 ? 230.134 70.760 -38.962 1.00 19.29 302 THR B CA 1
ATOM 5314 C C . THR B 1 305 ? 230.354 69.266 -39.106 1.00 19.59 302 THR B C 1
ATOM 5315 O O . THR B 1 305 ? 230.456 68.777 -40.195 1.00 20.85 302 THR B O 1
ATOM 5319 N N . LEU B 1 306 ? 230.455 68.555 -38.016 1.00 19.86 303 LEU B N 1
ATOM 5320 C CA . LEU B 1 306 ? 230.722 67.133 -38.122 1.00 19.91 303 LEU B CA 1
ATOM 5321 C C . LEU B 1 306 ? 229.486 66.405 -38.748 1.00 20.29 303 LEU B C 1
ATOM 5322 O O . LEU B 1 306 ? 229.658 65.489 -39.547 1.00 21.21 303 LEU B O 1
ATOM 5327 N N . LEU B 1 307 ? 228.283 66.767 -38.319 1.00 19.76 304 LEU B N 1
ATOM 5328 C CA . LEU B 1 307 ? 227.077 66.159 -38.818 1.00 21.04 304 LEU B CA 1
ATOM 5329 C C . LEU B 1 307 ? 226.972 66.211 -40.330 1.00 20.18 304 LEU B C 1
ATOM 5330 O O . LEU B 1 307 ? 226.797 65.179 -40.961 1.00 20.34 304 LEU B O 1
ATOM 5335 N N . TYR B 1 308 ? 227.086 67.394 -40.881 1.00 19.84 305 TYR B N 1
ATOM 5336 C CA . TYR B 1 308 ? 227.038 67.596 -42.305 1.00 21.62 305 TYR B CA 1
ATOM 5337 C C . TYR B 1 308 ? 228.206 67.035 -43.089 1.00 21.88 305 TYR B C 1
ATOM 5338 O O . TYR B 1 308 ? 227.996 66.571 -44.206 1.00 20.05 305 TYR B O 1
ATOM 5347 N N . ASP B 1 309 ? 229.418 67.049 -42.501 1.00 22.44 306 ASP B N 1
ATOM 5348 C CA . ASP B 1 309 ? 230.576 66.433 -43.133 1.00 24.82 306 ASP B CA 1
ATOM 5349 C C . ASP B 1 309 ? 230.289 64.935 -43.358 1.00 23.32 306 ASP B C 1
ATOM 5350 O O . ASP B 1 309 ? 230.551 64.388 -44.428 1.00 23.24 306 ASP B O 1
ATOM 5355 N N . LEU B 1 310 ? 229.786 64.272 -42.337 1.00 21.41 307 LEU B N 1
ATOM 5356 C CA . LEU B 1 310 ? 229.525 62.825 -42.435 1.00 23.58 307 LEU B CA 1
ATOM 5357 C C . LEU B 1 310 ? 228.363 62.501 -43.381 1.00 22.62 307 LEU B C 1
ATOM 5358 O O . LEU B 1 310 ? 228.439 61.497 -44.076 1.00 22.24 307 LEU B O 1
ATOM 5363 N N . ALA B 1 311 ? 227.384 63.404 -43.449 1.00 22.76 308 ALA B N 1
ATOM 5364 C CA . ALA B 1 311 ? 226.265 63.265 -44.382 1.00 24.66 308 ALA B CA 1
ATOM 5365 C C . ALA B 1 311 ? 226.753 63.400 -45.791 1.00 25.78 308 ALA B C 1
ATOM 5366 O O . ALA B 1 311 ? 226.397 62.568 -46.641 1.00 25.16 308 ALA B O 1
ATOM 5368 N N . ARG B 1 312 ? 227.638 64.378 -46.051 1.00 25.73 309 ARG B N 1
ATOM 5369 C CA . ARG B 1 312 ? 228.237 64.463 -47.414 1.00 26.32 309 ARG B CA 1
ATOM 5370 C C . ARG B 1 312 ? 229.103 63.241 -47.751 1.00 27.93 309 ARG B C 1
ATOM 5371 O O . ARG B 1 312 ? 229.073 62.750 -48.870 1.00 27.03 309 ARG B O 1
ATOM 5379 N N . ARG B 1 313 ? 229.885 62.750 -46.785 1.00 27.57 310 ARG B N 1
ATOM 5380 C CA . ARG B 1 313 ? 230.672 61.515 -47.020 1.00 28.35 310 ARG B CA 1
ATOM 5381 C C . ARG B 1 313 ? 229.746 60.338 -47.315 1.00 26.72 310 ARG B C 1
ATOM 5382 O O . ARG B 1 313 ? 230.066 59.573 -48.179 1.00 26.31 310 ARG B O 1
ATOM 5390 N N . PHE B 1 314 ? 228.640 60.212 -46.573 1.00 25.74 311 PHE B N 1
ATOM 5391 C CA . PHE B 1 314 ? 227.635 59.158 -46.838 1.00 24.97 311 PHE B CA 1
ATOM 5392 C C . PHE B 1 314 ? 227.163 59.243 -48.273 1.00 25.29 311 PHE B C 1
ATOM 5393 O O . PHE B 1 314 ? 227.152 58.238 -48.980 1.00 25.32 311 PHE B O 1
ATOM 5401 N N . ASP B 1 315 ? 226.769 60.438 -48.701 1.00 23.71 312 ASP B N 1
ATOM 5402 C CA . ASP B 1 315 ? 226.223 60.660 -50.047 1.00 27.29 312 ASP B CA 1
ATOM 5403 C C . ASP B 1 315 ? 227.198 60.278 -51.149 1.00 29.10 312 ASP B C 1
ATOM 5404 O O . ASP B 1 315 ? 226.798 59.718 -52.176 1.00 29.14 312 ASP B O 1
ATOM 5409 N N . ALA B 1 316 ? 228.468 60.557 -50.920 1.00 29.70 313 ALA B N 1
ATOM 5410 C CA . ALA B 1 316 ? 229.481 60.245 -51.905 1.00 32.47 313 ALA B CA 1
ATOM 5411 C C . ALA B 1 316 ? 229.980 58.794 -51.809 1.00 33.18 313 ALA B C 1
ATOM 5412 O O . ALA B 1 316 ? 230.728 58.363 -52.678 1.00 34.40 313 ALA B O 1
ATOM 5414 N N . ALA B 1 317 ? 229.626 58.043 -50.770 1.00 31.44 314 ALA B N 1
ATOM 5415 C CA . ALA B 1 317 ? 230.336 56.767 -50.494 1.00 32.88 314 ALA B CA 1
ATOM 5416 C C . ALA B 1 317 ? 229.678 55.567 -51.138 1.00 34.08 314 ALA B C 1
ATOM 5417 O O . ALA B 1 317 ? 228.479 55.531 -51.283 1.00 33.09 314 ALA B O 1
ATOM 5419 N N . SER B 1 318 ? 230.479 54.570 -51.501 1.00 37.13 315 SER B N 1
ATOM 5420 C CA . SER B 1 318 ? 229.963 53.269 -51.897 1.00 39.28 315 SER B CA 1
ATOM 5421 C C . SER B 1 318 ? 229.380 52.558 -50.664 1.00 36.51 315 SER B C 1
ATOM 5422 O O . SER B 1 318 ? 229.608 52.984 -49.549 1.00 34.81 315 SER B O 1
ATOM 5425 N N . PRO B 1 319 ? 228.677 51.447 -50.855 1.00 37.97 316 PRO B N 1
ATOM 5426 C CA . PRO B 1 319 ? 228.165 50.686 -49.704 1.00 37.87 316 PRO B CA 1
ATOM 5427 C C . PRO B 1 319 ? 229.208 50.193 -48.723 1.00 37.05 316 PRO B C 1
ATOM 5428 O O . PRO B 1 319 ? 229.038 50.319 -47.504 1.00 33.91 316 PRO B O 1
ATOM 5432 N N . GLU B 1 320 ? 230.312 49.708 -49.248 1.00 38.49 317 GLU B N 1
ATOM 5433 C CA . GLU B 1 320 ? 231.425 49.222 -48.424 1.00 41.37 317 GLU B CA 1
ATOM 5434 C C . GLU B 1 320 ? 232.000 50.342 -47.567 1.00 38.23 317 GLU B C 1
ATOM 5435 O O . GLU B 1 320 ? 232.298 50.138 -46.385 1.00 36.84 317 GLU B O 1
ATOM 5441 N N . GLU B 1 321 ? 232.111 51.546 -48.134 1.00 36.47 318 GLU B N 1
ATOM 5442 C CA . GLU B 1 321 ? 232.611 52.722 -47.383 1.00 36.07 318 GLU B CA 1
ATOM 5443 C C . GLU B 1 321 ? 231.574 53.161 -46.354 1.00 34.06 318 GLU B C 1
ATOM 5444 O O . GLU B 1 321 ? 231.930 53.593 -45.266 1.00 32.59 318 GLU B O 1
ATOM 5450 N N . ARG B 1 322 ? 230.290 53.066 -46.697 1.00 32.07 319 ARG B N 1
ATOM 5451 C CA . ARG B 1 322 ? 229.240 53.452 -45.759 1.00 30.12 319 ARG B CA 1
ATOM 5452 C C . ARG B 1 322 ? 229.260 52.582 -44.520 1.00 29.38 319 ARG B C 1
ATOM 5453 O O . ARG B 1 322 ? 229.129 53.103 -43.427 1.00 30.88 319 ARG B O 1
ATOM 5461 N N . VAL B 1 323 ? 229.459 51.288 -44.675 1.00 31.45 320 VAL B N 1
ATOM 5462 C CA . VAL B 1 323 ? 229.599 50.385 -43.535 1.00 32.93 320 VAL B CA 1
ATOM 5463 C C . VAL B 1 323 ? 230.760 50.803 -42.634 1.00 34.29 320 VAL B C 1
ATOM 5464 O O . VAL B 1 323 ? 230.618 50.863 -41.420 1.00 33.31 320 VAL B O 1
ATOM 5468 N N . LYS B 1 324 ? 231.889 51.169 -43.241 1.00 36.45 321 LYS B N 1
ATOM 5469 C CA . LYS B 1 324 ? 233.071 51.658 -42.479 1.00 36.00 321 LYS B CA 1
ATOM 5470 C C . LYS B 1 324 ? 232.865 52.991 -41.775 1.00 33.24 321 LYS B C 1
ATOM 5471 O O . LYS B 1 324 ? 233.604 53.305 -40.823 1.00 33.56 321 LYS B O 1
ATOM 5477 N N . LEU B 1 325 ? 231.919 53.811 -42.239 1.00 30.22 322 LEU B N 1
ATOM 5478 C CA . LEU B 1 325 ? 231.617 55.040 -41.556 1.00 28.27 322 LEU B CA 1
ATOM 5479 C C . LEU B 1 325 ? 230.788 54.880 -40.274 1.00 27.74 322 LEU B C 1
ATOM 5480 O O . LEU B 1 325 ? 230.619 55.859 -39.545 1.00 24.93 322 LEU B O 1
ATOM 5485 N N . GLN B 1 326 ? 230.273 53.698 -39.972 1.00 27.54 323 GLN B N 1
ATOM 5486 C CA . GLN B 1 326 ? 229.391 53.579 -38.822 1.00 29.43 323 GLN B CA 1
ATOM 5487 C C . GLN B 1 326 ? 229.922 54.145 -37.495 1.00 28.02 323 GLN B C 1
ATOM 5488 O O . GLN B 1 326 ? 229.178 54.858 -36.831 1.00 29.45 323 GLN B O 1
ATOM 5494 N N . PRO B 1 327 ? 231.213 53.916 -37.145 1.00 27.38 324 PRO B N 1
ATOM 5495 C CA . PRO B 1 327 ? 231.712 54.424 -35.883 1.00 26.78 324 PRO B CA 1
ATOM 5496 C C . PRO B 1 327 ? 231.633 55.950 -35.821 1.00 24.48 324 PRO B C 1
ATOM 5497 O O . PRO B 1 327 ? 231.297 56.526 -34.773 1.00 22.33 324 PRO B O 1
ATOM 5501 N N . GLN B 1 328 ? 231.918 56.590 -36.943 1.00 24.03 325 GLN B N 1
ATOM 5502 C CA . GLN B 1 328 ? 231.820 58.063 -37.000 1.00 23.29 325 GLN B CA 1
ATOM 5503 C C . GLN B 1 328 ? 230.357 58.538 -36.973 1.00 22.31 325 GLN B C 1
ATOM 5504 O O . GLN B 1 328 ? 230.049 59.571 -36.367 1.00 22.03 325 GLN B O 1
ATOM 5510 N N . PHE B 1 329 ? 229.451 57.811 -37.636 1.00 22.56 326 PHE B N 1
ATOM 5511 C CA . PHE B 1 329 ? 228.008 58.102 -37.466 1.00 21.75 326 PHE B CA 1
ATOM 5512 C C . PHE B 1 329 ? 227.565 58.061 -35.996 1.00 21.85 326 PHE B C 1
ATOM 5513 O O . PHE B 1 329 ? 226.810 58.891 -35.553 1.00 18.20 326 PHE B O 1
ATOM 5521 N N . GLY B 1 330 ? 228.043 57.069 -35.244 1.00 24.10 327 GLY B N 1
ATOM 5522 C CA . GLY B 1 330 ? 227.803 57.045 -33.804 1.00 23.61 327 GLY B CA 1
ATOM 5523 C C . GLY B 1 330 ? 228.384 58.278 -33.115 1.00 24.17 327 GLY B C 1
ATOM 5524 O O . GLY B 1 330 ? 227.750 58.868 -32.268 1.00 19.67 327 GLY B O 1
ATOM 5525 N N . ALA B 1 331 ? 229.622 58.620 -33.446 1.00 23.24 328 ALA B N 1
ATOM 5526 C CA . ALA B 1 331 ? 230.274 59.738 -32.832 1.00 22.24 328 ALA B CA 1
ATOM 5527 C C . ALA B 1 331 ? 229.466 60.992 -32.973 1.00 21.27 328 ALA B C 1
ATOM 5528 O O . ALA B 1 331 ? 229.355 61.733 -31.999 1.00 19.33 328 ALA B O 1
ATOM 5530 N N . VAL B 1 332 ? 228.926 61.246 -34.183 1.00 23.31 329 VAL B N 1
ATOM 5531 C CA . VAL B 1 332 ? 228.084 62.418 -34.476 1.00 24.11 329 VAL B CA 1
ATOM 5532 C C . VAL B 1 332 ? 226.880 62.436 -33.537 1.00 21.69 329 VAL B C 1
ATOM 5533 O O . VAL B 1 332 ? 226.499 63.478 -33.041 1.00 18.89 329 VAL B O 1
ATOM 5537 N N . LYS B 1 333 ? 226.232 61.284 -33.377 1.00 20.97 330 LYS B N 1
ATOM 5538 C CA . LYS B 1 333 ? 225.073 61.199 -32.503 1.00 21.78 330 LYS B CA 1
ATOM 5539 C C . LYS B 1 333 ? 225.424 61.633 -31.050 1.00 21.04 330 LYS B C 1
ATOM 5540 O O . LYS B 1 333 ? 224.714 62.460 -30.477 1.00 21.49 330 LYS B O 1
ATOM 5546 N N . THR B 1 334 ? 226.516 61.069 -30.494 1.00 19.25 331 THR B N 1
ATOM 5547 C CA . THR B 1 334 ? 226.926 61.388 -29.135 1.00 18.95 331 THR B CA 1
ATOM 5548 C C . THR B 1 334 ? 227.274 62.894 -29.058 1.00 18.62 331 THR B C 1
ATOM 5549 O O . THR B 1 334 ? 226.791 63.621 -28.155 1.00 18.31 331 THR B O 1
ATOM 5553 N N . LEU B 1 335 ? 228.070 63.382 -29.998 1.00 18.87 332 LEU B N 1
ATOM 5554 C CA . LEU B 1 335 ? 228.498 64.841 -29.952 1.00 18.89 332 LEU B CA 1
ATOM 5555 C C . LEU B 1 335 ? 227.318 65.768 -30.077 1.00 18.96 332 LEU B C 1
ATOM 5556 O O . LEU B 1 335 ? 227.144 66.700 -29.271 1.00 20.13 332 LEU B O 1
ATOM 5561 N N . ALA B 1 336 ? 226.443 65.514 -31.059 1.00 19.32 333 ALA B N 1
ATOM 5562 C CA . ALA B 1 336 ? 225.300 66.399 -31.273 1.00 18.65 333 ALA B CA 1
ATOM 5563 C C . ALA B 1 336 ? 224.282 66.431 -30.140 1.00 18.95 333 ALA B C 1
ATOM 5564 O O . ALA B 1 336 ? 223.814 67.538 -29.745 1.00 19.50 333 ALA B O 1
ATOM 5566 N N . THR B 1 337 ? 223.958 65.262 -29.607 1.00 19.44 334 THR B N 1
ATOM 5567 C CA . THR B 1 337 ? 222.906 65.199 -28.589 1.00 19.20 334 THR B CA 1
ATOM 5568 C C . THR B 1 337 ? 223.447 65.790 -27.288 1.00 20.14 334 THR B C 1
ATOM 5569 O O . THR B 1 337 ? 222.690 66.477 -26.605 1.00 21.41 334 THR B O 1
ATOM 5573 N N . ASN B 1 338 ? 224.705 65.487 -26.928 1.00 18.95 335 ASN B N 1
ATOM 5574 C CA . ASN B 1 338 ? 225.353 66.139 -25.785 1.00 19.61 335 ASN B CA 1
ATOM 5575 C C . ASN B 1 338 ? 225.474 67.660 -25.958 1.00 19.35 335 ASN B C 1
ATOM 5576 O O . ASN B 1 338 ? 225.127 68.399 -25.025 1.00 18.42 335 ASN B O 1
ATOM 5581 N N . ALA B 1 339 ? 225.946 68.089 -27.132 1.00 20.33 336 ALA B N 1
ATOM 5582 C CA . ALA B 1 339 ? 226.105 69.536 -27.426 1.00 20.67 336 ALA B CA 1
ATOM 5583 C C . ALA B 1 339 ? 224.743 70.193 -27.318 1.00 20.48 336 ALA B C 1
ATOM 5584 O O . ALA B 1 339 ? 224.619 71.312 -26.819 1.00 19.65 336 ALA B O 1
ATOM 5586 N N . ALA B 1 340 ? 223.704 69.536 -27.818 1.00 18.80 337 ALA B N 1
ATOM 5587 C CA . ALA B 1 340 ? 222.405 70.183 -27.817 1.00 19.86 337 ALA B CA 1
ATOM 5588 C C . ALA B 1 340 ? 221.882 70.408 -26.400 1.00 19.42 337 ALA B C 1
ATOM 5589 O O . ALA B 1 340 ? 221.365 71.479 -26.083 1.00 18.61 337 ALA B O 1
ATOM 5591 N N . ASN B 1 341 ? 222.068 69.418 -25.529 1.00 18.85 338 ASN B N 1
ATOM 5592 C CA . ASN B 1 341 ? 221.692 69.580 -24.124 1.00 18.18 338 ASN B CA 1
ATOM 5593 C C . ASN B 1 341 ? 222.472 70.690 -23.450 1.00 17.85 338 ASN B C 1
ATOM 5594 O O . ASN B 1 341 ? 221.911 71.448 -22.648 1.00 18.60 338 ASN B O 1
ATOM 5599 N N . GLN B 1 342 ? 223.763 70.772 -23.759 1.00 17.66 339 GLN B N 1
ATOM 5600 C CA . GLN B 1 342 ? 224.624 71.787 -23.163 1.00 17.36 339 GLN B CA 1
ATOM 5601 C C . GLN B 1 342 ? 224.239 73.168 -23.681 1.00 17.70 339 GLN B C 1
ATOM 5602 O O . GLN B 1 342 ? 224.266 74.126 -22.908 1.00 17.15 339 GLN B O 1
ATOM 5608 N N . VAL B 1 343 ? 223.881 73.264 -24.963 1.00 17.41 340 VAL B N 1
ATOM 5609 C CA . VAL B 1 343 ? 223.509 74.543 -25.526 1.00 19.39 340 VAL B CA 1
ATOM 5610 C C . VAL B 1 343 ? 222.247 75.073 -24.854 1.00 20.99 340 VAL B C 1
ATOM 5611 O O . VAL B 1 343 ? 222.132 76.279 -24.526 1.00 18.62 340 VAL B O 1
ATOM 5615 N N . VAL B 1 344 ? 221.269 74.181 -24.660 1.00 19.82 341 VAL B N 1
ATOM 5616 C CA . VAL B 1 344 ? 220.030 74.594 -23.993 1.00 21.54 341 VAL B CA 1
ATOM 5617 C C . VAL B 1 344 ? 220.318 75.038 -22.557 1.00 20.73 341 VAL B C 1
ATOM 5618 O O . VAL B 1 344 ? 219.764 76.030 -22.126 1.00 21.11 341 VAL B O 1
ATOM 5622 N N . ASP B 1 345 ? 221.192 74.329 -21.854 1.00 21.13 342 ASP B N 1
ATOM 5623 C CA . ASP B 1 345 ? 221.603 74.725 -20.510 1.00 22.55 342 ASP B CA 1
ATOM 5624 C C . ASP B 1 345 ? 222.176 76.150 -20.483 1.00 21.48 342 ASP B C 1
ATOM 5625 O O . ASP B 1 345 ? 221.736 76.995 -19.653 1.00 20.54 342 ASP B O 1
ATOM 5630 N N . LEU B 1 346 ? 223.101 76.424 -21.395 1.00 21.23 343 LEU B N 1
ATOM 5631 C CA . LEU B 1 346 ? 223.674 77.778 -21.525 1.00 20.22 343 LEU B CA 1
ATOM 5632 C C . LEU B 1 346 ? 222.642 78.835 -21.895 1.00 19.86 343 LEU B C 1
ATOM 5633 O O . LEU B 1 346 ? 222.653 79.921 -21.311 1.00 18.84 343 LEU B O 1
ATOM 5638 N N . ALA B 1 347 ? 221.722 78.513 -22.812 1.00 19.04 344 ALA B N 1
ATOM 5639 C CA . ALA B 1 347 ? 220.675 79.457 -23.222 1.00 19.43 344 ALA B CA 1
ATOM 5640 C C . ALA B 1 347 ? 219.802 79.854 -22.015 1.00 20.77 344 ALA B C 1
ATOM 5641 O O . ALA B 1 347 ? 219.510 81.062 -21.770 1.00 19.67 344 ALA B O 1
ATOM 5643 N N . MET B 1 348 ? 219.408 78.838 -21.218 1.00 19.76 345 MET B N 1
ATOM 5644 C CA . MET B 1 348 ? 218.670 79.100 -19.982 1.00 22.29 345 MET B CA 1
ATOM 5645 C C . MET B 1 348 ? 219.471 79.974 -18.995 1.00 23.22 345 MET B C 1
ATOM 5646 O O . MET B 1 348 ? 218.884 80.882 -18.359 1.00 24.60 345 MET B O 1
ATOM 5651 N N . ARG B 1 349 ? 220.772 79.709 -18.836 1.00 21.77 346 ARG B N 1
ATOM 5652 C CA . ARG B 1 349 ? 221.570 80.568 -17.928 1.00 23.50 346 ARG B CA 1
ATOM 5653 C C . ARG B 1 349 ? 221.661 82.001 -18.455 1.00 22.92 346 ARG B C 1
ATOM 5654 O O . ARG B 1 349 ? 221.717 82.918 -17.669 1.00 25.66 346 ARG B O 1
ATOM 5662 N N . VAL B 1 350 ? 221.694 82.197 -19.759 1.00 21.90 347 VAL B N 1
ATOM 5663 C CA . VAL B 1 350 ? 221.717 83.566 -20.343 1.00 22.13 347 VAL B CA 1
ATOM 5664 C C . VAL B 1 350 ? 220.438 84.302 -20.010 1.00 24.85 347 VAL B C 1
ATOM 5665 O O . VAL B 1 350 ? 220.481 85.436 -19.625 1.00 24.54 347 VAL B O 1
ATOM 5669 N N . VAL B 1 351 ? 219.294 83.625 -20.168 1.00 25.23 348 VAL B N 1
ATOM 5670 C CA . VAL B 1 351 ? 218.009 84.241 -19.959 1.00 27.06 348 VAL B CA 1
ATOM 5671 C C . VAL B 1 351 ? 217.751 84.418 -18.481 1.00 28.27 348 VAL B C 1
ATOM 5672 O O . VAL B 1 351 ? 217.185 85.425 -18.084 1.00 29.38 348 VAL B O 1
ATOM 5676 N N . GLY B 1 352 ? 218.202 83.468 -17.668 1.00 24.75 349 GLY B N 1
ATOM 5677 C CA . GLY B 1 352 ? 218.057 83.602 -16.219 1.00 25.81 349 GLY B CA 1
ATOM 5678 C C . GLY B 1 352 ? 216.755 82.978 -15.729 1.00 26.04 349 GLY B C 1
ATOM 5679 O O . GLY B 1 352 ? 216.236 82.035 -16.346 1.00 25.48 349 GLY B O 1
ATOM 5680 N N . GLY B 1 353 ? 216.264 83.484 -14.602 1.00 28.13 350 GLY B N 1
ATOM 5681 C CA . GLY B 1 353 ? 215.041 82.989 -13.914 1.00 30.45 350 GLY B CA 1
ATOM 5682 C C . GLY B 1 353 ? 213.787 82.865 -14.766 1.00 30.61 350 GLY B C 1
ATOM 5683 O O . GLY B 1 353 ? 213.012 81.926 -14.604 1.00 30.09 350 GLY B O 1
ATOM 5684 N N . ARG B 1 354 ? 213.592 83.790 -15.720 1.00 31.64 351 ARG B N 1
ATOM 5685 C CA . ARG B 1 354 ? 212.444 83.712 -16.657 1.00 32.50 351 ARG B CA 1
ATOM 5686 C C . ARG B 1 354 ? 212.438 82.425 -17.501 1.00 28.51 351 ARG B C 1
ATOM 5687 O O . ARG B 1 354 ? 211.419 82.040 -18.013 1.00 26.91 351 ARG B O 1
ATOM 5695 N N . SER B 1 355 ? 213.597 81.819 -17.707 1.00 27.82 352 SER B N 1
ATOM 5696 C CA . SER B 1 355 ? 213.729 80.575 -18.461 1.00 26.08 352 SER B CA 1
ATOM 5697 C C . SER B 1 355 ? 212.927 79.405 -17.864 1.00 25.65 352 SER B C 1
ATOM 5698 O O . SER B 1 355 ? 212.629 78.449 -18.573 1.00 24.93 352 SER B O 1
ATOM 5701 N N . LEU B 1 356 ? 212.598 79.495 -16.591 1.00 25.45 353 LEU B N 1
ATOM 5702 C CA . LEU B 1 356 ? 211.744 78.520 -15.935 1.00 26.86 353 LEU B CA 1
ATOM 5703 C C . LEU B 1 356 ? 210.264 78.653 -16.287 1.00 28.48 353 LEU B C 1
ATOM 5704 O O . LEU B 1 356 ? 209.471 77.765 -15.990 1.00 27.71 353 LEU B O 1
ATOM 5709 N N . SER B 1 357 ? 209.866 79.789 -16.876 1.00 28.78 354 SER B N 1
ATOM 5710 C CA . SER B 1 357 ? 208.454 80.036 -17.139 1.00 29.00 354 SER B CA 1
ATOM 5711 C C . SER B 1 357 ? 207.953 79.312 -18.356 1.00 28.56 354 SER B C 1
ATOM 5712 O O . SER B 1 357 ? 208.574 79.367 -19.428 1.00 27.62 354 SER B O 1
ATOM 5715 N N . ARG B 1 358 ? 206.803 78.671 -18.229 1.00 30.07 355 ARG B N 1
ATOM 5716 C CA . ARG B 1 358 ? 206.165 78.080 -19.387 1.00 34.18 355 ARG B CA 1
ATOM 5717 C C . ARG B 1 358 ? 205.623 79.141 -20.392 1.00 36.31 355 ARG B C 1
ATOM 5718 O O . ARG B 1 358 ? 205.273 78.789 -21.488 1.00 37.13 355 ARG B O 1
ATOM 5726 N N . ALA B 1 359 ? 205.630 80.422 -20.040 1.00 36.63 356 ALA B N 1
ATOM 5727 C CA . ALA B 1 359 ? 205.366 81.489 -21.037 1.00 41.07 356 ALA B CA 1
ATOM 5728 C C . ALA B 1 359 ? 206.402 81.563 -22.165 1.00 40.04 356 ALA B C 1
ATOM 5729 O O . ALA B 1 359 ? 206.090 82.119 -23.209 1.00 40.91 356 ALA B O 1
ATOM 5731 N N . LEU B 1 360 ? 207.638 81.094 -21.900 1.00 36.99 357 LEU B N 1
ATOM 5732 C CA . LEU B 1 360 ? 208.751 81.110 -22.819 1.00 33.25 357 LEU B CA 1
ATOM 5733 C C . LEU B 1 360 ? 208.953 79.647 -23.278 1.00 32.95 357 LEU B C 1
ATOM 5734 O O . LEU B 1 360 ? 208.558 78.709 -22.578 1.00 30.40 357 LEU B O 1
ATOM 5739 N N . PRO B 1 361 ? 209.560 79.451 -24.454 1.00 31.27 358 PRO B N 1
ATOM 5740 C CA . PRO B 1 361 ? 209.713 78.117 -25.023 1.00 30.44 358 PRO B CA 1
ATOM 5741 C C . PRO B 1 361 ? 210.924 77.383 -24.532 1.00 26.56 358 PRO B C 1
ATOM 5742 O O . PRO B 1 361 ? 211.048 76.156 -24.827 1.00 24.87 358 PRO B O 1
ATOM 5746 N N . LEU B 1 362 ? 211.838 78.058 -23.813 1.00 28.13 359 LEU B N 1
ATOM 5747 C CA . LEU B 1 362 ? 213.102 77.456 -23.415 1.00 25.48 359 LEU B CA 1
ATOM 5748 C C . LEU B 1 362 ? 212.903 76.241 -22.552 1.00 24.71 359 LEU B C 1
ATOM 5749 O O . LEU B 1 362 ? 213.673 75.308 -22.683 1.00 22.09 359 LEU B O 1
ATOM 5754 N N . GLU B 1 363 ? 211.911 76.245 -21.657 1.00 23.80 360 GLU B N 1
ATOM 5755 C CA . GLU B 1 363 ? 211.706 75.092 -20.777 1.00 23.80 360 GLU B CA 1
ATOM 5756 C C . GLU B 1 363 ? 211.231 73.862 -21.572 1.00 23.87 360 GLU B C 1
ATOM 5757 O O . GLU B 1 363 ? 211.630 72.741 -21.269 1.00 24.29 360 GLU B O 1
ATOM 5763 N N . ARG B 1 364 ? 210.405 74.070 -22.593 1.00 23.72 361 ARG B N 1
ATOM 5764 C CA . ARG B 1 364 ? 210.056 73.018 -23.526 1.00 25.07 361 A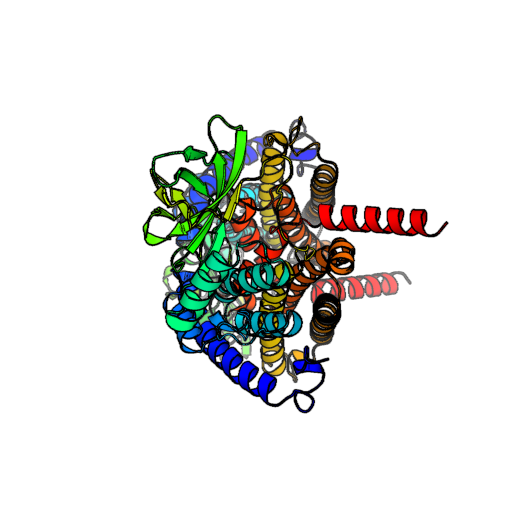RG B CA 1
ATOM 5765 C C . ARG B 1 364 ? 211.263 72.480 -24.248 1.00 22.88 361 ARG B C 1
ATOM 5766 O O . ARG B 1 364 ? 211.447 71.258 -24.345 1.00 21.80 361 ARG B O 1
ATOM 5774 N N . TYR B 1 365 ? 212.114 73.359 -24.755 1.00 20.20 362 TYR B N 1
ATOM 5775 C CA . TYR B 1 365 ? 213.392 72.897 -25.359 1.00 20.40 362 TYR B CA 1
ATOM 5776 C C . TYR B 1 365 ? 214.281 72.060 -24.413 1.00 19.24 362 TYR B C 1
ATOM 5777 O O . TYR B 1 365 ? 214.809 71.030 -24.838 1.00 20.00 362 TYR B O 1
ATOM 5786 N N . TYR B 1 366 ? 214.362 72.466 -23.136 1.00 19.97 363 TYR B N 1
ATOM 5787 C CA . TYR B 1 366 ? 215.082 71.718 -22.110 1.00 21.25 363 TYR B CA 1
ATOM 5788 C C . TYR B 1 366 ? 214.522 70.320 -21.917 1.00 21.33 363 TYR B C 1
ATOM 5789 O O . TYR B 1 366 ? 215.267 69.361 -21.705 1.00 19.71 363 TYR B O 1
ATOM 5798 N N . ARG B 1 367 ? 213.211 70.219 -21.885 1.00 20.22 364 ARG B N 1
ATOM 5799 C CA . ARG B 1 367 ? 212.576 68.912 -21.761 1.00 21.72 364 ARG B CA 1
ATOM 5800 C C . ARG B 1 367 ? 212.763 68.061 -23.028 1.00 21.46 364 ARG B C 1
ATOM 5801 O O . ARG B 1 367 ? 213.006 66.862 -22.923 1.00 25.30 364 ARG B O 1
ATOM 5809 N N . ASP B 1 368 ? 212.552 68.660 -24.208 1.00 22.81 365 ASP B N 1
ATOM 5810 C CA . ASP B 1 368 ? 212.593 67.940 -25.492 1.00 23.34 365 ASP B CA 1
ATOM 5811 C C . ASP B 1 368 ? 214.002 67.391 -25.795 1.00 23.43 365 ASP B C 1
ATOM 5812 O O . ASP B 1 368 ? 214.178 66.231 -26.222 1.00 22.63 365 ASP B O 1
ATOM 5817 N N . VAL B 1 369 ? 215.009 68.214 -25.532 1.00 20.70 366 VAL B N 1
ATOM 5818 C CA . VAL B 1 369 ? 216.382 67.892 -25.900 1.00 20.10 366 VAL B CA 1
ATOM 5819 C C . VAL B 1 369 ? 216.961 66.737 -25.135 1.00 20.53 366 VAL B C 1
ATOM 5820 O O . VAL B 1 369 ? 217.814 66.009 -25.643 1.00 19.74 366 VAL B O 1
ATOM 5824 N N . ARG B 1 370 ? 216.421 66.487 -23.952 1.00 20.89 367 ARG B N 1
ATOM 5825 C CA . ARG B 1 370 ? 216.876 65.412 -23.121 1.00 21.02 367 ARG B CA 1
ATOM 5826 C C . ARG B 1 370 ? 216.782 64.017 -23.732 1.00 22.13 367 ARG B C 1
ATOM 5827 O O . ARG B 1 370 ? 217.680 63.204 -23.482 1.00 21.78 367 ARG B O 1
ATOM 5835 N N . ALA B 1 371 ? 215.741 63.740 -24.520 1.00 20.74 368 ALA B N 1
ATOM 5836 C CA . ALA B 1 371 ? 215.533 62.398 -25.055 1.00 23.30 368 ALA B CA 1
ATOM 5837 C C . ALA B 1 371 ? 216.630 61.937 -26.030 1.00 23.12 368 ALA B C 1
ATOM 5838 O O . ALA B 1 371 ? 216.834 60.731 -26.198 1.00 24.21 368 ALA B O 1
ATOM 5840 N N . GLY B 1 372 ? 217.333 62.879 -26.660 1.00 21.88 369 GLY B N 1
ATOM 5841 C CA . GLY B 1 372 ? 218.481 62.498 -27.521 1.00 26.01 369 GLY B CA 1
ATOM 5842 C C . GLY B 1 372 ? 219.519 61.606 -26.844 1.00 24.91 369 GLY B C 1
ATOM 5843 O O . GLY B 1 372 ? 220.135 60.765 -27.457 1.00 27.19 369 GLY B O 1
ATOM 5844 N N . LEU B 1 373 ? 219.744 61.838 -25.566 1.00 27.71 370 LEU B N 1
ATOM 5845 C CA . LEU B 1 373 ? 220.776 61.096 -24.817 1.00 29.05 370 LEU B CA 1
ATOM 5846 C C . LEU B 1 373 ? 220.389 59.645 -24.614 1.00 35.20 370 LEU B C 1
ATOM 5847 O O . LEU B 1 373 ? 221.241 58.788 -24.484 1.00 30.37 370 LEU B O 1
ATOM 5852 N N . HIS B 1 374 ? 219.087 59.364 -24.607 1.00 32.40 371 HIS B N 1
ATOM 5853 C CA . HIS B 1 374 ? 218.580 58.022 -24.281 1.00 38.13 371 HIS B CA 1
ATOM 5854 C C . HIS B 1 374 ? 218.138 57.209 -25.525 1.00 36.14 371 HIS B C 1
ATOM 5855 O O . HIS B 1 374 ? 217.831 56.046 -25.390 1.00 51.25 371 HIS B O 1
ATOM 5862 N N . ASN B 1 375 ? 218.135 57.806 -26.723 1.00 44.35 372 ASN B N 1
ATOM 5863 C CA . ASN B 1 375 ? 218.086 57.067 -28.023 1.00 43.64 372 ASN B CA 1
ATOM 5864 C C . ASN B 1 375 ? 219.359 56.240 -28.176 1.00 40.27 372 ASN B C 1
ATOM 5865 O O . ASN B 1 375 ? 220.437 56.797 -28.015 1.00 39.53 372 ASN B O 1
ATOM 5870 N N . PRO B 1 376 ? 219.269 54.938 -28.545 1.00 36.44 373 PRO B N 1
ATOM 5871 C CA . PRO B 1 376 ? 220.500 54.255 -28.950 1.00 35.57 373 PRO B CA 1
ATOM 5872 C C . PRO B 1 376 ? 221.141 54.902 -30.201 1.00 38.51 373 PRO B C 1
ATOM 5873 O O . PRO B 1 376 ? 220.418 55.518 -30.985 1.00 34.91 373 PRO B O 1
ATOM 5877 N N . PRO B 1 377 ? 222.471 54.795 -30.389 1.00 32.94 374 PRO B N 1
ATOM 5878 C CA . PRO B 1 377 ? 223.390 54.115 -29.469 1.00 30.70 374 PRO B CA 1
ATOM 5879 C C . PRO B 1 377 ? 223.696 54.973 -28.262 1.00 27.26 374 PRO B C 1
ATOM 5880 O O . PRO B 1 377 ? 223.864 56.196 -28.405 1.00 26.07 374 PRO B O 1
ATOM 5884 N N . MET B 1 378 ? 223.734 54.377 -27.091 1.00 26.67 375 MET B N 1
ATOM 5885 C CA . MET B 1 378 ? 224.140 55.132 -25.885 1.00 30.75 375 MET B CA 1
ATOM 5886 C C . MET B 1 378 ? 225.631 55.596 -26.013 1.00 26.80 375 MET B C 1
ATOM 5887 O O . MET B 1 378 ? 226.430 54.960 -26.686 1.00 25.57 375 MET B O 1
ATOM 5892 N N . ASP B 1 379 ? 225.987 56.647 -25.307 1.00 25.63 376 ASP B N 1
ATOM 5893 C CA . ASP B 1 379 ? 227.338 57.175 -25.305 1.00 23.55 376 ASP B CA 1
ATOM 5894 C C . ASP B 1 379 ? 228.397 56.120 -24.990 1.00 24.46 376 ASP B C 1
ATOM 5895 O O . ASP B 1 379 ? 229.394 56.057 -25.711 1.00 22.60 376 ASP B O 1
ATOM 5900 N N . ASP B 1 380 ? 228.169 55.221 -24.023 1.00 24.03 377 ASP B N 1
ATOM 5901 C CA . ASP B 1 380 ? 229.175 54.226 -23.735 1.00 27.18 377 ASP B CA 1
ATOM 5902 C C . ASP B 1 380 ? 229.459 53.278 -24.911 1.00 26.21 377 ASP B C 1
ATOM 5903 O O . ASP B 1 380 ? 230.570 52.818 -25.097 1.00 25.94 377 ASP B O 1
ATOM 5908 N N . VAL B 1 381 ? 228.440 53.010 -25.694 1.00 27.37 378 VAL B N 1
ATOM 5909 C CA . VAL B 1 381 ? 228.536 52.156 -26.858 1.00 28.06 378 VAL B CA 1
ATOM 5910 C C . VAL B 1 381 ? 229.289 52.886 -27.980 1.00 25.00 378 VAL B C 1
ATOM 5911 O O . VAL B 1 381 ? 230.168 52.317 -28.624 1.00 25.30 378 VAL B O 1
ATOM 5915 N N . VAL B 1 382 ? 228.962 54.126 -28.182 1.00 22.52 379 VAL B N 1
ATOM 5916 C CA . VAL B 1 382 ? 229.647 54.936 -29.193 1.00 22.68 379 VAL B CA 1
ATOM 5917 C C . VAL B 1 382 ? 231.126 55.029 -28.881 1.00 22.00 379 VAL B C 1
ATOM 5918 O O . VAL B 1 382 ? 231.947 54.784 -29.766 1.00 22.96 379 VAL B O 1
ATOM 5922 N N . TYR B 1 383 ? 231.502 55.257 -27.614 1.00 22.42 380 TYR B N 1
ATOM 5923 C CA . TYR B 1 383 ? 232.916 55.364 -27.296 1.00 22.60 380 TYR B CA 1
ATOM 5924 C C . TYR B 1 383 ? 233.636 54.031 -27.480 1.00 24.22 380 TYR B C 1
ATOM 5925 O O . TYR B 1 383 ? 234.742 53.988 -28.016 1.00 22.30 380 TYR B O 1
ATOM 5934 N N . ARG B 1 384 ? 233.031 52.951 -26.991 1.00 24.45 381 ARG B N 1
ATOM 5935 C CA . ARG B 1 384 ? 233.602 51.641 -27.190 1.00 27.25 381 ARG B CA 1
ATOM 5936 C C . ARG B 1 384 ? 233.828 51.325 -28.678 1.00 26.30 381 ARG B C 1
ATOM 5937 O O . ARG B 1 384 ? 234.844 50.786 -29.056 1.00 27.42 381 ARG B O 1
ATOM 5945 N N . ASN B 1 385 ? 232.861 51.649 -29.505 1.00 25.90 382 ASN B N 1
ATOM 5946 C CA . ASN B 1 385 ? 232.972 51.396 -30.940 1.00 26.50 382 ASN B CA 1
ATOM 5947 C C . ASN B 1 385 ? 234.051 52.256 -31.637 1.00 25.88 382 ASN B C 1
ATOM 5948 O O . ASN B 1 385 ? 234.746 51.785 -32.485 1.00 25.10 382 ASN B O 1
ATOM 5953 N N . LEU B 1 386 ? 234.197 53.492 -31.209 1.00 25.36 383 LEU B N 1
ATOM 5954 C CA . LEU B 1 386 ? 235.334 54.338 -31.642 1.00 24.23 383 LEU B CA 1
ATOM 5955 C C . LEU B 1 386 ? 236.663 53.755 -31.266 1.00 24.80 383 LEU B C 1
ATOM 5956 O O . LEU B 1 386 ? 237.588 53.689 -32.109 1.00 25.30 383 LEU B O 1
ATOM 5961 N N . ALA B 1 387 ? 236.779 53.258 -30.027 1.00 24.87 384 ALA B N 1
ATOM 5962 C CA . ALA B 1 387 ? 238.001 52.611 -29.582 1.00 26.25 384 ALA B CA 1
ATOM 5963 C C . ALA B 1 387 ? 238.273 51.398 -30.419 1.00 28.54 384 ALA B C 1
ATOM 5964 O O . ALA B 1 387 ? 239.390 51.167 -30.860 1.00 28.72 384 ALA B O 1
ATOM 5966 N N . LYS B 1 388 ? 237.257 50.598 -30.672 1.00 30.49 385 LYS B N 1
ATOM 5967 C CA . LYS B 1 388 ? 237.488 49.392 -31.465 1.00 33.07 385 LYS B CA 1
ATOM 5968 C C . LYS B 1 388 ? 237.878 49.730 -32.912 1.00 30.91 385 LYS B C 1
ATOM 5969 O O . LYS B 1 388 ? 238.686 49.056 -33.468 1.00 31.03 385 LYS B O 1
ATOM 5975 N N . ALA B 1 389 ? 237.268 50.754 -33.511 1.00 30.25 386 ALA B N 1
ATOM 5976 C CA . ALA B 1 389 ? 237.640 51.164 -34.867 1.00 29.58 386 ALA B CA 1
ATOM 5977 C C . ALA B 1 389 ? 239.073 51.655 -34.888 1.00 29.80 386 ALA B C 1
ATOM 5978 O O . ALA B 1 389 ? 239.848 51.296 -35.754 1.00 30.58 386 ALA B O 1
ATOM 5980 N N . ALA B 1 390 ? 239.477 52.390 -33.864 1.00 30.81 387 ALA B N 1
ATOM 5981 C CA . ALA B 1 390 ? 240.876 52.845 -33.767 1.00 31.01 387 ALA B CA 1
ATOM 5982 C C . ALA B 1 390 ? 241.870 51.670 -33.721 1.00 33.89 387 ALA B C 1
ATOM 5983 O O . ALA B 1 390 ? 242.929 51.665 -34.439 1.00 31.42 387 ALA B O 1
ATOM 5985 N N . LEU B 1 391 ? 241.507 50.643 -32.941 1.00 35.08 388 LEU B N 1
ATOM 5986 C CA . LEU B 1 391 ? 242.364 49.443 -32.839 1.00 38.80 388 LEU B CA 1
ATOM 5987 C C . LEU B 1 391 ? 242.380 48.687 -34.140 1.00 39.67 388 LEU B C 1
ATOM 5988 O O . LEU B 1 391 ? 243.423 48.209 -34.553 1.00 43.43 388 LEU B O 1
ATOM 5993 N N . ALA B 1 392 ? 241.240 48.607 -34.817 1.00 39.54 389 ALA B N 1
ATOM 5994 C CA . ALA B 1 392 ? 241.197 47.953 -36.142 1.00 41.57 389 ALA B CA 1
ATOM 5995 C C . ALA B 1 392 ? 242.061 48.704 -37.181 1.00 43.17 389 ALA B C 1
ATOM 5996 O O . ALA B 1 392 ? 242.838 48.081 -37.903 1.00 44.18 389 ALA B O 1
ATOM 5998 N N . ARG B 1 393 ? 241.971 50.039 -37.214 1.00 41.85 390 ARG B N 1
ATOM 5999 C CA . ARG B 1 393 ? 242.799 50.849 -38.123 1.00 44.09 390 ARG B CA 1
ATOM 6000 C C . ARG B 1 393 ? 244.293 50.663 -37.848 1.00 44.56 390 ARG B C 1
ATOM 6001 O O . ARG B 1 393 ? 245.081 50.465 -38.778 1.00 47.60 390 ARG B O 1
ATOM 6009 N N . ARG B 1 394 ? 244.690 50.662 -36.587 1.00 43.62 391 ARG B N 1
ATOM 6010 C CA . ARG B 1 394 ? 246.072 50.336 -36.259 1.00 48.64 391 ARG B CA 1
ATOM 6011 C C . ARG B 1 394 ? 246.489 48.947 -36.781 1.00 52.56 391 ARG B C 1
ATOM 6012 O O . ARG B 1 394 ? 247.555 48.800 -37.371 1.00 57.85 391 ARG B O 1
ATOM 6020 N N . ALA B 1 395 ? 245.665 47.929 -36.553 1.00 54.78 392 ALA B N 1
ATOM 6021 C CA . ALA B 1 395 ? 245.992 46.567 -36.986 1.00 56.84 392 ALA B CA 1
ATOM 6022 C C . ALA B 1 395 ? 246.119 46.472 -38.520 1.00 60.22 392 ALA B C 1
ATOM 6023 O O . ALA B 1 395 ? 247.079 45.888 -39.026 1.00 62.59 392 ALA B O 1
ATOM 6025 N N . ALA B 1 396 ? 245.183 47.078 -39.252 1.00 61.03 393 ALA B N 1
ATOM 6026 C CA . ALA B 1 396 ? 245.255 47.119 -40.728 1.00 66.57 393 ALA B CA 1
ATOM 6027 C C . ALA B 1 396 ? 246.492 47.855 -41.280 1.00 69.87 393 ALA B C 1
ATOM 6028 O O . ALA B 1 396 ? 247.045 47.452 -42.283 1.00 66.61 393 ALA B O 1
ATOM 6030 N N . GLY B 1 397 ? 246.932 48.917 -40.616 1.00 78.39 394 GLY B N 1
ATOM 6031 C CA . GLY B 1 397 ? 248.142 49.639 -41.030 1.00 86.13 394 GLY B CA 1
ATOM 6032 C C . GLY B 1 397 ? 249.435 48.863 -41.304 1.00 93.57 394 GLY B C 1
ATOM 6033 O O . GLY B 1 397 ? 250.263 49.342 -42.081 1.00 104.47 394 GLY B O 1
ATOM 6034 N N . GLN B 1 398 ? 249.602 47.668 -40.719 1.00 100.38 395 GLN B N 1
ATOM 6035 C CA . GLN B 1 398 ? 250.904 46.930 -40.701 1.00 95.92 395 GLN B CA 1
ATOM 6036 C C . GLN B 1 398 ? 250.845 45.590 -41.439 1.00 96.03 395 GLN B C 1
ATOM 6037 O O . GLN B 1 398 ? 249.825 45.247 -42.037 1.00 92.30 395 GLN B O 1
#

=== Feature glossary ===
Annotated list of the representations used here:

Nearest PDB structures. The Foldseek neighbor list gives the closest experimentally determined structures in the PDB, ranked by structural alignment. TM-score near 1 means near-identical fold; near 0.3 means only rough topology match. This is how one finds what a novel AlphaFold prediction most resembles in the solved-structure universe.

Foldseek 3Di. Foldseek's 3Di representation compresses backbone geometry into a per-residue letter drawn from a learned twenty-state alphabet. It captures the tertiary interaction pattern around each residue — which residues are packed against it in space, regardless of where they are in sequence.

Radius of gyration, Cα contacts, bounding box. Radius of gyration (Rg) is the root-mean-square distance of Cα atoms from their centroid — a single number for overall size and compactness. A globular domain of N residues has Rg ≈ 2.2·N^0.38 Å; an extended or disordered chain has a much larger Rg. The Cα contact count is the number of residue pairs whose Cα atoms are within 8 Å and are more than four positions apart in sequence — a standard proxy for tertiary packing density. The bounding box is the smallest axis-aligned box enclosing all Cα atoms.

InterPro / GO / CATH / organism. The annotation block draws on four external resources. InterPro: which protein families and domains the sequence belongs to. GO: standardized terms for what the protein does, what process it participates in, and where in the cell it acts. CATH: which structural fold it has in the CATH hierarchy. Organism: the species of origin.

mmCIF coordinates. The mmCIF block holds the 3D Cartesian coordinates of each backbone atom (N, Cα, C, O) in ångströms. mmCIF is the PDB's canonical archive format — a tagged-loop text representation of the atomic model.

pLDDT. pLDDT is the predicted lDDT-Cα score: AlphaFold's confidence that the local environment of each residue (all inter-atomic distances within 15 Å) is correctly placed. It is a per-residue number between 0 and 100, with higher meaning more reliable.

Backbone torsions (φ/ψ). φ (phi) and ψ (psi) are the two rotatable backbone dihedrals per residue: φ is the C(i-1)–N–Cα–C torsion, ψ is the N–Cα–C–N(i+1) torsion, both in degrees on (−180°, 180°]. α-helical residues cluster near (−60°, −45°); β-strand residues near (−120°, +130°). A Ramachandran plot is si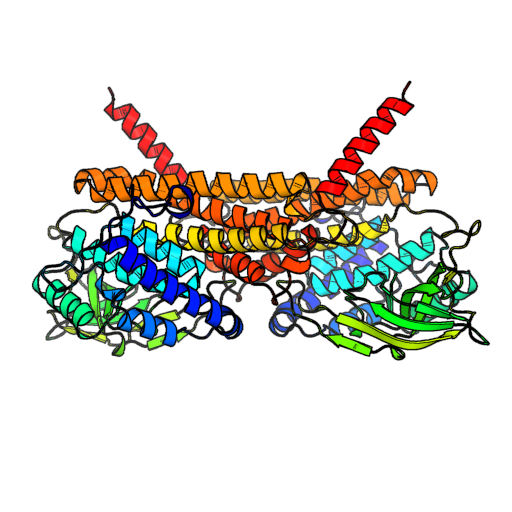mply a scatter of (φ, ψ) for every residue.

B-factor. For experimental (PDB) structures, the B-factor (temperature factor) quantifies the positional spread of each atom in the crystal — a combination of thermal vibration and static disorder — in units of Å². High B-factors mark flexible loops or poorly resolved regions; low B-factors mark the rigid, well-ordered core.

Secondary structure (3-state, P-SEA). SS3 is a coarse helix/strand/coil call (letters a/b/c) made by the P-SEA algorithm from inter-Cα distances and dihedrals. It is less detailed than DSSP but needs only Cα positions.

Predicted aligned error. Predicted aligned error is AlphaFold's pairwise confidence. Unlike pLDDT (per-residue), PAE is per-residue-pair and captures whether two parts of the structure are correctly placed relative to each other. Units are ångströms of expected positional error.

Solvent-accessible surface area. Solvent-accessible surface area (SASA) is the area in Å² traced out by the centre of a 1.4 Å probe sphere (a water molecule) rolled over the protein's van der Waals surface (Shrake–Rupley / Lee–Richards construction). Buried residues have near-zero SASA; fully exposed residues can exceed 200 Å². The total SASA scales roughly with the number of surface residues.

Secondary structure (8-state, DSSP). The SS8 string is DSSP's per-residue secondary-structure call. α-helix (H) means an i→i+4 H-bond ladder; β-strand (E) means the residue participates in a β-sheet; 3₁₀ (G) and π (I) are tighter and wider helices; T/S are turns/bends; '-' is loop.

Rendered structure images. Structure images are PyMOL renders from six orthogonal camera directions. Cartoon representation draws helices as coils and strands as arrows; sticks shows the backbone as bonds; surface shows the solvent-excluded envelope. Rainbow coloring maps sequence position to hue (blue→red, N→C); chain coloring assigns a distinct color per polypeptide.

Sequence. The amino-acid sequence is the protein's primary structure: the linear order of residues from the N-terminus to the C-terminus, written in one-letter code. Everything else here — the 3D coordinates, the secondary structure, the domain annotations — is ultimately a consequence of this string.

Contact-map, Ramachandran, and PAE plots. Three diagnostic plots accompany the record. The Cα contact map visualizes the tertiary structure as a 2D adjacency matrix (8 Å cutoff, sequence-local contacts suppressed). The Ramachandran plot shows the distribution of backbone (φ, ψ) torsions, with points in the α and β basins reflecting secondary structure content. The PAE plot shows AlphaFold's inter-residue confidence as a color matrix.